Protein 6WGD (pdb70)

Solvent-accessible surface area: 51638 Å² total; per-residue (Å²): 172,92,40,37,10,58,172,62,4,20,0,0,0,0,1,0,0,23,1,0,5,4,4,49,101,53,17,50,29,12,68,3,1,3,5,2,2,10,82,0,20,127,112,60,17,47,77,55,86,154,62,102,7,4,7,27,86,0,0,25,2,20,114,67,17,118,89,0,0,37,13,0,26,60,2,32,6,83,0,0,0,3,0,0,4,1,1,4,0,2,29,87,2,41,47,124,74,50,36,105,110,4,5,69,0,0,22,77,0,0,61,10,0,64,133,90,130,1,64,1,0,0,0,0,12,3,24,4,7,0,10,21,0,14,138,123,60,19,0,4,61,50,95,34,0,8,96,16,0,33,69,0,0,93,18,0,0,76,78,0,44,156,50,2,35,44,0,0,0,8,6,27,5,13,28,0,36,121,12,4,15,8,14,0,0,0,42,2,90,76,37,28,49,12,59,28,9,5,15,26,0,1,0,6,3,4,1,0,2,6,33,0,0,58,9,0,65,120,52,9,112,128,7,42,0,0,0,0,4,24,21,30,9,7,63,56,93,50,131,39,100,126,15,66,56,39,5,102,62,46,39,79,45,6,16,3,0,0,3,1,10,6,139,1,61,54,23,61,45,16,71,153,73,30,81,123,53,61,12,101,28,68,93,21,84,40,3,64,102,49,7,56,84,26,36,4,45,2,0,0,0,4,3,68,114,17,84,103,16,106,142,31,30,129,0,0,82,78,4,0,40,55,6,48,107,65,18,126,48,45,0,0,0,0,15,0,6,31,23,27,108,15,100,72,74,118,123,32,30,1,86,0,63,79,0,13,66,9,3,63,48,0,0,71,22,0,35,56,0,31,62,66,50,10,66,13,34,0,0,0,3,18,0,0,0,0,2,0,4,30,27,38,5,64,0,38,76,15,29,0,3,0,25,0,46,15,60,60,88,24,103,44,96,38,51,27,46,92,0,87,0,0,119,40,0,79,75,0,7,135,45,32,0,110,49,27,157,35,42,10,55,109,63,5,21,0,0,0,0,1,0,0,24,2,0,5,4,5,49,97,57,20,48,28,12,70,2,0,3,5,0,2,14,84,0,19,120,110,112,74,48,80,59,86,147,54,106,5,4,5,28,87,1,0,27,2,23,109,71,18,123,96,0,0,39,13,0,27,64,1,31,5,88,0,1,0,4,0,0,3,0,0,5,0,1,29,51,2,44,51,123,69,52,36,104,111,4,6,70,0,0,22,81,1,0,70,30,0,60,79,97,130,1,54,0,1,0,0,0,11,3,23,2,6,0,11,26,0,13,132,143,63,19,0,3,70,54,89,35,0,5,89,17,0,61,72,0,0,32,21,0,0,87,77,0,28,166,49,3,80,26,0,0,0,8,6,28,7,15,33,0,40,133,13,31,25,9,13,0,0,4,69,63,129,112,89,50,74,109,74,36,7,22,16,22,0,1,0,8,3,2,1,0,2,7,28,0,0,76,17,0,68,116,54,13,118,69,4,81,0,0,0,0,4,20,18,36,10,8,50,54,95,47,130,82,102,104,4,66,120,29,6,90,46,27,40,84,136,5,14,3,2,0,2,2,11,6,124,1,51,23,21,50,47,17,118,163,76,26,85,112,51,58,14,84,29,123,102,41,114,35,1,125,76,45,6,81,135,27,36,3,38,1,0,0,0,6,1,64,44,0,40,10,15,15,48,44,38,115,37,42,20,67,61,70,67,74,134,78,7,31,26,90,16,107,204,37,149,70,42,122,43,52,38,5,55,8,31,121,0,0,86,80,2,0,41,56,6,51,108,68,17,128,47,44,0,0,0,0,15,0,5,22,15,22,90,13,96,76,76,118,119,31,34,2,86,0,59,82,0,13,66,10,4,62,52,0,0,79,28,0,47,78,0,33,81,62,51,10,65,12,31,0,0,0,2,19,0,0,0,0,7,0,17,30,48,36,5,72,0,84,90,16,50,0,3,0,27,0,44,14,63,56,91,20,75,44,101,37,51,28,46,90,0,84,0,0,124,41,0,77,98,0,8,132,37,35,0,112,37,28,149,92,49,45,10,59,105,59,4,19,0,0,0,0,0,0,0,22,3,0,5,3,4,49,97,58,21,49,26,12,68,2,0,2,5,0,2,12,83,0,20,96,124,113,69,52,108,62,106,94,60,96,11,5,5,27,87,0,0,34,2,18,110,75,17,118,96,0,0,41,15,0,29,67,2,29,8,74,0,1,0,2,0,0,2,1,0,5,0,3,25,92,3,48,48,110,131,48,36,102,108,4,5,71,0,0,21,81,0,0,62,10,0,64,134,89,130,0,59,1,1,0,0,0,12,3,30,5,5,0,26,25,0,18,92,140,55,35,0,4,40,57,98,31,0,3,95,18,0,37,71,0,0,89,18,0,0,78,76,0,29,166,52,3,71,24,0,0,0,8,6,25,6,6,44,0,24,86,11,32,28,10,19,0,0,9,81,53,73,112,87,73,84,121,39,30,13,25,15,28,0,0,0,5,3,2,0,0,2,8,28,0,0,70,5,0,65,115,45,13,109,117,7,76,0,0,0,0,1,9,20,23,10,7,49,56,83,57,129,92,98,92,3,62,120,30,4,91,55,26,39,90,112,6,16,3,0,0,2,2,10,6,139,1,61,52,24,63,48,11,67,166,79,27,83,121,67,61,14,109,27,73,96,44,110,35,1,63,85,42,6,55,132,20,36,3,40,0,0,0,0,3,1,31,38,0,75,11,16,14,36,32,119,142,45,124,130,88,114,16,96,200,44,137,62,20,120,69,33,85,5,52,9,24,133,0,0,82,80,4,0,38,54,5,47,104,67,19,118,48,43,0,0,0,0,7,0,5,14,4,6,59,14,97,67,81,120,116,28,30,1,86,0,60,82,0,15,70,9,4,61,49,0,0,79,29,0,44,79,0,31,67,66,49,9,66,14,28,0,0,0,2,17,0,0,0,0,3,0,5,30,29,37,5,51,0,67,8,13,15,0,2,0,28,0,47,13,62,60,73,21,63,38,99,37,48,27,48,90,0,88,0,0,121,41,0,83,44,0,6,83,59,31,0,56,54,32

Sequence (1358 aa):
QTKKFPEGFLWGGAVAANQVEGAYNVGGKGLSTADVSPNGVMYPFDESMESLNLYHEGIDFYHRYKEDIALFAEMGFKAFRTSIAWTRIFPNGDETEPNEEGLEFYDRLFDELLKYNIEPVVTISHYEMPLGLIKKYGGWKNRKVIDCYEHYAKTVFTRYKEKVKYWMTFNEINMVLHAPFTGGGLVFEEGENKLNAMYQAAHHLFVASALAVKAGHDIIPDAKIGCMIAATTTYPMTPKPEDVLAAMENERRTLFFSDVQARGAYPGYMKRFFKENGITIEMAEGDEDILKENTVDYIGFSYYMSMVASIDPKGIRITLNTLYDRYQKPLFIVENGLGAVDVVEEDGSIQDDYRINYLRDHLKEVREAIADGVDLIGYTSWGPIDLVSASTAEMKKRYGYIYVDRDNEGKGTLSRTRKKSFYWYKKVIETNGESLTKKFPEGFLWGGAVAANQVEGAYNVGGKGLSTADVSPNGVMYPFDESMESLNLYHEGIDFYHRYKEDIALFAEMGFKAFRTSIAWTRIFPNGDETEPNEEGLEFYDRLFDELLKYNIEPVVTISHYEMPLGLIKKYGGWKNRKVIDCYEHYAKTVFTRYKEKVKYWMTFNEINMVLHAPFTGGGLVFEEGENKLNAMYQAAHHLFVASALAVKAGHDIIPDAKIGCMIAATTTYPMTPKPEDVLAAMENERRTLFFSDVQARGAYPGYMKRFFKENGITIEMAEGDEDILKENTVDYIGFSYYMSMVASTSPEDLAKTEGNLLGGVKNPYLESSEWGWQIDPKGIRITLNTLYDRYQKPLFIVENGLGAVDVVEEDGSIQDDYRINYLRDHLKEVREAIADGVDLIGYTSWGPIDLVSASTAEMKKRYGYIYVDRDNEGKGTLSRTRKKSFYWYKKVIETNGESLQTKKFPEGFLWGGAVAANQVEGAYNVGGKGLSTADVSPNGVMYPFDESMESLNLYHEGIDFYHRYKEDIALFAEMGFKAFRTSIAWTRIFPNGDETEPNEEGLEFYDRLFDELLKYNIEPVVTISHYEMPLGLIKKYGGWKNRKVIDCYEHYAKTVFTRYKEKVKYWMTFNEINMVLHAPFTGGGLVFEEGENKLNAMYQAAHHLFVASALAVKAGHDIIPDAKIGCMIAATTTYPMTPKPEDVLAAMENERRTLFFSDVQARGAYPGYMKRFFKENGITIEMAEGDEDILKENTVDYIGFSYYMSMVASTSPEDLAVKNPYLESSEWGWQIDPKGIRITLNTLYDRYQKPLFIVENGLGAVDVVEEDGSIQDDYRINYLRDHLKEVREAIADGVDLIGYTSWGPIDLVSASTAEMKKRYGYIYVDRDNEGKGTLSRTRKKSFYWYKKVIETNGESL

B-factor: mean 51.1, std 10.08, range [23.25, 103.65]

Organism: Bacillus licheniformis (strain ATCC 14580 / DSM 13 / JCM 2505 / CCUG 7422 / NBRC 12200 / NCIMB 9375 / NCTC 10341 / NRRL NRS-1264 / Gibson 46) (NCBI:txid279010)

Radius of gyration: 40.71 Å; Cα contacts (8 Å, |Δi|>4): 2973; chains: 3; bounding box: 92×105×101 Å

CATH classification: 3.20.20.80

Secondary structure (DSSP, 8-state):
---SPPTT-EEEEE--HHHH---TTSTT---BSGGG-TT-TTS----S--S--GGGTTT-HHHHHHHHHHHHHHTT-SEEEEE--HHHH-SSS--SSPPHHHHHHHHHHHHHHHHTTPEEEEEEESS--BHHHHHHH-GGGSTHHHHHHHHHHHHHHHHTTTT--EEEEES-TTHHHH-HHHHH-----TT-BHHHHHHHHHHHHHHHHHHHHHHHHHHSTT-EEEEEEE---EEESSS-HHHHHHHHHHHHHHHHHHIIIII-S--THHHHHHHHTT------TTHHHHHHHT--S-EEEE----EEE---HHHHHHHHHHHHHHH-S-EEEEE----B-----TTS----HHHHHHHHHHHHHHHHHHHTT--EEEEEEE-SB----TTT--SSSB--SEEE---TTS-S---EEE-HHHHHHHHHHHTTTTT-/--PPPTT-EEEEE--GGGT---TTSTTPPPBTGGG-TT-TTS----S--S--HHHHTT-HHHHHHHHHHHHHHTT-SEEEEE--HHHHSSSS--SS--HHHHHHHHHHHHHHHHTTPEEEEEEESS--BHHHHHHH-GGGSTHHHHHHHHHHHHHHHHTTTT--EEEEES-TTHHHHSHHHHH---PPTT--HHHHHHHHHHHHHHHHHHHHHHHHHHSTT-EEEEEEE---EEESSS-HHHHHHHHHHHHHHHHHHIIIIISS--HHHHHHHHHTT------TTHHHHHHHT--SEEEEE-S--EEE---HHHHS--SS-SBSSB--TTSEE-SSS-EE-THHHHHHHHHHHHHH-S-EEEEE----B-----TTS----HHHHHHHHHHHHHHHHHHHTT--EEEEEEE-SB----TTT--SSSB--SEEE---TTS-S---EEE-HHHHHHHHHHHTTTTT-/---SPPTT-EEEEE--HHHH---TTGGGPPPBSGGG-TT-TTS----STTS--TTTTTT-HHHHHHHHHHHHHHHT-SEEEEE--HHHHSSSS--SSPPHHHHHHHHHHHHHHHHTT-EEEEEEESS--BHHHHHHH-GGGSTHHHHHHHHHHHHHHHHTTTT--EEEEETTGGGGGTSHHHHH---PPTT--HHHHHHHHHHHHHHHHHHHHHHHHHHSTT-EEEEEEE---EEESSS-HHHHHHHHHHHHHHHHHHIIIII-S--HHHHHHHHHTT------TTHHHHHHHT--SEEEEE-S--EEE--SHHHH----TTSEE-TTS-EE-HHHHHHHHHHHHHHH-S-EEEEE----B-----TTS----HHHHHHHHHHHHHHHHHHHTT--EEEEEEE-SB----TTT--SSSB--SEEE---TTS-S---EEE-HHHHHHHHHHHTTTTT-

Nearest PDB structures (foldseek):
  6wgd-assembly2_B  TM=1.002E+00  e=9.557E-101  Bacillus licheniformis
  6wgd-assembly3_C  TM=9.959E-01  e=8.436E-93  Bacillus licheniformis
  6wgd-assembly1_A  TM=9.997E-01  e=2.634E-88  Bacillus licheniformis
  7f3a-assembly1_A  TM=8.476E-01  e=8.310E-37  Arabidopsis thaliana
  7d6a-assembly1_A  TM=8.527E-01  e=2.075E-36  Oryza sativa Japonica Group

Structure (mmCIF, N/CA/C/O backbone):
data_6WGD
#
_entry.id   6WGD
#
_cell.length_a   98.272
_cell.length_b   98.272
_cell.length_c   285.734
_cell.angle_alpha   90.000
_cell.angle_beta   90.000
_cell.angle_gamma   120.000
#
_symmetry.space_group_name_H-M   'P 31 2 1'
#
loop_
_entity.id
_entity.type
_entity.pdbx_description
1 polymer 6-phospho-beta-glucosidase
2 non-polymer 1,2-ETHANEDIOL
3 water water
#
loop_
_atom_site.group_PDB
_atom_site.id
_atom_site.type_symbol
_atom_site.label_atom_id
_atom_site.label_alt_id
_atom_site.label_comp_id
_atom_site.label_asym_id
_atom_site.label_entity_id
_atom_site.label_seq_id
_atom_site.pdbx_PDB_ins_code
_atom_site.Cartn_x
_atom_site.Cartn_y
_atom_site.Cartn_z
_atom_site.occupancy
_atom_site.B_iso_or_equiv
_atom_site.auth_seq_id
_atom_site.auth_comp_id
_atom_site.auth_asym_id
_atom_site.auth_atom_id
_atom_site.pdbx_PDB_model_num
ATOM 1 N N . GLN A 1 4 ? -21.322 -12.525 35.495 1.00 82.88 4 GLN A N 1
ATOM 2 C CA . GLN A 1 4 ? -20.338 -11.478 35.249 1.00 81.14 4 GLN A CA 1
ATOM 3 C C . GLN A 1 4 ? -20.315 -11.096 33.772 1.00 78.93 4 GLN A C 1
ATOM 4 O O . GLN A 1 4 ? -20.296 -11.963 32.897 1.00 78.96 4 GLN A O 1
ATOM 10 N N . THR A 1 5 ? -20.315 -9.794 33.503 1.00 76.81 5 THR A N 1
ATOM 11 C CA . THR A 1 5 ? -20.390 -9.311 32.132 1.00 74.78 5 THR A CA 1
ATOM 12 C C . THR A 1 5 ? -19.118 -9.651 31.360 1.00 72.38 5 THR A C 1
ATOM 13 O O . THR A 1 5 ? -18.020 -9.723 31.919 1.00 72.00 5 THR A O 1
ATOM 17 N N . LYS A 1 6 ? -19.284 -9.875 30.058 1.00 70.76 6 LYS A N 1
ATOM 18 C CA . LYS A 1 6 ? -18.167 -10.103 29.154 1.00 68.51 6 LYS A CA 1
ATOM 19 C C . LYS A 1 6 ? -17.855 -8.893 28.285 1.00 66.01 6 LYS A C 1
ATOM 20 O O . LYS A 1 6 ? -16.855 -8.911 27.559 1.00 65.00 6 LYS A O 1
ATOM 22 N N . LYS A 1 7 ? -18.677 -7.851 28.344 1.00 64.70 7 LYS A N 1
ATOM 23 C CA . LYS A 1 7 ? -18.492 -6.654 27.540 1.00 61.83 7 LYS A CA 1
ATOM 24 C C . LYS A 1 7 ? -17.865 -5.543 28.372 1.00 59.99 7 LYS A C 1
ATOM 25 O O . LYS A 1 7 ? -18.037 -5.476 29.592 1.00 60.48 7 LYS A O 1
ATOM 27 N N . PHE A 1 8 ? -17.131 -4.671 27.692 1.00 57.66 8 PHE A N 1
ATOM 28 C CA . PHE A 1 8 ? -16.483 -3.531 28.319 1.00 55.91 8 PHE A CA 1
ATOM 29 C C . PHE A 1 8 ? -17.501 -2.414 28.524 1.00 57.30 8 PHE A C 1
ATOM 30 O O . PHE A 1 8 ? -18.639 -2.504 28.057 1.00 58.63 8 PHE A O 1
ATOM 38 N N . PRO A 1 9 ? -17.136 -1.351 29.246 1.00 57.58 9 PRO A N 1
ATOM 39 C CA . PRO A 1 9 ? -18.040 -0.199 29.347 1.00 58.62 9 PRO A CA 1
ATOM 40 C C . PRO A 1 9 ? -18.347 0.387 27.977 1.00 58.78 9 PRO A C 1
ATOM 41 O O . PRO A 1 9 ? -17.519 0.362 27.064 1.00 56.74 9 PRO A O 1
ATOM 45 N N . GLU A 1 10 ? -19.563 0.909 27.838 1.00 61.05 10 GLU A N 1
ATOM 46 C CA . GLU A 1 10 ? -19.949 1.569 26.600 1.00 61.73 10 GLU A CA 1
ATOM 47 C C . GLU A 1 10 ? -19.127 2.837 26.405 1.00 58.95 10 GLU A C 1
ATOM 48 O O . GLU A 1 10 ? -18.833 3.560 27.361 1.00 59.33 10 GLU A O 1
ATOM 54 N N . GLY A 1 11 ? -18.750 3.102 25.158 1.00 55.66 11 GLY A N 1
ATOM 55 C CA . GLY A 1 11 ? -17.872 4.214 24.865 1.00 53.58 11 GLY A CA 1
ATOM 56 C C . GLY A 1 11 ? -16.412 3.962 25.157 1.00 52.65 11 GLY A C 1
ATOM 57 O O . GLY A 1 11 ? -15.612 4.902 25.082 1.00 52.87 11 GLY A O 1
ATOM 58 N N . PHE A 1 12 ? -16.042 2.727 25.497 1.00 51.85 12 PHE A N 1
ATOM 59 C CA . PHE A 1 12 ? -14.646 2.391 25.745 1.00 49.50 12 PHE A CA 1
ATOM 60 C C . PHE A 1 12 ? -13.810 2.684 24.506 1.00 47.22 12 PHE A C 1
ATOM 61 O O . PHE A 1 12 ? -14.163 2.284 23.393 1.00 46.57 12 PHE A O 1
ATOM 69 N N . LEU A 1 13 ? -12.696 3.391 24.704 1.00 45.86 13 LEU A N 1
ATOM 70 C CA . LEU A 1 13 ? -11.896 3.901 23.590 1.00 45.18 13 LEU A CA 1
ATOM 71 C C . LEU A 1 13 ? -10.879 2.844 23.168 1.00 44.86 13 LEU A C 1
ATOM 72 O O . LEU A 1 13 ? -9.716 2.845 23.578 1.00 44.18 13 LEU A O 1
ATOM 77 N N . TRP A 1 14 ? -11.338 1.923 22.323 1.00 45.30 14 TRP A N 1
ATOM 78 C CA . TRP A 1 14 ? -10.448 0.938 21.724 1.00 45.37 14 TRP A CA 1
ATOM 79 C C . TRP A 1 14 ? -9.584 1.591 20.652 1.00 45.21 14 TRP A C 1
ATOM 80 O O . TRP A 1 14 ? -10.025 2.505 19.950 1.00 45.64 14 TRP A O 1
ATOM 91 N N . GLY A 1 15 ? -8.350 1.112 20.516 1.00 44.53 15 GLY A N 1
ATOM 92 C CA . GLY A 1 15 ? -7.502 1.620 19.447 1.00 43.78 15 GLY A CA 1
ATOM 93 C C . GLY A 1 15 ? -6.064 1.163 19.574 1.00 42.88 15 GLY A C 1
ATOM 94 O O . GLY A 1 15 ? -5.779 0.092 20.123 1.00 43.91 15 GLY A O 1
ATOM 95 N N . GLY A 1 16 ? -5.163 1.991 19.041 1.00 41.07 16 GLY A N 1
ATOM 96 C CA . GLY A 1 16 ? -3.743 1.702 19.050 1.00 39.97 16 GLY A CA 1
ATOM 97 C C . GLY A 1 16 ? -2.948 2.983 19.182 1.00 40.06 16 GLY A C 1
ATOM 98 O O . GLY A 1 16 ? -3.483 4.087 19.057 1.00 41.06 16 GLY A O 1
ATOM 99 N N . ALA A 1 17 ? -1.649 2.824 19.432 1.00 39.46 17 ALA A N 1
ATOM 100 C CA . ALA A 1 17 ? -0.787 3.959 19.727 1.00 39.15 17 ALA A CA 1
ATOM 101 C C . ALA A 1 17 ? 0.544 3.830 19.004 1.00 38.52 17 ALA A C 1
ATOM 102 O O . ALA A 1 17 ? 1.132 2.746 18.953 1.00 38.61 17 ALA A O 1
ATOM 104 N N . VAL A 1 18 ? 1.015 4.948 18.453 1.00 37.85 18 VAL A N 1
ATOM 105 C CA . VAL A 1 18 ? 2.337 5.062 17.857 1.00 37.53 18 VAL A CA 1
ATOM 106 C C . VAL A 1 18 ? 2.973 6.361 18.343 1.00 37.64 18 VAL A C 1
ATOM 107 O O . VAL A 1 18 ? 2.387 7.112 19.121 1.00 37.38 18 VAL A O 1
ATOM 111 N N . ALA A 1 19 ? 4.191 6.614 17.871 1.00 37.99 19 ALA A N 1
ATOM 112 C CA . ALA A 1 19 ? 4.863 7.890 18.058 1.00 38.31 19 ALA A CA 1
ATOM 113 C C . ALA A 1 19 ? 5.358 8.378 16.704 1.00 38.40 19 ALA A C 1
ATOM 114 O O . ALA A 1 19 ? 5.704 7.578 15.831 1.00 38.44 19 ALA A O 1
ATOM 116 N N . ALA A 1 20 ? 5.387 9.704 16.541 1.00 38.97 20 ALA A N 1
ATOM 117 C CA . ALA A 1 20 ? 5.663 10.295 15.233 1.00 39.40 20 ALA A CA 1
ATOM 118 C C . ALA A 1 20 ? 7.008 9.836 14.682 1.00 40.47 20 ALA A C 1
ATOM 119 O O . ALA A 1 20 ? 7.097 9.368 13.541 1.00 40.74 20 ALA A O 1
ATOM 121 N N . ASN A 1 21 ? 8.068 9.948 15.485 1.00 40.78 21 ASN A N 1
ATOM 122 C CA . ASN A 1 21 ? 9.403 9.597 15.014 1.00 41.29 21 ASN A CA 1
ATOM 123 C C . ASN A 1 21 ? 9.563 8.111 14.721 1.00 41.29 21 ASN A C 1
ATOM 124 O O . ASN A 1 21 ? 10.592 7.719 14.161 1.00 41.45 21 ASN A O 1
ATOM 129 N N . GLN A 1 22 ? 8.582 7.279 15.070 1.00 41.32 22 GLN A N 1
ATOM 130 C CA . GLN A 1 22 ? 8.697 5.840 14.887 1.00 41.12 22 GLN A CA 1
ATOM 131 C C . GLN A 1 22 ? 7.942 5.311 13.670 1.00 41.28 22 GLN A C 1
ATOM 132 O O . GLN A 1 22 ? 8.092 4.127 13.345 1.00 41.05 22 GLN A O 1
ATOM 138 N N . VAL A 1 23 ? 7.143 6.139 12.990 1.00 41.92 23 VAL A N 1
ATOM 139 C CA . VAL A 1 23 ? 6.388 5.686 11.822 1.00 42.39 23 VAL A CA 1
ATOM 140 C C . VAL A 1 23 ? 6.456 6.698 10.684 1.00 43.17 23 VAL A C 1
ATOM 141 O O . VAL A 1 23 ? 6.459 6.317 9.506 1.00 43.71 23 VAL A O 1
ATOM 145 N N . GLU A 1 24 ? 6.504 7.991 11.023 1.00 43.33 24 GLU A N 1
ATOM 146 C CA . GLU A 1 24 ? 6.253 9.032 10.029 1.00 43.83 24 GLU A CA 1
ATOM 147 C C . GLU A 1 24 ? 7.275 8.993 8.901 1.00 44.66 24 GLU A C 1
ATOM 148 O O . GLU A 1 24 ? 6.914 9.032 7.719 1.00 46.15 24 GLU A O 1
ATOM 154 N N . GLY A 1 25 ? 8.558 8.916 9.245 1.00 44.01 25 GLY A N 1
ATOM 155 C CA . GLY A 1 25 ? 9.554 9.168 8.230 1.00 43.95 25 GLY A CA 1
ATOM 156 C C . GLY A 1 25 ? 9.490 10.624 7.808 1.00 44.92 25 GLY A C 1
ATOM 157 O O . GLY A 1 25 ? 9.033 11.494 8.556 1.00 45.10 25 GLY A O 1
ATOM 158 N N . ALA A 1 26 ? 9.939 10.887 6.579 1.00 45.69 26 ALA A N 1
ATOM 159 C CA . ALA A 1 26 ? 9.936 12.240 6.025 1.00 46.21 26 ALA A CA 1
ATOM 160 C C . ALA A 1 26 ? 10.600 13.220 6.988 1.00 45.22 26 ALA A C 1
ATOM 161 O O . ALA A 1 26 ? 10.120 14.333 7.212 1.00 44.61 26 ALA A O 1
ATOM 163 N N . TYR A 1 27 ? 11.721 12.788 7.570 1.00 44.85 27 TYR A N 1
ATOM 164 C CA . TYR A 1 27 ? 12.354 13.525 8.658 1.00 44.39 27 TYR A CA 1
ATOM 165 C C . TYR A 1 27 ? 12.913 14.871 8.218 1.00 46.50 27 TYR A C 1
ATOM 166 O O . TYR A 1 27 ? 13.186 15.720 9.073 1.00 47.38 27 TYR A O 1
ATOM 175 N N . ASN A 1 28 ? 13.097 15.085 6.917 1.00 47.53 28 ASN A N 1
ATOM 176 C CA . ASN A 1 28 ? 13.652 16.328 6.395 1.00 49.32 28 ASN A CA 1
ATOM 177 C C . ASN A 1 28 ? 12.707 16.985 5.395 1.00 50.87 28 ASN A C 1
ATOM 178 O O . ASN A 1 28 ? 13.147 17.680 4.476 1.00 51.35 28 ASN A O 1
ATOM 183 N N . VAL A 1 29 ? 11.405 16.774 5.566 1.00 51.39 29 VAL A N 1
ATOM 184 C CA . VAL A 1 29 ? 10.391 17.267 4.642 1.00 52.24 29 VAL A CA 1
ATOM 185 C C . VAL A 1 29 ? 9.633 18.410 5.302 1.00 52.29 29 VAL A C 1
ATOM 186 O O . VAL A 1 29 ? 9.378 18.385 6.512 1.00 51.81 29 VAL A O 1
ATOM 190 N N . GLY A 1 30 ? 9.295 19.422 4.505 1.00 52.35 30 GLY A N 1
ATOM 191 C CA . GLY A 1 30 ? 8.498 20.529 4.991 1.00 52.45 30 GLY A CA 1
ATOM 192 C C . GLY A 1 30 ? 9.186 21.420 5.996 1.00 53.32 30 GLY A C 1
ATOM 193 O O . GLY A 1 30 ? 8.509 22.083 6.784 1.00 53.24 30 GLY A O 1
ATOM 194 N N . GLY A 1 31 ? 10.516 21.457 5.991 1.00 54.10 31 GLY A N 1
ATOM 195 C CA . GLY A 1 31 ? 11.249 22.288 6.920 1.00 53.46 31 GLY A CA 1
ATOM 196 C C . GLY A 1 31 ? 11.415 21.713 8.307 1.00 50.29 31 GLY A C 1
ATOM 197 O O . GLY A 1 31 ? 11.885 22.426 9.200 1.00 49.46 31 GLY A O 1
ATOM 198 N N . LYS A 1 32 ? 11.049 20.449 8.516 1.00 48.34 32 LYS A N 1
ATOM 199 C CA . LYS A 1 32 ? 11.172 19.834 9.831 1.00 46.35 32 LYS A CA 1
ATOM 200 C C . LYS A 1 32 ? 12.626 19.821 10.285 1.00 46.29 32 LYS A C 1
ATOM 201 O O . LYS A 1 32 ? 13.530 19.484 9.514 1.00 46.57 32 LYS A O 1
ATOM 207 N N . GLY A 1 33 ? 12.848 20.197 11.545 1.00 45.90 33 GLY A N 1
ATOM 208 C CA . GLY A 1 33 ? 14.186 20.208 12.093 1.00 45.50 33 GLY A CA 1
ATOM 209 C C . GLY A 1 33 ? 14.622 18.846 12.598 1.00 44.03 33 GLY A C 1
ATOM 210 O O . GLY A 1 33 ? 13.859 17.882 12.630 1.00 43.36 33 GLY A O 1
ATOM 211 N N . LEU A 1 34 ? 15.888 18.777 13.000 1.00 43.58 34 LEU A N 1
ATOM 212 C CA . LEU A 1 34 ? 16.450 17.543 13.531 1.00 42.72 34 LEU A CA 1
ATOM 213 C C . LEU A 1 34 ? 16.010 17.344 14.977 1.00 42.35 34 LEU A C 1
ATOM 214 O O . LEU A 1 34 ? 16.046 18.280 15.783 1.00 42.08 34 LEU A O 1
ATOM 219 N N . SER A 1 35 ? 15.596 16.126 15.300 1.00 42.22 35 SER A N 1
ATOM 220 C CA . SER A 1 35 ? 15.207 15.750 16.650 1.00 41.95 35 SER A CA 1
ATOM 221 C C . SER A 1 35 ? 16.254 14.809 17.235 1.00 41.94 35 SER A C 1
ATOM 222 O O . SER A 1 35 ? 17.209 14.406 16.563 1.00 42.84 35 SER A O 1
ATOM 225 N N . THR A 1 36 ? 16.064 14.460 18.509 1.00 40.27 36 THR A N 1
ATOM 226 C CA . THR A 1 36 ? 16.972 13.519 19.155 1.00 39.65 36 THR A CA 1
ATOM 227 C C . THR A 1 36 ? 16.937 12.158 18.475 1.00 38.61 36 THR A C 1
ATOM 228 O O . THR A 1 36 ? 17.959 11.463 18.422 1.00 37.11 36 THR A O 1
ATOM 232 N N . ALA A 1 37 ? 15.774 11.760 17.953 1.00 38.50 37 ALA A N 1
ATOM 233 C CA . ALA A 1 37 ? 15.682 10.493 17.236 1.00 39.47 37 ALA A CA 1
ATOM 234 C C . ALA A 1 37 ? 16.457 10.544 15.927 1.00 40.40 37 ALA A C 1
ATOM 235 O O . ALA A 1 37 ? 17.040 9.539 15.504 1.00 40.61 37 ALA A O 1
ATOM 237 N N . ASP A 1 38 ? 16.482 11.708 15.275 1.00 40.91 38 ASP A N 1
ATOM 238 C CA . ASP A 1 38 ? 17.209 11.866 14.021 1.00 41.90 38 ASP A CA 1
ATOM 239 C C . ASP A 1 38 ? 18.718 11.718 14.183 1.00 42.60 38 ASP A C 1
ATOM 240 O O . ASP A 1 38 ? 19.417 11.594 13.172 1.00 43.03 38 ASP A O 1
ATOM 245 N N . VAL A 1 39 ? 19.236 11.731 15.412 1.00 42.56 39 VAL A N 1
ATOM 246 C CA .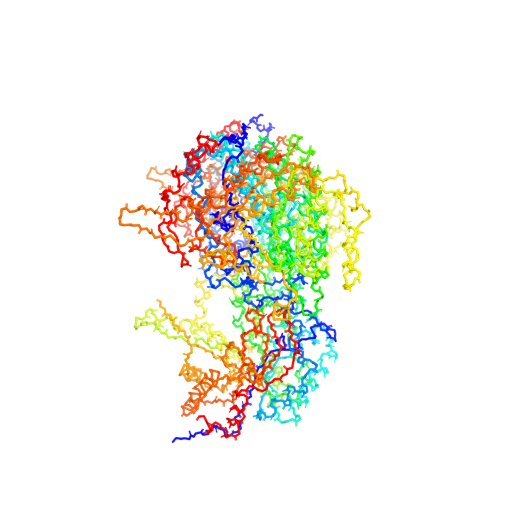 VAL A 1 39 ? 20.670 11.582 15.641 1.00 42.89 39 VAL A CA 1
ATOM 247 C C . VAL A 1 39 ? 20.911 10.439 16.617 1.00 42.36 39 VAL A C 1
ATOM 248 O O . VAL A 1 39 ? 21.940 10.396 17.301 1.00 43.34 39 VAL A O 1
ATOM 252 N N . SER A 1 40 ? 19.966 9.507 16.688 1.00 40.85 40 SER A N 1
ATOM 253 C CA . SER A 1 40 ? 20.106 8.287 17.483 1.00 41.29 40 SER A CA 1
ATOM 254 C C . SER A 1 40 ? 19.809 7.091 16.589 1.00 41.83 40 SER A C 1
ATOM 255 O O . SER A 1 40 ? 18.754 6.454 16.706 1.00 41.46 40 SER A O 1
ATOM 258 N N . PRO A 1 41 ? 20.734 6.749 15.684 1.00 42.80 41 PRO A N 1
ATOM 259 C CA . PRO A 1 41 ? 20.447 5.697 14.697 1.00 43.09 41 PRO A CA 1
ATOM 260 C C . PRO A 1 41 ? 20.372 4.299 15.285 1.00 43.32 41 PRO A C 1
ATOM 261 O O . PRO A 1 41 ? 20.027 3.363 14.552 1.00 43.16 41 PRO A O 1
ATOM 265 N N . ASN A 1 42 ? 20.680 4.121 16.571 1.00 43.58 42 ASN A N 1
ATOM 266 C CA . ASN A 1 42 ? 20.632 2.811 17.209 1.00 43.74 42 ASN A CA 1
ATOM 267 C C . ASN A 1 42 ? 19.667 2.780 18.390 1.00 44.13 42 ASN A C 1
ATOM 268 O O . ASN A 1 42 ? 19.783 1.909 19.257 1.00 44.06 42 ASN A O 1
ATOM 273 N N . GLY A 1 43 ? 18.720 3.710 18.441 1.00 44.60 43 GLY A N 1
ATOM 274 C CA . GLY A 1 43 ? 17.703 3.728 19.471 1.00 45.20 43 GLY A CA 1
ATOM 275 C C . GLY A 1 43 ? 18.056 4.652 20.625 1.00 46.60 43 GLY A C 1
ATOM 276 O O . GLY A 1 43 ? 19.185 5.128 20.772 1.00 47.27 43 GLY A O 1
ATOM 277 N N . VAL A 1 44 ? 17.047 4.900 21.464 1.00 47.16 44 VAL A N 1
ATOM 278 C CA . VAL A 1 44 ? 17.234 5.784 22.610 1.00 49.10 44 VAL A CA 1
ATOM 279 C C . VAL A 1 44 ? 18.126 5.132 23.659 1.00 50.95 44 VAL A C 1
ATOM 280 O O . VAL A 1 44 ? 18.793 5.827 24.434 1.00 51.20 44 VAL A O 1
ATOM 284 N N . MET A 1 45 ? 18.163 3.801 23.701 1.00 52.84 45 MET A N 1
ATOM 285 C CA . MET A 1 45 ? 18.960 3.068 24.676 1.00 55.63 45 MET A CA 1
ATOM 286 C C . MET A 1 45 ? 20.434 2.989 24.301 1.00 54.80 45 MET A C 1
ATOM 287 O O . MET A 1 45 ? 21.185 2.259 24.956 1.00 55.38 45 MET A O 1
ATOM 292 N N . TYR A 1 46 ? 20.861 3.711 23.276 1.00 53.40 46 TYR A N 1
ATOM 293 C CA . TYR A 1 46 ? 22.227 3.649 22.783 1.00 53.24 46 TYR A CA 1
ATOM 294 C C . TYR A 1 46 ? 22.696 5.059 22.470 1.00 51.91 46 TYR A C 1
ATOM 295 O O . TYR A 1 46 ? 21.876 5.950 22.219 1.00 51.28 46 TYR A O 1
ATOM 304 N N . PRO A 1 47 ? 24.010 5.302 22.495 1.00 51.43 47 PRO A N 1
ATOM 305 C CA . PRO A 1 47 ? 24.509 6.677 22.374 1.00 51.08 47 PRO A CA 1
ATOM 306 C C . PRO A 1 47 ? 24.086 7.332 21.069 1.00 49.95 47 PRO A C 1
ATOM 307 O O . PRO A 1 47 ? 23.925 6.675 20.038 1.00 50.05 47 PRO A O 1
ATOM 311 N N . PHE A 1 48 ? 23.902 8.649 21.127 1.00 48.88 48 PHE A N 1
ATOM 312 C CA . PHE A 1 48 ? 23.528 9.389 19.935 1.00 47.95 48 PHE A CA 1
ATOM 313 C C . PHE A 1 48 ? 24.722 9.509 18.991 1.00 49.30 48 PHE A C 1
ATOM 314 O O . PHE A 1 48 ? 25.864 9.193 19.336 1.00 50.34 48 PHE A O 1
ATOM 322 N N . ASP A 1 49 ? 24.439 9.961 17.772 1.00 49.38 49 ASP A N 1
ATOM 323 C CA . ASP A 1 49 ? 25.458 10.029 16.728 1.00 50.26 49 ASP A CA 1
ATOM 324 C C . ASP A 1 49 ? 25.015 11.090 15.730 1.00 50.72 49 ASP A C 1
ATOM 325 O O . ASP A 1 49 ? 23.986 10.923 15.068 1.00 49.90 49 ASP A O 1
ATOM 330 N N . GLU A 1 50 ? 25.787 12.170 15.624 1.00 52.41 50 GLU A N 1
ATOM 331 C CA . GLU A 1 50 ? 25.462 13.281 14.742 1.00 53.46 50 GLU A CA 1
ATOM 332 C C . GLU A 1 50 ? 26.221 13.231 13.422 1.00 55.06 50 GLU A C 1
ATOM 333 O O . GLU A 1 50 ? 26.149 14.185 12.642 1.00 56.32 50 GLU A O 1
ATOM 339 N N . SER A 1 51 ? 26.946 12.144 13.153 1.00 55.64 51 SER A N 1
ATOM 340 C CA . SER A 1 51 ? 27.714 12.037 11.919 1.00 57.71 51 SER A CA 1
ATOM 341 C C . SER A 1 51 ? 26.843 11.773 10.699 1.00 58.63 51 SER A C 1
ATOM 342 O O . SER A 1 51 ? 27.261 12.090 9.580 1.00 59.94 51 SER A O 1
ATOM 345 N N . MET A 1 52 ? 25.651 11.203 10.889 1.00 58.33 52 MET A N 1
ATOM 346 C CA . MET A 1 52 ? 24.771 10.810 9.787 1.00 59.09 52 MET A CA 1
ATOM 347 C C . MET A 1 52 ? 25.467 9.843 8.833 1.00 60.40 52 MET A C 1
ATOM 348 O O . MET A 1 52 ? 25.173 9.814 7.636 1.00 60.32 52 MET A O 1
ATOM 353 N N . GLU A 1 53 ? 26.399 9.048 9.359 1.00 61.59 53 GLU A N 1
ATOM 354 C CA . GLU A 1 53 ? 27.122 8.068 8.561 1.00 62.98 53 GLU A CA 1
ATOM 355 C C . GLU A 1 53 ? 26.487 6.686 8.599 1.00 61.98 53 GLU A C 1
ATOM 356 O O . GLU A 1 53 ? 26.716 5.888 7.682 1.00 62.95 53 GLU A O 1
ATOM 362 N N . SER A 1 54 ? 25.705 6.386 9.628 1.00 59.99 54 SER A N 1
ATOM 363 C CA . SER A 1 54 ? 25.034 5.103 9.757 1.00 58.54 54 SER A CA 1
ATOM 364 C C . SER A 1 54 ? 23.583 5.216 9.308 1.00 56.11 54 SER A C 1
ATOM 365 O O . SER A 1 54 ? 23.002 6.303 9.257 1.00 55.86 54 SER A O 1
ATOM 368 N N . LEU A 1 55 ? 23.002 4.067 8.978 1.00 54.41 55 LEU A N 1
ATOM 369 C CA . LEU A 1 55 ? 21.598 4.021 8.598 1.00 52.22 55 LEU A CA 1
ATOM 370 C C . LEU A 1 55 ? 20.718 4.273 9.816 1.00 49.62 55 LEU A C 1
ATOM 371 O O . LEU A 1 55 ? 20.844 3.593 10.839 1.00 49.69 55 LEU A O 1
ATOM 376 N N . ASN A 1 56 ? 19.831 5.258 9.706 1.00 47.23 56 ASN A N 1
ATOM 377 C CA . ASN A 1 56 ? 18.894 5.609 10.767 1.00 44.84 56 ASN A CA 1
ATOM 378 C C . ASN A 1 56 ? 17.488 5.311 10.263 1.00 43.93 56 ASN A C 1
ATOM 379 O O . ASN A 1 56 ? 16.960 6.042 9.418 1.00 44.45 56 ASN A O 1
ATOM 384 N N . LEU A 1 57 ? 16.883 4.241 10.786 1.00 42.64 57 LEU A N 1
ATOM 385 C CA . LEU A 1 57 ? 15.554 3.843 10.335 1.00 41.79 57 LEU A CA 1
ATOM 386 C C . LEU A 1 57 ? 14.488 4.877 10.678 1.00 41.42 57 LEU A C 1
ATOM 387 O O . LEU A 1 57 ? 13.431 4.890 10.039 1.00 41.34 57 LEU A O 1
ATOM 392 N N . TYR A 1 58 ? 14.737 5.739 11.669 1.00 41.39 58 TYR A N 1
ATOM 393 C CA . TYR A 1 58 ? 13.777 6.792 11.989 1.00 40.80 58 TYR A CA 1
ATOM 394 C C . TYR A 1 58 ? 13.637 7.792 10.850 1.00 41.77 58 TYR A C 1
ATOM 395 O O . TYR A 1 58 ? 12.591 8.441 10.723 1.00 41.53 58 TYR A O 1
ATOM 404 N N . HIS A 1 59 ? 14.676 7.939 10.023 1.00 43.15 59 HIS A N 1
ATOM 405 C CA . HIS A 1 59 ? 14.643 8.933 8.954 1.00 44.57 59 HIS A CA 1
ATOM 406 C C . HIS A 1 59 ? 13.520 8.648 7.966 1.00 45.60 59 HIS A C 1
ATOM 407 O O . HIS A 1 59 ? 12.870 9.576 7.469 1.00 46.17 59 HIS A O 1
ATOM 414 N N . GLU A 1 60 ? 13.272 7.371 7.669 1.00 46.41 60 GLU A N 1
ATOM 415 C CA . GLU A 1 60 ? 12.193 6.988 6.772 1.00 47.98 60 GLU A CA 1
ATOM 416 C C . GLU A 1 60 ? 11.041 6.281 7.469 1.00 46.19 60 GLU A C 1
ATOM 417 O O . GLU A 1 60 ? 9.926 6.295 6.938 1.00 45.68 60 GLU A O 1
ATOM 423 N N . GLY A 1 61 ? 11.279 5.681 8.635 1.00 45.08 61 GLY A N 1
ATOM 424 C CA . GLY A 1 61 ? 10.206 5.030 9.375 1.00 43.28 61 GLY A CA 1
ATOM 425 C C . GLY A 1 61 ? 9.494 3.999 8.524 1.00 42.40 61 GLY A C 1
ATOM 426 O O . GLY A 1 61 ? 10.117 3.133 7.901 1.00 42.66 61 GLY A O 1
ATOM 427 N N . ILE A 1 62 ? 8.168 4.089 8.495 1.00 41.32 62 ILE A N 1
ATOM 428 C CA . ILE A 1 62 ? 7.351 3.318 7.570 1.00 41.49 62 ILE A CA 1
ATOM 429 C C . ILE A 1 62 ? 6.658 4.234 6.563 1.00 42.50 62 ILE A C 1
ATOM 430 O O . ILE A 1 62 ? 5.703 3.824 5.904 1.00 43.81 62 ILE A O 1
ATOM 435 N N . ASP A 1 63 ? 7.138 5.475 6.443 1.00 42.20 63 ASP A N 1
ATOM 436 C CA . ASP A 1 63 ? 6.581 6.472 5.526 1.00 43.14 63 ASP A CA 1
ATOM 437 C C . ASP A 1 63 ? 5.106 6.735 5.819 1.00 43.22 63 ASP A C 1
ATOM 438 O O . ASP A 1 63 ? 4.294 6.919 4.908 1.00 44.32 63 ASP A O 1
ATOM 443 N N . PHE A 1 64 ? 4.758 6.752 7.108 1.00 41.84 64 PHE A N 1
ATOM 444 C CA . PHE A 1 64 ? 3.402 7.106 7.512 1.00 41.29 64 PHE A CA 1
ATOM 445 C C . PHE A 1 64 ? 3.041 8.518 7.069 1.00 41.00 64 PHE A C 1
ATOM 446 O O . PHE A 1 64 ? 1.863 8.817 6.847 1.00 41.25 64 PHE A O 1
ATOM 454 N N . TYR A 1 65 ? 4.043 9.393 6.929 1.00 40.74 65 TYR A N 1
ATOM 455 C CA . TYR A 1 65 ? 3.800 10.756 6.466 1.00 41.26 65 TYR A CA 1
ATOM 456 C C . TYR A 1 65 ? 3.150 10.777 5.088 1.00 42.43 65 TYR A C 1
ATOM 457 O O . TYR A 1 65 ? 2.328 11.655 4.802 1.00 43.20 65 TYR A O 1
ATOM 466 N N . HIS A 1 66 ? 3.502 9.824 4.224 1.00 42.70 66 HIS A N 1
ATOM 467 C CA . HIS A 1 66 ? 2.923 9.740 2.890 1.00 44.22 66 HIS A CA 1
ATOM 468 C C . HIS A 1 66 ? 1.853 8.664 2.764 1.00 44.72 66 HIS A C 1
ATOM 469 O O . HIS A 1 66 ? 1.041 8.729 1.835 1.00 45.51 66 HIS A O 1
ATOM 476 N N . ARG A 1 67 ? 1.827 7.688 3.673 1.00 44.14 67 ARG A N 1
ATOM 477 C CA . ARG A 1 67 ? 0.907 6.561 3.593 1.00 44.84 67 ARG A CA 1
ATOM 478 C C . ARG A 1 67 ? -0.181 6.614 4.660 1.00 44.85 67 ARG A C 1
ATOM 479 O O . ARG A 1 67 ? -0.816 5.592 4.940 1.00 45.46 67 ARG A O 1
ATOM 487 N N . TYR A 1 68 ? -0.414 7.784 5.261 1.00 44.29 68 TYR A N 1
ATOM 488 C CA . TYR A 1 68 ? -1.344 7.860 6.383 1.00 43.44 68 TYR A CA 1
ATOM 489 C C . TYR A 1 68 ? -2.777 7.559 5.962 1.00 44.22 68 TYR A C 1
ATOM 490 O O . TYR A 1 68 ? -3.555 7.031 6.763 1.00 43.66 68 TYR A O 1
ATOM 499 N N . LYS A 1 69 ? -3.144 7.876 4.718 1.00 45.33 69 LYS A N 1
ATOM 500 C CA . LYS A 1 69 ? -4.519 7.648 4.286 1.00 46.50 69 LYS A CA 1
ATOM 501 C C . LYS A 1 69 ? -4.830 6.159 4.183 1.00 47.36 69 LYS A C 1
ATOM 502 O O . LYS A 1 69 ? -5.941 5.729 4.512 1.00 48.21 69 LYS A O 1
ATOM 508 N N . GLU A 1 70 ? -3.862 5.355 3.739 1.00 47.37 70 GLU A N 1
ATOM 509 C CA . GLU A 1 70 ? -4.080 3.913 3.685 1.00 47.90 70 GLU A CA 1
ATOM 510 C C . GLU A 1 70 ? -4.005 3.289 5.073 1.00 46.96 70 GLU A C 1
ATOM 511 O O . GLU A 1 70 ? -4.775 2.374 5.392 1.00 47.50 70 GLU A O 1
ATOM 517 N N . ASP A 1 71 ? -3.090 3.773 5.915 1.00 45.80 71 ASP A N 1
ATOM 518 C CA . ASP A 1 71 ? -2.905 3.175 7.233 1.00 45.18 71 ASP A CA 1
ATOM 519 C C . ASP A 1 71 ? -4.077 3.485 8.158 1.00 45.03 71 ASP A C 1
ATOM 520 O O . ASP A 1 71 ? -4.521 2.615 8.916 1.00 45.09 71 ASP A O 1
ATOM 525 N N . ILE A 1 72 ? -4.588 4.718 8.115 1.00 44.87 72 ILE A N 1
ATOM 526 C CA . ILE A 1 72 ? -5.741 5.061 8.941 1.00 44.41 72 ILE A CA 1
ATOM 527 C C . ILE A 1 72 ? -6.980 4.316 8.463 1.00 44.93 72 ILE A C 1
ATOM 528 O O . ILE A 1 72 ? -7.838 3.938 9.271 1.00 45.22 72 ILE A O 1
ATOM 533 N N . ALA A 1 73 ? -7.090 4.076 7.153 1.00 45.10 73 ALA A N 1
ATOM 534 C CA . ALA A 1 73 ? -8.172 3.239 6.646 1.00 45.29 73 ALA A CA 1
ATOM 535 C C . ALA A 1 73 ? -8.084 1.822 7.196 1.00 44.56 73 ALA A C 1
ATOM 536 O O . ALA A 1 73 ? -9.113 1.160 7.374 1.00 44.98 73 ALA A O 1
ATOM 538 N N . LEU A 1 74 ? -6.870 1.339 7.470 1.00 43.69 74 LEU A N 1
ATOM 539 C CA . LEU A 1 74 ? -6.723 0.024 8.085 1.00 43.36 74 LEU A CA 1
ATOM 540 C C . LEU A 1 74 ? -7.108 0.061 9.559 1.00 42.86 74 LEU A C 1
ATOM 541 O O . LEU A 1 74 ? -7.672 -0.906 10.084 1.00 43.07 74 LEU A O 1
ATOM 546 N N . PHE A 1 75 ? -6.808 1.168 10.244 1.00 42.19 75 PHE A N 1
ATOM 547 C CA . PHE A 1 75 ? -7.239 1.319 11.630 1.00 42.48 75 PHE A CA 1
ATOM 548 C C . PHE A 1 75 ? -8.759 1.361 11.725 1.00 44.34 75 PHE A C 1
ATOM 549 O O . PHE A 1 75 ? -9.350 0.790 12.649 1.00 44.25 75 PHE A O 1
ATOM 557 N N . ALA A 1 76 ? -9.409 2.035 10.773 1.00 46.31 76 ALA A N 1
ATOM 558 C CA . ALA A 1 76 ? -10.866 2.077 10.758 1.00 48.12 76 ALA A CA 1
ATOM 559 C C . ALA A 1 76 ? -11.463 0.724 10.400 1.00 49.02 76 ALA A C 1
ATOM 560 O O . ALA A 1 76 ? -12.563 0.394 10.857 1.00 49.10 76 ALA A O 1
ATOM 562 N N . GLU A 1 77 ? -10.759 -0.065 9.583 1.00 49.85 77 GLU A N 1
ATOM 563 C CA . GLU A 1 77 ? -11.249 -1.395 9.236 1.00 51.36 77 GLU A CA 1
ATOM 564 C C . GLU A 1 77 ? -11.344 -2.280 10.471 1.00 51.33 77 GLU A C 1
ATOM 565 O O . GLU A 1 77 ? -12.262 -3.101 10.588 1.00 52.45 77 GLU A O 1
ATOM 571 N N . MET A 1 78 ? -10.405 -2.127 11.407 1.00 50.34 78 MET A N 1
ATOM 572 C CA . MET A 1 78 ? -10.503 -2.804 12.693 1.00 49.89 78 MET A CA 1
ATOM 573 C C . MET A 1 78 ? -11.528 -2.159 13.614 1.00 50.10 78 MET A C 1
ATOM 574 O O . MET A 1 78 ? -11.853 -2.740 14.655 1.00 50.53 78 MET A O 1
ATOM 579 N N . GLY A 1 79 ? -12.040 -0.982 13.261 1.00 49.93 79 GLY A N 1
ATOM 580 C CA . GLY A 1 79 ? -13.011 -0.307 14.097 1.00 50.22 79 GLY A CA 1
ATOM 581 C C . GLY A 1 79 ? -12.417 0.506 15.223 1.00 49.68 79 GLY A C 1
ATOM 582 O O . GLY A 1 79 ? -13.028 0.606 16.291 1.00 50.69 79 GLY A O 1
ATOM 583 N N . PHE A 1 80 ? -11.239 1.094 15.013 1.00 48.33 80 PHE A N 1
ATOM 584 C CA . PHE A 1 80 ? -10.569 1.857 16.058 1.00 46.80 80 PHE A CA 1
ATOM 585 C C . PHE A 1 80 ? -11.456 2.993 16.551 1.00 48.30 80 PHE A C 1
ATOM 586 O O . PHE A 1 80 ? -11.882 3.846 15.767 1.00 48.72 80 PHE A O 1
ATOM 594 N N . LYS A 1 81 ? -11.742 2.995 17.854 1.00 49.32 81 LYS A N 1
ATOM 595 C CA . LYS A 1 81 ? -12.455 4.117 18.451 1.00 50.30 81 LYS A CA 1
ATOM 596 C C . LYS A 1 81 ? -11.528 5.296 18.706 1.00 49.16 81 LYS A C 1
ATOM 597 O O . LYS A 1 81 ? -11.977 6.448 18.697 1.00 49.91 81 LYS A O 1
ATOM 603 N N . ALA A 1 82 ? -10.243 5.031 18.931 1.00 47.39 82 ALA A N 1
ATOM 604 C CA . ALA A 1 82 ? -9.272 6.079 19.200 1.00 46.43 82 ALA A CA 1
ATOM 605 C C . ALA A 1 82 ? -7.936 5.684 18.590 1.00 45.37 82 ALA A C 1
ATOM 606 O O . ALA A 1 82 ? -7.667 4.506 18.343 1.00 45.56 82 ALA A O 1
ATOM 608 N N . PHE A 1 83 ? -7.100 6.688 18.344 1.00 44.23 83 PHE A N 1
ATOM 609 C CA . PHE A 1 83 ? -5.761 6.466 17.818 1.00 42.92 83 PHE A CA 1
ATOM 610 C C . PHE A 1 83 ? -4.805 7.438 18.485 1.00 42.35 83 PHE A C 1
ATOM 611 O O . PHE A 1 83 ? -5.038 8.651 18.467 1.00 43.05 83 PHE A O 1
ATOM 619 N N . ARG A 1 84 ? -3.736 6.909 19.071 1.00 41.06 84 ARG A N 1
ATOM 620 C CA . ARG A 1 84 ? -2.752 7.725 19.764 1.00 40.35 84 ARG A CA 1
ATOM 621 C C . ARG A 1 84 ? -1.504 7.884 18.909 1.00 39.92 84 ARG A C 1
ATOM 622 O O . ARG A 1 84 ? -0.956 6.898 18.403 1.00 39.86 84 ARG A O 1
ATOM 630 N N . THR A 1 85 ? -1.066 9.128 18.748 1.00 39.53 85 THR A N 1
ATOM 631 C CA . THR A 1 85 ? 0.212 9.439 18.130 1.00 39.09 85 THR A CA 1
ATOM 632 C C . THR A 1 85 ? 0.740 10.709 18.779 1.00 39.63 85 THR A C 1
ATOM 633 O O . THR A 1 85 ? 0.113 11.277 19.678 1.00 39.79 85 THR A O 1
ATOM 637 N N . SER A 1 86 ? 1.903 11.156 18.321 1.00 40.12 86 SER A N 1
ATOM 638 C CA . SER A 1 86 ? 2.511 12.373 18.831 1.00 40.81 86 SER A CA 1
ATOM 639 C C . SER A 1 86 ? 2.672 13.384 17.706 1.00 42.03 86 SER A C 1
ATOM 640 O O . SER A 1 86 ? 2.877 13.020 16.545 1.00 42.26 86 SER A O 1
ATOM 643 N N . ILE A 1 87 ? 2.561 14.660 18.060 1.00 43.12 87 ILE A N 1
ATOM 644 C CA . ILE A 1 87 ? 2.883 15.737 17.133 1.00 44.44 87 ILE A CA 1
ATOM 645 C C . ILE A 1 87 ? 4.387 15.964 17.188 1.00 44.73 87 ILE A C 1
ATOM 646 O O . ILE A 1 87 ? 4.942 16.244 18.256 1.00 45.00 87 ILE A O 1
ATOM 651 N N . ALA A 1 88 ? 5.052 15.822 16.043 1.00 44.35 88 ALA A N 1
ATOM 652 C CA . ALA A 1 88 ? 6.492 16.035 15.988 1.00 44.53 88 ALA A CA 1
ATOM 653 C C . ALA A 1 88 ? 6.820 17.481 16.332 1.00 45.91 88 ALA A C 1
ATOM 654 O O . ALA A 1 88 ? 6.469 18.400 15.583 1.00 48.12 88 ALA A O 1
ATOM 656 N N . TRP A 1 89 ? 7.477 17.684 17.477 1.00 44.74 89 TRP A N 1
ATOM 657 C CA . TRP A 1 89 ? 7.858 19.027 17.905 1.00 44.63 89 TRP A CA 1
ATOM 658 C C . TRP A 1 89 ? 8.689 19.731 16.838 1.00 44.91 89 TRP A C 1
ATOM 659 O O . TRP A 1 89 ? 8.536 20.938 16.617 1.00 46.18 89 TRP A O 1
ATOM 670 N N . THR A 1 90 ? 9.560 18.989 16.153 1.00 44.12 90 THR A N 1
ATOM 671 C CA . THR A 1 90 ? 10.426 19.591 15.147 1.00 44.16 90 THR A CA 1
ATOM 672 C C . THR A 1 90 ? 9.670 20.012 13.893 1.00 44.53 90 THR A C 1
ATOM 673 O O . THR A 1 90 ? 10.165 20.863 13.146 1.00 45.80 90 THR A O 1
ATOM 677 N N . ARG A 1 91 ? 8.492 19.439 13.636 1.00 43.56 91 ARG A N 1
ATOM 678 C CA . ARG A 1 91 ? 7.712 19.873 12.482 1.00 43.78 91 ARG A CA 1
ATOM 679 C C . ARG A 1 91 ? 7.070 21.232 12.720 1.00 44.80 91 ARG A C 1
ATOM 680 O O . ARG A 1 91 ? 6.879 22.000 11.770 1.00 45.82 91 ARG A O 1
ATOM 688 N N . ILE A 1 92 ? 6.734 21.546 13.967 1.00 44.91 92 ILE A N 1
ATOM 689 C CA . ILE A 1 92 ? 6.120 22.830 14.290 1.00 45.89 92 ILE A CA 1
ATOM 690 C C . ILE A 1 92 ? 7.173 23.881 14.614 1.00 47.00 92 ILE A C 1
ATOM 691 O O . ILE A 1 92 ? 7.005 25.058 14.289 1.00 47.47 92 ILE A O 1
ATOM 696 N N . PHE A 1 93 ? 8.269 23.476 15.255 1.00 47.59 93 PHE A N 1
ATOM 697 C CA . PHE A 1 93 ? 9.373 24.378 15.574 1.00 48.71 93 PHE A CA 1
ATOM 698 C C . PHE A 1 93 ? 10.676 23.646 15.278 1.00 48.29 93 PHE A C 1
ATOM 699 O O . PHE A 1 93 ? 11.157 22.860 16.110 1.00 46.94 93 PHE A O 1
ATOM 707 N N . PRO A 1 94 ? 11.268 23.871 14.100 1.00 49.20 94 PRO A N 1
ATOM 708 C CA . PRO A 1 94 ? 12.468 23.097 13.723 1.00 49.36 94 PRO A CA 1
ATOM 709 C C . PRO A 1 94 ? 13.621 23.242 14.702 1.00 50.20 94 PRO A C 1
ATOM 710 O O . PRO A 1 94 ? 14.188 22.233 15.141 1.00 48.99 94 PRO A O 1
ATOM 714 N N . ASN A 1 95 ? 13.990 24.472 15.054 1.00 52.48 95 ASN A N 1
ATOM 715 C CA . ASN A 1 95 ? 15.033 24.690 16.046 1.00 53.52 95 ASN A CA 1
ATOM 716 C C . ASN A 1 95 ? 14.503 24.671 17.473 1.00 52.64 95 ASN A C 1
ATOM 717 O O . ASN A 1 95 ? 15.271 24.389 18.400 1.00 51.60 95 ASN A O 1
ATOM 722 N N . GLY A 1 96 ? 13.218 24.962 17.669 1.00 53.00 96 GLY A N 1
ATOM 723 C CA . GLY A 1 96 ? 12.573 24.861 18.961 1.00 53.13 96 GLY A CA 1
ATOM 724 C C . GLY A 1 96 ? 12.278 26.187 19.630 1.00 54.79 96 GLY A C 1
ATOM 725 O O . GLY A 1 96 ? 11.462 26.224 20.559 1.00 55.93 96 GLY A O 1
ATOM 726 N N . ASP A 1 97 ? 12.911 27.276 19.189 1.00 55.67 97 ASP A N 1
ATOM 727 C CA . ASP A 1 97 ? 12.751 28.575 19.833 1.00 57.43 97 ASP A CA 1
ATOM 728 C C . ASP A 1 97 ? 12.221 29.639 18.877 1.00 58.92 97 ASP A C 1
ATOM 729 O O . ASP A 1 97 ? 12.316 30.834 19.175 1.00 61.11 97 ASP A O 1
ATOM 734 N N . GLU A 1 98 ? 11.666 29.236 17.737 1.00 57.91 98 GLU A N 1
ATOM 735 C CA . GLU A 1 98 ? 11.091 30.199 16.811 1.00 58.55 98 GLU A CA 1
ATOM 736 C C . GLU A 1 98 ? 9.829 30.820 17.400 1.00 59.02 98 GLU A C 1
ATOM 737 O O . GLU A 1 98 ? 9.108 30.195 18.182 1.00 57.84 98 GLU A O 1
ATOM 743 N N . THR A 1 99 ? 9.569 32.072 17.018 1.00 60.65 99 THR A N 1
ATOM 744 C CA . THR A 1 99 ? 8.374 32.756 17.500 1.00 60.92 99 THR A CA 1
ATOM 745 C C . THR A 1 99 ? 7.139 32.347 16.707 1.00 60.31 99 THR A C 1
ATOM 746 O O . THR A 1 99 ? 6.069 32.132 17.287 1.00 60.02 99 THR A O 1
ATOM 750 N N . GLU A 1 100 ? 7.264 32.240 15.386 1.00 60.40 100 GLU A N 1
ATOM 751 C CA . GLU A 1 100 ? 6.143 31.762 14.593 1.00 59.77 100 GLU A CA 1
ATOM 752 C C . GLU A 1 100 ? 6.334 30.293 14.236 1.00 57.97 100 GLU A C 1
ATOM 753 O O . GLU A 1 100 ? 7.454 29.868 13.931 1.00 57.67 100 GLU A O 1
ATOM 755 N N . PRO A 1 101 ? 5.273 29.494 14.273 1.00 56.90 101 PRO A N 1
ATOM 756 C CA . PRO A 1 101 ? 5.404 28.066 13.973 1.00 55.25 101 PRO A CA 1
ATOM 757 C C . PRO A 1 101 ? 5.532 27.822 12.475 1.00 55.48 101 PRO A C 1
ATOM 758 O O . PRO A 1 101 ? 5.359 28.717 11.647 1.00 57.34 101 PRO A O 1
ATOM 762 N N . ASN A 1 102 ? 5.845 26.573 12.140 1.00 53.83 102 ASN A N 1
ATOM 763 C CA . ASN A 1 102 ? 5.985 26.152 10.752 1.00 53.92 102 ASN A CA 1
ATOM 764 C C . ASN A 1 102 ? 4.615 25.765 10.207 1.00 54.33 102 ASN A C 1
ATOM 765 O O . ASN A 1 102 ? 3.970 24.847 10.728 1.00 53.28 102 ASN A O 1
ATOM 770 N N . GLU A 1 103 ? 4.174 26.465 9.159 1.00 56.06 103 GLU A N 1
ATOM 771 C CA . GLU A 1 103 ? 2.842 26.226 8.612 1.00 56.69 103 GLU A CA 1
ATOM 772 C C . GLU A 1 103 ? 2.762 24.894 7.876 1.00 56.15 103 GLU A C 1
ATOM 773 O O . GLU A 1 103 ? 1.687 24.285 7.816 1.00 55.97 103 GLU A O 1
ATOM 779 N N . GLU A 1 104 ? 3.878 24.421 7.319 1.00 55.90 104 GLU A N 1
ATOM 780 C CA . GLU A 1 104 ? 3.869 23.123 6.653 1.00 55.15 104 GLU A CA 1
ATOM 781 C C . GLU A 1 104 ? 3.753 21.977 7.651 1.00 52.36 104 GLU A C 1
ATOM 782 O O . GLU A 1 104 ? 3.200 20.923 7.320 1.00 51.75 104 GLU A O 1
ATOM 788 N N . GLY A 1 105 ? 4.266 22.161 8.867 1.00 50.64 105 GLY A N 1
ATOM 789 C CA . GLY A 1 105 ? 4.133 21.123 9.877 1.00 48.40 105 GLY A CA 1
ATOM 790 C C . GLY A 1 105 ? 2.730 21.053 10.450 1.00 47.88 105 GLY A C 1
ATOM 791 O O . GLY A 1 105 ? 2.164 19.968 10.613 1.00 47.27 105 GLY A O 1
ATOM 792 N N . LEU A 1 106 ? 2.147 22.214 10.760 1.00 48.28 106 LEU A N 1
ATOM 793 C CA . LEU A 1 106 ? 0.792 22.243 11.301 1.00 47.74 106 LEU A CA 1
ATOM 794 C C . LEU A 1 106 ? -0.232 21.758 10.284 1.00 48.14 106 LEU A C 1
ATOM 795 O O . LEU A 1 106 ? -1.243 21.156 10.664 1.00 47.58 106 LEU A O 1
ATOM 800 N N . GLU A 1 107 ? 0.012 22.002 8.995 1.00 49.10 107 GLU A N 1
ATOM 801 C CA . GLU A 1 107 ? -0.933 21.569 7.972 1.00 49.73 107 GLU A CA 1
ATOM 802 C C . GLU A 1 107 ? -0.966 20.052 7.840 1.00 48.34 107 GLU A C 1
ATOM 803 O O . GLU A 1 107 ? -2.021 19.484 7.536 1.00 47.98 107 GLU A O 1
ATOM 809 N N . PHE A 1 108 ? 0.168 19.381 8.059 1.00 47.92 108 PHE A N 1
ATOM 810 C CA . PHE A 1 108 ? 0.186 17.924 7.968 1.00 47.31 108 PHE A CA 1
ATOM 811 C C . PHE A 1 108 ? -0.699 17.296 9.035 1.00 46.67 108 PHE A C 1
ATOM 812 O O . PHE A 1 108 ? -1.468 16.370 8.751 1.00 46.63 108 PHE A O 1
ATOM 820 N N . TYR A 1 109 ? -0.603 17.784 10.273 1.00 46.42 109 TYR A N 1
ATOM 821 C CA . TYR A 1 109 ? -1.425 17.237 11.343 1.00 45.83 109 TYR A CA 1
ATOM 822 C C . TYR A 1 109 ? -2.878 17.664 11.219 1.00 47.27 109 TYR A C 1
ATOM 823 O O . TYR A 1 109 ? -3.756 16.989 11.765 1.00 47.49 109 TYR A O 1
ATOM 832 N N . ASP A 1 110 ? -3.153 18.759 10.508 1.00 48.78 110 ASP A N 1
ATOM 833 C CA . ASP A 1 110 ? -4.520 19.025 10.077 1.00 50.63 110 ASP A CA 1
ATOM 834 C C . ASP A 1 110 ? -5.034 17.884 9.209 1.00 50.95 110 ASP A C 1
ATOM 835 O O . ASP A 1 110 ? -6.135 17.368 9.427 1.00 51.35 110 ASP A O 1
ATOM 840 N N . ARG A 1 111 ? -4.233 17.468 8.224 1.00 50.65 111 ARG A N 1
ATOM 841 C CA . ARG A 1 111 ? -4.632 16.372 7.347 1.00 50.67 111 ARG A CA 1
ATOM 842 C C . ARG A 1 111 ? -4.715 15.054 8.107 1.00 50.04 111 ARG A C 1
ATOM 843 O O . ARG A 1 111 ? -5.627 14.253 7.871 1.00 50.16 111 ARG A O 1
ATOM 851 N N . LEU A 1 112 ? -3.771 14.809 9.018 1.00 49.59 112 LEU A N 1
ATOM 852 C CA . LEU A 1 112 ? -3.786 13.565 9.781 1.00 49.21 112 LEU A CA 1
ATOM 853 C C . LEU A 1 112 ? -5.005 13.494 10.692 1.00 48.65 112 LEU A C 1
ATOM 854 O O . LEU A 1 112 ? -5.727 12.490 10.707 1.00 48.28 112 LEU A O 1
ATOM 859 N N . PHE A 1 113 ? -5.252 14.557 11.461 1.00 48.62 113 PHE A N 1
ATOM 860 C CA . PHE A 1 113 ? -6.391 14.557 12.372 1.00 48.84 113 PHE A CA 1
ATOM 861 C C . PHE A 1 113 ? -7.713 14.567 11.616 1.00 50.25 113 PHE A C 1
ATOM 862 O O . PHE A 1 113 ? -8.692 13.970 12.079 1.00 50.18 113 PHE A O 1
ATOM 870 N N . ASP A 1 114 ? -7.764 15.231 10.458 1.00 51.55 114 ASP A N 1
ATOM 871 C CA . ASP A 1 114 ? -8.969 15.183 9.635 1.00 52.48 114 ASP A CA 1
ATOM 872 C C . ASP A 1 114 ? -9.231 13.770 9.134 1.00 51.07 114 ASP A C 1
ATOM 873 O O . ASP A 1 114 ? -10.386 13.332 9.063 1.00 51.86 114 ASP A O 1
ATOM 878 N N . GLU A 1 115 ? -8.169 13.041 8.783 1.00 49.07 115 GLU A N 1
ATOM 879 C CA . GLU A 1 115 ? -8.334 11.675 8.298 1.00 48.24 115 GLU A CA 1
ATOM 880 C C . GLU A 1 115 ? -8.907 10.771 9.381 1.00 47.37 115 GLU A C 1
ATOM 881 O O . GLU A 1 115 ? -9.792 9.950 9.109 1.00 48.23 115 GLU A O 1
ATOM 887 N N . LEU A 1 116 ? -8.414 10.905 10.614 1.00 45.78 116 LEU A N 1
ATOM 888 C CA . LEU A 1 116 ? -8.961 10.127 11.721 1.00 44.62 116 LEU A CA 1
ATOM 889 C C . LEU A 1 116 ? -10.434 10.450 11.938 1.00 45.49 116 LEU A C 1
ATOM 890 O O . LEU A 1 116 ? -11.266 9.547 12.086 1.00 44.77 116 LEU A O 1
ATOM 895 N N . LEU A 1 117 ? -10.776 11.740 11.946 1.00 47.57 117 LEU A N 1
ATOM 896 C CA . LEU A 1 117 ? -12.155 12.148 12.187 1.00 49.49 117 LEU A CA 1
ATOM 897 C C . LEU A 1 117 ? -13.082 11.780 11.036 1.00 50.59 117 LEU A C 1
ATOM 898 O O . LEU A 1 117 ? -14.304 11.775 11.223 1.00 51.27 117 LEU A O 1
ATOM 903 N N . LYS A 1 118 ? -12.536 11.484 9.853 1.00 50.54 118 LYS A N 1
ATOM 904 C CA . LYS A 1 118 ? -13.362 10.942 8.779 1.00 51.89 118 LYS A CA 1
ATOM 905 C C . LYS A 1 118 ? -14.010 9.631 9.202 1.00 51.85 118 LYS A C 1
ATOM 906 O O . LYS A 1 118 ? -15.167 9.360 8.862 1.00 53.12 118 LYS A O 1
ATOM 912 N N . TYR A 1 119 ? -13.275 8.805 9.947 1.00 50.95 119 TYR A N 1
ATOM 913 C CA . TYR A 1 119 ? -13.756 7.517 10.423 1.00 51.18 119 TYR A CA 1
ATOM 914 C C . TYR A 1 119 ? -14.226 7.569 11.872 1.00 51.73 119 TYR A C 1
ATOM 915 O O . TYR A 1 119 ? -14.357 6.520 12.512 1.00 50.96 119 TYR A O 1
ATOM 924 N N . ASN A 1 120 ? -14.478 8.770 12.398 1.00 52.93 120 ASN A N 1
ATOM 925 C CA . ASN A 1 120 ? -14.921 8.958 13.781 1.00 53.27 120 ASN A CA 1
ATOM 926 C C . ASN A 1 120 ? -13.948 8.315 14.767 1.00 51.52 120 ASN A C 1
ATOM 927 O O . ASN A 1 120 ? -14.346 7.642 15.721 1.00 51.14 120 ASN A O 1
ATOM 932 N N . ILE A 1 121 ? -12.657 8.522 14.530 1.00 50.42 121 ILE A N 1
ATOM 933 C CA . ILE A 1 121 ? -11.601 8.026 15.405 1.00 49.30 121 ILE A CA 1
ATOM 934 C C . ILE A 1 121 ? -11.111 9.189 16.255 1.00 49.85 121 ILE A C 1
ATOM 935 O O . ILE A 1 121 ? -10.669 10.214 15.722 1.00 51.08 121 ILE A O 1
ATOM 940 N N . GLU A 1 122 ? -11.186 9.035 17.569 1.00 48.69 122 GLU A N 1
ATOM 941 C CA . GLU A 1 122 ? -10.747 10.089 18.475 1.00 48.60 122 GLU A CA 1
ATOM 942 C C . GLU A 1 122 ? -9.228 10.191 18.464 1.00 46.99 122 GLU A C 1
ATOM 943 O O . GLU A 1 122 ? -8.548 9.195 18.744 1.00 46.45 122 GLU A O 1
ATOM 949 N N . PRO A 1 123 ? -8.654 11.348 18.142 1.00 46.20 123 PRO A N 1
ATOM 950 C CA . PRO A 1 123 ? -7.201 11.500 18.270 1.00 44.61 123 PRO A CA 1
ATOM 951 C C . PRO A 1 123 ? -6.789 11.601 19.731 1.00 44.13 123 PRO A C 1
ATOM 952 O O . PRO A 1 123 ? -7.443 12.266 20.538 1.00 43.64 123 PRO A O 1
ATOM 956 N N . VAL A 1 124 ? -5.698 10.919 20.067 1.00 43.50 124 VAL A N 1
ATOM 957 C CA . VAL A 1 124 ? -5.090 10.980 21.393 1.00 42.99 124 VAL A CA 1
ATOM 958 C C . VAL A 1 124 ? -3.654 11.434 21.171 1.00 42.91 124 VAL A C 1
ATOM 959 O O . VAL A 1 124 ? -2.799 10.644 20.755 1.00 42.66 124 VAL A O 1
ATOM 963 N N . VAL A 1 125 ? -3.377 12.705 21.443 1.00 43.43 125 VAL A N 1
ATOM 964 C CA . VAL A 1 125 ? -2.156 13.357 20.983 1.00 43.44 125 VAL A CA 1
ATOM 965 C C . VAL A 1 125 ? -1.198 13.523 22.154 1.00 43.11 125 VAL A C 1
ATOM 966 O O . VAL A 1 125 ? -1.516 14.198 23.141 1.00 43.00 125 VAL A O 1
ATOM 970 N N . THR A 1 126 ? -0.021 12.911 22.037 1.00 42.67 126 THR A N 1
ATOM 971 C CA . THR A 1 126 ? 1.099 13.187 22.926 1.00 42.20 126 THR A CA 1
ATOM 972 C C . THR A 1 126 ? 1.863 14.390 22.388 1.00 42.17 126 THR A C 1
ATOM 973 O O . THR A 1 126 ? 2.277 14.399 21.224 1.00 42.21 126 THR A O 1
ATOM 977 N N . ILE A 1 127 ? 2.045 15.406 23.229 1.00 42.00 127 ILE A N 1
ATOM 978 C CA . ILE A 1 127 ? 2.626 16.652 22.741 1.00 42.27 127 ILE A CA 1
ATOM 979 C C . ILE A 1 127 ? 4.130 16.510 22.524 1.00 42.40 127 ILE A C 1
ATOM 980 O O . ILE A 1 127 ? 4.669 16.988 21.519 1.00 43.30 127 ILE A O 1
ATOM 985 N N . SER A 1 128 ? 4.831 15.844 23.441 1.00 41.61 128 SER A N 1
ATOM 986 C CA . SER A 1 128 ? 6.260 15.582 23.298 1.00 41.61 128 SER A CA 1
ATOM 987 C C . SER A 1 128 ? 6.514 14.115 23.604 1.00 41.58 128 SER A C 1
ATOM 988 O O . SER A 1 128 ? 6.248 13.661 24.722 1.00 42.35 128 SER A O 1
ATOM 991 N N . HIS A 1 129 ? 7.042 13.378 22.609 1.00 40.98 129 HIS A N 1
ATOM 992 C CA . HIS A 1 129 ? 7.260 11.931 22.717 1.00 40.77 129 HIS A CA 1
ATOM 993 C C . HIS A 1 129 ? 8.646 11.604 22.149 1.00 42.16 129 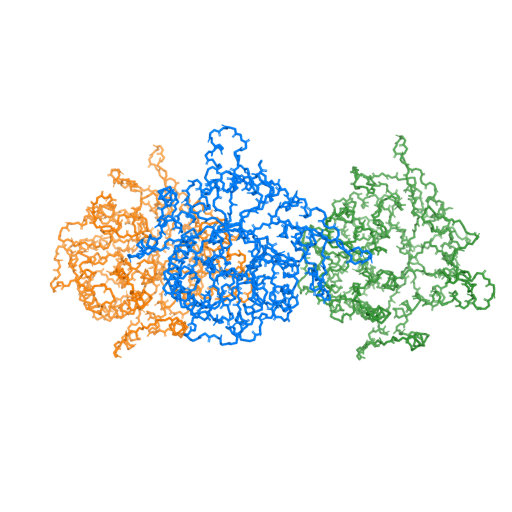HIS A C 1
ATOM 994 O O . HIS A 1 129 ? 8.778 11.109 21.027 1.00 42.40 129 HIS A O 1
ATOM 1001 N N . TYR A 1 130 ? 9.682 11.890 22.942 1.00 43.35 130 TYR A N 1
ATOM 1002 C CA . TYR A 1 130 ? 11.052 11.454 22.650 1.00 44.31 130 TYR A CA 1
ATOM 1003 C C . TYR A 1 130 ? 11.561 12.020 21.326 1.00 44.74 130 TYR A C 1
ATOM 1004 O O . TYR A 1 130 ? 12.222 11.326 20.551 1.00 45.37 130 TYR A O 1
ATOM 1013 N N . GLU A 1 131 ? 11.262 13.292 21.057 1.00 44.52 131 GLU A N 1
ATOM 1014 C CA . GLU A 1 131 ? 11.607 13.875 19.764 1.00 44.36 131 GLU A CA 1
ATOM 1015 C C . GLU A 1 131 ? 11.733 15.389 19.868 1.00 45.07 131 GLU A C 1
ATOM 1016 O O . GLU A 1 131 ? 11.253 16.126 19.001 1.00 45.74 131 GLU A O 1
ATOM 1022 N N . MET A 1 132 ? 12.391 15.870 20.919 1.00 45.08 132 MET A N 1
ATOM 1023 C CA . MET A 1 132 ? 12.543 17.304 21.094 1.00 45.37 132 MET A CA 1
ATOM 1024 C C . MET A 1 132 ? 13.558 17.856 20.092 1.00 45.08 132 MET A C 1
ATOM 1025 O O . MET A 1 132 ? 14.450 17.135 19.636 1.00 44.60 132 MET A O 1
ATOM 1030 N N . PRO A 1 133 ? 13.426 19.128 19.713 1.00 45.46 133 PRO A N 1
ATOM 1031 C CA . PRO A 1 133 ? 14.349 19.707 18.728 1.00 46.02 133 PRO A CA 1
ATOM 1032 C C . PRO A 1 133 ? 15.788 19.696 19.222 1.00 46.42 133 PRO A C 1
ATOM 1033 O O . PRO A 1 133 ? 16.081 20.088 20.355 1.00 47.02 133 PRO A O 1
ATOM 1037 N N . LEU A 1 134 ? 16.690 19.238 18.351 1.00 46.27 134 LEU A N 1
ATOM 1038 C CA . LEU A 1 134 ? 18.111 19.233 18.671 1.00 46.73 134 LEU A CA 1
ATOM 1039 C C . LEU A 1 134 ? 18.665 20.641 18.840 1.00 47.20 134 LEU A C 1
ATOM 1040 O O . LEU A 1 134 ? 19.681 20.818 19.521 1.00 48.43 134 LEU A O 1
ATOM 1045 N N . GLY A 1 135 ? 18.020 21.645 18.241 1.00 46.25 135 GLY A N 1
ATOM 1046 C CA . GLY A 1 135 ? 18.478 23.013 18.417 1.00 46.85 135 GLY A CA 1
ATOM 1047 C C . GLY A 1 135 ? 18.388 23.478 19.857 1.00 47.33 135 GLY A C 1
ATOM 1048 O O . GLY A 1 135 ? 19.243 24.230 20.331 1.00 47.84 135 GLY A O 1
ATOM 1049 N N . LEU A 1 136 ? 17.355 23.032 20.577 1.00 47.10 136 LEU A N 1
ATOM 1050 C CA . LEU A 1 136 ? 17.217 23.408 21.980 1.00 47.65 136 LEU A CA 1
ATOM 1051 C C . LEU A 1 136 ? 18.298 22.770 22.843 1.00 47.52 136 LEU A C 1
ATOM 1052 O O . LEU A 1 136 ? 18.641 23.309 23.902 1.00 47.21 136 LEU A O 1
ATOM 1057 N N . ILE A 1 137 ? 18.844 21.631 22.414 1.00 47.64 137 ILE A N 1
ATOM 1058 C CA . ILE A 1 137 ? 19.935 21.005 23.155 1.00 48.11 137 ILE A CA 1
ATOM 1059 C C . ILE A 1 137 ? 21.222 21.801 22.977 1.00 50.14 137 ILE A C 1
ATOM 1060 O O . ILE A 1 137 ? 21.907 22.133 23.952 1.00 51.25 137 ILE A O 1
ATOM 1065 N N . LYS A 1 138 ? 21.568 22.120 21.728 1.00 50.65 138 LYS A N 1
ATOM 1066 C CA . LYS A 1 138 ? 22.808 22.842 21.463 1.00 53.02 138 LYS A CA 1
ATOM 1067 C C . LYS A 1 138 ? 22.741 24.288 21.938 1.00 55.37 138 LYS A C 1
ATOM 1068 O O . LYS A 1 138 ? 23.753 24.837 22.386 1.00 56.86 138 LYS A O 1
ATOM 1074 N N . LYS A 1 139 ? 21.570 24.920 21.847 1.00 56.41 139 LYS A N 1
ATOM 1075 C CA . LYS A 1 139 ? 21.478 26.346 22.143 1.00 59.08 139 LYS A CA 1
ATOM 1076 C C . LYS A 1 139 ? 21.310 26.613 23.634 1.00 59.67 139 LYS A C 1
ATOM 1077 O O . LYS A 1 139 ? 21.953 27.517 24.179 1.00 61.10 139 LYS A O 1
ATOM 1083 N N . TYR A 1 140 ? 20.456 25.845 24.311 1.00 58.78 140 TYR A N 1
ATOM 1084 C CA . TYR A 1 140 ? 20.114 26.115 25.700 1.00 59.79 140 TYR A CA 1
ATOM 1085 C C . TYR A 1 140 ? 20.587 25.047 26.676 1.00 59.18 140 TYR A C 1
ATOM 1086 O O . TYR A 1 140 ? 20.530 25.277 27.889 1.00 59.44 140 TYR A O 1
ATOM 1095 N N . GLY A 1 141 ? 21.047 23.899 26.193 1.00 58.33 141 GLY A N 1
ATOM 1096 C CA . GLY A 1 141 ? 21.476 22.831 27.070 1.00 57.12 141 GLY A CA 1
ATOM 1097 C C . GLY A 1 141 ? 20.391 21.868 27.492 1.00 54.45 141 GLY A C 1
ATOM 1098 O O . GLY A 1 141 ? 20.603 21.099 28.437 1.00 54.56 141 GLY A O 1
ATOM 1099 N N . GLY A 1 142 ? 19.238 21.888 26.835 1.00 51.97 142 GLY A N 1
ATOM 1100 C CA . GLY A 1 142 ? 18.183 20.946 27.142 1.00 50.34 142 GLY A CA 1
ATOM 1101 C C . GLY A 1 142 ? 17.266 21.420 28.253 1.00 51.03 142 GLY A C 1
ATOM 1102 O O . GLY A 1 142 ? 17.216 22.598 28.620 1.00 52.93 142 GLY A O 1
ATOM 1103 N N . TRP A 1 143 ? 16.533 20.454 28.811 1.00 49.42 143 TRP A N 1
ATOM 1104 C CA . TRP A 1 143 ? 15.483 20.749 29.778 1.00 48.74 143 TRP A CA 1
ATOM 1105 C C . TRP A 1 143 ? 16.014 21.227 31.123 1.00 50.31 143 TRP A C 1
ATOM 1106 O O . TRP A 1 143 ? 15.211 21.618 31.977 1.00 50.56 143 TRP A O 1
ATOM 1117 N N . LYS A 1 144 ? 17.331 21.207 31.341 1.00 51.65 144 LYS A N 1
ATOM 1118 C CA . LYS A 1 144 ? 17.876 21.812 32.549 1.00 53.38 144 LYS A CA 1
ATOM 1119 C C . LYS A 1 144 ? 17.845 23.333 32.496 1.00 54.07 144 LYS A C 1
ATOM 1120 O O . LYS A 1 144 ? 18.148 23.979 33.505 1.00 55.29 144 LYS A O 1
ATOM 1126 N N . ASN A 1 145 ? 17.491 23.911 31.351 1.00 53.43 145 ASN A N 1
ATOM 1127 C CA . ASN A 1 145 ? 17.327 25.348 31.196 1.00 54.40 145 ASN A CA 1
ATOM 1128 C C . ASN A 1 145 ? 15.850 25.703 31.305 1.00 54.25 145 ASN A C 1
ATOM 1129 O O . ASN A 1 145 ? 14.995 25.028 30.726 1.00 53.50 145 ASN A O 1
ATOM 1134 N N . ARG A 1 146 ? 15.555 26.769 32.053 1.00 55.33 146 ARG A N 1
ATOM 1135 C CA . ARG A 1 146 ? 14.171 27.196 32.220 1.00 54.99 146 ARG A CA 1
ATOM 1136 C C . ARG A 1 146 ? 13.583 27.778 30.942 1.00 54.22 146 ARG A C 1
ATOM 1137 O O . ARG A 1 146 ? 12.356 27.863 30.824 1.00 53.76 146 ARG A O 1
ATOM 1145 N N . LYS A 1 147 ? 14.425 28.183 29.988 1.00 54.33 147 LYS A N 1
ATOM 1146 C CA . LYS A 1 147 ? 13.914 28.740 28.740 1.00 53.70 147 LYS A CA 1
ATOM 1147 C C . LYS A 1 147 ? 13.175 27.693 27.915 1.00 52.20 147 LYS A C 1
ATOM 1148 O O . LYS A 1 147 ? 12.258 28.037 27.160 1.00 52.84 147 LYS A O 1
ATOM 1150 N N . VAL A 1 148 ? 13.552 26.418 28.048 1.00 50.40 148 VAL A N 1
ATOM 1151 C CA . VAL A 1 148 ? 12.876 25.361 27.301 1.00 49.32 148 VAL A CA 1
ATOM 1152 C C . VAL A 1 148 ? 11.423 25.233 27.741 1.00 49.38 148 VAL A C 1
ATOM 1153 O O . VAL A 1 148 ? 10.563 24.816 26.954 1.00 49.00 148 VAL A O 1
ATOM 1157 N N . ILE A 1 149 ? 11.118 25.595 28.990 1.00 50.09 149 ILE A N 1
ATOM 1158 C CA . ILE A 1 149 ? 9.727 25.634 29.436 1.00 49.89 149 ILE A CA 1
ATOM 1159 C C . ILE A 1 149 ? 8.929 26.609 28.580 1.00 50.94 149 ILE A C 1
ATOM 1160 O O . ILE A 1 149 ? 7.824 26.299 28.118 1.00 50.50 149 ILE A O 1
ATOM 1165 N N . ASP A 1 150 ? 9.483 27.803 28.352 1.00 52.59 150 ASP A N 1
ATOM 1166 C CA . ASP A 1 150 ? 8.805 28.794 27.523 1.00 54.08 150 ASP A CA 1
ATOM 1167 C C . ASP A 1 150 ? 8.619 28.290 26.096 1.00 53.17 150 ASP A C 1
ATOM 1168 O O . ASP A 1 150 ? 7.585 28.548 25.470 1.00 53.31 150 ASP A O 1
ATOM 1173 N N . CYS A 1 151 ? 9.613 27.571 25.563 1.00 52.34 151 CYS A N 1
ATOM 1174 C CA . CYS A 1 151 ? 9.484 27.020 24.216 1.00 51.66 151 CYS A CA 1
ATOM 1175 C C . CYS A 1 151 ? 8.408 25.943 24.157 1.00 50.03 151 CYS A C 1
ATOM 1176 O O . CYS A 1 151 ? 7.628 25.892 23.199 1.00 49.92 151 CYS A O 1
ATOM 1179 N N . TYR A 1 152 ? 8.353 25.069 25.164 1.00 48.85 152 TYR A N 1
ATOM 1180 C CA . TYR A 1 152 ? 7.326 24.033 25.183 1.00 47.60 152 TYR A CA 1
ATOM 1181 C C . TYR A 1 152 ? 5.941 24.638 25.373 1.00 48.33 152 TYR A C 1
ATOM 1182 O O . TYR A 1 152 ? 4.986 24.251 24.691 1.00 48.03 152 TYR A O 1
ATOM 1191 N N . GLU A 1 153 ? 5.813 25.586 26.306 1.00 48.80 153 GLU A N 1
ATOM 1192 C CA . GLU A 1 153 ? 4.527 26.241 26.527 1.00 49.36 153 GLU A CA 1
ATOM 1193 C C . GLU A 1 153 ? 4.046 26.944 25.264 1.00 49.44 153 GLU A C 1
ATOM 1194 O O . GLU A 1 153 ? 2.862 26.871 24.915 1.00 50.17 153 GLU A O 1
ATOM 1200 N N . HIS A 1 154 ? 4.953 27.635 24.569 1.00 48.77 154 HIS A N 1
ATOM 1201 C CA . HIS A 1 154 ? 4.617 28.207 23.270 1.00 48.78 154 HIS A CA 1
ATOM 1202 C C . HIS A 1 154 ? 4.209 27.119 22.285 1.00 48.38 154 HIS A C 1
ATOM 1203 O O . HIS A 1 154 ? 3.221 27.267 21.555 1.00 49.12 154 HIS A O 1
ATOM 1210 N N . TYR A 1 155 ? 4.957 26.013 22.261 1.00 47.26 155 TYR A N 1
ATOM 1211 C CA . TYR A 1 155 ? 4.630 24.898 21.379 1.00 46.59 155 TYR A CA 1
ATOM 1212 C C . TYR A 1 155 ? 3.284 24.283 21.742 1.00 46.35 155 TYR A C 1
ATOM 1213 O O . TYR A 1 155 ? 2.468 23.993 20.859 1.00 46.41 155 TYR A O 1
ATOM 1222 N N . ALA A 1 156 ? 3.030 24.084 23.038 1.00 46.05 156 ALA A N 1
ATOM 1223 C CA . ALA A 1 156 ? 1.761 23.505 23.467 1.00 45.78 156 ALA A CA 1
ATOM 1224 C C . ALA A 1 156 ? 0.595 24.426 23.132 1.00 47.28 156 ALA A C 1
ATOM 1225 O O . ALA A 1 156 ? -0.429 23.981 22.600 1.00 47.61 156 ALA A O 1
ATOM 1227 N N . LYS A 1 157 ? 0.732 25.718 23.442 1.00 48.09 157 LYS A N 1
ATOM 1228 C CA . LYS A 1 157 ? -0.318 26.673 23.103 1.00 49.40 157 LYS A CA 1
ATOM 1229 C C . LYS A 1 157 ? -0.611 26.660 21.608 1.00 49.74 157 LYS A C 1
ATOM 1230 O O . LYS A 1 157 ? -1.774 26.722 21.196 1.00 50.67 157 LYS A O 1
ATOM 1236 N N . THR A 1 158 ? 0.434 26.554 20.782 1.00 48.78 158 THR A N 1
ATOM 1237 C CA . THR A 1 158 ? 0.248 26.593 19.334 1.00 48.36 158 THR A CA 1
ATOM 1238 C C . THR A 1 158 ? -0.625 25.439 18.854 1.00 47.08 158 THR A C 1
ATOM 1239 O O . THR A 1 158 ? -1.585 25.644 18.103 1.00 48.13 158 THR A O 1
ATOM 1243 N N . VAL A 1 159 ? -0.314 24.215 19.285 1.00 45.18 159 VAL A N 1
ATOM 1244 C CA . VAL A 1 159 ? -1.080 23.066 18.813 1.00 44.71 159 VAL A CA 1
ATOM 1245 C C . VAL A 1 159 ? -2.451 23.002 19.480 1.00 46.25 159 VAL A C 1
ATOM 1246 O O . VAL A 1 159 ? -3.402 22.474 18.892 1.00 46.31 159 VAL A O 1
ATOM 1250 N N . PHE A 1 160 ? -2.582 23.530 20.701 1.00 47.48 160 PHE A N 1
ATOM 1251 C CA . PHE A 1 160 ? -3.891 23.589 21.344 1.00 48.82 160 PHE A CA 1
ATOM 1252 C C . PHE A 1 160 ? -4.860 24.444 20.533 1.00 50.69 160 PHE A C 1
ATOM 1253 O O . PHE A 1 160 ? -5.980 24.016 20.232 1.00 50.72 160 PHE A O 1
ATOM 1261 N N . THR A 1 161 ? -4.444 25.662 20.167 1.00 52.18 161 THR A N 1
ATOM 1262 C CA . THR A 1 161 ? -5.317 26.528 19.377 1.00 54.15 161 THR A CA 1
ATOM 1263 C C . THR A 1 161 ? -5.555 25.959 17.984 1.00 53.87 161 THR A C 1
ATOM 1264 O O . THR A 1 161 ? -6.669 26.048 17.454 1.00 54.88 161 THR A O 1
ATOM 1268 N N . ARG A 1 162 ? -4.522 25.377 17.372 1.00 52.61 162 ARG A N 1
ATOM 1269 C CA . ARG A 1 162 ? -4.648 24.916 15.995 1.00 52.78 162 ARG A CA 1
ATOM 1270 C C . ARG A 1 162 ? -5.622 23.751 15.875 1.00 52.27 162 ARG A C 1
ATOM 1271 O O . ARG A 1 162 ? -6.343 23.651 14.876 1.00 53.55 162 ARG A O 1
ATOM 1279 N N . TYR A 1 163 ? -5.675 22.879 16.882 1.00 53.68 163 TYR A N 1
ATOM 1280 C CA . TYR A 1 163 ? -6.501 21.679 16.837 1.00 51.78 163 TYR A CA 1
ATOM 1281 C C . TYR A 1 163 ? -7.536 21.665 17.957 1.00 52.79 163 TYR A C 1
ATOM 1282 O O . TYR A 1 163 ? -7.861 20.606 18.499 1.00 50.75 163 TYR A O 1
ATOM 1291 N N . LYS A 1 164 ? -8.071 22.839 18.303 1.00 56.38 164 LYS A N 1
ATOM 1292 C CA . LYS A 1 164 ? -9.052 22.917 19.381 1.00 57.78 164 LYS A CA 1
ATOM 1293 C C . LYS A 1 164 ? -10.350 22.207 19.017 1.00 58.26 164 LYS A C 1
ATOM 1294 O O . LYS A 1 164 ? -11.073 21.745 19.907 1.00 58.04 164 LYS A O 1
ATOM 1297 N N . GLU A 1 165 ? -10.659 22.105 17.727 1.00 58.88 165 GLU A N 1
ATOM 1298 C CA . GLU A 1 165 ? -11.898 21.496 17.264 1.00 59.79 165 GLU A CA 1
ATOM 1299 C C . GLU A 1 165 ? -11.736 20.035 16.869 1.00 57.25 165 GLU A C 1
ATOM 1300 O O . GLU A 1 165 ? -12.709 19.418 16.426 1.00 58.53 165 GLU A O 1
ATOM 1306 N N . LYS A 1 166 ? -10.542 19.463 17.022 1.00 53.89 166 LYS A N 1
ATOM 1307 C CA . LYS A 1 166 ? -10.284 18.141 16.464 1.00 51.64 166 LYS A CA 1
ATOM 1308 C C . LYS A 1 166 ? -9.759 17.155 17.501 1.00 50.05 166 LYS A C 1
ATOM 1309 O O . LYS A 1 166 ? -10.067 15.960 17.431 1.00 49.54 166 LYS A O 1
ATOM 1315 N N . VAL A 1 167 ? -8.968 17.630 18.459 1.00 49.46 167 VAL A N 1
ATOM 1316 C CA . VAL A 1 167 ? -8.323 16.768 19.443 1.00 48.05 167 VAL A CA 1
ATOM 1317 C C . VAL A 1 167 ? -8.818 17.157 20.829 1.00 49.52 167 VAL A C 1
ATOM 1318 O O . VAL A 1 167 ? -8.652 18.307 21.255 1.00 50.78 167 VAL A O 1
ATOM 1322 N N . LYS A 1 168 ? -9.418 16.195 21.534 1.00 49.62 168 LYS A N 1
ATOM 1323 C CA . LYS A 1 168 ? -9.901 16.408 22.890 1.00 51.00 168 LYS A CA 1
ATOM 1324 C C . LYS A 1 168 ? -9.101 15.664 23.949 1.00 50.50 168 LYS A C 1
ATOM 1325 O O . LYS A 1 168 ? -9.217 15.999 25.132 1.00 52.15 168 LYS A O 1
ATOM 1327 N N . TYR A 1 169 ? -8.303 14.673 23.562 1.00 49.00 169 TYR A N 1
ATOM 1328 C CA . TYR A 1 169 ? -7.479 13.908 24.489 1.00 48.17 169 TYR A CA 1
ATOM 1329 C C . TYR A 1 169 ? -6.014 14.224 24.219 1.00 45.72 169 TYR A C 1
ATOM 1330 O O . TYR A 1 169 ? -5.508 13.954 23.125 1.00 44.84 169 TYR A O 1
ATOM 1339 N N . TRP A 1 170 ? -5.340 14.798 25.213 1.00 44.95 170 TRP A N 1
ATOM 1340 C CA . TRP A 1 170 ? -3.938 15.164 25.097 1.00 43.32 170 TRP A CA 1
ATOM 1341 C C . TRP A 1 170 ? -3.142 14.551 26.238 1.00 43.55 170 TRP A C 1
ATOM 1342 O O . TRP A 1 170 ? -3.665 14.318 27.332 1.00 45.51 170 TRP A O 1
ATOM 1353 N N . MET A 1 171 ? -1.866 14.294 25.967 1.00 41.80 171 MET A N 1
ATOM 1354 C CA . MET A 1 171 ? -0.886 13.962 26.989 1.00 41.35 171 MET A CA 1
ATOM 1355 C C . MET A 1 171 ? 0.321 14.868 26.798 1.00 40.63 171 MET A C 1
ATOM 1356 O O . MET A 1 171 ? 0.779 15.074 25.670 1.00 40.01 171 MET A O 1
ATOM 1361 N N . THR A 1 172 ? 0.825 15.418 27.903 1.00 40.91 172 THR A N 1
ATOM 1362 C CA . THR A 1 172 ? 1.883 16.420 27.816 1.00 40.85 172 THR A CA 1
ATOM 1363 C C . THR A 1 172 ? 3.209 15.790 27.407 1.00 39.76 172 THR A C 1
ATOM 1364 O O . THR A 1 172 ? 3.779 16.132 26.364 1.00 38.58 172 THR A O 1
ATOM 1368 N N . PHE A 1 173 ? 3.721 14.871 28.222 1.00 40.06 173 PHE A N 1
ATOM 1369 C CA . PHE A 1 173 ? 4.997 14.221 27.964 1.00 39.61 173 PHE A CA 1
ATOM 1370 C C . PHE A 1 173 ? 4.836 12.714 28.072 1.00 40.21 173 PHE A C 1
ATOM 1371 O O . PHE A 1 173 ? 4.098 12.221 28.929 1.00 40.38 173 PHE A O 1
ATOM 1379 N N . ASN A 1 174 ? 5.535 11.989 27.203 1.00 40.98 174 ASN A N 1
ATOM 1380 C CA . ASN A 1 174 ? 5.552 10.531 27.244 1.00 42.61 174 ASN A CA 1
ATOM 1381 C C . ASN A 1 174 ? 6.648 10.087 28.205 1.00 44.87 174 ASN A C 1
ATOM 1382 O O . ASN A 1 174 ? 7.837 10.168 27.879 1.00 44.25 174 ASN A O 1
ATOM 1387 N N . GLU A 1 175 ? 6.245 9.633 29.393 1.00 48.40 175 GLU A N 1
ATOM 1388 C CA . GLU A 1 175 ? 7.163 9.050 30.365 1.00 51.32 175 GLU A CA 1
ATOM 1389 C C . GLU A 1 175 ? 8.277 10.022 30.740 1.00 50.94 175 GLU A C 1
ATOM 1390 O O . GLU A 1 175 ? 9.405 9.902 30.250 1.00 50.57 175 GLU A O 1
ATOM 1396 N N . ILE A 1 176 ? 7.965 10.989 31.608 1.00 52.03 176 ILE A N 1
ATOM 1397 C CA . ILE A 1 176 ? 8.966 11.954 32.058 1.00 53.20 176 ILE A CA 1
ATOM 1398 C C . ILE A 1 176 ? 10.156 11.244 32.688 1.00 55.21 176 ILE A C 1
ATOM 1399 O O . ILE A 1 176 ? 11.299 11.699 32.565 1.00 54.39 176 ILE A O 1
ATOM 1404 N N . ASN A 1 177 ? 9.914 10.102 33.340 1.00 58.07 177 ASN A N 1
ATOM 1405 C CA . ASN A 1 177 ? 10.970 9.352 34.013 1.00 60.13 177 ASN A CA 1
ATOM 1406 C C . ASN A 1 177 ? 12.118 8.977 33.079 1.00 59.04 177 ASN A C 1
ATOM 1407 O O . ASN A 1 177 ? 13.229 8.718 33.555 1.00 61.13 177 ASN A O 1
ATOM 1412 N N . MET A 1 178 ? 11.884 8.972 31.762 1.00 55.85 178 MET A N 1
ATOM 1413 C CA . MET A 1 178 ? 12.938 8.664 30.800 1.00 53.05 178 MET A CA 1
ATOM 1414 C C . MET A 1 178 ? 14.155 9.572 30.953 1.00 51.67 178 MET A C 1
ATOM 1415 O O . MET A 1 178 ? 15.262 9.176 30.569 1.00 51.51 178 MET A O 1
ATOM 1420 N N . VAL A 1 179 ? 13.982 10.770 31.518 1.00 50.58 179 VAL A N 1
ATOM 1421 C CA . VAL A 1 179 ? 15.110 11.666 31.750 1.00 49.48 179 VAL A CA 1
ATOM 1422 C C . VAL A 1 179 ? 16.125 11.053 32.707 1.00 49.63 179 VAL A C 1
ATOM 1423 O O . VAL A 1 179 ? 17.307 11.413 32.671 1.00 49.69 179 VAL A O 1
ATOM 1427 N N . LEU A 1 180 ? 15.697 10.118 33.557 1.00 50.01 180 LEU A N 1
ATOM 1428 C CA . LEU A 1 180 ? 16.595 9.491 34.518 1.00 51.11 180 LEU A CA 1
ATOM 1429 C C . LEU A 1 180 ? 17.297 8.258 33.968 1.00 51.36 180 LEU A C 1
ATOM 1430 O O . LEU A 1 180 ? 18.280 7.806 34.566 1.00 52.41 180 LEU A O 1
ATOM 1435 N N . HIS A 1 181 ? 16.824 7.707 32.853 1.00 50.84 181 HIS A N 1
ATOM 1436 C CA . HIS A 1 181 ? 17.422 6.523 32.245 1.00 51.83 181 HIS A CA 1
ATOM 1437 C C . HIS A 1 181 ? 18.146 6.815 30.942 1.00 50.53 181 HIS A C 1
ATOM 1438 O O . HIS A 1 181 ? 19.227 6.269 30.708 1.00 51.28 181 HIS A O 1
ATOM 1445 N N . ALA A 1 182 ? 17.578 7.661 30.085 1.00 48.42 182 ALA A N 1
ATOM 1446 C CA . ALA A 1 182 ? 18.222 8.107 28.850 1.00 47.47 182 ALA A CA 1
ATOM 1447 C C . ALA A 1 182 ? 18.169 9.628 28.834 1.00 45.97 182 ALA A C 1
ATOM 1448 O O . ALA A 1 182 ? 17.273 10.225 28.220 1.00 44.70 182 ALA A O 1
ATOM 1450 N N . PRO A 1 183 ? 19.118 10.290 29.502 1.00 45.83 183 PRO A N 1
ATOM 1451 C CA . PRO A 1 183 ? 19.021 11.752 29.660 1.00 45.27 183 PRO A CA 1
ATOM 1452 C C . PRO A 1 183 ? 19.043 12.517 28.349 1.00 44.44 183 PRO A C 1
ATOM 1453 O O . PRO A 1 183 ? 18.471 13.612 28.279 1.00 44.90 183 PRO A O 1
ATOM 1457 N N . PHE A 1 184 ? 19.687 11.982 27.310 1.00 44.01 184 PHE A N 1
ATOM 1458 C CA . PHE A 1 184 ? 19.721 12.682 26.030 1.00 43.71 184 PHE A CA 1
ATOM 1459 C C . PHE A 1 184 ? 18.331 12.755 25.409 1.00 42.52 184 PHE A C 1
ATOM 1460 O O . PHE A 1 184 ? 17.905 13.815 24.937 1.00 42.34 184 PHE A O 1
ATOM 1468 N N . THR A 1 185 ? 17.609 11.636 25.399 1.00 41.87 185 THR A N 1
ATOM 1469 C CA . THR A 1 185 ? 16.263 11.635 24.839 1.00 40.51 185 THR A CA 1
ATOM 1470 C C . THR A 1 185 ? 15.244 12.179 25.834 1.00 39.34 185 THR A C 1
ATOM 1471 O O . THR A 1 185 ? 14.329 12.916 25.449 1.00 39.00 185 THR A O 1
ATOM 1475 N N . GLY A 1 186 ? 15.398 11.840 27.115 1.00 39.22 186 GLY A N 1
ATOM 1476 C CA . GLY A 1 186 ? 14.393 12.213 28.098 1.00 38.44 186 GLY A CA 1
ATOM 1477 C C . GLY A 1 186 ? 14.323 13.707 28.350 1.00 39.33 186 GLY A C 1
ATOM 1478 O O . GLY A 1 186 ? 13.234 14.267 28.501 1.00 39.31 186 GLY A O 1
ATOM 1479 N N . GLY A 1 187 ? 15.474 14.374 28.401 1.00 40.78 187 GLY A N 1
ATOM 1480 C CA . GLY A 1 187 ? 15.489 15.791 28.706 1.00 42.04 187 GLY A CA 1
ATOM 1481 C C . GLY A 1 187 ? 16.467 16.608 27.886 1.00 43.00 187 GLY A C 1
ATOM 1482 O O . GLY A 1 187 ? 16.661 17.798 28.152 1.00 44.41 187 GLY A O 1
ATOM 1483 N N . GLY A 1 188 ? 17.085 15.988 26.886 1.00 42.45 188 GLY A N 1
ATOM 1484 C CA . GLY A 1 188 ? 18.053 16.690 26.062 1.00 43.90 188 GLY A CA 1
ATOM 1485 C C . GLY A 1 188 ? 19.315 17.085 26.797 1.00 46.05 188 GLY A C 1
ATOM 1486 O O . GLY A 1 188 ? 19.788 18.219 26.644 1.00 48.16 188 GLY A O 1
ATOM 1487 N N . LEU A 1 189 ? 19.883 16.174 27.581 1.00 46.16 189 LEU A N 1
ATOM 1488 C CA . LEU A 1 189 ? 20.999 16.482 28.461 1.00 47.76 189 LEU A CA 1
ATOM 1489 C C . LEU A 1 189 ? 22.261 15.749 28.026 1.00 48.21 189 LEU A C 1
ATOM 1490 O O . LEU A 1 189 ? 22.209 14.582 27.622 1.00 47.09 189 LEU A O 1
ATOM 1495 N N . VAL A 1 190 ? 23.390 16.447 28.110 1.00 50.28 190 VAL A N 1
ATOM 1496 C CA . VAL A 1 190 ? 24.714 15.841 28.082 1.00 52.17 190 VAL A CA 1
ATOM 1497 C C . VAL A 1 190 ? 25.487 16.388 29.272 1.00 54.46 190 VAL A C 1
ATOM 1498 O O . VAL A 1 190 ? 25.378 17.575 29.599 1.00 56.38 190 VAL A O 1
ATOM 1502 N N . PHE A 1 191 ? 26.257 15.525 29.925 1.00 54.70 191 PHE A N 1
ATOM 1503 C CA . PHE A 1 191 ? 26.942 15.883 31.162 1.00 56.00 191 PHE A CA 1
ATOM 1504 C C . PHE A 1 191 ? 28.356 16.352 30.836 1.00 59.75 191 PHE A C 1
ATOM 1505 O O . PHE A 1 191 ? 29.197 15.559 30.401 1.00 60.44 191 PHE A O 1
ATOM 1513 N N . GLU A 1 192 ? 28.614 17.641 31.046 1.00 62.80 192 GLU A N 1
ATOM 1514 C CA . GLU A 1 192 ? 29.933 18.205 30.811 1.00 66.71 192 GLU A CA 1
ATOM 1515 C C . GLU A 1 192 ? 30.853 17.893 31.990 1.00 66.17 192 GLU A C 1
ATOM 1516 O O . GLU A 1 192 ? 30.463 17.245 32.965 1.00 65.36 192 GLU A O 1
ATOM 1522 N N . GLU A 1 193 ? 32.094 18.366 31.901 1.00 67.35 193 GLU A N 1
ATOM 1523 C CA . GLU A 1 193 ? 33.086 18.070 32.926 1.00 67.40 193 GLU A CA 1
ATOM 1524 C C . GLU A 1 193 ? 32.698 18.704 34.256 1.00 68.64 193 GLU A C 1
ATOM 1525 O O . GLU A 1 193 ? 32.405 19.901 34.329 1.00 70.80 193 GLU A O 1
ATOM 1531 N N . GLY A 1 194 ? 32.694 17.890 35.312 1.00 67.71 194 GLY A N 1
ATOM 1532 C CA . GLY A 1 194 ? 32.357 18.349 36.642 1.00 68.71 194 GLY A CA 1
ATOM 1533 C C . GLY A 1 194 ? 30.881 18.543 36.908 1.00 67.09 194 GLY A C 1
ATOM 1534 O O . GLY A 1 194 ? 30.510 18.834 38.053 1.00 67.95 194 GLY A O 1
ATOM 1535 N N . GLU A 1 195 ? 30.025 18.388 35.901 1.00 65.20 195 GLU A N 1
ATOM 1536 C CA . GLU A 1 195 ? 28.598 18.616 36.083 1.00 62.82 195 GLU A CA 1
ATOM 1537 C C . GLU A 1 195 ? 27.978 17.495 36.908 1.00 60.30 195 GLU A C 1
ATOM 1538 O O . GLU A 1 195 ? 28.166 16.311 36.610 1.00 58.90 195 GLU A O 1
ATOM 1544 N N . ASN A 1 196 ? 27.235 17.870 37.948 1.00 58.96 196 ASN A N 1
ATOM 1545 C CA . ASN A 1 196 ? 26.550 16.889 38.783 1.00 56.85 196 ASN A CA 1
ATOM 1546 C C . ASN A 1 196 ? 25.419 16.245 37.989 1.00 53.89 196 ASN A C 1
ATOM 1547 O O . ASN A 1 196 ? 24.490 16.931 37.549 1.00 52.68 196 ASN A O 1
ATOM 1552 N N . LYS A 1 197 ? 25.492 14.924 37.818 1.00 64.98 197 LYS A N 1
ATOM 1553 C CA . LYS A 1 197 ? 24.579 14.240 36.908 1.00 62.86 197 LYS A CA 1
ATOM 1554 C C . LYS A 1 197 ? 23.178 14.125 37.499 1.00 59.93 197 LYS A C 1
ATOM 1555 O O . LYS A 1 197 ? 22.186 14.428 36.826 1.00 58.23 197 LYS A O 1
ATOM 1561 N N . LEU A 1 198 ? 23.076 13.680 38.754 1.00 59.51 198 LEU A N 1
ATOM 1562 C CA . LEU A 1 198 ? 21.764 13.545 39.380 1.00 57.11 198 LEU A CA 1
ATOM 1563 C C . LEU A 1 198 ? 21.074 14.897 39.511 1.00 56.20 198 LEU A C 1
ATOM 1564 O O . LEU A 1 198 ? 19.854 14.998 39.332 1.00 54.65 198 LEU A O 1
ATOM 1569 N N . ASN A 1 199 ? 21.839 15.946 39.820 1.00 57.24 199 ASN A N 1
ATOM 1570 C CA . ASN A 1 199 ? 21.263 17.283 39.934 1.00 56.76 199 ASN A CA 1
ATOM 1571 C C . ASN A 1 199 ? 20.649 17.731 38.614 1.00 55.63 199 ASN A C 1
ATOM 1572 O O . ASN A 1 199 ? 19.494 18.167 38.570 1.00 54.63 199 ASN A O 1
ATOM 1577 N N . ALA A 1 200 ? 21.413 17.623 37.523 1.00 56.01 200 ALA A N 1
ATOM 1578 C CA . ALA A 1 200 ? 20.928 18.078 36.224 1.00 55.26 200 ALA A CA 1
ATOM 1579 C C . ALA A 1 200 ? 19.680 17.316 35.794 1.00 52.74 200 ALA A C 1
ATOM 1580 O O . ALA A 1 200 ? 18.734 17.910 35.263 1.00 51.33 200 ALA A O 1
ATOM 1582 N N . MET A 1 201 ? 19.656 16.002 36.022 1.00 51.85 201 MET A N 1
ATOM 1583 C CA . MET A 1 201 ? 18.518 15.197 35.589 1.00 49.57 201 MET A CA 1
ATOM 1584 C C . MET A 1 201 ? 17.256 15.564 36.361 1.00 48.12 201 MET A C 1
ATOM 1585 O O . MET A 1 201 ? 16.191 15.768 35.767 1.00 46.74 201 MET A O 1
ATOM 1590 N N . TYR A 1 202 ? 17.355 15.657 37.690 1.00 48.43 202 TYR A N 1
ATOM 1591 C CA . TYR A 1 202 ? 16.186 16.024 38.481 1.00 47.39 202 TYR A CA 1
ATOM 1592 C C . TYR A 1 202 ? 15.837 17.497 38.314 1.00 47.91 202 TYR A C 1
ATOM 1593 O O . TYR A 1 202 ? 14.671 17.876 38.475 1.00 46.91 202 TYR A O 1
ATOM 1602 N N . GLN A 1 203 ? 16.823 18.338 37.996 1.00 49.65 203 GLN A N 1
ATOM 1603 C CA . GLN A 1 203 ? 16.518 19.715 37.620 1.00 50.39 203 GLN A CA 1
ATOM 1604 C C . GLN A 1 203 ? 15.693 19.755 36.341 1.00 49.80 203 GLN A C 1
ATOM 1605 O O . GLN A 1 203 ? 14.728 20.522 36.237 1.00 49.96 203 GLN A O 1
ATOM 1611 N N . ALA A 1 204 ? 16.058 18.931 35.356 1.00 49.30 204 ALA A N 1
ATOM 1612 C CA . ALA A 1 204 ? 15.288 18.862 34.119 1.00 48.37 204 ALA A CA 1
ATOM 1613 C C . ALA A 1 204 ? 13.916 18.245 34.359 1.00 46.82 204 ALA A C 1
ATOM 1614 O O . ALA A 1 204 ? 12.931 18.642 33.727 1.00 46.71 204 ALA A O 1
ATOM 1616 N N . ALA A 1 205 ? 13.834 17.269 35.268 1.00 46.00 205 ALA A N 1
ATOM 1617 C CA . ALA A 1 205 ? 12.544 16.673 35.598 1.00 44.51 205 ALA A CA 1
ATOM 1618 C C . ALA A 1 205 ? 11.602 17.704 36.204 1.00 44.14 205 ALA A C 1
ATOM 1619 O O . ALA A 1 205 ? 10.394 17.683 35.942 1.00 42.65 205 ALA A O 1
ATOM 1621 N N . HIS A 1 206 ? 12.138 18.618 37.017 1.00 45.82 206 HIS A N 1
ATOM 1622 C CA . HIS A 1 206 ? 11.309 19.667 37.600 1.00 46.59 206 HIS A CA 1
ATOM 1623 C C . HIS A 1 206 ? 10.779 20.607 36.525 1.00 47.05 206 HIS A C 1
ATOM 1624 O O . HIS A 1 206 ? 9.594 20.959 36.523 1.00 46.81 206 HIS A O 1
ATOM 1631 N N . HIS A 1 207 ? 11.649 21.031 35.604 1.00 47.73 207 HIS A N 1
ATOM 1632 C CA . HIS A 1 207 ? 11.200 21.862 34.493 1.00 48.23 207 HIS A CA 1
ATOM 1633 C C . HIS A 1 207 ? 10.156 21.137 33.656 1.00 46.20 207 HIS A C 1
ATOM 1634 O O . HIS A 1 207 ? 9.186 21.748 33.192 1.00 45.21 207 HIS A O 1
ATOM 1641 N N . LEU A 1 208 ? 10.337 19.830 33.457 1.00 45.08 208 LEU A N 1
ATOM 1642 C CA . LEU A 1 208 ? 9.326 19.040 32.764 1.00 43.85 208 LEU A CA 1
ATOM 1643 C C . LEU A 1 208 ? 8.021 19.014 33.549 1.00 43.59 208 LEU A C 1
ATOM 1644 O O . LEU A 1 208 ? 6.934 19.083 32.963 1.00 43.86 208 LEU A O 1
ATOM 1649 N N . PHE A 1 209 ? 8.111 18.912 34.878 1.00 42.56 209 PHE A N 1
ATOM 1650 C CA . PHE A 1 209 ? 6.917 18.972 35.716 1.00 41.81 209 PHE A CA 1
ATOM 1651 C C . PHE A 1 209 ? 6.200 20.305 35.546 1.00 42.29 209 PHE A C 1
ATOM 1652 O O . PHE A 1 209 ? 4.980 20.347 35.346 1.00 41.90 209 PHE A O 1
ATOM 1660 N N . VAL A 1 210 ? 6.948 21.408 35.622 1.00 43.64 210 VAL A N 1
ATOM 1661 C CA . VAL A 1 210 ? 6.341 22.732 35.533 1.00 44.72 210 VAL A CA 1
ATOM 1662 C C . VAL A 1 210 ? 5.777 22.973 34.138 1.00 45.98 210 VAL A C 1
ATOM 1663 O O . VAL A 1 210 ? 4.668 23.500 33.986 1.00 46.03 210 VAL A O 1
ATOM 1667 N N . ALA A 1 211 ? 6.525 22.591 33.100 1.00 45.94 211 ALA A N 1
ATOM 1668 C CA . ALA A 1 211 ? 6.048 22.783 31.734 1.00 46.01 211 ALA A CA 1
ATOM 1669 C C . ALA A 1 211 ? 4.785 21.972 31.472 1.00 44.64 211 ALA A C 1
ATOM 1670 O O . ALA A 1 211 ? 3.871 22.438 30.782 1.00 45.20 211 ALA A O 1
ATOM 1672 N N . SER A 1 212 ? 4.712 20.758 32.023 1.00 43.19 212 SER A N 1
ATOM 1673 C CA . SER A 1 212 ? 3.524 19.932 31.832 1.00 42.96 212 SER A CA 1
ATOM 1674 C C . SER A 1 212 ? 2.319 20.520 32.555 1.00 44.36 212 SER A C 1
ATOM 1675 O O . SER A 1 212 ? 1.188 20.434 32.062 1.00 45.08 212 SER A O 1
ATOM 1678 N N . ALA A 1 213 ? 2.540 21.119 33.728 1.00 44.75 213 ALA A N 1
ATOM 1679 C CA . ALA A 1 213 ? 1.443 21.766 34.440 1.00 45.29 213 ALA A CA 1
ATOM 1680 C C . ALA A 1 213 ? 0.967 23.009 33.700 1.00 46.68 213 ALA A C 1
ATOM 1681 O O . ALA A 1 213 ? -0.235 23.299 33.672 1.00 47.15 213 ALA A O 1
ATOM 1683 N N . LEU A 1 214 ? 1.894 23.754 33.092 1.00 47.63 214 LEU A N 1
ATOM 1684 C CA . LEU A 1 214 ? 1.505 24.911 32.293 1.00 49.16 214 LEU A CA 1
ATOM 1685 C C . LEU A 1 214 ? 0.722 24.497 31.054 1.00 48.87 214 LEU A C 1
ATOM 1686 O O . LEU A 1 214 ? -0.145 25.247 30.592 1.00 49.96 214 LEU A O 1
ATOM 1691 N N . ALA A 1 215 ? 1.013 23.315 30.504 1.00 47.67 215 ALA A N 1
ATOM 1692 C CA . ALA A 1 215 ? 0.256 22.826 29.356 1.00 47.59 215 ALA A CA 1
ATOM 1693 C C . ALA A 1 215 ? -1.152 22.405 29.754 1.00 47.37 215 ALA A C 1
ATOM 1694 O O . ALA A 1 215 ? -2.090 22.558 28.962 1.00 47.65 215 ALA A O 1
ATOM 1696 N N . VAL A 1 216 ? -1.318 21.865 30.963 1.00 46.93 216 VAL A N 1
ATOM 1697 C CA . VAL A 1 216 ? -2.657 21.572 31.471 1.00 46.97 216 VAL A CA 1
ATOM 1698 C C . VAL A 1 216 ? -3.455 22.861 31.611 1.00 48.91 216 VAL A C 1
ATOM 1699 O O . VAL A 1 216 ? -4.629 22.935 31.227 1.00 49.87 216 VAL A O 1
ATOM 1703 N N . LYS A 1 217 ? -2.822 23.900 32.159 1.00 49.92 217 LYS A N 1
ATOM 1704 C CA . LYS A 1 217 ? -3.489 25.190 32.303 1.00 52.25 217 LYS A CA 1
ATOM 1705 C C . LYS A 1 217 ? -3.832 25.782 30.941 1.00 53.77 217 LYS A C 1
ATOM 1706 O O . LYS A 1 217 ? -4.947 26.271 30.726 1.00 55.21 217 LYS A O 1
ATOM 1709 N N . ALA A 1 218 ? -2.881 25.742 30.005 1.00 53.93 218 ALA A N 1
ATOM 1710 C CA . ALA A 1 218 ? -3.138 26.275 28.672 1.00 55.07 218 ALA A CA 1
ATOM 1711 C C . ALA A 1 218 ? -4.156 25.425 27.923 1.00 54.67 218 ALA A C 1
ATOM 1712 O O . ALA A 1 218 ? -5.004 25.958 27.198 1.00 56.43 218 ALA A O 1
ATOM 1714 N N . GLY A 1 219 ? -4.091 24.102 28.089 1.00 52.70 219 GLY A N 1
ATOM 1715 C CA . GLY A 1 219 ? -5.024 23.233 27.391 1.00 53.13 219 GLY A CA 1
ATOM 1716 C C . GLY A 1 219 ? -6.459 23.425 27.843 1.00 55.73 219 GLY A C 1
ATOM 1717 O O . GLY A 1 219 ? -7.380 23.453 27.023 1.00 57.78 219 GLY A O 1
ATOM 1718 N N . HIS A 1 220 ? -6.669 23.558 29.154 1.00 55.95 220 HIS A N 1
ATOM 1719 C CA . HIS A 1 220 ? -8.016 23.782 29.665 1.00 57.09 220 HIS A CA 1
ATOM 1720 C C . HIS A 1 220 ? -8.540 25.160 29.282 1.00 59.28 220 HIS A C 1
ATOM 1721 O O . HIS A 1 220 ? -9.744 25.323 29.057 1.00 60.25 220 HIS A O 1
ATOM 1728 N N . ASP A 1 221 ? -7.655 26.156 29.199 1.00 60.18 221 ASP A N 1
ATOM 1729 C CA . ASP A 1 221 ? -8.081 27.496 28.808 1.00 62.87 221 ASP A CA 1
ATOM 1730 C C . ASP A 1 221 ? -8.457 27.548 27.332 1.00 62.78 221 ASP A C 1
ATOM 1731 O O . ASP A 1 221 ? -9.452 28.180 26.960 1.00 64.75 221 ASP A O 1
ATOM 1736 N N . ILE A 1 222 ? -7.678 26.885 26.478 1.00 60.60 222 ILE A N 1
ATOM 1737 C CA . ILE A 1 222 ? -7.902 26.973 25.039 1.00 61.30 222 ILE A CA 1
ATOM 1738 C C . ILE A 1 222 ? -9.000 26.011 24.600 1.00 61.79 222 ILE A C 1
ATOM 1739 O O . ILE A 1 222 ? -9.899 26.379 23.835 1.00 63.85 222 ILE A O 1
ATOM 1744 N N . ILE A 1 223 ? -8.947 24.769 25.072 1.00 60.37 223 ILE A N 1
ATOM 1745 C CA . ILE A 1 223 ? -9.970 23.777 24.750 1.00 60.81 223 ILE A CA 1
ATOM 1746 C C . ILE A 1 223 ? -10.747 23.456 26.022 1.00 61.36 223 ILE A C 1
ATOM 1747 O O . ILE A 1 223 ? -10.247 22.717 26.883 1.00 59.47 223 ILE A O 1
ATOM 1752 N N . PRO A 1 224 ? -11.966 23.983 26.181 1.00 64.02 224 PRO A N 1
ATOM 1753 C CA . PRO A 1 224 ? -12.673 23.814 27.464 1.00 64.69 224 PRO A CA 1
ATOM 1754 C C . PRO A 1 224 ? -13.006 22.370 27.800 1.00 63.99 224 PRO A C 1
ATOM 1755 O O . PRO A 1 224 ? -12.922 21.980 28.972 1.00 62.34 224 PRO A O 1
ATOM 1759 N N . ASP A 1 225 ? -13.383 21.563 26.811 1.00 65.16 225 ASP A N 1
ATOM 1760 C CA . ASP A 1 225 ? -13.781 20.180 27.044 1.00 64.82 225 ASP A CA 1
ATOM 1761 C C . ASP A 1 225 ? -12.623 19.198 26.913 1.00 62.39 225 ASP A C 1
ATOM 1762 O O . ASP A 1 225 ? -12.859 17.987 26.856 1.00 62.05 225 ASP A O 1
ATOM 1767 N N . ALA A 1 226 ? -11.388 19.686 26.872 1.00 60.93 226 ALA A N 1
ATOM 1768 C CA . ALA A 1 226 ? -10.240 18.812 26.692 1.00 59.45 226 ALA A CA 1
ATOM 1769 C C . ALA A 1 226 ? -9.871 18.111 27.992 1.00 57.61 226 ALA A C 1
ATOM 1770 O O . ALA A 1 226 ? -10.009 18.661 29.088 1.00 57.66 226 ALA A O 1
ATOM 1772 N N . LYS A 1 227 ? -9.391 16.879 27.854 1.00 56.29 227 LYS A N 1
ATOM 1773 C CA . LYS A 1 227 ? -8.881 16.087 28.967 1.00 53.53 227 LYS A CA 1
ATOM 1774 C C . LYS A 1 227 ? -7.388 15.882 28.741 1.00 52.38 227 LYS A C 1
ATOM 1775 O O . LYS A 1 227 ? -6.988 15.111 27.861 1.00 52.61 227 LYS A O 1
ATOM 1778 N N . ILE A 1 228 ? -6.568 16.576 29.527 1.00 50.93 228 ILE A N 1
ATOM 1779 C CA . ILE A 1 228 ? -5.115 16.516 29.409 1.00 49.84 228 ILE A CA 1
ATOM 1780 C C . ILE A 1 228 ? -4.589 15.620 30.523 1.00 48.81 228 ILE A C 1
ATOM 1781 O O . ILE A 1 228 ? -4.818 15.889 31.709 1.00 49.17 228 ILE A O 1
ATOM 1786 N N . GLY A 1 229 ? -3.874 14.556 30.145 1.00 48.52 229 GLY A N 1
ATOM 1787 C CA . GLY A 1 229 ? -3.464 13.530 31.075 1.00 47.61 229 GLY A CA 1
ATOM 1788 C C . GLY A 1 229 ? -1.950 13.397 31.147 1.00 46.39 229 GLY A C 1
ATOM 1789 O O . GLY A 1 229 ? -1.210 13.996 30.360 1.00 46.59 229 GLY A O 1
ATOM 1790 N N . CYS A 1 230 ? -1.494 12.617 32.124 1.00 44.59 230 CYS A N 1
ATOM 1791 C CA . CYS A 1 230 ? -0.074 12.343 32.261 1.00 43.98 230 CYS A CA 1
ATOM 1792 C C . CYS A 1 230 ? 0.268 11.061 31.509 1.00 44.13 230 CYS A C 1
ATOM 1793 O O . CYS A 1 230 ? -0.591 10.416 30.902 1.00 45.33 230 CYS A O 1
ATOM 1796 N N . MET A 1 231 ? 1.544 10.690 31.539 1.00 43.60 231 MET A N 1
ATOM 1797 C CA . MET A 1 231 ? 1.981 9.425 30.964 1.00 43.56 231 MET A CA 1
ATOM 1798 C C . MET A 1 231 ? 3.172 8.924 31.760 1.00 43.71 231 MET A C 1
ATOM 1799 O O . MET A 1 231 ? 4.216 9.581 31.798 1.00 44.24 231 MET A O 1
ATOM 1804 N N . ILE A 1 232 ? 3.011 7.763 32.386 1.00 43.63 232 ILE A N 1
ATOM 1805 C CA . ILE A 1 232 ? 4.081 7.103 33.116 1.00 44.15 232 ILE A CA 1
ATOM 1806 C C . ILE A 1 232 ? 4.203 5.677 32.602 1.00 45.21 232 ILE A C 1
ATOM 1807 O O . ILE A 1 232 ? 3.241 5.098 32.089 1.00 44.64 232 ILE A O 1
ATOM 1812 N N . ALA A 1 233 ? 5.397 5.109 32.735 1.00 47.09 233 ALA A N 1
ATOM 1813 C CA . ALA A 1 233 ? 5.621 3.705 32.413 1.00 49.21 233 ALA A CA 1
ATOM 1814 C C . ALA A 1 233 ? 5.497 2.903 33.701 1.00 51.42 233 ALA A C 1
ATOM 1815 O O . ALA A 1 233 ? 6.362 2.990 34.578 1.00 52.46 233 ALA A O 1
ATOM 1817 N N . ALA A 1 234 ? 4.419 2.129 33.816 1.00 52.75 234 ALA A N 1
ATOM 1818 C CA . ALA A 1 234 ? 4.159 1.382 35.039 1.00 54.43 234 ALA A CA 1
ATOM 1819 C C . ALA A 1 234 ? 5.318 0.447 35.357 1.00 56.65 234 ALA A C 1
ATOM 1820 O O . ALA A 1 234 ? 5.782 -0.306 34.497 1.00 57.23 234 ALA A O 1
ATOM 1822 N N . THR A 1 235 ? 5.788 0.508 36.602 1.00 58.10 235 THR A N 1
ATOM 1823 C CA . THR A 1 235 ? 6.892 -0.330 37.050 1.00 59.54 235 THR A CA 1
ATOM 1824 C C . THR A 1 235 ? 6.419 -1.271 38.151 1.00 58.27 235 THR A C 1
ATOM 1825 O O . THR A 1 235 ? 6.964 -1.264 39.260 1.00 58.72 235 THR A O 1
ATOM 1829 N N . THR A 1 236 ? 5.399 -2.073 37.855 1.00 57.03 236 THR A N 1
ATOM 1830 C CA . THR A 1 236 ? 4.859 -3.003 38.838 1.00 57.24 236 THR A CA 1
ATOM 1831 C C . THR A 1 236 ? 5.922 -4.017 39.236 1.00 57.54 236 THR A C 1
ATOM 1832 O O . THR A 1 236 ? 6.408 -4.783 38.399 1.00 58.68 236 THR A O 1
ATOM 1836 N N . THR A 1 237 ? 6.284 -4.016 40.517 1.00 56.56 237 THR A N 1
ATOM 1837 C CA . THR A 1 237 ? 7.372 -4.837 41.027 1.00 56.81 237 THR A CA 1
ATOM 1838 C C . THR A 1 237 ? 6.876 -5.675 42.195 1.00 57.48 237 THR A C 1
ATOM 1839 O O . THR A 1 237 ? 6.234 -5.150 43.110 1.00 56.66 237 THR A O 1
ATOM 1843 N N . TYR A 1 238 ? 7.175 -6.983 42.157 1.00 59.11 238 TYR A N 1
ATOM 1844 C CA . TYR A 1 238 ? 6.871 -7.893 43.247 1.00 60.77 238 TYR A CA 1
ATOM 1845 C C . TYR A 1 238 ? 8.124 -8.170 44.069 1.00 63.45 238 TYR A C 1
ATOM 1846 O O . TYR A 1 238 ? 9.239 -8.145 43.540 1.00 63.24 238 TYR A O 1
ATOM 1855 N N . PRO A 1 239 ? 7.981 -8.431 45.369 1.00 66.44 239 PRO A N 1
ATOM 1856 C CA . PRO A 1 239 ? 9.142 -8.851 46.165 1.00 69.70 239 PRO A CA 1
ATOM 1857 C C . PRO A 1 239 ? 9.472 -10.311 45.886 1.00 73.60 239 PRO A C 1
ATOM 1858 O O . PRO A 1 239 ? 8.588 -11.171 45.883 1.00 73.78 239 PRO A O 1
ATOM 1862 N N . MET A 1 240 ? 10.755 -10.585 45.639 1.00 77.05 240 MET A N 1
ATOM 1863 C CA . MET A 1 240 ? 11.178 -11.956 45.373 1.00 79.82 240 MET A CA 1
ATOM 1864 C C . MET A 1 240 ? 10.885 -12.866 46.561 1.00 80.10 240 MET A C 1
ATOM 1865 O O . MET A 1 240 ? 10.444 -14.008 46.384 1.00 81.28 240 MET A O 1
ATOM 1869 N N . THR A 1 241 ? 11.118 -12.380 47.771 1.00 78.74 241 THR A N 1
ATOM 1870 C CA . THR A 1 241 ? 10.906 -13.127 49.001 1.00 79.04 241 THR A CA 1
ATOM 1871 C C . THR A 1 241 ? 10.009 -12.326 49.929 1.00 76.50 241 THR A C 1
ATOM 1872 O O . THR A 1 241 ? 9.876 -11.107 49.778 1.00 74.09 241 THR A O 1
ATOM 1876 N N . PRO A 1 242 ? 9.368 -12.983 50.903 1.00 76.28 242 PRO A N 1
ATOM 1877 C CA . PRO A 1 242 ? 8.585 -12.235 51.898 1.00 75.29 242 PRO A CA 1
ATOM 1878 C C . PRO A 1 242 ? 9.443 -11.521 52.933 1.00 75.51 242 PRO A C 1
ATOM 1879 O O . PRO A 1 242 ? 8.920 -11.036 53.942 1.00 75.65 242 PRO A O 1
ATOM 1883 N N . LYS A 1 243 ? 10.751 -11.457 52.706 1.00 76.61 243 LYS A N 1
ATOM 1884 C CA . LYS A 1 243 ? 11.622 -10.715 53.608 1.00 77.10 243 LYS A CA 1
ATOM 1885 C C . LYS A 1 243 ? 11.275 -9.232 53.543 1.00 74.29 243 LYS A C 1
ATOM 1886 O O . LYS A 1 243 ? 11.123 -8.684 52.444 1.00 72.33 243 LYS A O 1
ATOM 1888 N N . PRO A 1 244 ? 11.135 -8.554 54.685 1.00 73.59 244 PRO A N 1
ATOM 1889 C CA . PRO A 1 244 ? 10.718 -7.141 54.654 1.00 71.53 244 PRO A CA 1
ATOM 1890 C C . PRO A 1 244 ? 11.667 -6.247 53.878 1.00 71.00 244 PRO A C 1
ATOM 1891 O O . PRO A 1 244 ? 11.235 -5.218 53.342 1.00 69.24 244 PRO A O 1
ATOM 1895 N N . GLU A 1 245 ? 12.949 -6.610 53.796 1.00 71.77 245 GLU A N 1
ATOM 1896 C CA . GLU A 1 245 ? 13.890 -5.828 53.003 1.00 70.13 245 GLU A CA 1
ATOM 1897 C C . GLU A 1 245 ? 13.548 -5.877 51.519 1.00 67.94 245 GLU A C 1
ATOM 1898 O O . GLU A 1 245 ? 13.743 -4.885 50.807 1.00 66.48 245 GLU A O 1
ATOM 1904 N N . ASP A 1 246 ? 13.036 -7.012 51.038 1.00 67.44 246 ASP A N 1
ATOM 1905 C CA . ASP A 1 246 ? 12.621 -7.107 49.643 1.00 65.04 246 ASP A CA 1
ATOM 1906 C C . ASP A 1 246 ? 11.271 -6.444 49.407 1.00 62.01 246 ASP A C 1
ATOM 1907 O O . ASP A 1 246 ? 11.034 -5.904 48.321 1.00 60.13 246 ASP A O 1
ATOM 1912 N N . VAL A 1 247 ? 10.379 -6.480 50.401 1.00 61.46 247 VAL A N 1
ATOM 1913 C CA . VAL A 1 247 ? 9.115 -5.758 50.289 1.00 59.31 247 VAL A CA 1
ATOM 1914 C C . VAL A 1 247 ? 9.372 -4.262 50.175 1.00 57.89 247 VAL A C 1
ATOM 1915 O O . VAL A 1 247 ? 8.760 -3.570 49.352 1.00 55.82 247 VAL A O 1
ATOM 1919 N N . LEU A 1 248 ? 10.287 -3.741 50.996 1.00 59.00 248 LEU A N 1
ATOM 1920 C CA . LEU A 1 248 ? 10.665 -2.337 50.886 1.00 58.06 248 LEU A CA 1
ATOM 1921 C C . LEU A 1 248 ? 11.375 -2.054 49.569 1.00 56.95 248 LEU A C 1
ATOM 1922 O O . LEU A 1 248 ? 11.256 -0.951 49.024 1.00 54.81 248 LEU A O 1
ATOM 1924 N N . ALA A 1 249 ? 12.113 -3.035 49.042 1.00 58.80 249 ALA A N 1
ATOM 1925 C CA . ALA A 1 249 ? 12.789 -2.846 47.763 1.00 58.30 249 ALA A CA 1
ATOM 1926 C C . ALA A 1 249 ? 11.788 -2.752 46.619 1.00 57.84 249 ALA A C 1
ATOM 1927 O O . ALA A 1 249 ? 11.921 -1.894 45.739 1.00 57.53 249 ALA A O 1
ATOM 1929 N N . ALA A 1 250 ? 10.780 -3.629 46.612 1.00 57.92 250 ALA A N 1
ATOM 1930 C CA . ALA A 1 250 ? 9.741 -3.548 45.591 1.00 56.90 250 ALA A CA 1
ATOM 1931 C C . ALA A 1 250 ? 8.961 -2.246 45.708 1.00 56.34 250 ALA A C 1
ATOM 1932 O O . ALA A 1 250 ? 8.611 -1.629 44.695 1.00 55.38 250 ALA A O 1
ATOM 1934 N N . MET A 1 251 ? 8.683 -1.811 46.940 1.00 56.82 251 MET A N 1
ATOM 1935 C CA . MET A 1 251 ? 8.004 -0.537 47.145 1.00 56.32 251 MET A CA 1
ATOM 1936 C C . MET A 1 251 ? 8.832 0.622 46.605 1.00 56.26 251 MET A C 1
ATOM 1937 O O . MET A 1 251 ? 8.293 1.541 45.977 1.00 54.70 251 MET A O 1
ATOM 1942 N N . GLU A 1 252 ? 10.146 0.592 46.838 1.00 58.17 252 GLU A N 1
ATOM 1943 C CA . GLU A 1 252 ? 11.004 1.683 46.387 1.00 58.67 252 GLU A CA 1
ATOM 1944 C C . GLU A 1 252 ? 11.099 1.724 44.867 1.00 58.89 252 GLU A C 1
ATOM 1945 O O . GLU A 1 252 ? 11.120 2.807 44.271 1.00 58.01 252 GLU A O 1
ATOM 1947 N N . ASN A 1 253 ? 11.155 0.556 44.222 1.00 60.01 253 ASN A N 1
ATOM 1948 C CA . ASN A 1 253 ? 11.229 0.527 42.764 1.00 60.40 253 ASN A CA 1
ATOM 1949 C C . ASN A 1 253 ? 9.927 1.006 42.137 1.00 59.02 253 ASN A C 1
ATOM 1950 O O . ASN A 1 253 ? 9.941 1.658 41.086 1.00 58.22 253 ASN A O 1
ATOM 1955 N N . GLU A 1 254 ? 8.792 0.688 42.762 1.00 58.54 254 GLU A N 1
ATOM 1956 C CA . GLU A 1 254 ? 7.519 1.210 42.276 1.00 57.21 254 GLU A CA 1
ATOM 1957 C C . GLU A 1 254 ? 7.442 2.719 42.460 1.00 57.20 254 GLU A C 1
ATOM 1958 O O . GLU A 1 254 ? 6.854 3.422 41.631 1.00 56.78 254 GLU A O 1
ATOM 1964 N N . ARG A 1 255 ? 8.037 3.234 43.539 1.00 57.50 255 ARG A N 1
ATOM 1965 C CA . ARG A 1 255 ? 8.055 4.673 43.777 1.00 57.34 255 ARG A CA 1
ATOM 1966 C C . ARG A 1 255 ? 8.904 5.420 42.758 1.00 58.18 255 ARG A C 1
ATOM 1967 O O . ARG A 1 255 ? 8.749 6.638 42.620 1.00 57.43 255 ARG A O 1
ATOM 1975 N N . ARG A 1 256 ? 9.796 4.723 42.048 1.00 59.89 256 ARG A N 1
ATOM 1976 C CA . ARG A 1 256 ? 10.604 5.380 41.026 1.00 60.78 256 ARG A CA 1
ATOM 1977 C C . ARG A 1 256 ? 9.737 5.984 39.929 1.00 61.37 256 ARG A C 1
ATOM 1978 O O . ARG A 1 256 ? 10.127 6.979 39.308 1.00 63.21 256 ARG A O 1
ATOM 1980 N N . THR A 1 257 ? 8.565 5.403 39.680 1.00 58.98 257 THR A N 1
ATOM 1981 C CA . THR A 1 257 ? 7.613 5.947 38.719 1.00 55.83 257 THR A CA 1
ATOM 1982 C C . THR A 1 257 ? 6.457 6.680 39.382 1.00 52.74 257 THR A C 1
ATOM 1983 O O . THR A 1 257 ? 5.973 7.679 38.841 1.00 52.06 257 THR A O 1
ATOM 1987 N N . LEU A 1 258 ? 6.002 6.204 40.544 1.00 50.89 258 LEU A N 1
ATOM 1988 C CA . LEU A 1 258 ? 4.883 6.852 41.220 1.00 48.43 258 LEU A CA 1
ATOM 1989 C C . LEU A 1 258 ? 5.224 8.276 41.634 1.00 46.81 258 LEU A C 1
ATOM 1990 O O . LEU A 1 258 ? 4.323 9.110 41.768 1.00 46.31 258 LEU A O 1
ATOM 1995 N N . PHE A 1 259 ? 6.511 8.571 41.838 1.00 46.27 259 PHE A N 1
ATOM 1996 C CA . PHE A 1 259 ? 6.932 9.941 42.121 1.00 45.94 259 PHE A CA 1
ATOM 1997 C C . PHE A 1 259 ? 6.464 10.896 41.031 1.00 44.46 259 PHE A C 1
ATOM 1998 O O . PHE A 1 259 ? 5.973 11.992 41.322 1.00 44.03 259 PHE A O 1
ATOM 2006 N N . PHE A 1 260 ? 6.600 10.490 39.769 1.00 43.52 260 PHE A N 1
ATOM 2007 C CA . PHE A 1 260 ? 6.208 11.362 38.668 1.00 42.55 260 PHE A CA 1
ATOM 2008 C C . PHE A 1 260 ? 4.694 11.516 38.603 1.00 41.58 260 PHE A C 1
ATOM 2009 O O . PHE A 1 260 ? 4.180 12.632 38.465 1.00 41.71 260 PHE A O 1
ATOM 2017 N N . SER A 1 261 ? 3.959 10.407 38.715 1.00 40.95 261 SER A N 1
ATOM 2018 C CA . SER A 1 261 ? 2.504 10.503 38.733 1.00 40.96 261 SER A CA 1
ATOM 2019 C C . SER A 1 261 ? 2.003 11.165 40.011 1.00 41.95 261 SER A C 1
ATOM 2020 O O . SER A 1 261 ? 0.911 11.741 40.018 1.00 42.41 261 SER A O 1
ATOM 2023 N N . ASP A 1 262 ? 2.780 11.098 41.096 1.00 42.33 262 ASP A N 1
ATOM 2024 C CA . ASP A 1 262 ? 2.423 11.840 42.302 1.00 43.15 262 ASP A CA 1
ATOM 2025 C C . ASP A 1 262 ? 2.439 13.339 42.038 1.00 43.91 262 ASP A C 1
ATOM 2026 O O . ASP A 1 262 ? 1.501 14.057 42.400 1.00 44.92 262 ASP A O 1
ATOM 2031 N N . VAL A 1 263 ? 3.502 13.831 41.401 1.00 43.98 263 VAL A N 1
ATOM 2032 C CA . VAL A 1 263 ? 3.598 15.257 41.113 1.00 44.74 263 VAL A CA 1
ATOM 2033 C C . VAL A 1 263 ? 2.556 15.667 40.080 1.00 44.96 263 VAL A C 1
ATOM 2034 O O . VAL A 1 263 ? 1.920 16.721 40.203 1.00 45.54 263 VAL A O 1
ATOM 2038 N N . GLN A 1 264 ? 2.352 14.839 39.054 1.00 44.50 264 GLN A N 1
ATOM 2039 C CA . GLN A 1 264 ? 1.466 15.220 37.960 1.00 44.33 264 GLN A CA 1
ATOM 2040 C C . GLN A 1 264 ? -0.006 15.111 38.348 1.00 44.12 264 GLN A C 1
ATOM 2041 O O . GLN A 1 264 ? -0.815 15.954 37.945 1.00 44.70 264 GLN A O 1
ATOM 2047 N N . ALA A 1 265 ? -0.374 14.090 39.122 1.00 43.66 265 ALA A N 1
ATOM 2048 C CA . ALA A 1 265 ? -1.775 13.857 39.454 1.00 44.26 265 ALA A CA 1
ATOM 2049 C C . ALA A 1 265 ? -2.184 14.412 40.812 1.00 44.78 265 ALA A C 1
ATOM 2050 O O . ALA A 1 265 ? -3.330 14.848 40.964 1.00 45.03 265 ALA A O 1
ATOM 2052 N N . ARG A 1 266 ? -1.291 14.407 41.801 1.00 45.11 266 ARG A N 1
ATOM 2053 C CA . ARG A 1 266 ? -1.614 14.952 43.115 1.00 46.14 266 ARG A CA 1
ATOM 2054 C C . ARG A 1 266 ? -1.188 16.403 43.284 1.00 46.18 266 ARG A C 1
ATOM 2055 O O . ARG A 1 266 ? -1.816 17.133 44.058 1.00 46.69 266 ARG A O 1
ATOM 2063 N N . GLY A 1 267 ? -0.142 16.838 42.589 1.00 45.90 267 GLY A N 1
ATOM 2064 C CA . GLY A 1 267 ? 0.205 18.241 42.526 1.00 46.49 267 GLY A CA 1
ATOM 2065 C C . GLY A 1 267 ? 1.348 18.705 43.402 1.00 46.99 267 GLY A C 1
ATOM 2066 O O . GLY A 1 267 ? 1.497 19.918 43.592 1.00 48.32 267 GLY A O 1
ATOM 2067 N N . ALA A 1 268 ? 2.163 17.796 43.931 1.00 46.26 268 ALA A N 1
ATOM 2068 C CA . ALA A 1 268 ? 3.252 18.206 44.806 1.00 47.56 268 ALA A CA 1
ATOM 2069 C C . ALA A 1 268 ? 4.296 17.102 44.867 1.00 47.98 268 ALA A C 1
ATOM 2070 O O . ALA A 1 268 ? 4.008 15.932 44.603 1.00 47.58 268 ALA A O 1
ATOM 2072 N N . TYR A 1 269 ? 5.513 17.497 45.216 1.00 48.95 269 TYR A N 1
ATOM 2073 C CA . TYR A 1 269 ? 6.570 16.534 45.486 1.00 48.38 269 TYR A CA 1
ATOM 2074 C C . TYR A 1 269 ? 6.203 15.725 46.722 1.00 47.91 269 TYR A C 1
ATOM 2075 O O . TYR A 1 269 ? 5.957 16.313 47.784 1.00 47.67 269 TYR A O 1
ATOM 2084 N N . PRO A 1 270 ? 6.140 14.399 46.639 1.00 47.45 270 PRO A N 1
ATOM 2085 C CA . PRO A 1 270 ? 5.777 13.606 47.816 1.00 47.96 270 PRO A CA 1
ATOM 2086 C C . PRO A 1 270 ? 6.868 13.651 48.875 1.00 49.71 270 PRO A C 1
ATOM 2087 O O . PRO A 1 270 ? 8.024 13.988 48.609 1.00 50.56 270 PRO A O 1
ATOM 2091 N N . GLY A 1 271 ? 6.472 13.301 50.101 1.00 50.48 271 GLY A N 1
ATOM 2092 C CA . GLY A 1 271 ? 7.388 13.414 51.225 1.00 52.20 271 GLY A CA 1
ATOM 2093 C C . GLY A 1 271 ? 8.598 12.508 51.104 1.00 53.95 271 GLY A C 1
ATOM 2094 O O . GLY A 1 271 ? 9.714 12.901 51.455 1.00 55.76 271 GLY A O 1
ATOM 2095 N N . TYR A 1 272 ? 8.400 11.287 50.601 1.00 54.04 272 TYR A N 1
ATOM 2096 C CA . TYR A 1 272 ? 9.504 10.338 50.502 1.00 55.71 272 TYR A CA 1
ATOM 2097 C C . TYR A 1 272 ? 10.586 10.787 49.530 1.00 57.31 272 TYR A C 1
ATOM 2098 O O . TYR A 1 272 ? 11.653 10.163 49.487 1.00 58.03 272 TYR A O 1
ATOM 2107 N N . MET A 1 273 ? 10.343 11.842 48.753 1.00 57.77 273 MET A N 1
ATOM 2108 C CA . MET A 1 273 ? 11.371 12.404 47.890 1.00 59.24 273 MET A CA 1
ATOM 2109 C C . MET A 1 273 ? 12.240 13.430 48.599 1.00 60.77 273 MET A C 1
ATOM 2110 O O . MET A 1 273 ? 13.348 13.711 48.129 1.00 61.76 273 MET A O 1
ATOM 2115 N N . LYS A 1 274 ? 11.770 13.989 49.716 1.00 61.10 274 LYS A N 1
ATOM 2116 C CA . LYS A 1 274 ? 12.591 14.931 50.469 1.00 62.60 274 LYS A CA 1
ATOM 2117 C C . LYS A 1 274 ? 13.835 14.252 51.028 1.00 63.48 274 LYS A C 1
ATOM 2118 O O . LYS A 1 274 ? 14.921 14.843 51.042 1.00 64.71 274 LYS A O 1
ATOM 2120 N N . ARG A 1 275 ? 13.698 13.007 51.491 1.00 62.71 275 ARG A N 1
ATOM 2121 C CA . ARG A 1 275 ? 14.848 12.296 52.038 1.00 63.01 275 ARG A CA 1
ATOM 2122 C C . ARG A 1 275 ? 15.706 11.669 50.945 1.00 61.68 275 ARG A C 1
ATOM 2123 O O . ARG A 1 275 ? 16.926 11.562 51.110 1.00 63.06 275 ARG A O 1
ATOM 2131 N N . PHE A 1 276 ? 15.099 11.257 49.828 1.00 59.12 276 PHE A N 1
ATOM 2132 C CA . PHE A 1 276 ? 15.890 10.778 48.700 1.00 58.57 276 PHE A CA 1
ATOM 2133 C C . PHE A 1 276 ? 16.776 11.887 48.154 1.00 59.29 276 PHE A C 1
ATOM 2134 O O . PHE A 1 276 ? 17.923 11.643 47.760 1.00 60.38 276 PHE A O 1
ATOM 2142 N N . PHE A 1 277 ? 16.261 13.119 48.129 1.00 58.99 277 PHE A N 1
ATOM 2143 C CA . PHE A 1 277 ? 17.073 14.255 47.712 1.00 60.40 277 PHE A CA 1
ATOM 2144 C C . PHE A 1 277 ? 18.122 14.607 48.757 1.00 62.80 277 PHE A C 1
ATOM 2145 O O . PHE A 1 277 ? 19.199 15.104 48.409 1.00 63.96 277 PHE A O 1
ATOM 2153 N N . LYS A 1 278 ? 17.831 14.359 50.036 1.00 63.82 278 LYS A N 1
ATOM 2154 C CA . LYS A 1 278 ? 18.782 14.683 51.093 1.00 66.91 278 LYS A CA 1
ATOM 2155 C C . LYS A 1 278 ? 19.877 13.629 51.198 1.00 68.83 278 LYS A C 1
ATOM 2156 O O . LYS A 1 278 ? 21.063 13.963 51.296 1.00 70.31 278 LYS A O 1
ATOM 2158 N N . GLU A 1 279 ? 19.499 12.349 51.176 1.00 69.31 279 GLU A N 1
ATOM 2159 C CA . GLU A 1 279 ? 20.481 11.280 51.312 1.00 72.28 279 GLU A CA 1
ATOM 2160 C C . GLU A 1 279 ? 21.400 11.180 50.101 1.00 73.88 279 GLU A C 1
ATOM 2161 O O . GLU A 1 279 ? 22.467 10.565 50.197 1.00 74.91 279 GLU A O 1
ATOM 2167 N N . ASN A 1 280 ? 21.011 11.762 48.971 1.00 74.45 280 ASN A N 1
ATOM 2168 C CA . ASN A 1 280 ? 21.907 11.971 47.848 1.00 76.93 280 ASN A CA 1
ATOM 2169 C C . ASN A 1 280 ? 22.313 13.444 47.810 1.00 79.96 280 ASN A C 1
ATOM 2170 O O . ASN A 1 280 ? 21.833 14.266 48.593 1.00 79.58 280 ASN A O 1
ATOM 2175 N N . GLY A 1 281 ? 23.215 13.784 46.895 1.00 83.53 281 GLY A N 1
ATOM 2176 C CA . GLY A 1 281 ? 23.674 15.157 46.793 1.00 85.39 281 GLY A CA 1
ATOM 2177 C C . GLY A 1 281 ? 22.799 16.018 45.906 1.00 83.69 281 GLY A C 1
ATOM 2178 O O . GLY A 1 281 ? 23.283 16.960 45.271 1.00 85.92 281 GLY A O 1
ATOM 2179 N N . ILE A 1 282 ? 21.503 15.720 45.873 1.00 77.12 282 ILE A N 1
ATOM 2180 C CA . ILE A 1 282 ? 20.590 16.313 44.902 1.00 72.82 282 ILE A CA 1
ATOM 2181 C C . ILE A 1 282 ? 19.974 17.575 45.496 1.00 71.85 282 ILE A C 1
ATOM 2182 O O . ILE A 1 282 ? 19.207 17.512 46.460 1.00 70.18 282 ILE A O 1
ATOM 2187 N N . THR A 1 283 ? 20.308 18.724 44.911 1.00 73.52 283 THR A N 1
ATOM 2188 C CA . THR A 1 283 ? 19.633 19.984 45.181 1.00 71.60 283 THR A CA 1
ATOM 2189 C C . THR A 1 283 ? 18.985 20.475 43.893 1.00 69.84 283 THR A C 1
ATOM 2190 O O . THR A 1 283 ? 19.580 20.386 42.814 1.00 68.97 283 THR A O 1
ATOM 2194 N N . ILE A 1 284 ? 17.760 20.979 44.002 1.00 68.49 284 ILE A N 1
ATOM 2195 C CA . ILE A 1 284 ? 16.958 21.348 42.841 1.00 67.76 284 ILE A CA 1
ATOM 2196 C C . ILE A 1 284 ? 16.590 22.819 42.965 1.00 69.03 284 ILE A C 1
ATOM 2197 O O . ILE A 1 284 ? 15.860 23.209 43.887 1.00 68.83 284 ILE A O 1
ATOM 2202 N N . GLU A 1 285 ? 17.090 23.635 42.040 1.00 70.46 285 GLU A N 1
ATOM 2203 C CA . GLU A 1 285 ? 16.708 25.039 41.993 1.00 71.48 285 GLU A CA 1
ATOM 2204 C C . GLU A 1 285 ? 15.242 25.161 41.598 1.00 69.32 285 GLU A C 1
ATOM 2205 O O . GLU A 1 285 ? 14.819 24.634 40.564 1.00 67.74 285 GLU A O 1
ATOM 2207 N N . MET A 1 286 ? 14.466 25.855 42.425 1.00 69.74 286 MET A N 1
ATOM 2208 C CA . MET A 1 286 ? 13.026 25.963 42.248 1.00 68.86 286 MET A CA 1
ATOM 2209 C C . MET A 1 286 ? 12.607 27.422 42.324 1.00 71.75 286 MET A C 1
ATOM 2210 O O . MET A 1 286 ? 13.064 28.164 43.198 1.00 74.23 286 MET A O 1
ATOM 2215 N N . ALA A 1 287 ? 11.737 27.828 41.406 1.00 71.95 287 ALA A N 1
ATOM 2216 C CA . ALA A 1 287 ? 11.224 29.189 41.385 1.00 74.44 287 ALA A CA 1
ATOM 2217 C C . ALA A 1 287 ? 9.986 29.304 42.264 1.00 73.25 287 ALA A C 1
ATOM 2218 O O . ALA A 1 287 ? 9.213 28.354 42.410 1.00 71.06 287 ALA A O 1
ATOM 2220 N N . GLU A 1 288 ? 9.810 30.481 42.862 1.00 75.24 288 GLU A N 1
ATOM 2221 C CA . GLU A 1 288 ? 8.600 30.742 43.628 1.00 74.66 288 GLU A CA 1
ATOM 2222 C C . GLU A 1 288 ? 7.394 30.754 42.698 1.00 74.78 288 GLU A C 1
ATOM 2223 O O . GLU A 1 288 ? 7.452 31.282 41.585 1.00 74.71 288 GLU A O 1
ATOM 2225 N N . GLY A 1 289 ? 6.298 30.157 43.158 1.00 74.19 289 GLY A N 1
ATOM 2226 C CA . GLY A 1 289 ? 5.127 29.977 42.332 1.00 71.50 289 GLY A CA 1
ATOM 2227 C C . GLY A 1 289 ? 5.115 28.699 41.522 1.00 66.72 289 GLY A C 1
ATOM 2228 O O . GLY A 1 289 ? 4.079 28.370 40.931 1.00 65.79 289 GLY A O 1
ATOM 2229 N N . ASP A 1 290 ? 6.235 27.973 41.468 1.00 70.75 290 ASP A N 1
ATOM 2230 C CA . ASP A 1 290 ? 6.243 26.676 40.801 1.00 66.69 290 ASP A CA 1
ATOM 2231 C C . ASP A 1 290 ? 5.393 25.666 41.558 1.00 64.06 290 ASP A C 1
ATOM 2232 O O . ASP A 1 290 ? 4.742 24.810 40.946 1.00 62.66 290 ASP A O 1
ATOM 2237 N N . GLU A 1 291 ? 5.387 25.749 42.891 1.00 63.58 291 GLU A N 1
ATOM 2238 C CA . GLU A 1 291 ? 4.604 24.814 43.691 1.00 60.62 291 GLU A CA 1
ATOM 2239 C C . GLU A 1 291 ? 3.111 24.982 43.435 1.00 58.48 291 GLU A C 1
ATOM 2240 O O . GLU A 1 291 ? 2.369 23.995 43.378 1.00 56.73 291 GLU A O 1
ATOM 2242 N N . ASP A 1 292 ? 2.651 26.226 43.280 1.00 58.98 292 ASP A N 1
ATOM 2243 C CA . ASP A 1 292 ? 1.234 26.455 43.020 1.00 58.35 292 ASP A CA 1
ATOM 2244 C C . ASP A 1 292 ? 0.854 26.076 41.595 1.00 57.55 292 ASP A C 1
ATOM 2245 O O . ASP A 1 292 ? -0.269 25.618 41.356 1.00 56.61 292 ASP A O 1
ATOM 2250 N N . ILE A 1 293 ? 1.767 26.262 40.639 1.00 58.02 293 ILE A N 1
ATOM 2251 C CA . ILE A 1 293 ? 1.517 25.805 39.275 1.00 56.48 293 ILE A CA 1
ATOM 2252 C C . ILE A 1 293 ? 1.357 24.290 39.248 1.00 53.71 293 ILE A C 1
ATOM 2253 O O . ILE A 1 293 ? 0.473 23.754 38.567 1.00 51.50 293 ILE A O 1
ATOM 2258 N N . LEU A 1 294 ? 2.196 23.578 40.004 1.00 54.16 294 LEU A N 1
ATOM 2259 C CA . LEU A 1 294 ? 2.119 22.122 40.031 1.00 52.81 294 LEU A CA 1
ATOM 2260 C C . LEU A 1 294 ? 0.846 21.632 40.711 1.00 52.06 294 LEU A C 1
ATOM 2261 O O . LEU A 1 294 ? 0.306 20.587 40.329 1.00 50.29 294 LEU A O 1
ATOM 2266 N N . LYS A 1 295 ? 0.353 22.364 41.709 1.00 52.65 295 LYS A N 1
ATOM 2267 C CA . LYS A 1 295 ? -0.800 21.919 42.483 1.00 51.22 295 LYS A CA 1
ATOM 2268 C C . LYS A 1 295 ? -2.130 22.353 41.885 1.00 50.83 295 LYS A C 1
ATOM 2269 O O . LYS A 1 295 ? -3.127 21.637 42.030 1.00 49.56 295 LYS A O 1
ATOM 2271 N N . GLU A 1 296 ? -2.176 23.505 41.216 1.00 52.08 296 GLU A N 1
ATOM 2272 C CA . GLU A 1 296 ? -3.435 24.015 40.688 1.00 52.34 296 GLU A CA 1
ATOM 2273 C C . GLU A 1 296 ? -3.776 23.463 39.310 1.00 51.16 296 GLU A C 1
ATOM 2274 O O . GLU A 1 296 ? -4.891 23.694 38.830 1.00 51.82 296 GLU A O 1
ATOM 2276 N N . ASN A 1 297 ? -2.860 22.744 38.668 1.00 49.32 297 ASN A N 1
ATOM 2277 C CA . ASN A 1 297 ? -3.056 22.252 37.308 1.00 48.67 297 ASN A CA 1
ATOM 2278 C C . ASN A 1 297 ? -2.693 20.776 37.213 1.00 47.30 297 ASN A C 1
ATOM 2279 O O . ASN A 1 297 ? -1.925 20.348 36.348 1.00 47.25 297 ASN A O 1
ATOM 2284 N N . THR A 1 298 ? -3.257 19.974 38.113 1.00 46.00 298 THR A N 1
ATOM 2285 C CA . THR A 1 298 ? -3.095 18.532 38.038 1.00 44.55 298 THR A CA 1
ATOM 2286 C C . THR A 1 298 ? -3.774 17.984 36.784 1.00 43.85 298 THR A C 1
ATOM 2287 O O . THR A 1 298 ? -4.723 18.565 36.250 1.00 43.93 298 THR A O 1
ATOM 2291 N N . VAL A 1 299 ? -3.273 16.838 36.316 1.00 43.50 299 VAL A N 1
ATOM 2292 C CA . VAL A 1 299 ? -3.766 16.273 35.060 1.00 43.48 299 VAL A CA 1
ATOM 2293 C C . VAL A 1 299 ? -5.133 15.622 35.267 1.00 43.44 299 VAL A C 1
ATOM 2294 O O . VAL A 1 299 ? -5.521 15.243 36.379 1.00 42.43 299 VAL A O 1
ATOM 2298 N N . ASP A 1 300 ? -5.871 15.485 34.163 1.00 44.35 300 ASP A N 1
ATOM 2299 C CA . ASP A 1 300 ? -7.236 14.970 34.228 1.00 44.66 300 ASP A CA 1
ATOM 2300 C C . ASP A 1 300 ? -7.281 13.450 34.315 1.00 43.09 300 ASP A C 1
ATOM 2301 O O . ASP A 1 300 ? -8.193 12.897 34.942 1.00 42.99 300 ASP A O 1
ATOM 2306 N N . TYR A 1 301 ? -6.324 12.760 33.700 1.00 42.23 301 TYR A N 1
ATOM 2307 C CA . TYR A 1 301 ? -6.288 11.307 33.741 1.00 41.23 301 TYR A CA 1
ATOM 2308 C C . TYR A 1 301 ? -4.837 10.849 33.765 1.00 40.94 301 TYR A C 1
ATOM 2309 O O . TYR A 1 301 ? -3.909 11.634 33.553 1.00 41.59 301 TYR A O 1
ATOM 2318 N N . ILE A 1 302 ? -4.650 9.560 34.028 1.00 40.19 302 ILE A N 1
ATOM 2319 C CA . ILE A 1 302 ? -3.326 8.963 34.144 1.00 39.90 302 ILE A CA 1
ATOM 2320 C C . ILE A 1 302 ? -3.188 7.942 33.023 1.00 39.83 302 ILE A C 1
ATOM 2321 O O . ILE A 1 302 ? -3.651 6.799 33.140 1.00 40.07 302 ILE A O 1
ATOM 2326 N N . GLY A 1 303 ? -2.571 8.359 31.920 1.00 39.58 303 GLY A N 1
ATOM 2327 C CA . GLY A 1 303 ? -2.169 7.414 30.898 1.00 39.12 303 GLY A CA 1
ATOM 2328 C C . GLY A 1 303 ? -0.916 6.675 31.337 1.00 39.72 303 GLY A C 1
ATOM 2329 O O . GLY A 1 303 ? -0.023 7.242 31.967 1.00 40.26 303 GLY A O 1
ATOM 2330 N N . PHE A 1 304 ? -0.864 5.385 31.018 1.00 40.00 304 PHE A N 1
ATOM 2331 C CA . PHE A 1 304 ? 0.289 4.592 31.410 1.00 40.78 304 PHE A CA 1
ATOM 2332 C C . PHE A 1 304 ? 0.467 3.424 30.454 1.00 42.04 304 PHE A C 1
ATOM 2333 O O . PHE A 1 304 ? -0.460 3.017 29.749 1.00 41.74 304 PHE A O 1
ATOM 2341 N N . SER A 1 305 ? 1.683 2.892 30.447 1.00 43.71 305 SER A N 1
ATOM 2342 C CA . SER A 1 305 ? 2.051 1.729 29.659 1.00 44.87 305 SER A CA 1
ATOM 2343 C C . SER A 1 305 ? 2.293 0.539 30.577 1.00 46.54 305 SER A C 1
ATOM 2344 O O . SER A 1 305 ? 2.611 0.691 31.759 1.00 47.05 305 SER A O 1
ATOM 2347 N N . TYR A 1 306 ? 2.139 -0.657 30.017 1.00 47.94 306 TYR A N 1
ATOM 2348 C CA . TYR A 1 306 ? 2.433 -1.878 30.753 1.00 49.85 306 TYR A CA 1
ATOM 2349 C C . TYR A 1 306 ? 2.838 -2.961 29.767 1.00 51.64 306 TYR A C 1
ATOM 2350 O O . TYR A 1 306 ? 2.139 -3.194 28.778 1.00 50.77 306 TYR A O 1
ATOM 2359 N N . TYR A 1 307 ? 3.952 -3.618 30.046 1.00 54.46 307 TYR A N 1
ATOM 2360 C CA . TYR A 1 307 ? 4.429 -4.726 29.227 1.00 56.47 307 TYR A CA 1
ATOM 2361 C C . TYR A 1 307 ? 4.722 -5.975 30.040 1.00 58.76 307 TYR A C 1
ATOM 2362 O O . TYR A 1 307 ? 4.474 -7.084 29.561 1.00 59.18 307 TYR A O 1
ATOM 2371 N N . MET A 1 308 ? 5.230 -5.825 31.262 1.00 60.35 308 MET A N 1
ATOM 2372 C CA . MET A 1 308 ? 5.657 -6.974 32.047 1.00 63.01 308 MET A CA 1
ATOM 2373 C C . MET A 1 308 ? 5.799 -6.573 33.508 1.00 64.47 308 MET A C 1
ATOM 2374 O O . MET A 1 308 ? 5.892 -5.390 33.843 1.00 63.94 308 MET A O 1
ATOM 2379 N N . SER A 1 309 ? 5.821 -7.584 34.374 1.00 66.57 309 SER A N 1
ATOM 2380 C CA . SER A 1 309 ? 6.097 -7.378 35.786 1.00 68.13 309 SER A CA 1
ATOM 2381 C C . SER A 1 309 ? 7.606 -7.348 36.020 1.00 69.79 309 SER A C 1
ATOM 2382 O O . SER A 1 309 ? 8.410 -7.529 35.101 1.00 69.81 309 SER A O 1
ATOM 2385 N N . MET A 1 310 ? 7.998 -7.111 37.270 1.00 71.27 310 MET A N 1
ATOM 2386 C CA . MET A 1 310 ? 9.400 -7.143 37.661 1.00 73.12 310 MET A CA 1
ATOM 2387 C C . MET A 1 310 ? 9.495 -7.706 39.072 1.00 73.63 310 MET A C 1
ATOM 2388 O O . MET A 1 310 ? 8.498 -7.808 39.790 1.00 73.65 310 MET A O 1
ATOM 2393 N N . VAL A 1 311 ? 10.711 -8.081 39.461 1.00 74.22 311 VAL A N 1
ATOM 2394 C CA . VAL A 1 311 ? 10.967 -8.641 40.782 1.00 75.61 311 VAL A CA 1
ATOM 2395 C C . VAL A 1 311 ? 12.157 -7.924 41.402 1.00 76.07 311 VAL A C 1
ATOM 2396 O O . VAL A 1 311 ? 13.070 -7.473 40.703 1.00 76.34 311 VAL A O 1
ATOM 2400 N N . ALA A 1 312 ? 12.138 -7.817 42.727 1.00 76.38 312 ALA A N 1
ATOM 2401 C CA . ALA A 1 312 ? 13.209 -7.191 43.488 1.00 77.05 312 ALA A CA 1
ATOM 2402 C C . ALA A 1 312 ? 13.716 -8.160 44.545 1.00 78.99 312 ALA A C 1
ATOM 2403 O O . ALA A 1 312 ? 12.924 -8.797 45.248 1.00 79.28 312 ALA A O 1
ATOM 2405 N N . SER A 1 313 ? 15.036 -8.268 44.656 1.00 80.41 313 SER A N 1
ATOM 2406 C CA . SER A 1 313 ? 15.647 -9.182 45.612 1.00 82.49 313 SER A CA 1
ATOM 2407 C C . SER A 1 313 ? 16.930 -8.597 46.193 1.00 83.99 313 SER A C 1
ATOM 2408 O O . SER A 1 313 ? 17.367 -8.985 47.277 1.00 85.92 313 SER A O 1
ATOM 2411 N N . ILE A 1 344 ? 6.149 -11.832 30.517 1.00 58.38 344 ILE A N 1
ATOM 2412 C CA . ILE A 1 344 ? 4.727 -11.966 30.227 1.00 57.92 344 ILE A CA 1
ATOM 2413 C C . ILE A 1 344 ? 3.946 -12.213 31.513 1.00 58.72 344 ILE A C 1
ATOM 2414 O O . ILE A 1 344 ? 4.170 -13.205 32.207 1.00 60.14 344 ILE A O 1
ATOM 2419 N N . ASP A 1 345 ? 3.029 -11.299 31.825 1.00 57.81 345 ASP A N 1
ATOM 2420 C CA . ASP A 1 345 ? 2.211 -11.386 33.028 1.00 58.45 345 ASP A CA 1
ATOM 2421 C C . ASP A 1 345 ? 0.913 -10.617 32.814 1.00 56.84 345 ASP A C 1
ATOM 2422 O O . ASP A 1 345 ? 0.849 -9.414 33.099 1.00 54.88 345 ASP A O 1
ATOM 2427 N N . PRO A 1 346 ? -0.140 -11.271 32.313 1.00 57.18 346 PRO A N 1
ATOM 2428 C CA . PRO A 1 346 ? -1.408 -10.548 32.121 1.00 55.67 346 PRO A CA 1
ATOM 2429 C C . PRO A 1 346 ? -2.060 -10.125 33.425 1.00 55.17 346 PRO A C 1
ATOM 2430 O O . PRO A 1 346 ? -2.628 -9.028 33.495 1.00 53.29 346 PRO A O 1
ATOM 2434 N N . LYS A 1 347 ? -1.998 -10.961 34.465 1.00 56.53 347 LYS A N 1
ATOM 2435 C CA . LYS A 1 347 ? -2.587 -10.591 35.748 1.00 56.17 347 LYS A CA 1
ATOM 2436 C C . LYS A 1 347 ? -1.929 -9.356 36.348 1.00 53.83 347 LYS A C 1
ATOM 2437 O O . LYS A 1 347 ? -2.558 -8.662 37.154 1.00 53.26 347 LYS A O 1
ATOM 2443 N N . GLY A 1 348 ? -0.685 -9.061 35.965 1.00 52.61 348 GLY A N 1
ATOM 2444 C CA . GLY A 1 348 ? -0.013 -7.890 36.497 1.00 50.94 348 GLY A CA 1
ATOM 2445 C C . GLY A 1 348 ? -0.632 -6.583 36.047 1.00 48.93 348 GLY A C 1
ATOM 2446 O O . GLY A 1 348 ? -0.531 -5.573 36.751 1.00 48.67 348 GLY A O 1
ATOM 2447 N N . ILE A 1 349 ? -1.275 -6.573 34.876 1.00 47.63 349 ILE A N 1
ATOM 2448 C CA . ILE A 1 349 ? -1.940 -5.351 34.433 1.00 45.88 349 ILE A CA 1
ATOM 2449 C C . ILE A 1 349 ? -3.187 -5.093 35.267 1.00 46.02 349 ILE A C 1
ATOM 2450 O O . ILE A 1 349 ? -3.616 -3.943 35.414 1.00 44.67 349 ILE A O 1
ATOM 2455 N N . ARG A 1 350 ? -3.785 -6.145 35.832 1.00 48.01 350 ARG A N 1
ATOM 2456 C CA . ARG A 1 350 ? -4.887 -5.947 36.766 1.00 48.49 350 ARG A CA 1
ATOM 2457 C C . ARG A 1 350 ? -4.380 -5.392 38.090 1.00 48.85 350 ARG A C 1
ATOM 2458 O O . ARG A 1 350 ? -5.037 -4.547 38.711 1.00 48.18 350 ARG A O 1
ATOM 2466 N N . ILE A 1 351 ? -3.209 -5.853 38.533 1.00 49.96 351 ILE A N 1
ATOM 2467 C CA . ILE A 1 351 ? -2.596 -5.308 39.740 1.00 50.38 351 ILE A CA 1
ATOM 2468 C C . ILE A 1 351 ? -2.233 -3.844 39.535 1.00 49.08 351 ILE A C 1
ATOM 2469 O O . ILE A 1 351 ? -2.433 -3.007 40.424 1.00 48.96 351 ILE A O 1
ATOM 2474 N N . THR A 1 352 ? -1.704 -3.509 38.355 1.00 47.88 352 THR A N 1
ATOM 2475 C CA . THR A 1 352 ? -1.303 -2.133 38.081 1.00 46.72 352 THR A CA 1
ATOM 2476 C C . THR A 1 352 ? -2.508 -1.201 38.033 1.00 45.82 352 THR A C 1
ATOM 2477 O O . THR A 1 352 ? -2.459 -0.087 38.567 1.00 46.49 352 THR A O 1
ATOM 2481 N N . LEU A 1 353 ? -3.599 -1.639 37.399 1.00 44.22 353 LEU A N 1
ATOM 2482 C CA . LEU A 1 353 ? -4.789 -0.799 37.309 1.00 42.79 353 LEU A CA 1
ATOM 2483 C C . LEU A 1 353 ? -5.382 -0.532 38.688 1.00 43.42 353 LEU A C 1
ATOM 2484 O O . LEU A 1 353 ? -5.781 0.599 38.992 1.00 43.58 353 LEU A O 1
ATOM 2489 N N . ASN A 1 354 ? -5.443 -1.560 39.538 1.00 43.80 354 ASN A N 1
ATOM 2490 C CA . ASN A 1 354 ? -5.958 -1.373 40.890 1.00 44.65 354 ASN A CA 1
ATOM 2491 C C . ASN A 1 354 ? -5.019 -0.512 41.726 1.00 44.08 354 ASN A C 1
ATOM 2492 O O . ASN A 1 354 ? -5.472 0.366 42.468 1.00 44.14 354 ASN A O 1
ATOM 2497 N N . THR A 1 355 ? -3.709 -0.748 41.616 1.00 43.89 355 THR A N 1
ATOM 2498 C CA . THR A 1 355 ? -2.747 0.022 42.400 1.00 43.71 355 THR A CA 1
ATOM 2499 C C . THR A 1 355 ? -2.803 1.502 42.044 1.00 42.60 355 THR A C 1
ATOM 2500 O O . THR A 1 355 ? -2.795 2.362 42.932 1.00 43.20 355 THR A O 1
ATOM 2504 N N . LEU A 1 356 ? -2.868 1.818 40.750 1.00 40.85 356 LEU A N 1
ATOM 2505 C CA . LEU A 1 356 ? -2.906 3.216 40.336 1.00 39.92 356 LEU A CA 1
ATOM 2506 C C . LEU A 1 356 ? -4.221 3.877 40.731 1.00 40.57 356 LEU A C 1
ATOM 2507 O O . LEU A 1 356 ? -4.229 5.019 41.204 1.00 39.76 356 LEU A O 1
ATOM 2512 N N . TYR A 1 357 ? -5.343 3.176 40.548 1.00 42.38 357 TYR A N 1
ATOM 2513 C CA . TYR A 1 357 ? -6.635 3.784 40.847 1.00 43.90 357 TYR A CA 1
ATOM 2514 C C . TYR A 1 357 ? -6.856 3.918 42.347 1.00 44.50 357 TYR A C 1
ATOM 2515 O O . TYR A 1 357 ? -7.471 4.890 42.802 1.00 44.51 357 TYR A O 1
ATOM 2524 N N . ASP A 1 358 ? -6.375 2.951 43.132 1.00 45.33 358 ASP A N 1
ATOM 2525 C CA . ASP A 1 358 ? -6.488 3.061 44.584 1.00 46.64 358 ASP A CA 1
ATOM 2526 C C . ASP A 1 358 ? -5.731 4.277 45.100 1.00 46.64 358 ASP A C 1
ATOM 2527 O O . ASP A 1 358 ? -6.194 4.965 46.017 1.00 47.16 358 ASP A O 1
ATOM 2532 N N . ARG A 1 359 ? -4.570 4.566 44.512 1.00 46.24 359 ARG A N 1
ATOM 2533 C CA . ARG A 1 359 ? -3.736 5.655 45.002 1.00 46.87 359 ARG A CA 1
ATOM 2534 C C . ARG A 1 359 ? -4.267 7.018 44.573 1.00 46.79 359 ARG A C 1
ATOM 2535 O O . ARG A 1 359 ? -4.303 7.953 45.381 1.00 48.37 359 ARG A O 1
ATOM 2543 N N . TYR A 1 360 ? -4.691 7.152 43.317 1.00 44.78 360 TYR A N 1
ATOM 2544 C CA . TYR A 1 360 ? -5.011 8.460 42.761 1.00 44.06 360 TYR A CA 1
ATOM 2545 C C . TYR A 1 360 ? -6.502 8.730 42.630 1.00 44.09 360 TYR A C 1
ATOM 2546 O O . TYR A 1 360 ? -6.905 9.898 42.650 1.00 44.90 360 TYR A O 1
ATOM 2555 N N . GLN A 1 361 ? -7.325 7.688 42.495 1.00 43.86 361 GLN A N 1
ATOM 2556 C CA . GLN A 1 361 ? -8.773 7.842 42.346 1.00 44.69 361 GLN A CA 1
ATOM 2557 C C . GLN A 1 361 ? -9.114 8.742 41.161 1.00 44.85 361 GLN A C 1
ATOM 2558 O O . GLN A 1 361 ? -9.989 9.607 41.237 1.00 46.02 361 GLN A O 1
ATOM 2564 N N . LYS A 1 362 ? -8.409 8.538 40.053 1.00 43.88 362 LYS A N 1
ATOM 2565 C CA . LYS A 1 362 ? -8.601 9.321 38.845 1.00 43.67 362 LYS A CA 1
ATOM 2566 C C . LYS A 1 362 ? -8.725 8.395 37.646 1.00 42.38 362 LYS A C 1
ATOM 2567 O O . LYS A 1 362 ? -8.228 7.265 37.677 1.00 42.02 362 LYS A O 1
ATOM 2573 N N . PRO A 1 363 ? -9.401 8.838 36.585 1.00 41.92 363 PRO A N 1
ATOM 2574 C CA . PRO A 1 363 ? -9.529 7.994 35.391 1.00 41.41 363 PRO A CA 1
ATOM 2575 C C . PRO A 1 363 ? -8.167 7.592 34.846 1.00 40.21 363 PRO A C 1
ATOM 2576 O O . PRO A 1 363 ? -7.229 8.391 34.811 1.00 40.20 363 PRO A O 1
ATOM 2580 N N . LEU A 1 364 ? -8.063 6.335 34.435 1.00 39.65 364 LEU A N 1
ATOM 2581 C CA . LEU A 1 364 ? -6.842 5.788 33.869 1.00 39.52 364 LEU A CA 1
ATOM 2582 C C . LEU A 1 364 ? -7.013 5.572 32.371 1.00 40.05 364 LEU A C 1
ATOM 2583 O O . LEU A 1 364 ? -8.124 5.591 31.833 1.00 40.36 364 LEU A O 1
ATOM 2588 N N . PHE A 1 365 ? -5.884 5.364 31.698 1.00 40.22 365 PHE A N 1
ATOM 2589 C CA . PHE A 1 365 ? -5.874 5.139 30.255 1.00 40.30 365 PHE A CA 1
ATOM 2590 C C . PHE A 1 365 ? -4.651 4.293 29.932 1.00 39.71 365 PHE A C 1
ATOM 2591 O O . PHE A 1 365 ? -3.519 4.748 30.109 1.00 38.99 365 PHE A O 1
ATOM 2599 N N . ILE A 1 366 ? -4.876 3.068 29.468 1.00 40.46 366 ILE A N 1
ATOM 2600 C CA . ILE A 1 366 ? -3.787 2.227 28.983 1.00 40.82 366 ILE A CA 1
ATOM 2601 C C . ILE A 1 366 ? -3.423 2.717 27.586 1.00 42.10 366 ILE A C 1
ATOM 2602 O O . ILE A 1 366 ? -4.183 2.525 26.634 1.00 42.20 366 ILE A O 1
ATOM 2607 N N . VAL A 1 367 ? -2.265 3.361 27.464 1.00 43.16 367 VAL A N 1
ATOM 2608 C CA . VAL A 1 367 ? -1.856 3.975 26.205 1.00 43.97 367 VAL A CA 1
ATOM 2609 C C . VAL A 1 367 ? -0.774 3.190 25.481 1.00 44.69 367 VAL A C 1
ATOM 2610 O O . VAL A 1 367 ? -0.511 3.480 24.303 1.00 45.13 367 VAL A O 1
ATOM 2614 N N . GLU A 1 368 ? -0.135 2.218 26.132 1.00 45.03 368 GLU A N 1
ATOM 2615 C CA . GLU A 1 368 ? 0.808 1.329 25.462 1.00 45.66 368 GLU A CA 1
ATOM 2616 C C . GLU A 1 368 ? 0.715 -0.051 26.094 1.00 46.62 368 GLU A C 1
ATOM 2617 O O . GLU A 1 368 ? 0.770 -0.175 27.321 1.00 47.42 368 GLU A O 1
ATOM 2623 N N . ASN A 1 369 ? 0.586 -1.077 25.255 1.00 46.76 369 ASN A N 1
ATOM 2624 C CA . ASN A 1 369 ? 0.600 -2.468 25.690 1.00 47.12 369 ASN A CA 1
ATOM 2625 C C . ASN A 1 369 ? 0.637 -3.354 24.456 1.00 47.24 369 ASN A C 1
ATOM 2626 O O . ASN A 1 369 ? -0.087 -3.105 23.492 1.00 46.08 369 ASN A O 1
ATOM 2631 N N . GLY A 1 370 ? 1.477 -4.379 24.489 1.00 48.46 370 GLY A N 1
ATOM 2632 C CA . GLY A 1 370 ? 1.570 -5.277 23.357 1.00 48.75 370 GLY A CA 1
ATOM 2633 C C . GLY A 1 370 ? 2.754 -6.205 23.496 1.00 49.26 370 GLY A C 1
ATOM 2634 O O . GLY A 1 370 ? 3.512 -6.153 24.470 1.00 49.61 370 GLY A O 1
ATOM 2635 N N . LEU A 1 371 ? 2.896 -7.065 22.491 1.00 48.35 371 LEU A N 1
ATOM 2636 C CA . LEU A 1 371 ? 3.958 -8.060 22.442 1.00 48.33 371 LEU A CA 1
ATOM 2637 C C . LEU A 1 371 ? 4.802 -7.824 21.197 1.00 48.32 371 LEU A C 1
ATOM 2638 O O . LEU A 1 371 ? 4.292 -7.920 20.073 1.00 47.62 371 LEU A O 1
ATOM 2643 N N . GLY A 1 372 ? 6.076 -7.511 21.397 1.00 49.04 372 GLY A N 1
ATOM 2644 C CA . GLY A 1 372 ? 7.022 -7.434 20.300 1.00 49.09 372 GLY A CA 1
ATOM 2645 C C . GLY A 1 372 ? 7.630 -8.801 20.056 1.00 50.19 372 GLY A C 1
ATOM 2646 O O . GLY A 1 372 ? 8.116 -9.448 20.986 1.00 51.16 372 GLY A O 1
ATOM 2647 N N . ALA A 1 373 ? 7.588 -9.243 18.802 1.00 49.65 373 ALA A N 1
ATOM 2648 C CA . ALA A 1 373 ? 8.076 -10.572 18.465 1.00 50.32 373 ALA A CA 1
ATOM 2649 C C . ALA A 1 373 ? 8.402 -10.627 16.981 1.00 50.40 373 ALA A C 1
ATOM 2650 O O . ALA A 1 373 ? 7.996 -9.761 16.202 1.00 49.44 373 ALA A O 1
ATOM 2652 N N . VAL A 1 374 ? 9.140 -11.667 16.605 1.00 51.78 374 VAL A N 1
ATOM 2653 C CA . VAL A 1 374 ? 9.532 -11.872 15.215 1.00 52.26 374 VAL A CA 1
ATOM 2654 C C . VAL A 1 374 ? 8.347 -12.430 14.440 1.00 52.87 374 VAL A C 1
ATOM 2655 O O . VAL A 1 374 ? 7.690 -13.379 14.883 1.00 52.91 374 VAL A O 1
ATOM 2659 N N . ASP A 1 375 ? 8.071 -11.840 13.282 1.00 53.71 375 ASP A N 1
ATOM 2660 C CA . ASP A 1 375 ? 7.028 -12.315 12.386 1.00 54.86 375 ASP A CA 1
ATOM 2661 C C . ASP A 1 375 ? 7.644 -13.077 11.220 1.00 56.98 375 ASP A C 1
ATOM 2662 O O . ASP A 1 375 ? 8.750 -12.773 10.768 1.00 57.56 375 ASP A O 1
ATOM 2667 N N . VAL A 1 376 ? 6.911 -14.076 10.736 1.00 58.39 376 VAL A N 1
ATOM 2668 C CA . VAL A 1 376 ? 7.310 -14.860 9.574 1.00 59.97 376 VAL A CA 1
ATOM 2669 C C . VAL A 1 376 ? 6.194 -14.764 8.545 1.00 60.00 376 VAL A C 1
ATOM 2670 O O . VAL A 1 376 ? 5.044 -15.117 8.835 1.00 60.90 376 VAL A O 1
ATOM 2674 N N . VAL A 1 377 ? 6.530 -14.281 7.353 1.00 59.15 377 VAL A N 1
ATOM 2675 C CA . VAL A 1 377 ? 5.565 -14.192 6.263 1.00 59.40 377 VAL A CA 1
ATOM 2676 C C . VAL A 1 377 ? 5.478 -15.553 5.585 1.00 61.06 377 VAL A C 1
ATOM 2677 O O . VAL A 1 377 ? 6.481 -16.076 5.088 1.00 62.33 377 VAL A O 1
ATOM 2681 N N . GLU A 1 378 ? 4.279 -16.130 5.567 1.00 61.36 378 GLU A N 1
ATOM 2682 C CA . GLU A 1 378 ? 4.088 -17.459 5.009 1.00 62.91 378 GLU A CA 1
ATOM 2683 C C . GLU A 1 378 ? 4.184 -17.413 3.484 1.00 63.30 378 GLU A C 1
ATOM 2684 O O . GLU A 1 378 ? 4.338 -16.353 2.869 1.00 62.09 378 GLU A O 1
ATOM 2690 N N . GLU A 1 379 ? 4.089 -18.593 2.867 1.00 65.22 379 GLU A N 1
ATOM 2691 C CA . GLU A 1 379 ? 4.163 -18.677 1.412 1.00 65.73 379 GLU A CA 1
ATOM 2692 C C . GLU A 1 379 ? 2.974 -17.995 0.746 1.00 65.46 379 GLU A C 1
ATOM 2693 O O . GLU A 1 379 ? 3.110 -17.464 -0.362 1.00 65.28 379 GLU A O 1
ATOM 2695 N N . ASP A 1 380 ? 1.812 -17.998 1.395 1.00 65.46 380 ASP A N 1
ATOM 2696 C CA . ASP A 1 380 ? 0.625 -17.346 0.861 1.00 65.28 380 ASP A CA 1
ATOM 2697 C C . ASP A 1 380 ? 0.543 -15.870 1.235 1.00 63.94 380 ASP A C 1
ATOM 2698 O O . ASP A 1 380 ? -0.471 -15.225 0.948 1.00 63.46 380 ASP A O 1
ATOM 2703 N N . GLY A 1 381 ? 1.581 -15.325 1.869 1.00 63.58 381 GLY A N 1
ATOM 2704 C CA . GLY A 1 381 ? 1.626 -13.921 2.212 1.00 61.57 381 GLY A CA 1
ATOM 2705 C C . GLY A 1 381 ? 1.014 -13.554 3.546 1.00 59.82 381 GLY A C 1
ATOM 2706 O O . GLY A 1 381 ? 1.002 -12.367 3.896 1.00 59.06 381 GLY A O 1
ATOM 2707 N N . SER A 1 382 ? 0.512 -14.524 4.303 1.00 59.72 382 SER A N 1
ATOM 2708 C CA . SER A 1 382 ? -0.136 -14.246 5.574 1.00 57.35 382 SER A CA 1
ATOM 2709 C C . SER A 1 382 ? 0.878 -14.254 6.715 1.00 55.71 382 SER A C 1
ATOM 2710 O O . SER A 1 382 ? 2.020 -14.697 6.572 1.00 56.35 382 SER A O 1
ATOM 2713 N N . ILE A 1 383 ? 0.441 -13.750 7.867 1.00 53.72 383 ILE A N 1
ATOM 2714 C CA . ILE A 1 383 ? 1.235 -13.742 9.090 1.00 52.42 383 ILE A CA 1
ATOM 2715 C C . ILE A 1 383 ? 0.370 -14.348 10.186 1.00 52.73 383 ILE A C 1
ATOM 2716 O O . ILE A 1 383 ? -0.633 -13.749 10.593 1.00 51.83 383 ILE A O 1
ATOM 2721 N N . GLN A 1 384 ? 0.750 -15.536 10.659 1.00 54.13 384 GLN A N 1
ATOM 2722 C CA . GLN A 1 384 ? -0.009 -16.251 11.684 1.00 55.28 384 GLN A CA 1
ATOM 2723 C C . GLN A 1 384 ? 0.617 -15.947 13.043 1.00 54.75 384 GLN A C 1
ATOM 2724 O O . GLN A 1 384 ? 1.442 -16.697 13.565 1.00 56.82 384 GLN A O 1
ATOM 2730 N N . ASP A 1 385 ? 0.204 -14.825 13.623 1.00 52.46 385 ASP A N 1
ATOM 2731 C CA . ASP A 1 385 ? 0.765 -14.357 14.890 1.00 52.15 385 ASP A CA 1
ATOM 2732 C C . ASP A 1 385 ? -0.163 -14.701 16.056 1.00 54.74 385 ASP A C 1
ATOM 2733 O O . ASP A 1 385 ? -0.702 -13.835 16.746 1.00 54.14 385 ASP A O 1
ATOM 2738 N N . ASP A 1 386 ? -0.341 -16.008 16.271 1.00 57.95 386 ASP A N 1
ATOM 2739 C CA . ASP A 1 386 ? -1.096 -16.464 17.434 1.00 59.62 386 ASP A CA 1
ATOM 2740 C C . ASP A 1 386 ? -0.399 -16.080 18.732 1.00 58.33 386 ASP A C 1
ATOM 2741 O O . ASP A 1 386 ? -1.062 -15.867 19.754 1.00 57.80 386 ASP A O 1
ATOM 2746 N N . TYR A 1 387 ? 0.933 -15.989 18.709 1.00 57.85 387 TYR A N 1
ATOM 2747 C CA . TYR A 1 387 ? 1.678 -15.592 19.899 1.00 57.62 387 TYR A CA 1
ATOM 2748 C C . TYR A 1 387 ? 1.283 -14.193 20.355 1.00 56.87 387 TYR A C 1
ATOM 2749 O O . TYR A 1 387 ? 1.179 -13.930 21.559 1.00 57.03 387 TYR A O 1
ATOM 2758 N N . ARG A 1 388 ? 1.053 -13.283 19.407 1.00 56.21 388 ARG A N 1
ATOM 2759 C CA . ARG A 1 388 ? 0.630 -11.933 19.757 1.00 55.05 388 ARG A CA 1
ATOM 2760 C C . ARG A 1 388 ? -0.837 -11.887 20.165 1.00 54.53 388 ARG A C 1
ATOM 2761 O O . ARG A 1 388 ? -1.215 -11.067 21.009 1.00 53.80 388 ARG A O 1
ATOM 2769 N N . ILE A 1 389 ? -1.669 -12.754 19.584 1.00 54.62 389 ILE A N 1
ATOM 2770 C CA . ILE A 1 389 ? -3.075 -12.811 19.973 1.00 54.49 389 ILE A CA 1
ATOM 2771 C C . ILE A 1 389 ? -3.208 -13.272 21.419 1.00 54.98 389 ILE A C 1
ATOM 2772 O O . ILE A 1 389 ? -4.027 -12.745 22.182 1.00 54.55 389 ILE A O 1
ATOM 2777 N N . ASN A 1 390 ? -2.398 -14.255 21.820 1.00 55.94 390 ASN A N 1
ATOM 2778 C CA . ASN A 1 390 ? -2.474 -14.777 23.182 1.00 56.74 390 ASN A CA 1
ATOM 2779 C C . ASN A 1 390 ? -2.107 -13.712 24.207 1.00 54.81 390 ASN A C 1
ATOM 2780 O O . ASN A 1 390 ? -2.776 -13.576 25.239 1.00 54.77 390 ASN A O 1
ATOM 2785 N N . TYR A 1 391 ? -1.043 -12.951 23.943 1.00 53.13 391 TYR A N 1
ATOM 2786 C CA . TYR A 1 391 ? -0.645 -11.882 24.853 1.00 51.58 391 TYR A CA 1
ATOM 2787 C C . TYR A 1 391 ? -1.760 -10.855 25.007 1.00 50.69 391 TYR A C 1
ATOM 2788 O O . TYR A 1 391 ? -2.121 -10.473 26.126 1.00 50.47 391 TYR A O 1
ATOM 2797 N N . LEU A 1 392 ? -2.318 -10.396 23.885 1.00 50.00 392 LEU A N 1
ATOM 2798 C CA . LEU A 1 392 ? -3.326 -9.344 23.936 1.00 49.17 392 LEU A CA 1
ATOM 2799 C C . LEU A 1 392 ? -4.628 -9.846 24.547 1.00 50.47 392 LEU A C 1
ATOM 2800 O O . LEU A 1 392 ? -5.293 -9.114 25.289 1.00 50.39 392 LEU A O 1
ATOM 2805 N N . ARG A 1 393 ? -5.008 -11.091 24.252 1.00 51.89 393 ARG A N 1
ATOM 2806 C CA . ARG A 1 393 ? -6.256 -11.629 24.784 1.00 53.43 393 ARG A CA 1
ATOM 2807 C C . ARG A 1 393 ? -6.182 -11.799 26.296 1.00 54.73 393 ARG A C 1
ATOM 2808 O O . ARG A 1 393 ? -7.103 -11.403 27.021 1.00 54.97 393 ARG A O 1
ATOM 2816 N N . ASP A 1 394 ? -5.091 -12.388 26.791 1.00 55.70 394 ASP A N 1
ATOM 2817 C CA . ASP A 1 394 ? -4.955 -12.607 28.228 1.00 56.61 394 ASP A CA 1
ATOM 2818 C C . ASP A 1 394 ? -4.873 -11.288 28.985 1.00 54.70 394 ASP A C 1
ATOM 2819 O O . ASP A 1 394 ? -5.482 -11.141 30.051 1.00 55.24 394 ASP A O 1
ATOM 2824 N N . HIS A 1 395 ? -4.127 -10.318 28.451 1.00 52.57 395 HIS A N 1
ATOM 2825 C CA . HIS A 1 395 ? -4.016 -9.027 29.120 1.00 51.24 395 HIS A CA 1
ATOM 2826 C C . HIS A 1 395 ? -5.343 -8.281 29.126 1.00 51.44 395 HIS A C 1
ATOM 2827 O O . HIS A 1 395 ? -5.646 -7.570 30.090 1.00 51.58 395 HIS A O 1
ATOM 2834 N N . LEU A 1 396 ? -6.149 -8.436 28.074 1.00 51.59 396 LEU A N 1
ATOM 2835 C CA . LEU A 1 396 ? -7.444 -7.769 28.030 1.00 51.59 396 LEU A CA 1
ATOM 2836 C C . LEU A 1 396 ? -8.481 -8.475 28.895 1.00 53.05 396 LEU A C 1
ATOM 2837 O O . LEU A 1 396 ? -9.391 -7.820 29.418 1.00 52.39 396 LEU A O 1
ATOM 2842 N N . LYS A 1 397 ? -8.369 -9.796 29.054 1.00 54.98 397 LYS A N 1
ATOM 2843 C CA . LYS A 1 397 ? -9.216 -10.492 30.018 1.00 56.91 397 LYS A CA 1
ATOM 2844 C C . LYS A 1 397 ? -8.955 -9.986 31.430 1.00 56.40 397 LYS A C 1
ATOM 2845 O O . LYS A 1 397 ? -9.882 -9.872 32.241 1.00 56.72 397 LYS A O 1
ATOM 2851 N N . GLU A 1 398 ? -7.695 -9.673 31.740 1.00 55.40 398 GLU A N 1
ATOM 2852 C CA . GLU A 1 398 ? -7.353 -9.134 33.050 1.00 55.08 398 GLU A CA 1
ATOM 2853 C C . GLU A 1 398 ? -7.708 -7.658 33.167 1.00 53.55 398 GLU A C 1
ATOM 2854 O O . GLU A 1 398 ? -7.954 -7.171 34.276 1.00 53.85 398 GLU A O 1
ATOM 2860 N N . VAL A 1 399 ? -7.730 -6.934 32.047 1.00 52.12 399 VAL A N 1
ATOM 2861 C CA . VAL A 1 399 ? -8.203 -5.554 32.067 1.00 51.03 399 VAL A CA 1
ATOM 2862 C C . VAL A 1 399 ? -9.688 -5.512 32.399 1.00 52.01 399 VAL A C 1
ATOM 2863 O O . VAL A 1 399 ? -10.145 -4.655 33.166 1.00 52.64 399 VAL A O 1
ATOM 2867 N N . ARG A 1 400 ? -10.462 -6.447 31.842 1.00 52.56 400 ARG A N 1
ATOM 2868 C CA . ARG A 1 400 ? -11.888 -6.512 32.145 1.00 53.54 400 ARG A CA 1
ATOM 2869 C C . ARG A 1 400 ? -12.133 -6.840 33.612 1.00 54.11 400 ARG A C 1
ATOM 2870 O O . ARG A 1 400 ? -13.142 -6.411 34.184 1.00 53.78 400 ARG A O 1
ATOM 2878 N N . GLU A 1 401 ? -11.225 -7.593 34.239 1.00 55.06 401 GLU A N 1
ATOM 2879 C CA . GLU A 1 401 ? -11.361 -7.879 35.663 1.00 56.12 401 GLU A CA 1
ATOM 2880 C C . GLU A 1 401 ? -11.155 -6.622 36.499 1.00 53.56 401 GLU A C 1
ATOM 2881 O O . GLU A 1 401 ? -11.897 -6.379 37.458 1.00 54.41 401 GLU A O 1
ATOM 2887 N N . ALA A 1 402 ? -10.153 -5.810 36.150 1.00 50.73 402 ALA A N 1
ATOM 2888 C CA . ALA A 1 402 ? -9.917 -4.572 36.884 1.00 48.77 402 ALA A CA 1
ATOM 2889 C C . ALA A 1 402 ? -11.091 -3.613 36.738 1.00 48.66 402 ALA A C 1
ATOM 2890 O O . ALA A 1 402 ? -11.444 -2.903 37.687 1.00 49.33 402 ALA A O 1
ATOM 2892 N N . ILE A 1 403 ? -11.707 -3.576 35.555 1.00 47.74 403 ILE A N 1
ATOM 2893 C CA . ILE A 1 403 ? -12.927 -2.791 35.382 1.00 47.03 403 ILE A CA 1
ATOM 2894 C C . ILE A 1 403 ? -14.030 -3.333 36.281 1.00 48.38 403 ILE A C 1
ATOM 2895 O O . ILE A 1 403 ? -14.792 -2.568 36.887 1.00 48.40 403 ILE A O 1
ATOM 2900 N N . ALA A 1 404 ? -14.124 -4.661 36.394 1.00 49.63 404 ALA A N 1
ATOM 2901 C CA . ALA A 1 404 ? -15.067 -5.259 37.331 1.00 51.56 404 ALA A CA 1
ATOM 2902 C C . ALA A 1 404 ? -14.711 -4.923 38.773 1.00 52.22 404 ALA A C 1
ATOM 2903 O O . ALA A 1 404 ? -15.598 -4.866 39.632 1.00 53.22 404 ALA A O 1
ATOM 2905 N N . ASP A 1 405 ? -13.425 -4.696 39.058 1.00 51.85 405 ASP A N 1
ATOM 2906 C CA . ASP A 1 405 ? -13.018 -4.213 40.372 1.00 52.02 405 ASP A CA 1
ATOM 2907 C C . ASP A 1 405 ? -13.443 -2.772 40.622 1.00 50.97 405 ASP A C 1
ATOM 2908 O O . ASP A 1 405 ? -13.255 -2.275 41.736 1.00 49.89 405 ASP A O 1
ATOM 2913 N N . GLY A 1 406 ? -13.994 -2.091 39.621 1.00 51.01 406 GLY A N 1
ATOM 2914 C CA . GLY A 1 406 ? -14.405 -0.712 39.762 1.00 50.33 406 GLY A CA 1
ATOM 2915 C C . GLY A 1 406 ? -13.421 0.316 39.250 1.00 48.24 406 GLY A C 1
ATOM 2916 O O . GLY A 1 406 ? -13.660 1.515 39.432 1.00 47.82 406 GLY A O 1
ATOM 2917 N N . VAL A 1 407 ? -12.324 -0.112 38.622 1.00 47.18 407 VAL A N 1
ATOM 2918 C CA . VAL A 1 407 ? -11.348 0.836 38.099 1.00 46.83 407 VAL A CA 1
ATOM 2919 C C . VAL A 1 407 ? -11.972 1.646 36.970 1.00 47.42 407 VAL A C 1
ATOM 2920 O O . VAL A 1 407 ? -12.665 1.107 36.098 1.00 48.80 407 VAL A O 1
ATOM 2924 N N . ASP A 1 408 ? -11.735 2.956 36.993 1.00 46.72 408 ASP A N 1
ATOM 2925 C CA . ASP A 1 408 ? -12.250 3.869 35.974 1.00 46.67 408 ASP A CA 1
ATOM 2926 C C . ASP A 1 408 ? -11.229 3.941 34.844 1.00 45.52 408 ASP A C 1
ATOM 2927 O O . ASP A 1 408 ? -10.198 4.607 34.964 1.00 45.17 408 ASP A O 1
ATOM 2932 N N . LEU A 1 409 ? -11.518 3.255 33.740 1.00 45.00 409 LEU A N 1
ATOM 2933 C CA . LEU A 1 409 ? -10.602 3.151 32.609 1.00 44.09 409 LEU A CA 1
ATOM 2934 C C . LEU A 1 409 ? -11.242 3.791 31.386 1.00 44.06 409 LEU A C 1
ATOM 2935 O O . LEU A 1 409 ? -12.336 3.392 30.972 1.00 44.94 409 LEU A O 1
ATOM 2940 N N . ILE A 1 410 ? -10.554 4.776 30.806 1.00 43.39 410 ILE A N 1
ATOM 2941 C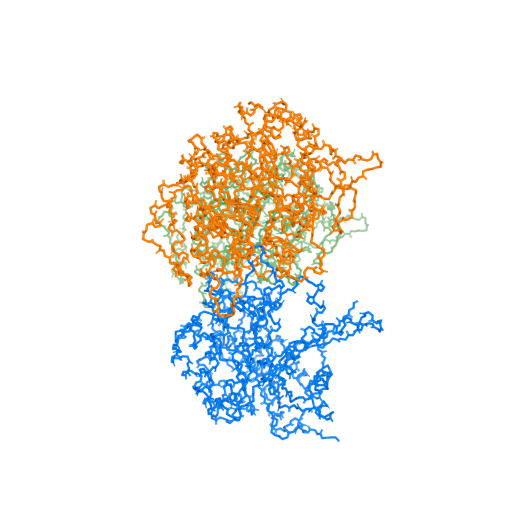 CA . ILE A 1 410 ? -11.088 5.475 29.641 1.00 43.40 410 ILE A CA 1
ATOM 2942 C C . ILE A 1 410 ? -11.056 4.573 28.413 1.00 43.27 410 ILE A C 1
ATOM 2943 O O . ILE A 1 410 ? -12.066 4.405 27.719 1.00 44.45 410 ILE A O 1
ATOM 2948 N N . GLY A 1 411 ? -9.904 3.988 28.123 1.00 41.77 411 GLY A N 1
ATOM 2949 C CA . GLY A 1 411 ? -9.783 3.161 26.944 1.00 41.54 411 GLY A CA 1
ATOM 2950 C C . GLY A 1 411 ? -8.544 2.299 26.979 1.00 41.39 411 GLY A C 1
ATOM 2951 O O . GLY A 1 411 ? -7.938 2.091 28.032 1.00 42.13 411 GLY A O 1
ATOM 2952 N N . TYR A 1 412 ? -8.175 1.798 25.801 1.00 40.77 412 TYR A N 1
ATOM 2953 C CA . TYR A 1 412 ? -7.028 0.903 25.671 1.00 39.88 412 TYR A CA 1
ATOM 2954 C C . TYR A 1 412 ? -6.508 1.019 24.245 1.00 40.10 412 TYR A C 1
ATOM 2955 O O . TYR A 1 412 ? -7.205 0.636 23.301 1.00 40.18 412 TYR A O 1
ATOM 2964 N N . THR A 1 413 ? -5.296 1.549 24.091 1.00 39.85 413 THR A N 1
ATOM 2965 C CA . THR A 1 413 ? -4.625 1.622 22.798 1.00 39.88 413 THR A CA 1
ATOM 2966 C C . THR A 1 413 ? -3.355 0.786 22.882 1.00 39.53 413 THR A C 1
ATOM 2967 O O . THR A 1 413 ? -2.406 1.159 23.581 1.00 39.43 413 THR A O 1
ATOM 2971 N N . SER A 1 414 ? -3.345 -0.345 22.184 1.00 39.47 414 SER A N 1
ATOM 2972 C CA . SER A 1 414 ? -2.154 -1.178 22.136 1.00 39.00 414 SER A CA 1
ATOM 2973 C C . SER A 1 414 ? -1.031 -0.453 21.403 1.00 38.52 414 SER A C 1
ATOM 2974 O O . SER A 1 414 ? -1.268 0.382 20.528 1.00 38.96 414 SER A O 1
ATOM 2977 N N . TRP A 1 415 ? 0.206 -0.774 21.774 1.00 38.15 415 TRP A N 1
ATOM 2978 C CA . TRP A 1 415 ? 1.357 -0.084 21.209 1.00 38.36 415 TRP A CA 1
ATOM 2979 C C . TRP A 1 415 ? 1.630 -0.570 19.792 1.00 39.50 415 TRP A C 1
ATOM 2980 O O . TRP A 1 415 ? 1.661 -1.778 19.534 1.00 40.20 415 TRP A O 1
ATOM 2991 N N . GLY A 1 416 ? 1.840 0.379 18.883 1.00 39.74 416 GLY A N 1
ATOM 2992 C CA . GLY A 1 416 ? 2.153 0.087 17.505 1.00 40.21 416 GLY A CA 1
ATOM 2993 C C . GLY A 1 416 ? 1.186 -0.881 16.859 1.00 40.54 416 GLY A C 1
ATOM 2994 O O . GLY A 1 416 ? 1.515 -2.045 16.622 1.00 40.70 416 GLY A O 1
ATOM 2995 N N . PRO A 1 417 ? -0.037 -0.426 16.572 1.00 40.75 417 PRO A N 1
ATOM 2996 C CA . PRO A 1 417 ? -0.965 -1.274 15.809 1.00 41.08 417 PRO A CA 1
ATOM 2997 C C . PRO A 1 417 ? -0.464 -1.574 14.411 1.00 41.01 417 PRO A C 1
ATOM 2998 O O . PRO A 1 417 ? -0.865 -2.585 13.820 1.00 41.37 417 PRO A O 1
ATOM 3002 N N . ILE A 1 418 ? 0.397 -0.720 13.867 1.00 40.56 418 ILE A N 1
ATOM 3003 C CA . ILE A 1 418 ? 1.118 -0.976 12.629 1.00 40.56 418 ILE A CA 1
ATOM 3004 C C . ILE A 1 418 ? 2.598 -1.071 12.975 1.00 41.06 418 ILE A C 1
ATOM 3005 O O . ILE A 1 418 ? 3.080 -0.359 13.865 1.00 41.60 418 ILE A O 1
ATOM 3010 N N . ASP A 1 419 ? 3.308 -1.975 12.301 1.00 41.15 419 ASP A N 1
ATOM 3011 C CA . ASP A 1 419 ? 4.723 -2.190 12.584 1.00 41.41 419 ASP A CA 1
ATOM 3012 C C . ASP A 1 419 ? 5.498 -0.884 12.474 1.00 41.19 419 ASP A C 1
ATOM 3013 O O . ASP A 1 419 ? 5.349 -0.138 11.503 1.00 41.51 419 ASP A O 1
ATOM 3018 N N . LEU A 1 420 ? 6.320 -0.605 13.483 1.00 40.79 420 LEU A N 1
ATOM 3019 C CA . LEU A 1 420 ? 7.047 0.653 13.570 1.00 40.52 420 LEU A CA 1
ATOM 3020 C C . LEU A 1 420 ? 8.516 0.388 13.873 1.00 40.95 420 LEU A C 1
ATOM 3021 O O . LEU A 1 420 ? 8.940 -0.751 14.091 1.00 41.00 420 LEU A O 1
ATOM 3026 N N . VAL A 1 421 ? 9.294 1.466 13.877 1.00 41.23 421 VAL A N 1
ATOM 3027 C CA . VAL A 1 421 ? 10.694 1.414 14.282 1.00 41.89 421 VAL A CA 1
ATOM 3028 C C . VAL A 1 421 ? 10.748 1.480 15.803 1.00 41.91 421 VAL A C 1
ATOM 3029 O O . VAL A 1 421 ? 10.214 2.414 16.412 1.00 41.88 421 VAL A O 1
ATOM 3033 N N . SER A 1 422 ? 11.389 0.488 16.417 1.00 41.86 422 SER A N 1
ATOM 3034 C CA . SER A 1 422 ? 11.397 0.383 17.870 1.00 41.75 422 SER A CA 1
ATOM 3035 C C . SER A 1 422 ? 12.104 1.578 18.499 1.00 42.92 422 SER A C 1
ATOM 3036 O O . SER A 1 422 ? 13.025 2.161 17.924 1.00 44.03 422 SER A O 1
ATOM 3039 N N . ALA A 1 423 ? 11.655 1.944 19.701 1.00 42.83 423 ALA A N 1
ATOM 3040 C CA . ALA A 1 423 ? 12.249 3.084 20.389 1.00 43.76 423 ALA A CA 1
ATOM 3041 C C . ALA A 1 423 ? 13.598 2.725 20.998 1.00 45.26 423 ALA A C 1
ATOM 3042 O O . ALA A 1 423 ? 14.522 3.546 21.000 1.00 46.12 423 ALA A O 1
ATOM 3044 N N . SER A 1 424 ? 13.735 1.498 21.505 1.00 45.70 424 SER A N 1
ATOM 3045 C CA . SER A 1 424 ? 14.929 1.137 22.263 1.00 47.24 424 SER A CA 1
ATOM 3046 C C . SER A 1 424 ? 16.147 0.974 21.361 1.00 47.44 424 SER A C 1
ATOM 3047 O O . SER A 1 424 ? 17.241 1.439 21.701 1.00 48.78 424 SER A O 1
ATOM 3050 N N . THR A 1 425 ? 15.988 0.312 20.212 1.00 46.45 425 THR A N 1
ATOM 3051 C CA . THR A 1 425 ? 17.124 0.002 19.355 1.00 48.18 425 THR A CA 1
ATOM 3052 C C . THR A 1 425 ? 16.972 0.473 17.914 1.00 48.54 425 THR A C 1
ATOM 3053 O O . THR A 1 425 ? 17.862 0.197 17.101 1.00 48.38 425 THR A O 1
ATOM 3057 N N . ALA A 1 426 ? 15.887 1.172 17.576 1.00 48.51 426 ALA A N 1
ATOM 3058 C CA . ALA A 1 426 ? 15.639 1.659 16.217 1.00 48.81 426 ALA A CA 1
ATOM 3059 C C . ALA A 1 426 ? 15.679 0.509 15.208 1.00 48.61 426 ALA A C 1
ATOM 3060 O O . ALA A 1 426 ? 16.443 0.513 14.242 1.00 48.52 426 ALA A O 1
ATOM 3062 N N . GLU A 1 427 ? 14.829 -0.485 15.454 1.00 48.84 427 GLU A N 1
ATOM 3063 C CA . GLU A 1 427 ? 14.777 -1.691 14.643 1.00 50.17 427 GLU A CA 1
ATOM 3064 C C . GLU A 1 427 ? 13.351 -1.951 14.180 1.00 48.84 427 GLU A C 1
ATOM 3065 O O . GLU A 1 427 ? 12.388 -1.388 14.707 1.00 48.47 427 GLU A O 1
ATOM 3071 N N . MET A 1 428 ? 13.232 -2.829 13.182 1.00 48.15 428 MET A N 1
ATOM 3072 C CA . MET A 1 428 ? 11.940 -3.295 12.704 1.00 47.01 428 MET A CA 1
ATOM 3073 C C . MET A 1 428 ? 11.638 -4.736 13.086 1.00 47.38 428 MET A C 1
ATOM 3074 O O . MET A 1 428 ? 10.466 -5.125 13.070 1.00 46.64 428 MET A O 1
ATOM 3079 N N . LYS A 1 429 ? 12.658 -5.526 13.438 1.00 48.89 429 LYS A N 1
ATOM 3080 C CA . LYS A 1 429 ? 12.462 -6.957 13.654 1.00 49.97 429 LYS A CA 1
ATOM 3081 C C . LYS A 1 429 ? 11.517 -7.227 14.818 1.00 49.98 429 LYS A C 1
ATOM 3082 O O . LYS A 1 429 ? 10.729 -8.180 14.778 1.00 49.49 429 LYS A O 1
ATOM 3084 N N . LYS A 1 430 ? 11.580 -6.408 15.864 1.00 50.59 430 LYS A N 1
ATOM 3085 C CA . LYS A 1 430 ? 10.675 -6.540 17.004 1.00 50.62 430 LYS A CA 1
ATOM 3086 C C . LYS A 1 430 ? 9.350 -5.889 16.629 1.00 49.03 430 LYS A C 1
ATOM 3087 O O . LYS A 1 430 ? 9.179 -4.675 16.764 1.00 49.21 430 LYS A O 1
ATOM 3093 N N . ARG A 1 431 ? 8.404 -6.696 16.159 1.00 47.41 431 ARG A N 1
ATOM 3094 C CA . ARG A 1 431 ? 7.159 -6.194 15.595 1.00 45.18 431 ARG A CA 1
ATOM 3095 C C . ARG A 1 431 ? 6.025 -6.270 16.610 1.00 44.79 431 ARG A C 1
ATOM 3096 O O . ARG A 1 431 ? 5.856 -7.280 17.300 1.00 45.15 431 ARG A O 1
ATOM 3104 N N . TYR A 1 432 ? 5.245 -5.189 16.685 1.00 44.29 432 TYR A N 1
ATOM 3105 C CA . TYR A 1 432 ? 4.096 -5.094 17.574 1.00 43.59 432 TYR A CA 1
ATOM 3106 C C . TYR A 1 432 ? 2.763 -5.078 16.842 1.00 42.60 432 TYR A C 1
ATOM 3107 O O . TYR A 1 432 ? 1.719 -5.217 17.489 1.00 41.85 432 TYR A O 1
ATOM 3116 N N . GLY A 1 433 ? 2.767 -4.917 15.521 1.00 42.23 433 GLY A N 1
ATOM 3117 C CA . GLY A 1 433 ? 1.575 -4.472 14.830 1.00 41.61 433 GLY A CA 1
ATOM 3118 C C . GLY A 1 433 ? 0.547 -5.562 14.596 1.00 42.04 433 GLY A C 1
ATOM 3119 O O . GLY A 1 433 ? 0.847 -6.755 14.577 1.00 42.08 433 GLY A O 1
ATOM 3120 N N . TYR A 1 434 ? -0.705 -5.121 14.446 1.00 42.66 434 TYR A N 1
ATOM 3121 C CA . TYR A 1 434 ? -1.703 -5.933 13.765 1.00 44.07 434 TYR A CA 1
ATOM 3122 C C . TYR A 1 434 ? -1.485 -5.917 12.260 1.00 43.57 434 TYR A C 1
ATOM 3123 O O . TYR A 1 434 ? -1.997 -6.794 11.557 1.00 44.23 434 TYR A O 1
ATOM 3132 N N . ILE A 1 435 ? -0.738 -4.935 11.761 1.00 42.42 435 ILE A N 1
ATOM 3133 C CA . ILE A 1 435 ? -0.468 -4.762 10.341 1.00 42.74 435 ILE A CA 1
ATOM 3134 C C . ILE A 1 435 ? 1.029 -4.915 10.121 1.00 42.86 435 ILE A C 1
ATOM 3135 O O . ILE A 1 435 ? 1.831 -4.252 10.788 1.00 42.63 435 ILE A O 1
ATOM 3140 N N . TYR A 1 436 ? 1.401 -5.787 9.189 1.00 43.19 436 TYR A N 1
ATOM 3141 C CA . TYR A 1 436 ? 2.800 -6.037 8.874 1.00 43.72 436 TYR A CA 1
ATOM 3142 C C . TYR A 1 436 ? 3.296 -5.032 7.844 1.00 43.92 436 TYR A C 1
ATOM 3143 O O . TYR A 1 436 ? 2.603 -4.729 6.869 1.00 44.74 436 TYR A O 1
ATOM 3152 N N . VAL A 1 437 ? 4.501 -4.515 8.067 1.00 43.53 437 VAL A N 1
ATOM 3153 C CA . VAL A 1 437 ? 5.152 -3.589 7.148 1.00 43.84 437 VAL A CA 1
ATOM 3154 C C . VAL A 1 437 ? 6.405 -4.261 6.610 1.00 44.00 437 VAL A C 1
ATOM 3155 O O . VAL A 1 437 ? 7.245 -4.732 7.386 1.00 43.62 437 VAL A O 1
ATOM 3159 N N . ASP A 1 438 ? 6.528 -4.309 5.283 1.00 44.48 438 ASP A N 1
ATOM 3160 C CA . ASP A 1 438 ? 7.665 -4.961 4.633 1.00 44.70 438 ASP A CA 1
ATOM 3161 C C . ASP A 1 438 ? 8.867 -4.022 4.688 1.00 44.15 438 ASP A C 1
ATOM 3162 O O . ASP A 1 438 ? 9.212 -3.334 3.724 1.00 44.96 438 ASP A O 1
ATOM 3167 N N . ARG A 1 439 ? 9.508 -3.991 5.854 1.00 42.86 439 ARG A N 1
ATOM 3168 C CA . ARG A 1 439 ? 10.778 -3.298 6.023 1.00 42.73 439 ARG A CA 1
ATOM 3169 C C . ARG A 1 439 ? 11.553 -3.992 7.131 1.00 44.88 439 ARG A C 1
ATOM 3170 O O . ARG A 1 439 ? 10.989 -4.292 8.187 1.00 44.92 439 ARG A O 1
ATOM 3178 N N . ASP A 1 440 ? 12.834 -4.252 6.886 1.00 47.13 440 ASP A N 1
ATOM 3179 C CA . ASP A 1 440 ? 13.678 -4.983 7.816 1.00 48.72 440 ASP A CA 1
ATOM 3180 C C . ASP A 1 440 ? 14.652 -4.028 8.508 1.00 49.25 440 ASP A C 1
ATOM 3181 O O . ASP A 1 440 ? 14.549 -2.801 8.387 1.00 49.61 440 ASP A O 1
ATOM 3186 N N . ASN A 1 441 ? 15.614 -4.604 9.236 1.00 49.58 441 ASN A N 1
ATOM 3187 C CA . ASN A 1 441 ? 16.518 -3.807 10.054 1.00 50.80 441 ASN A CA 1
ATOM 3188 C C . ASN A 1 441 ? 17.524 -3.019 9.226 1.00 52.55 441 ASN A C 1
ATOM 3189 O O . ASN A 1 441 ? 18.084 -2.039 9.730 1.00 53.57 441 ASN A O 1
ATOM 3194 N N . GLU A 1 442 ? 17.771 -3.424 7.982 1.00 53.14 442 GLU A N 1
ATOM 3195 C CA . GLU A 1 442 ? 18.657 -2.699 7.082 1.00 53.81 442 GLU A CA 1
ATOM 3196 C C . GLU A 1 442 ? 17.899 -1.786 6.127 1.00 52.62 442 GLU A C 1
ATOM 3197 O O . GLU A 1 442 ? 18.471 -1.343 5.126 1.00 54.13 442 GLU A O 1
ATOM 3200 N N . GLY A 1 443 ? 16.627 -1.509 6.405 1.00 50.09 443 GLY A N 1
ATOM 3201 C CA . GLY A 1 443 ? 15.839 -0.598 5.606 1.00 49.38 443 GLY A CA 1
ATOM 3202 C C . GLY A 1 443 ? 15.289 -1.163 4.313 1.00 49.47 443 GLY A C 1
ATOM 3203 O O . GLY A 1 443 ? 14.613 -0.430 3.577 1.00 49.87 443 GLY A O 1
ATOM 3204 N N . LYS A 1 444 ? 15.548 -2.432 4.008 1.00 49.36 444 LYS A N 1
ATOM 3205 C CA . LYS A 1 444 ? 15.091 -3.021 2.758 1.00 48.85 444 LYS A CA 1
ATOM 3206 C C . LYS A 1 444 ? 13.639 -3.474 2.872 1.00 47.70 444 LYS A C 1
ATOM 3207 O O . LYS A 1 444 ? 13.162 -3.837 3.951 1.00 47.48 444 LYS A O 1
ATOM 3211 N N . GLY A 1 445 ? 12.934 -3.443 1.742 1.00 47.16 445 GLY A N 1
ATOM 3212 C CA . GLY A 1 445 ? 11.548 -3.868 1.708 1.00 46.51 445 GLY A CA 1
ATOM 3213 C C . GLY A 1 445 ? 10.652 -2.971 0.878 1.00 46.66 445 GLY A C 1
ATOM 3214 O O . GLY A 1 445 ? 11.019 -1.837 0.551 1.00 46.50 445 GLY A O 1
ATOM 3215 N N . THR A 1 446 ? 9.464 -3.469 0.538 1.00 47.20 446 THR A N 1
ATOM 3216 C CA . THR A 1 446 ? 8.535 -2.750 -0.323 1.00 47.89 446 THR A CA 1
ATOM 3217 C C . THR A 1 446 ? 7.650 -1.770 0.433 1.00 47.87 446 THR A C 1
ATOM 3218 O O . THR A 1 446 ? 6.941 -0.987 -0.209 1.00 47.72 446 THR A O 1
ATOM 3222 N N . LEU A 1 447 ? 7.666 -1.801 1.767 1.00 47.98 447 LEU A N 1
ATOM 3223 C CA . LEU A 1 447 ? 6.857 -0.956 2.645 1.00 48.15 447 LEU A CA 1
ATOM 3224 C C . LEU A 1 447 ? 5.364 -1.229 2.523 1.00 47.78 447 LEU A C 1
ATOM 3225 O O . LEU A 1 447 ? 4.555 -0.451 3.047 1.00 48.16 447 LEU A O 1
ATOM 3230 N N . SER A 1 448 ? 4.970 -2.308 1.852 1.00 47.13 448 SER A N 1
ATOM 3231 C CA . SER A 1 448 ? 3.561 -2.650 1.751 1.00 47.01 448 SER A CA 1
ATOM 3232 C C . SER A 1 448 ? 3.029 -3.118 3.103 1.00 46.25 448 SER A C 1
ATOM 3233 O O . SER A 1 448 ? 3.771 -3.600 3.963 1.00 46.48 448 SER A O 1
ATOM 3236 N N . ARG A 1 449 ? 1.721 -2.967 3.282 1.00 45.74 449 ARG A N 1
ATOM 3237 C CA . ARG A 1 449 ? 1.045 -3.351 4.512 1.00 45.76 449 ARG A CA 1
ATOM 3238 C C . ARG A 1 449 ? 0.249 -4.629 4.286 1.00 46.29 449 ARG A C 1
ATOM 3239 O O . ARG A 1 449 ? -0.410 -4.787 3.253 1.00 47.16 449 ARG A O 1
ATOM 3247 N N . THR A 1 450 ? 0.314 -5.541 5.254 1.00 46.26 450 THR A N 1
ATOM 3248 C CA . THR A 1 450 ? -0.410 -6.804 5.192 1.00 47.15 450 THR A CA 1
ATOM 3249 C C . THR A 1 450 ? -1.118 -7.039 6.516 1.00 47.03 450 THR A C 1
ATOM 3250 O O . THR A 1 450 ? -0.511 -6.898 7.582 1.00 46.69 450 THR A O 1
ATOM 3254 N N . ARG A 1 451 ? -2.398 -7.398 6.445 1.00 47.88 451 ARG A N 1
ATOM 3255 C CA . ARG A 1 451 ? -3.163 -7.707 7.646 1.00 48.27 451 ARG A CA 1
ATOM 3256 C C . ARG A 1 451 ? -2.675 -9.019 8.246 1.00 49.03 451 ARG A C 1
ATOM 3257 O O . ARG A 1 451 ? -2.704 -10.061 7.583 1.00 49.57 451 ARG A O 1
ATOM 3265 N N . LYS A 1 452 ? -2.222 -8.971 9.496 1.00 49.08 452 LYS A N 1
ATOM 3266 C CA . LYS A 1 452 ? -1.876 -10.191 10.205 1.00 50.06 452 LYS A CA 1
ATOM 3267 C C . LYS A 1 452 ? -3.144 -10.881 10.703 1.00 50.97 452 LYS A C 1
ATOM 3268 O O . LYS A 1 452 ? -4.257 -10.366 10.571 1.00 51.17 452 LYS A O 1
ATOM 3274 N N . LYS A 1 453 ? -2.968 -12.073 11.277 1.00 52.09 453 LYS A N 1
ATOM 3275 C CA . LYS A 1 453 ? -4.105 -12.759 11.879 1.00 53.59 453 LYS A CA 1
ATOM 3276 C C . LYS A 1 453 ? -4.657 -11.978 13.065 1.00 53.11 453 LYS A C 1
ATOM 3277 O O . LYS A 1 453 ? -5.870 -11.982 13.303 1.00 53.68 453 LYS A O 1
ATOM 3283 N N . SER A 1 454 ? -3.784 -11.292 13.808 1.00 52.17 454 SER A N 1
ATOM 3284 C CA . SER A 1 454 ? -4.237 -10.481 14.934 1.00 51.53 454 SER A CA 1
ATOM 3285 C C . SER A 1 454 ? -5.081 -9.299 14.476 1.00 50.75 454 SER A C 1
ATOM 3286 O O . SER A 1 454 ? -5.890 -8.780 15.254 1.00 50.91 454 SER A O 1
ATOM 3289 N N . PHE A 1 455 ? -4.900 -8.857 13.229 1.00 49.98 455 PHE A N 1
ATOM 3290 C CA . PHE A 1 455 ? -5.717 -7.773 12.689 1.00 49.46 455 PHE A CA 1
ATOM 3291 C C . PHE A 1 455 ? -7.198 -8.126 12.749 1.00 50.86 455 PHE A C 1
ATOM 3292 O O . PHE A 1 455 ? -8.023 -7.325 13.204 1.00 50.92 455 PHE A O 1
ATOM 3300 N N . TYR A 1 456 ? -7.553 -9.330 12.295 1.00 52.03 456 TYR A N 1
ATOM 3301 C CA . TYR A 1 456 ? -8.953 -9.739 12.301 1.00 53.31 456 TYR A CA 1
ATOM 3302 C C . TYR A 1 456 ? -9.434 -10.088 13.704 1.00 53.62 456 TYR A C 1
ATOM 3303 O O . TYR A 1 456 ? -10.614 -9.892 14.018 1.00 54.34 456 TYR A O 1
ATOM 3312 N N . TRP A 1 457 ? -8.545 -10.605 14.557 1.00 53.16 457 TRP A N 1
ATOM 3313 C CA . TRP A 1 457 ? -8.936 -10.910 15.930 1.00 53.29 457 TRP A CA 1
ATOM 3314 C C . TRP A 1 457 ? -9.275 -9.640 16.700 1.00 51.55 457 TRP A C 1
ATOM 3315 O O . TRP A 1 457 ? -10.262 -9.603 17.444 1.00 51.88 457 TRP A O 1
ATOM 3326 N N . TYR A 1 458 ? -8.466 -8.590 16.536 1.00 49.74 458 TYR A N 1
ATOM 3327 C CA . TYR A 1 458 ? -8.752 -7.322 17.197 1.00 48.65 458 TYR A CA 1
ATOM 3328 C C . TYR A 1 458 ? -9.996 -6.663 16.620 1.00 49.64 458 TYR A C 1
ATOM 3329 O O . TYR A 1 458 ? -10.741 -5.999 17.350 1.00 49.93 458 TYR A O 1
ATOM 3338 N N . LYS A 1 459 ? -10.231 -6.833 15.316 1.00 50.17 459 LYS A N 1
ATOM 3339 C CA . LYS A 1 459 ? -11.445 -6.308 14.700 1.00 51.39 459 LYS A CA 1
ATOM 3340 C C . LYS A 1 459 ? -12.689 -6.883 15.363 1.00 53.18 459 LYS A C 1
ATOM 3341 O O . LYS A 1 459 ? -13.679 -6.171 15.567 1.00 53.36 459 LYS A O 1
ATOM 3347 N N . LYS A 1 460 ? -12.653 -8.170 15.717 1.00 54.60 460 LYS A N 1
ATOM 3348 C CA . LYS A 1 460 ? -13.788 -8.779 16.400 1.00 56.53 460 LYS A CA 1
ATOM 3349 C C . LYS A 1 460 ? -13.872 -8.337 17.856 1.00 55.72 460 LYS A C 1
ATOM 3350 O O . LYS A 1 460 ? -14.975 -8.214 18.400 1.00 56.66 460 LYS A O 1
ATOM 3354 N N . VAL A 1 461 ? -12.728 -8.092 18.500 1.00 54.35 461 VAL A N 1
ATOM 3355 C CA . VAL A 1 461 ? -12.738 -7.647 19.893 1.00 54.66 461 VAL A CA 1
ATOM 3356 C C . VAL A 1 461 ? -13.430 -6.295 20.012 1.00 55.59 461 VAL A C 1
ATOM 3357 O O . VAL A 1 461 ? -14.302 -6.095 20.865 1.00 55.74 461 VAL A O 1
ATOM 3361 N N . ILE A 1 462 ? -13.055 -5.347 19.150 1.00 56.34 462 ILE A N 1
ATOM 3362 C CA . ILE A 1 462 ? -13.687 -4.033 19.172 1.00 56.77 462 ILE A CA 1
ATOM 3363 C C . ILE A 1 462 ? -15.137 -4.123 18.716 1.00 58.33 462 ILE A C 1
ATOM 3364 O O . ILE A 1 462 ? -16.000 -3.387 19.213 1.00 58.30 462 ILE A O 1
ATOM 3369 N N . GLU A 1 463 ? -15.432 -5.020 17.773 1.00 59.80 463 GLU A N 1
ATOM 3370 C CA . GLU A 1 463 ? -16.797 -5.162 17.277 1.00 62.03 463 GLU A CA 1
ATOM 3371 C C . GLU A 1 463 ? -17.742 -5.627 18.379 1.00 62.63 463 GLU A C 1
ATOM 3372 O O . GLU A 1 463 ? -18.852 -5.100 18.518 1.00 64.24 463 GLU A O 1
ATOM 3378 N N . THR A 1 464 ? -17.322 -6.610 19.171 1.00 61.44 464 THR A N 1
ATOM 3379 C CA . THR A 1 464 ? -18.134 -7.127 20.265 1.00 62.35 464 THR A CA 1
ATOM 3380 C C . THR A 1 464 ? -17.894 -6.400 21.581 1.00 61.19 464 THR A C 1
ATOM 3381 O O . THR A 1 464 ? -18.455 -6.807 22.604 1.00 62.18 464 THR A O 1
ATOM 3385 N N . ASN A 1 465 ? -17.082 -5.340 21.577 1.00 59.23 465 ASN A N 1
ATOM 3386 C CA . ASN A 1 465 ? -16.735 -4.599 22.792 1.00 57.75 465 ASN A CA 1
ATOM 3387 C C . ASN A 1 465 ? -16.137 -5.523 23.852 1.00 57.34 465 ASN A C 1
ATOM 3388 O O . ASN A 1 465 ? -16.452 -5.424 25.040 1.00 57.38 465 ASN A O 1
ATOM 3393 N N . GLY A 1 466 ? -15.269 -6.434 23.415 1.00 57.30 466 GLY A N 1
ATOM 3394 C CA . GLY A 1 466 ? -14.575 -7.332 24.312 1.00 57.62 466 GLY A CA 1
ATOM 3395 C C . GLY A 1 466 ? -15.271 -8.645 24.595 1.00 59.96 466 GLY A C 1
ATOM 3396 O O . GLY A 1 466 ? -14.702 -9.486 25.303 1.00 60.15 466 GLY A O 1
ATOM 3397 N N . GLU A 1 467 ? -16.478 -8.857 24.064 1.00 61.94 467 GLU A N 1
ATOM 3398 C CA . GLU A 1 467 ? -17.221 -10.075 24.365 1.00 64.22 467 GLU A CA 1
ATOM 3399 C C . GLU A 1 467 ? -16.613 -11.311 23.713 1.00 63.98 467 GLU A C 1
ATOM 3400 O O . GLU A 1 467 ? -16.844 -12.426 24.194 1.00 65.98 467 GLU A O 1
ATOM 3406 N N . SER A 1 468 ? -15.842 -11.145 22.642 1.00 61.54 468 SER A N 1
ATOM 3407 C CA . SER A 1 468 ? -15.258 -12.271 21.925 1.00 61.65 468 SER A CA 1
ATOM 3408 C C . SER A 1 468 ? -13.924 -12.724 22.504 1.00 60.07 468 SER A C 1
ATOM 3409 O O . SER A 1 468 ? -13.311 -13.646 21.955 1.00 60.77 468 SER A O 1
ATOM 3412 N N . LEU A 1 469 ? -13.464 -12.106 23.588 1.00 58.15 469 LEU A N 1
ATOM 3413 C CA . LEU A 1 469 ? -12.175 -12.442 24.187 1.00 56.43 469 LEU A CA 1
ATOM 3414 C C . LEU A 1 469 ? -12.119 -13.897 24.645 1.00 57.52 469 LEU A C 1
ATOM 3415 O O . LEU A 1 469 ? -13.134 -14.475 25.032 1.00 58.95 469 LEU A O 1
ATOM 3420 N N . THR B 1 5 ? 71.366 20.528 35.835 1.00 74.29 5 THR B N 1
ATOM 3421 C CA . THR B 1 5 ? 71.519 21.118 37.160 1.00 74.96 5 THR B CA 1
ATOM 3422 C C . THR B 1 5 ? 70.391 20.675 38.087 1.00 73.41 5 THR B C 1
ATOM 3423 O O . THR B 1 5 ? 69.334 20.238 37.632 1.00 72.51 5 THR B O 1
ATOM 3427 N N . LYS B 1 6 ? 70.626 20.790 39.393 1.00 72.36 6 LYS B N 1
ATOM 3428 C CA . LYS B 1 6 ? 69.648 20.389 40.392 1.00 69.37 6 LYS B CA 1
ATOM 3429 C C . LYS B 1 6 ? 69.138 21.543 41.241 1.00 65.47 6 LYS B C 1
ATOM 3430 O O . LYS B 1 6 ? 68.220 21.339 42.043 1.00 64.34 6 LYS B O 1
ATOM 3432 N N . LYS B 1 7 ? 69.695 22.740 41.086 1.00 63.37 7 LYS B N 1
ATOM 3433 C CA . LYS B 1 7 ? 69.329 23.885 41.903 1.00 59.94 7 LYS B CA 1
ATOM 3434 C C . LYS B 1 7 ? 68.423 24.836 41.129 1.00 56.93 7 LYS B C 1
ATOM 3435 O O . LYS B 1 7 ? 68.519 24.965 39.906 1.00 57.10 7 LYS B O 1
ATOM 3437 N N . PHE B 1 8 ? 67.540 25.500 41.866 1.00 53.70 8 PHE B N 1
ATOM 3438 C CA . PHE B 1 8 ? 66.621 26.479 41.307 1.00 50.41 8 PHE B CA 1
ATOM 3439 C C . PHE B 1 8 ? 67.353 27.796 41.069 1.00 51.10 8 PHE B C 1
ATOM 3440 O O . PHE B 1 8 ? 68.516 27.949 41.451 1.00 52.16 8 PHE B O 1
ATOM 3448 N N . PRO B 1 9 ? 66.713 28.766 40.409 1.00 50.67 9 PRO B N 1
ATOM 3449 C CA . PRO B 1 9 ? 67.350 30.079 40.249 1.00 51.70 9 PRO B CA 1
ATOM 3450 C C . PRO B 1 9 ? 67.678 30.719 41.590 1.00 51.97 9 PRO B C 1
ATOM 3451 O O . PRO B 1 9 ? 66.997 30.501 42.595 1.00 51.64 9 PRO B O 1
ATOM 3455 N N . GLU B 1 10 ? 68.744 31.517 41.595 1.00 52.98 10 GLU B N 1
ATOM 3456 C CA . GLU B 1 10 ? 69.134 32.244 42.795 1.00 53.26 10 GLU B CA 1
ATOM 3457 C C . GLU B 1 10 ? 68.098 33.314 43.113 1.00 53.08 10 GLU B C 1
ATOM 3458 O O . GLU B 1 10 ? 67.776 34.155 42.268 1.00 54.06 10 GLU B O 1
ATOM 3460 N N . GLY B 1 11 ? 67.575 33.282 44.337 1.00 52.10 11 GLY B N 1
ATOM 3461 C CA . GLY B 1 11 ? 66.508 34.173 44.734 1.00 51.54 11 GLY B CA 1
ATOM 3462 C C . GLY B 1 11 ? 65.114 33.619 44.543 1.00 50.57 11 GLY B C 1
ATOM 3463 O O . GLY B 1 11 ? 64.141 34.349 44.771 1.00 50.65 11 GLY B O 1
ATOM 3464 N N . PHE B 1 12 ? 64.990 32.359 44.126 1.00 49.86 12 PHE B N 1
ATOM 3465 C CA . PHE B 1 12 ? 63.686 31.733 43.955 1.00 48.51 12 PHE B CA 1
ATOM 3466 C C . PHE B 1 12 ? 62.901 31.785 45.260 1.00 48.10 12 PHE B C 1
ATOM 3467 O O . PHE B 1 12 ? 63.423 31.452 46.328 1.00 48.34 12 PHE B O 1
ATOM 3475 N N . LEU B 1 13 ? 61.639 32.208 45.170 1.00 47.19 13 LEU B N 1
ATOM 3476 C CA . LEU B 1 13 ? 60.840 32.519 46.356 1.00 46.53 13 LEU B CA 1
ATOM 3477 C C . LEU B 1 13 ? 60.037 31.290 46.777 1.00 46.27 13 LEU B C 1
ATOM 3478 O O . LEU B 1 13 ? 58.866 31.116 46.433 1.00 45.65 13 LEU B O 1
ATOM 3483 N N . TRP B 1 14 ? 60.693 30.423 47.545 1.00 46.68 14 TRP B N 1
ATOM 3484 C CA . TRP B 1 14 ? 60.001 29.312 48.182 1.00 46.06 14 TRP B CA 1
ATOM 3485 C C . TRP B 1 14 ? 59.085 29.825 49.288 1.00 46.78 14 TRP B C 1
ATOM 3486 O O . TRP B 1 14 ? 59.343 30.862 49.906 1.00 48.31 14 TRP B O 1
ATOM 3497 N N . GLY B 1 15 ? 58.009 29.085 49.545 1.00 45.71 15 GLY B N 1
ATOM 3498 C CA . GLY B 1 15 ? 57.131 29.454 50.646 1.00 45.48 15 GLY B CA 1
ATOM 3499 C C . GLY B 1 15 ? 55.813 28.708 50.614 1.00 44.46 15 GLY B C 1
ATOM 3500 O O . GLY B 1 15 ? 55.725 27.589 50.095 1.00 43.95 15 GLY B O 1
ATOM 3501 N N . GLY B 1 16 ? 54.791 29.344 51.191 1.00 44.54 16 GLY B N 1
ATOM 3502 C CA . GLY B 1 16 ? 53.462 28.770 51.267 1.00 43.94 16 GLY B CA 1
ATOM 3503 C C . GLY B 1 16 ? 52.409 29.854 51.185 1.00 43.91 16 GLY B C 1
ATOM 3504 O O . GLY B 1 16 ? 52.699 31.044 51.329 1.00 44.84 16 GLY B O 1
ATOM 3505 N N . ALA B 1 17 ? 51.166 29.426 50.959 1.00 42.83 17 ALA B N 1
ATOM 3506 C CA . ALA B 1 17 ? 50.075 30.351 50.687 1.00 41.92 17 ALA B CA 1
ATOM 3507 C C . ALA B 1 17 ? 48.827 29.964 51.465 1.00 41.36 17 ALA B C 1
ATOM 3508 O O . ALA B 1 17 ? 48.484 28.783 51.562 1.00 41.31 17 ALA B O 1
ATOM 3510 N N . VAL B 1 18 ? 48.147 30.972 52.011 1.00 41.07 18 VAL B N 1
ATOM 3511 C CA . VAL B 1 18 ? 46.854 30.819 52.663 1.00 41.29 18 VAL B CA 1
ATOM 3512 C C . VAL B 1 18 ? 45.955 31.967 52.218 1.00 42.14 18 VAL B C 1
ATOM 3513 O O . VAL B 1 18 ? 46.372 32.862 51.479 1.00 42.43 18 VAL B O 1
ATOM 3517 N N . ALA B 1 19 ? 44.705 31.931 52.672 1.00 42.73 19 ALA B N 1
ATOM 3518 C CA . ALA B 1 19 ? 43.786 33.052 52.561 1.00 43.20 19 ALA B CA 1
ATOM 3519 C C . ALA B 1 19 ? 43.330 33.446 53.958 1.00 43.46 19 ALA B C 1
ATOM 3520 O O . ALA B 1 19 ? 43.263 32.607 54.861 1.00 43.44 19 ALA B O 1
ATOM 3522 N N . ALA B 1 20 ? 43.019 34.734 54.132 1.00 44.22 20 ALA B N 1
ATOM 3523 C CA . ALA B 1 20 ? 42.737 35.260 55.466 1.00 44.85 20 ALA B CA 1
ATOM 3524 C C . ALA B 1 20 ? 41.542 34.561 56.103 1.00 45.41 20 ALA B C 1
ATOM 3525 O O . ALA B 1 20 ? 41.621 34.089 57.243 1.00 46.41 20 ALA B O 1
ATOM 3527 N N . ASN B 1 21 ? 40.424 34.477 55.378 1.00 44.91 21 ASN B N 1
ATOM 3528 C CA . ASN B 1 21 ? 39.207 33.897 55.937 1.00 45.43 21 ASN B CA 1
ATOM 3529 C C . ASN B 1 21 ? 39.354 32.422 56.285 1.00 44.98 21 ASN B C 1
ATOM 3530 O O . ASN B 1 21 ? 38.495 31.883 56.991 1.00 45.15 21 ASN B O 1
ATOM 3535 N N . GLN B 1 22 ? 40.410 31.759 55.817 1.00 44.53 22 GLN B N 1
ATOM 3536 C CA . GLN B 1 22 ? 40.585 30.333 56.046 1.00 43.75 22 GLN B CA 1
ATOM 3537 C C . GLN B 1 22 ? 41.499 30.013 57.223 1.00 43.31 22 GLN B C 1
ATOM 3538 O O . GLN B 1 22 ? 41.626 28.837 57.578 1.00 42.25 22 GLN B O 1
ATOM 3544 N N . VAL B 1 23 ? 42.131 31.014 57.837 1.00 44.35 23 VAL B N 1
ATOM 3545 C CA . VAL B 1 23 ? 43.072 30.761 58.926 1.00 44.94 23 VAL B CA 1
ATOM 3546 C C . VAL B 1 23 ? 42.875 31.753 60.067 1.00 45.95 23 VAL B C 1
ATOM 3547 O O . VAL B 1 23 ? 43.029 31.398 61.242 1.00 46.51 23 VAL B O 1
ATOM 3551 N N . GLU B 1 24 ? 42.533 33.000 59.729 1.00 46.03 24 GLU B N 1
ATOM 3552 C CA . GLU B 1 24 ? 42.595 34.086 60.705 1.00 47.40 24 GLU B CA 1
ATOM 3553 C C . GLU B 1 24 ? 41.672 33.832 61.889 1.00 48.75 24 GLU B C 1
ATOM 3554 O O . GLU B 1 24 ? 42.068 34.008 63.048 1.00 49.61 24 GLU B O 1
ATOM 3560 N N . GLY B 1 25 ? 40.439 33.418 61.620 1.00 48.54 25 GLY B N 1
ATOM 3561 C CA . GLY B 1 25 ? 39.475 33.437 62.694 1.00 48.73 25 GLY B CA 1
ATOM 3562 C C . GLY B 1 25 ? 39.206 34.878 63.095 1.00 49.64 25 GLY B C 1
ATOM 3563 O O . GLY B 1 25 ? 39.406 35.817 62.319 1.00 49.40 25 GLY B O 1
ATOM 3564 N N . ALA B 1 26 ? 38.759 35.046 64.341 1.00 51.03 26 ALA B N 1
ATOM 3565 C CA . ALA B 1 26 ? 38.496 36.371 64.905 1.00 52.69 26 ALA B CA 1
ATOM 3566 C C . ALA B 1 26 ? 37.557 37.171 64.004 1.00 53.07 26 ALA B C 1
ATOM 3567 O O . ALA B 1 26 ? 37.768 38.359 63.749 1.00 53.13 26 ALA B O 1
ATOM 3569 N N . TYR B 1 27 ? 36.501 36.506 63.527 1.00 53.39 27 TYR B N 1
ATOM 3570 C CA . TYR B 1 27 ? 35.677 37.047 62.451 1.00 53.62 27 TYR B CA 1
ATOM 3571 C C . TYR B 1 27 ? 34.900 38.294 62.853 1.00 53.98 27 TYR B C 1
ATOM 3572 O O . TYR B 1 27 ? 34.447 39.030 61.971 1.00 53.60 27 TYR B O 1
ATOM 3581 N N . ASN B 1 28 ? 34.724 38.548 64.150 1.00 53.97 28 ASN B N 1
ATOM 3582 C CA . ASN B 1 28 ? 34.003 39.725 64.622 1.00 55.53 28 ASN B CA 1
ATOM 3583 C C . ASN B 1 28 ? 34.851 40.549 65.584 1.00 57.40 28 ASN B C 1
ATOM 3584 O O . ASN B 1 28 ? 34.319 41.260 66.439 1.00 58.60 28 ASN B O 1
ATOM 3589 N N . VAL B 1 29 ? 36.169 40.463 65.453 1.00 57.62 29 VAL B N 1
ATOM 3590 C CA . VAL B 1 29 ? 37.100 41.110 66.369 1.00 58.60 29 VAL B CA 1
ATOM 3591 C C . VAL B 1 29 ? 37.621 42.393 65.738 1.00 59.31 29 VAL B C 1
ATOM 3592 O O . VAL B 1 29 ? 37.818 42.471 64.516 1.00 56.23 29 VAL B O 1
ATOM 3596 N N . GLY B 1 30 ? 37.817 43.413 66.572 1.00 60.45 30 GLY B N 1
ATOM 3597 C CA . GLY B 1 30 ? 38.390 44.664 66.121 1.00 61.35 30 GLY B CA 1
ATOM 3598 C C . GLY B 1 30 ? 37.542 45.439 65.144 1.00 62.01 30 GLY B C 1
ATOM 3599 O O . GLY B 1 30 ? 38.079 46.240 64.376 1.00 59.86 30 GLY B O 1
ATOM 3600 N N . GLY B 1 31 ? 36.229 45.227 65.150 1.00 62.77 31 GLY B N 1
ATOM 3601 C CA . GLY B 1 31 ? 35.354 45.922 64.232 1.00 63.48 31 GLY B CA 1
ATOM 3602 C C . GLY B 1 31 ? 35.289 45.337 62.841 1.00 61.89 31 GLY B C 1
ATOM 3603 O O . GLY B 1 31 ? 34.779 46.002 61.934 1.00 61.63 31 GLY B O 1
ATOM 3604 N N . LYS B 1 32 ? 35.787 44.119 62.643 1.00 60.85 32 LYS B N 1
ATOM 3605 C CA . LYS B 1 32 ? 35.753 43.497 61.326 1.00 59.16 32 LYS B CA 1
ATOM 3606 C C . LYS B 1 32 ? 34.315 43.226 60.903 1.00 58.42 32 LYS B C 1
ATOM 3607 O O . LYS B 1 32 ? 33.511 42.711 61.687 1.00 59.09 32 LYS B O 1
ATOM 3613 N N . GLY B 1 33 ? 33.989 43.577 59.660 1.00 57.22 33 GLY B N 1
ATOM 3614 C CA . GLY B 1 33 ? 32.661 43.334 59.145 1.00 56.68 33 GLY B CA 1
ATOM 3615 C C . GLY B 1 33 ? 32.441 41.884 58.760 1.00 55.53 33 GLY B C 1
ATOM 3616 O O . GLY B 1 33 ? 33.349 41.054 58.784 1.00 55.33 33 GLY B O 1
ATOM 3617 N N . LEU B 1 34 ? 31.196 41.581 58.405 1.00 55.02 34 LEU B N 1
ATOM 3618 C CA . LEU B 1 34 ? 30.842 40.245 57.949 1.00 53.23 34 LEU B CA 1
ATOM 3619 C C . LEU B 1 34 ? 31.211 40.085 56.481 1.00 52.52 34 LEU B C 1
ATOM 3620 O O . LEU B 1 34 ? 30.870 40.933 55.650 1.00 52.71 34 LEU B O 1
ATOM 3625 N N . SER B 1 35 ? 31.913 39.004 56.165 1.00 51.50 35 SER B N 1
ATOM 3626 C CA . SER B 1 35 ? 32.270 38.680 54.794 1.00 50.60 35 SER B CA 1
ATOM 3627 C C . SER B 1 35 ? 31.361 37.575 54.267 1.00 49.48 35 SER B C 1
ATOM 3628 O O . SER B 1 35 ? 30.532 37.017 54.990 1.00 49.59 35 SER B O 1
ATOM 3631 N N . THR B 1 36 ? 31.525 37.267 52.978 1.00 47.48 36 THR B N 1
ATOM 3632 C CA . THR B 1 36 ? 30.735 36.202 52.369 1.00 46.24 36 THR B CA 1
ATOM 3633 C C . THR B 1 36 ? 31.008 34.864 53.041 1.00 45.17 36 THR B C 1
ATOM 3634 O O . THR B 1 36 ? 30.094 34.051 53.220 1.00 45.49 36 THR B O 1
ATOM 3638 N N . ALA B 1 37 ? 32.264 34.617 53.420 1.00 44.46 37 ALA B N 1
ATOM 3639 C CA . ALA B 1 37 ? 32.598 33.381 54.118 1.00 44.03 37 ALA B CA 1
ATOM 3640 C C . ALA B 1 37 ? 31.939 33.315 55.489 1.00 45.05 37 ALA B C 1
ATOM 3641 O O . ALA B 1 37 ? 31.597 32.224 55.958 1.00 44.83 37 ALA B O 1
ATOM 3643 N N . ASP B 1 38 ? 31.745 34.466 56.139 1.00 46.52 38 ASP B N 1
ATOM 3644 C CA . ASP B 1 38 ? 31.114 34.485 57.454 1.00 48.02 38 ASP B CA 1
ATOM 3645 C C . ASP B 1 38 ? 29.659 34.036 57.406 1.00 48.55 38 ASP B C 1
ATOM 3646 O O . ASP B 1 38 ? 29.086 33.719 58.454 1.00 49.20 38 ASP B O 1
ATOM 3651 N N . VAL B 1 39 ? 29.049 34.006 56.222 1.00 48.53 39 VAL B N 1
ATOM 3652 C CA . VAL B 1 39 ? 27.699 33.490 56.049 1.00 49.07 39 VAL B CA 1
ATOM 3653 C C . VAL B 1 39 ? 27.681 32.288 55.107 1.00 48.36 39 VAL B C 1
ATOM 3654 O O . VAL B 1 39 ? 26.650 31.964 54.530 1.00 48.85 39 VAL B O 1
ATOM 3658 N N . SER B 1 40 ? 28.824 31.621 54.946 1.00 47.40 40 SER B N 1
ATOM 3659 C CA . SER B 1 40 ? 28.934 30.393 54.163 1.00 46.80 40 SER B CA 1
ATOM 3660 C C . SER B 1 40 ? 29.493 29.290 55.056 1.00 46.66 40 SER B C 1
ATOM 3661 O O . SER B 1 40 ? 30.644 28.862 54.887 1.00 45.43 40 SER B O 1
ATOM 3664 N N . PRO B 1 41 ? 28.700 28.802 56.017 1.00 47.71 41 PRO B N 1
ATOM 3665 C CA . PRO B 1 41 ? 29.220 27.785 56.945 1.00 47.71 41 PRO B CA 1
ATOM 3666 C C . PRO B 1 41 ? 29.484 26.443 56.290 1.00 46.87 41 PRO B C 1
ATOM 3667 O O . PRO B 1 41 ? 30.190 25.615 56.881 1.00 46.41 41 PRO B O 1
ATOM 3671 N N . ASN B 1 42 ? 28.946 26.198 55.097 1.00 46.78 42 ASN B N 1
ATOM 3672 C CA . ASN B 1 42 ? 29.156 24.947 54.384 1.00 46.45 42 ASN B CA 1
ATOM 3673 C C . ASN B 1 42 ? 30.156 25.085 53.244 1.00 46.12 42 ASN B C 1
ATOM 3674 O O . ASN B 1 42 ? 30.305 24.152 52.448 1.00 45.55 42 ASN B O 1
ATOM 3679 N N . GLY B 1 43 ? 30.839 26.219 53.146 1.00 46.71 43 GLY B N 1
ATOM 3680 C CA . GLY B 1 43 ? 31.872 26.419 52.152 1.00 46.67 43 GLY B CA 1
ATOM 3681 C C . GLY B 1 43 ? 31.380 27.206 50.948 1.00 47.42 43 GLY B C 1
ATOM 3682 O O . GLY B 1 43 ? 30.190 27.485 50.777 1.00 47.45 43 GLY B O 1
ATOM 3683 N N . VAL B 1 44 ? 32.343 27.564 50.096 1.00 48.32 44 VAL B N 1
ATOM 3684 C CA . VAL B 1 44 ? 32.041 28.327 48.890 1.00 49.78 44 VAL B CA 1
ATOM 3685 C C . VAL B 1 44 ? 31.198 27.503 47.921 1.00 51.05 44 VAL B C 1
ATOM 3686 O O . VAL B 1 44 ? 30.356 28.049 47.198 1.00 51.33 44 VAL B O 1
ATOM 3690 N N . MET B 1 45 ? 31.384 26.182 47.910 1.00 52.55 45 MET B N 1
ATOM 3691 C CA . MET B 1 45 ? 30.668 25.299 46.995 1.00 55.18 45 MET B CA 1
ATOM 3692 C C . MET B 1 45 ? 29.169 25.230 47.272 1.00 55.15 45 MET B C 1
ATOM 3693 O O . MET B 1 45 ? 28.426 24.709 46.433 1.00 55.52 45 MET B O 1
ATOM 3698 N N . TYR B 1 46 ? 28.706 25.744 48.402 1.00 54.93 46 TYR B N 1
ATOM 3699 C CA . TYR B 1 46 ? 27.336 25.563 48.852 1.00 55.00 46 TYR B CA 1
ATOM 3700 C C . TYR B 1 46 ? 26.692 26.908 49.151 1.00 54.77 46 TYR B C 1
ATOM 3701 O O . TYR B 1 46 ? 27.390 27.901 49.382 1.00 54.17 46 TYR B O 1
ATOM 3710 N N . PRO B 1 47 ? 25.357 26.978 49.138 1.00 55.14 47 PRO B N 1
ATOM 3711 C CA . PRO B 1 47 ? 24.683 28.273 49.290 1.00 55.72 47 PRO B CA 1
ATOM 3712 C C . PRO B 1 47 ? 24.949 28.910 50.646 1.00 55.61 47 PRO B C 1
ATOM 3713 O O . PRO B 1 47 ? 25.322 28.250 51.619 1.00 55.36 47 PRO B O 1
ATOM 3717 N N . PHE B 1 48 ? 24.744 30.224 50.698 1.00 56.04 48 PHE B N 1
ATOM 3718 C CA . PHE B 1 48 ? 24.993 30.980 51.913 1.00 56.78 48 PHE B CA 1
ATOM 3719 C C . PHE B 1 48 ? 23.858 30.784 52.915 1.00 58.35 48 PHE B C 1
ATOM 3720 O O . PHE B 1 48 ? 22.723 30.455 52.559 1.00 58.97 48 PHE B O 1
ATOM 3728 N N . ASP B 1 49 ? 24.185 30.994 54.188 1.00 59.20 49 ASP B N 1
ATOM 3729 C CA . ASP B 1 49 ? 23.217 30.903 55.275 1.00 60.89 49 ASP B CA 1
ATOM 3730 C C . ASP B 1 49 ? 23.486 32.041 56.245 1.00 62.05 49 ASP B C 1
ATOM 3731 O O . ASP B 1 49 ? 24.609 32.185 56.737 1.00 61.42 49 ASP B O 1
ATOM 3736 N N . GLU B 1 50 ? 22.460 32.845 56.516 1.00 64.02 50 GLU B N 1
ATOM 3737 C CA . GLU B 1 50 ? 22.576 33.990 57.408 1.00 65.66 50 GLU B CA 1
ATOM 3738 C C . GLU B 1 50 ? 21.984 33.733 58.786 1.00 67.17 50 GLU B C 1
ATOM 3739 O O . GLU B 1 50 ? 22.006 34.633 59.632 1.00 68.03 50 GLU B O 1
ATOM 3745 N N . SER B 1 51 ? 21.457 32.532 59.033 1.00 67.68 51 SER B N 1
ATOM 3746 C CA . SER B 1 51 ? 20.849 32.233 60.323 1.00 69.31 51 SER B CA 1
ATOM 3747 C C . SER B 1 51 ? 21.871 32.163 61.448 1.00 69.85 51 SER B C 1
ATOM 3748 O O . SER B 1 51 ? 21.502 32.361 62.611 1.00 71.38 51 SER B O 1
ATOM 3751 N N . MET B 1 52 ? 23.139 31.889 61.129 1.00 68.97 52 MET B N 1
ATOM 3752 C CA . MET B 1 52 ? 24.195 31.731 62.131 1.00 69.44 52 MET B CA 1
ATOM 3753 C C . MET B 1 52 ? 23.826 30.667 63.162 1.00 70.96 52 MET B C 1
ATOM 3754 O O . MET B 1 52 ? 24.198 30.762 64.335 1.00 72.06 52 MET B O 1
ATOM 3759 N N . GLU B 1 53 ? 23.085 29.646 62.732 1.00 71.20 53 GLU B N 1
ATOM 3760 C CA . GLU B 1 53 ? 22.622 28.593 63.623 1.00 72.51 53 GLU B CA 1
ATOM 3761 C C . GLU B 1 53 ? 23.368 27.280 63.436 1.00 70.41 53 GLU B C 1
ATOM 3762 O O . GLU B 1 53 ? 23.134 26.337 64.200 1.00 71.65 53 GLU B O 1
ATOM 3768 N N . SER B 1 54 ? 24.250 27.189 62.444 1.00 67.29 54 SER B N 1
ATOM 3769 C CA . SER B 1 54 ? 25.138 26.049 62.284 1.00 64.99 54 SER B CA 1
ATOM 3770 C C . SER B 1 54 ? 26.579 26.515 62.440 1.00 62.63 54 SER B C 1
ATOM 3771 O O . SER B 1 54 ? 26.906 27.674 62.165 1.00 62.38 54 SER B O 1
ATOM 3774 N N . LEU B 1 55 ? 27.436 25.602 62.892 1.00 60.78 55 LEU B N 1
ATOM 3775 C CA . LEU B 1 55 ? 28.824 25.949 63.165 1.00 58.51 55 LEU B CA 1
ATOM 3776 C C . LEU B 1 55 ? 29.549 26.328 61.880 1.00 55.43 55 LEU B C 1
ATOM 3777 O O . LEU B 1 55 ? 29.570 25.562 60.913 1.00 55.07 55 LEU B O 1
ATOM 3782 N N . ASN B 1 56 ? 30.140 27.520 61.876 1.00 53.43 56 ASN B N 1
ATOM 3783 C CA . ASN B 1 56 ? 30.933 28.019 60.758 1.00 51.08 56 ASN B CA 1
ATOM 3784 C C . ASN B 1 56 ? 32.397 27.992 61.180 1.00 50.48 56 ASN B C 1
ATOM 3785 O O . ASN B 1 56 ? 32.809 28.758 62.058 1.00 51.24 56 ASN B O 1
ATOM 3790 N N . LEU B 1 57 ? 33.180 27.112 60.553 1.00 49.13 57 LEU B N 1
ATOM 3791 C CA . LEU B 1 57 ? 34.591 26.993 60.900 1.00 48.19 57 LEU B CA 1
ATOM 3792 C C . LEU B 1 57 ? 35.394 28.226 60.504 1.00 47.35 57 LEU B C 1
ATOM 3793 O O . LEU B 1 57 ? 36.479 28.442 61.053 1.00 47.40 57 LEU B O 1
ATOM 3798 N N . TYR B 1 58 ? 34.890 29.035 59.567 1.00 46.61 58 TYR B N 1
ATOM 3799 C CA . TYR B 1 58 ? 35.587 30.265 59.203 1.00 46.32 58 TYR B CA 1
ATOM 3800 C C . TYR B 1 58 ? 35.592 31.273 60.345 1.00 48.51 58 TYR B C 1
ATOM 3801 O O . TYR B 1 58 ? 36.475 32.136 60.401 1.00 48.81 58 TYR B O 1
ATOM 3810 N N . HIS B 1 59 ? 34.614 31.186 61.252 1.00 49.98 59 HIS B N 1
ATOM 3811 C CA . HIS B 1 59 ? 34.522 32.151 62.344 1.00 52.33 59 HIS B CA 1
ATOM 3812 C C . HIS B 1 59 ? 35.755 32.096 63.238 1.00 52.91 59 HIS B C 1
ATOM 3813 O O . HIS B 1 59 ? 36.307 33.138 63.612 1.00 53.07 59 HIS B O 1
ATOM 3820 N N . GLU B 1 60 ? 36.203 30.892 63.589 1.00 54.03 60 GLU B N 1
ATOM 3821 C CA . GLU B 1 60 ? 37.384 30.733 64.425 1.00 55.42 60 GLU B CA 1
ATOM 3822 C C . GLU B 1 60 ? 38.630 30.350 63.639 1.00 53.03 60 GLU B C 1
ATOM 3823 O O . GLU B 1 60 ? 39.741 30.594 64.123 1.00 53.70 60 GLU B O 1
ATOM 3829 N N . GLY B 1 61 ? 38.471 29.780 62.445 1.00 49.75 61 GLY B N 1
ATOM 3830 C CA . GLY B 1 61 ? 39.612 29.385 61.634 1.00 47.65 61 GLY B CA 1
ATOM 3831 C C . GLY B 1 61 ? 40.565 28.499 62.408 1.00 47.63 61 GLY B C 1
ATOM 3832 O O . GLY B 1 61 ? 40.162 27.548 63.086 1.00 48.85 61 GLY B O 1
ATOM 3833 N N . ILE B 1 62 ? 41.852 28.816 62.310 1.00 46.64 62 ILE B N 1
ATOM 3834 C CA . ILE B 1 62 ? 42.870 28.220 63.162 1.00 46.77 62 ILE B CA 1
ATOM 3835 C C . ILE B 1 62 ? 43.430 29.252 64.139 1.00 47.74 62 ILE B C 1
ATOM 3836 O O . ILE B 1 62 ? 44.520 29.069 64.681 1.00 48.01 62 ILE B O 1
ATOM 3841 N N . ASP B 1 63 ? 42.683 30.335 64.367 1.00 47.34 63 ASP B N 1
ATOM 3842 C CA . ASP B 1 63 ? 43.091 31.430 65.249 1.00 50.22 63 ASP B CA 1
ATOM 3843 C C . ASP B 1 63 ? 44.460 31.976 64.857 1.00 50.27 63 ASP B C 1
ATOM 3844 O O . ASP B 1 63 ? 45.300 32.286 65.705 1.00 51.55 63 ASP B O 1
ATOM 3849 N N . PHE B 1 64 ? 44.685 32.094 63.546 1.00 48.94 64 PHE B N 1
ATOM 3850 C CA . PHE B 1 64 ? 45.927 32.680 63.056 1.00 48.90 64 PHE B CA 1
ATOM 3851 C C . PHE B 1 64 ? 46.046 34.143 63.459 1.00 49.69 64 PHE B C 1
ATOM 3852 O O . PHE B 1 64 ? 47.160 34.660 63.599 1.00 49.28 64 PHE B O 1
ATOM 3860 N N . TYR B 1 65 ? 44.910 34.821 63.655 1.00 49.20 65 TYR B N 1
ATOM 3861 C CA . TYR B 1 65 ? 44.928 36.223 64.063 1.00 50.51 65 TYR B CA 1
ATOM 3862 C C . TYR B 1 65 ? 45.669 36.409 65.381 1.00 52.13 65 TYR B C 1
ATOM 3863 O O . TYR B 1 65 ? 46.345 37.424 65.583 1.00 53.43 65 TYR B O 1
ATOM 3872 N N . HIS B 1 66 ? 45.549 35.443 66.293 1.00 52.50 66 HIS B N 1
ATOM 3873 C CA . HIS B 1 66 ? 46.214 35.521 67.587 1.00 54.18 66 HIS B CA 1
ATOM 3874 C C . HIS B 1 66 ? 47.484 34.686 67.665 1.00 53.92 66 HIS B C 1
ATOM 3875 O O . HIS B 1 66 ? 48.340 34.969 68.509 1.00 54.45 66 HIS B O 1
ATOM 3882 N N . ARG B 1 67 ? 47.631 33.676 66.809 1.00 51.72 67 ARG B N 1
ATOM 3883 C CA . ARG B 1 67 ? 48.765 32.764 66.858 1.00 51.41 67 ARG B CA 1
ATOM 3884 C C . ARG B 1 67 ? 49.799 33.046 65.777 1.00 51.32 67 ARG B C 1
ATOM 3885 O O . ARG B 1 67 ? 50.655 32.193 65.520 1.00 50.99 67 ARG B O 1
ATOM 3893 N N . TYR B 1 68 ? 49.749 34.224 65.147 1.00 51.30 68 TYR B N 1
ATOM 3894 C CA . TYR B 1 68 ? 50.591 34.469 63.980 1.00 50.78 68 TYR B CA 1
ATOM 3895 C C . TYR B 1 68 ? 52.073 34.471 64.331 1.00 52.00 68 TYR B C 1
ATOM 3896 O O . TYR B 1 68 ? 52.907 34.151 63.479 1.00 51.44 68 TYR B O 1
ATOM 3905 N N . LYS B 1 69 ? 52.426 34.812 65.572 1.00 53.27 69 LYS B N 1
ATOM 3906 C CA . LYS B 1 69 ? 53.839 34.844 65.936 1.00 54.79 69 LYS B CA 1
ATOM 3907 C C . LYS B 1 69 ? 54.427 33.439 66.007 1.00 54.68 69 LYS B C 1
ATOM 3908 O O . LYS B 1 69 ? 55.535 33.201 65.512 1.00 55.01 69 LYS B O 1
ATOM 3914 N N . GLU B 1 70 ? 53.702 32.495 66.611 1.00 54.57 70 GLU B N 1
ATOM 3915 C CA . GLU B 1 70 ? 54.188 31.119 66.658 1.00 54.55 70 GLU B CA 1
ATOM 3916 C C . GLU B 1 70 ? 54.149 30.472 65.278 1.00 53.67 70 GLU B C 1
ATOM 3917 O O . GLU B 1 70 ? 55.062 29.722 64.912 1.00 53.64 70 GLU B O 1
ATOM 3923 N N . ASP B 1 71 ? 53.104 30.754 64.497 1.00 52.63 71 ASP B N 1
ATOM 3924 C CA . ASP B 1 71 ? 52.970 30.136 63.182 1.00 51.08 71 ASP B CA 1
ATOM 3925 C C . ASP B 1 71 ? 54.046 30.635 62.224 1.00 50.82 71 ASP B C 1
ATOM 3926 O O . ASP B 1 71 ? 54.664 29.842 61.504 1.00 49.89 71 ASP B O 1
ATOM 3931 N N . ILE B 1 72 ? 54.281 31.950 62.197 1.00 51.89 72 ILE B N 1
ATOM 3932 C CA . ILE B 1 72 ? 55.316 32.497 61.325 1.00 52.54 72 ILE B CA 1
ATOM 3933 C C . ILE B 1 72 ? 56.691 31.993 61.743 1.00 52.99 72 ILE B C 1
ATOM 3934 O O . ILE B 1 72 ? 57.562 31.766 60.893 1.00 53.01 72 ILE B O 1
ATOM 3939 N N . ALA B 1 73 ? 56.910 31.793 63.045 1.00 53.36 73 ALA B N 1
ATOM 3940 C CA . ALA B 1 73 ? 58.165 31.201 63.497 1.00 53.36 73 ALA B CA 1
ATOM 3941 C C . ALA B 1 73 ? 58.364 29.815 62.897 1.00 52.06 73 ALA B C 1
ATOM 3942 O O . ALA B 1 73 ? 59.494 29.420 62.586 1.00 52.65 73 ALA B O 1
ATOM 3944 N N . LEU B 1 74 ? 57.274 29.063 62.721 1.00 50.21 74 LEU B N 1
ATOM 3945 C CA . LEU B 1 74 ? 57.371 27.759 62.076 1.00 48.63 74 LEU B CA 1
ATOM 3946 C C . LEU B 1 74 ? 57.636 27.892 60.582 1.00 47.43 74 LEU B C 1
ATOM 3947 O O . LEU B 1 74 ? 58.340 27.056 60.003 1.00 47.02 74 LEU B O 1
ATOM 3952 N N . PHE B 1 75 ? 57.083 28.927 59.942 1.00 47.17 75 PHE B N 1
ATOM 3953 C CA . PHE B 1 75 ? 57.400 29.180 58.540 1.00 46.70 75 PHE B CA 1
ATOM 3954 C C . PHE B 1 75 ? 58.868 29.551 58.374 1.00 48.19 75 PHE B C 1
ATOM 3955 O O . PHE B 1 75 ? 59.511 29.147 57.398 1.00 47.81 75 PHE B O 1
ATOM 3963 N N . ALA B 1 76 ? 59.412 30.320 59.320 1.00 49.68 76 ALA B N 1
ATOM 3964 C CA . ALA B 1 76 ? 60.818 30.699 59.248 1.00 50.40 76 ALA B CA 1
ATOM 3965 C C . ALA B 1 76 ? 61.732 29.525 59.567 1.00 50.82 76 ALA B C 1
ATOM 3966 O O . ALA B 1 76 ? 62.859 29.465 59.060 1.00 50.75 76 ALA B O 1
ATOM 3968 N N . GLU B 1 77 ? 61.274 28.597 60.410 1.00 51.11 77 GLU B N 1
ATOM 3969 C CA . GLU B 1 77 ? 62.054 27.394 60.679 1.00 51.14 77 GLU B CA 1
ATOM 3970 C C . GLU B 1 77 ? 62.229 26.566 59.413 1.00 50.46 77 GLU B C 1
ATOM 3971 O O . GLU B 1 77 ? 63.293 25.978 59.187 1.00 50.88 77 GLU B O 1
ATOM 3977 N N . MET B 1 78 ? 61.195 26.514 58.570 1.00 49.58 78 MET B N 1
ATOM 3978 C CA . MET B 1 78 ? 61.325 25.870 57.269 1.00 48.67 78 MET B CA 1
ATOM 3979 C C . MET B 1 78 ? 62.166 26.694 56.303 1.00 49.10 78 MET B C 1
ATOM 3980 O O . MET B 1 78 ? 62.599 26.168 55.273 1.00 48.47 78 MET B O 1
ATOM 3985 N N . GLY B 1 79 ? 62.408 27.966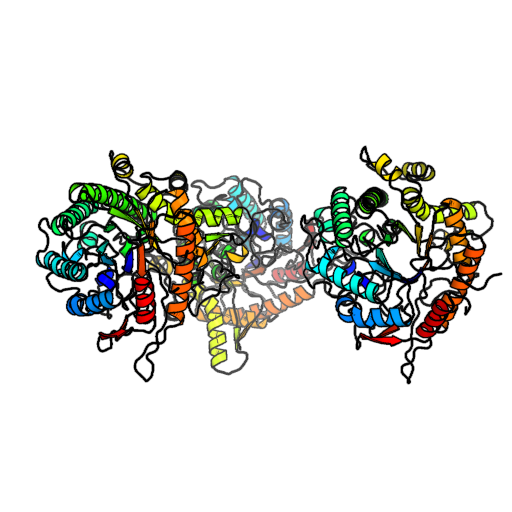 56.613 1.00 50.22 79 GLY B N 1
ATOM 3986 C CA . GLY B 1 79 ? 63.213 28.814 55.760 1.00 50.10 79 GLY B CA 1
ATOM 3987 C C . GLY B 1 79 ? 62.453 29.518 54.663 1.00 48.99 79 GLY B C 1
ATOM 3988 O O . GLY B 1 79 ? 63.043 29.835 53.623 1.00 48.36 79 GLY B O 1
ATOM 3989 N N . PHE B 1 80 ? 61.161 29.777 54.863 1.00 48.36 80 PHE B N 1
ATOM 3990 C CA . PHE B 1 80 ? 60.319 30.394 53.845 1.00 47.69 80 PHE B CA 1
ATOM 3991 C C . PHE B 1 80 ? 60.927 31.693 53.337 1.00 49.58 80 PHE B C 1
ATOM 3992 O O . PHE B 1 80 ? 61.173 32.621 54.113 1.00 50.67 80 PHE B O 1
ATOM 4000 N N . LYS B 1 81 ? 61.173 31.753 52.027 1.00 50.14 81 LYS B N 1
ATOM 4001 C CA . LYS B 1 81 ? 61.596 32.997 51.399 1.00 51.50 81 LYS B CA 1
ATOM 4002 C C . LYS B 1 81 ? 60.428 33.937 51.144 1.00 50.28 81 LYS B C 1
ATOM 4003 O O . LYS B 1 81 ? 60.647 35.133 50.917 1.00 51.63 81 LYS B O 1
ATOM 4009 N N . ALA B 1 82 ? 59.201 33.425 51.178 1.00 47.81 82 ALA B N 1
ATOM 4010 C CA . ALA B 1 82 ? 58.015 34.226 50.921 1.00 44.29 82 ALA B CA 1
ATOM 4011 C C . ALA B 1 82 ? 56.822 33.546 51.573 1.00 43.58 82 ALA B C 1
ATOM 4012 O O . ALA B 1 82 ? 56.814 32.328 51.763 1.00 42.94 82 ALA B O 1
ATOM 4014 N N . PHE B 1 83 ? 55.819 34.348 51.920 1.00 43.81 83 PHE B N 1
ATOM 4015 C CA . PHE B 1 83 ? 54.579 33.830 52.478 1.00 43.25 83 PHE B CA 1
ATOM 4016 C C . PHE B 1 83 ? 53.415 34.582 51.860 1.00 43.05 83 PHE B C 1
ATOM 4017 O O . PHE B 1 83 ? 53.414 35.816 51.836 1.00 43.85 83 PHE B O 1
ATOM 4025 N N . ARG B 1 84 ? 52.429 33.842 51.365 1.00 42.30 84 ARG B N 1
ATOM 4026 C CA . ARG B 1 84 ? 51.283 34.425 50.685 1.00 42.50 84 ARG B CA 1
ATOM 4027 C C . ARG B 1 84 ? 50.046 34.335 51.567 1.00 42.26 84 ARG B C 1
ATOM 4028 O O . ARG B 1 84 ? 49.727 33.265 52.096 1.00 42.08 84 ARG B O 1
ATOM 4036 N N . THR B 1 85 ? 49.356 35.462 51.719 1.00 42.50 85 THR B N 1
ATOM 4037 C CA . THR B 1 85 ? 48.056 35.501 52.367 1.00 42.58 85 THR B CA 1
ATOM 4038 C C . THR B 1 85 ? 47.261 36.645 51.756 1.00 45.27 85 THR B C 1
ATOM 4039 O O . THR B 1 85 ? 47.733 37.346 50.857 1.00 43.16 85 THR B O 1
ATOM 4043 N N . SER B 1 86 ? 46.045 36.834 52.253 1.00 45.47 86 SER B N 1
ATOM 4044 C CA . SER B 1 86 ? 45.178 37.904 51.793 1.00 45.48 86 SER B CA 1
ATOM 4045 C C . SER B 1 86 ? 44.915 38.893 52.920 1.00 47.25 86 SER B C 1
ATOM 4046 O O . SER B 1 86 ? 44.910 38.531 54.100 1.00 47.89 86 SER B O 1
ATOM 4049 N N . ILE B 1 87 ? 44.711 40.150 52.544 1.00 48.11 87 ILE B N 1
ATOM 4050 C CA . ILE B 1 87 ? 44.222 41.153 53.481 1.00 49.49 87 ILE B CA 1
ATOM 4051 C C . ILE B 1 87 ? 42.705 41.043 53.525 1.00 49.62 87 ILE B C 1
ATOM 4052 O O . ILE B 1 87 ? 42.035 41.193 52.498 1.00 49.55 87 ILE B O 1
ATOM 4057 N N . ALA B 1 88 ? 42.163 40.755 54.705 1.00 49.62 88 ALA B N 1
ATOM 4058 C CA . ALA B 1 88 ? 40.718 40.657 54.849 1.00 49.72 88 ALA B CA 1
ATOM 4059 C C . ALA B 1 88 ? 40.076 42.000 54.532 1.00 50.89 88 ALA B C 1
ATOM 4060 O O . ALA B 1 88 ? 40.321 42.994 55.223 1.00 52.54 88 ALA B O 1
ATOM 4062 N N . TRP B 1 89 ? 39.272 42.024 53.467 1.00 50.45 89 TRP B N 1
ATOM 4063 C CA . TRP B 1 89 ? 38.603 43.255 53.056 1.00 50.79 89 TRP B CA 1
ATOM 4064 C C . TRP B 1 89 ? 37.734 43.811 54.178 1.00 51.79 89 TRP B C 1
ATOM 4065 O O . TRP B 1 89 ? 37.656 45.030 54.369 1.00 53.22 89 TRP B O 1
ATOM 4076 N N . THR B 1 90 ? 37.087 42.930 54.943 1.00 51.44 90 THR B N 1
ATOM 4077 C CA . THR B 1 90 ? 36.173 43.378 55.986 1.00 52.94 90 THR B CA 1
ATOM 4078 C C . THR B 1 90 ? 36.892 43.992 57.180 1.00 54.75 90 THR B C 1
ATOM 4079 O O . THR B 1 90 ? 36.273 44.749 57.934 1.00 56.43 90 THR B O 1
ATOM 4083 N N . ARG B 1 91 ? 38.176 43.687 57.378 1.00 54.83 91 ARG B N 1
ATOM 4084 C CA . ARG B 1 91 ? 38.901 44.289 58.491 1.00 56.49 91 ARG B CA 1
ATOM 4085 C C . ARG B 1 91 ? 39.295 45.731 58.202 1.00 57.64 91 ARG B C 1
ATOM 4086 O O . ARG B 1 91 ? 39.450 46.524 59.136 1.00 58.76 91 ARG B O 1
ATOM 4094 N N . ILE B 1 92 ? 39.454 46.087 56.930 1.00 57.04 92 ILE B N 1
ATOM 4095 C CA . ILE B 1 92 ? 39.820 47.452 56.565 1.00 57.63 92 ILE B CA 1
ATOM 4096 C C . ILE B 1 92 ? 38.585 48.313 56.334 1.00 58.21 92 ILE B C 1
ATOM 4097 O O . ILE B 1 92 ? 38.534 49.465 56.770 1.00 60.11 92 ILE B O 1
ATOM 4102 N N . PHE B 1 93 ? 37.579 47.771 55.650 1.00 56.65 93 PHE B N 1
ATOM 4103 C CA . PHE B 1 93 ? 36.319 48.468 55.400 1.00 56.95 93 PHE B CA 1
ATOM 4104 C C . PHE B 1 93 ? 35.192 47.516 55.773 1.00 56.56 93 PHE B C 1
ATOM 4105 O O . PHE B 1 93 ? 34.738 46.715 54.944 1.00 55.04 93 PHE B O 1
ATOM 4113 N N . PRO B 1 94 ? 34.724 47.570 57.026 1.00 57.83 94 PRO B N 1
ATOM 4114 C CA . PRO B 1 94 ? 33.716 46.594 57.487 1.00 57.86 94 PRO B CA 1
ATOM 4115 C C . PRO B 1 94 ? 32.465 46.531 56.626 1.00 58.12 94 PRO B C 1
ATOM 4116 O O . PRO B 1 94 ? 32.089 45.446 56.164 1.00 56.36 94 PRO B O 1
ATOM 4120 N N . ASN B 1 95 ? 31.800 47.665 56.403 1.00 60.80 95 ASN B N 1
ATOM 4121 C CA . ASN B 1 95 ? 30.630 47.672 55.533 1.00 62.24 95 ASN B CA 1
ATOM 4122 C C . ASN B 1 95 ? 31.020 47.668 54.062 1.00 62.54 95 ASN B C 1
ATOM 4123 O O . ASN B 1 95 ? 30.261 47.165 53.225 1.00 61.57 95 ASN B O 1
ATOM 4125 N N . GLY B 1 96 ? 32.187 48.219 53.728 1.00 64.11 96 GLY B N 1
ATOM 4126 C CA . GLY B 1 96 ? 32.714 48.205 52.381 1.00 63.84 96 GLY B CA 1
ATOM 4127 C C . GLY B 1 96 ? 32.768 49.559 51.707 1.00 65.25 96 GLY B C 1
ATOM 4128 O O . GLY B 1 96 ? 33.492 49.709 50.714 1.00 64.73 96 GLY B O 1
ATOM 4129 N N . ASP B 1 97 ? 32.033 50.553 52.214 1.00 67.24 97 ASP B N 1
ATOM 4130 C CA . ASP B 1 97 ? 31.933 51.843 51.542 1.00 69.36 97 ASP B CA 1
ATOM 4131 C C . ASP B 1 97 ? 32.242 53.027 52.452 1.00 72.43 97 ASP B C 1
ATOM 4132 O O . ASP B 1 97 ? 32.011 54.173 52.048 1.00 74.34 97 ASP B O 1
ATOM 4137 N N . GLU B 1 98 ? 32.748 52.793 53.659 1.00 73.20 98 GLU B N 1
ATOM 4138 C CA . GLU B 1 98 ? 33.107 53.901 54.534 1.00 75.42 98 GLU B CA 1
ATOM 4139 C C . GLU B 1 98 ? 34.317 54.640 53.975 1.00 75.06 98 GLU B C 1
ATOM 4140 O O . GLU B 1 98 ? 35.237 54.031 53.423 1.00 72.96 98 GLU B O 1
ATOM 4146 N N . THR B 1 99 ? 34.309 55.967 54.116 1.00 77.01 99 THR B N 1
ATOM 4147 C CA . THR B 1 99 ? 35.373 56.775 53.526 1.00 77.39 99 THR B CA 1
ATOM 4148 C C . THR B 1 99 ? 36.681 56.620 54.294 1.00 77.45 99 THR B C 1
ATOM 4149 O O . THR B 1 99 ? 37.761 56.598 53.692 1.00 77.11 99 THR B O 1
ATOM 4153 N N . GLU B 1 100 ? 36.607 56.516 55.618 1.00 77.64 100 GLU B N 1
ATOM 4154 C CA . GLU B 1 100 ? 37.840 56.307 56.363 1.00 77.00 100 GLU B CA 1
ATOM 4155 C C . GLU B 1 100 ? 38.055 54.823 56.632 1.00 64.39 100 GLU B C 1
ATOM 4156 O O . GLU B 1 100 ? 37.090 54.088 56.869 1.00 63.61 100 GLU B O 1
ATOM 4158 N N . PRO B 1 101 ? 39.296 54.349 56.594 1.00 63.64 101 PRO B N 1
ATOM 4159 C CA . PRO B 1 101 ? 39.555 52.932 56.855 1.00 65.08 101 PRO B CA 1
ATOM 4160 C C . PRO B 1 101 ? 39.518 52.617 58.344 1.00 66.14 101 PRO B C 1
ATOM 4161 O O . PRO B 1 101 ? 39.606 53.497 59.202 1.00 67.40 101 PRO B O 1
ATOM 4165 N N . ASN B 1 102 ? 39.375 51.326 58.636 1.00 65.43 102 ASN B N 1
ATOM 4166 C CA . ASN B 1 102 ? 39.353 50.842 60.013 1.00 65.82 102 ASN B CA 1
ATOM 4167 C C . ASN B 1 102 ? 40.789 50.719 60.509 1.00 65.17 102 ASN B C 1
ATOM 4168 O O . ASN B 1 102 ? 41.563 49.902 59.999 1.00 63.19 102 ASN B O 1
ATOM 4173 N N . GLU B 1 103 ? 41.145 51.531 61.508 1.00 66.74 103 GLU B N 1
ATOM 4174 C CA . GLU B 1 103 ? 42.524 51.560 61.985 1.00 67.49 103 GLU B CA 1
ATOM 4175 C C . GLU B 1 103 ? 42.915 50.260 62.676 1.00 67.10 103 GLU B C 1
ATOM 4176 O O . GLU B 1 103 ? 44.076 49.843 62.593 1.00 67.36 103 GLU B O 1
ATOM 4182 N N . GLU B 1 104 ? 41.970 49.604 63.355 1.00 66.54 104 GLU B N 1
ATOM 4183 C CA . GLU B 1 104 ? 42.279 48.327 63.990 1.00 65.25 104 GLU B CA 1
ATOM 4184 C C . GLU B 1 104 ? 42.599 47.258 62.952 1.00 62.42 104 GLU B C 1
ATOM 4185 O O . GLU B 1 104 ? 43.479 46.417 63.169 1.00 61.29 104 GLU B O 1
ATOM 4191 N N . GLY B 1 105 ? 41.900 47.277 61.816 1.00 61.17 105 GLY B N 1
ATOM 4192 C CA . GLY B 1 105 ? 42.203 46.321 60.763 1.00 58.51 105 GLY B CA 1
ATOM 4193 C C . GLY B 1 105 ? 43.561 46.568 60.135 1.00 57.40 105 GLY B C 1
ATOM 4194 O O . GLY B 1 105 ? 44.345 45.637 59.933 1.00 55.71 105 GLY B O 1
ATOM 4195 N N . LEU B 1 106 ? 43.858 47.832 59.824 1.00 58.55 106 LEU B N 1
ATOM 4196 C CA . LEU B 1 106 ? 45.145 48.169 59.223 1.00 58.64 106 LEU B CA 1
ATOM 4197 C C . LEU B 1 106 ? 46.299 47.832 60.158 1.00 59.15 106 LEU B C 1
ATOM 4198 O O . LEU B 1 106 ? 47.348 47.351 59.714 1.00 58.17 106 LEU B O 1
ATOM 4203 N N . GLU B 1 107 ? 46.122 48.074 61.460 1.00 60.38 107 GLU B N 1
ATOM 4204 C CA . GLU B 1 107 ? 47.209 47.858 62.408 1.00 61.39 107 GLU B CA 1
ATOM 4205 C C . GLU B 1 107 ? 47.561 46.382 62.546 1.00 59.46 107 GLU B C 1
ATOM 4206 O O . GLU B 1 107 ? 48.723 46.050 62.807 1.00 59.74 107 GLU B O 1
ATOM 4212 N N . PHE B 1 108 ? 46.585 45.486 62.380 1.00 57.59 108 PHE B N 1
ATOM 4213 C CA . PHE B 1 108 ? 46.875 44.060 62.501 1.00 56.22 108 PHE B CA 1
ATOM 4214 C C . PHE B 1 108 ? 47.838 43.597 61.416 1.00 55.02 108 PHE B C 1
ATOM 4215 O O . PHE B 1 108 ? 48.788 42.855 61.692 1.00 54.71 108 PHE B O 1
ATOM 4223 N N . TYR B 1 109 ? 47.608 44.020 60.173 1.00 54.40 109 TYR B N 1
ATOM 4224 C CA . TYR B 1 109 ? 48.483 43.611 59.084 1.00 53.94 109 TYR B CA 1
ATOM 4225 C C . TYR B 1 109 ? 49.834 44.308 59.145 1.00 55.33 109 TYR B C 1
ATOM 4226 O O . TYR B 1 109 ? 50.814 43.781 58.608 1.00 53.80 109 TYR B O 1
ATOM 4235 N N . ASP B 1 110 ? 49.910 45.471 59.797 1.00 57.55 110 ASP B N 1
ATOM 4236 C CA . ASP B 1 110 ? 51.211 46.024 60.153 1.00 59.42 110 ASP B CA 1
ATOM 4237 C C . ASP B 1 110 ? 51.971 45.065 61.059 1.00 59.23 110 ASP B C 1
ATOM 4238 O O . ASP B 1 110 ? 53.179 44.863 60.892 1.00 59.35 110 ASP B O 1
ATOM 4243 N N . ARG B 1 111 ? 51.272 44.457 62.021 1.00 59.11 111 ARG B N 1
ATOM 4244 C CA . ARG B 1 111 ? 51.902 43.465 62.885 1.00 58.87 111 ARG B CA 1
ATOM 4245 C C . ARG B 1 111 ? 52.241 42.197 62.112 1.00 56.75 111 ARG B C 1
ATOM 4246 O O . ARG B 1 111 ? 53.327 41.631 62.283 1.00 56.96 111 ARG B O 1
ATOM 4254 N N . LEU B 1 112 ? 51.323 41.739 61.258 1.00 54.80 112 LEU B N 1
ATOM 4255 C CA . LEU B 1 112 ? 51.537 40.494 60.528 1.00 53.18 112 LEU B CA 1
ATOM 4256 C C . LEU B 1 112 ? 52.725 40.605 59.581 1.00 52.86 112 LEU B C 1
ATOM 4257 O O . LEU B 1 112 ? 53.589 39.721 59.543 1.00 52.36 112 LEU B O 1
ATOM 4262 N N . PHE B 1 113 ? 52.787 41.690 58.807 1.00 53.22 113 PHE B N 1
ATOM 4263 C CA . PHE B 1 113 ? 53.848 41.825 57.815 1.00 52.82 113 PHE B CA 1
ATOM 4264 C C . PHE B 1 113 ? 55.195 42.089 58.476 1.00 53.84 113 PHE B C 1
ATOM 4265 O O . PHE B 1 113 ? 56.228 41.598 58.005 1.00 53.31 113 PHE B O 1
ATOM 4273 N N . ASP B 1 114 ? 55.205 42.862 59.566 1.00 55.37 114 ASP B N 1
ATOM 4274 C CA . ASP B 1 114 ? 56.449 43.097 60.292 1.00 56.67 114 ASP B CA 1
ATOM 4275 C C . ASP B 1 114 ? 57.031 41.793 60.822 1.00 56.08 114 ASP B C 1
ATOM 4276 O O . ASP B 1 114 ? 58.253 41.603 60.823 1.00 56.56 114 ASP B O 1
ATOM 4281 N N . GLU B 1 115 ? 56.168 40.881 61.278 1.00 55.10 115 GLU B N 1
ATOM 4282 C CA . GLU B 1 115 ? 56.642 39.583 61.745 1.00 54.52 115 GLU B CA 1
ATOM 4283 C C . GLU B 1 115 ? 57.247 38.777 60.603 1.00 53.46 115 GLU B C 1
ATOM 4284 O O . GLU B 1 115 ? 58.271 38.106 60.780 1.00 53.26 115 GLU B O 1
ATOM 4290 N N . LEU B 1 116 ? 56.624 38.827 59.424 1.00 52.94 116 LEU B N 1
ATOM 4291 C CA . LEU B 1 116 ? 57.193 38.169 58.252 1.00 52.12 116 LEU B CA 1
ATOM 4292 C C . LEU B 1 116 ? 58.556 38.756 57.908 1.00 51.82 116 LEU B C 1
ATOM 4293 O O . LEU B 1 116 ? 59.528 38.022 57.694 1.00 51.59 116 LEU B O 1
ATOM 4298 N N . LEU B 1 117 ? 58.646 40.087 57.861 1.00 53.03 117 LEU B N 1
ATOM 4299 C CA . LEU B 1 117 ? 59.890 40.746 57.487 1.00 54.43 117 LEU B CA 1
ATOM 4300 C C . LEU B 1 117 ? 60.989 40.554 58.524 1.00 56.00 117 LEU B C 1
ATOM 4301 O O . LEU B 1 117 ? 62.171 40.662 58.178 1.00 56.46 117 LEU B O 1
ATOM 4306 N N . LYS B 1 118 ? 60.632 40.276 59.781 1.00 56.85 118 LYS B N 1
ATOM 4307 C CA . LYS B 1 118 ? 61.650 40.020 60.795 1.00 58.29 118 LYS B CA 1
ATOM 4308 C C . LYS B 1 118 ? 62.448 38.762 60.476 1.00 57.68 118 LYS B C 1
ATOM 4309 O O . LYS B 1 118 ? 63.626 38.665 60.838 1.00 58.08 118 LYS B O 1
ATOM 4311 N N . TYR B 1 119 ? 61.828 37.794 59.801 1.00 57.03 119 TYR B N 1
ATOM 4312 C CA . TYR B 1 119 ? 62.508 36.595 59.334 1.00 57.34 119 TYR B CA 1
ATOM 4313 C C . TYR B 1 119 ? 62.868 36.676 57.854 1.00 58.67 119 TYR B C 1
ATOM 4314 O O . TYR B 1 119 ? 63.134 35.643 57.229 1.00 57.12 119 TYR B O 1
ATOM 4323 N N . ASN B 1 120 ? 62.875 37.885 57.287 1.00 61.75 120 ASN B N 1
ATOM 4324 C CA . ASN B 1 120 ? 63.206 38.108 55.878 1.00 62.39 120 ASN B CA 1
ATOM 4325 C C . ASN B 1 120 ? 62.313 37.279 54.956 1.00 60.59 120 ASN B C 1
ATOM 4326 O O . ASN B 1 120 ? 62.769 36.712 53.961 1.00 59.73 120 ASN B O 1
ATOM 4331 N N . ILE B 1 121 ? 61.029 37.209 55.294 1.00 59.98 121 ILE B N 1
ATOM 4332 C CA . ILE B 1 121 ? 60.029 36.527 54.483 1.00 58.55 121 ILE B CA 1
ATOM 4333 C C . ILE B 1 121 ? 59.291 37.573 53.660 1.00 58.21 121 ILE B C 1
ATOM 4334 O O . ILE B 1 121 ? 58.781 38.557 54.208 1.00 58.31 121 ILE B O 1
ATOM 4339 N N . GLU B 1 122 ? 59.240 37.367 52.349 1.00 57.74 122 GLU B N 1
ATOM 4340 C CA . GLU B 1 122 ? 58.584 38.320 51.463 1.00 57.48 122 GLU B CA 1
ATOM 4341 C C . GLU B 1 122 ? 57.072 38.166 51.560 1.00 55.02 122 GLU B C 1
ATOM 4342 O O . GLU B 1 122 ? 56.552 37.079 51.284 1.00 54.21 122 GLU B O 1
ATOM 4348 N N . PRO B 1 123 ? 56.336 39.206 51.950 1.00 54.17 123 PRO B N 1
ATOM 4349 C CA . PRO B 1 123 ? 54.870 39.115 51.923 1.00 52.19 123 PRO B CA 1
ATOM 4350 C C . PRO B 1 123 ? 54.356 39.094 50.491 1.00 50.47 123 PRO B C 1
ATOM 4351 O O . PRO B 1 123 ? 54.794 39.877 49.645 1.00 50.58 123 PRO B O 1
ATOM 4355 N N . VAL B 1 124 ? 53.431 38.178 50.222 1.00 48.43 124 VAL B N 1
ATOM 4356 C CA . VAL B 1 124 ? 52.723 38.101 48.948 1.00 46.43 124 VAL B CA 1
ATOM 4357 C C . VAL B 1 124 ? 51.243 38.239 49.272 1.00 45.26 124 VAL B C 1
ATOM 4358 O O . VAL B 1 124 ? 50.638 37.322 49.842 1.00 44.90 124 VAL B O 1
ATOM 4362 N N . VAL B 1 125 ? 50.659 39.379 48.921 1.00 44.97 125 VAL B N 1
ATOM 4363 C CA . VAL B 1 125 ? 49.355 39.778 49.437 1.00 44.92 125 VAL B CA 1
ATOM 4364 C C . VAL B 1 125 ? 48.328 39.722 48.316 1.00 43.80 125 VAL B C 1
ATOM 4365 O O . VAL B 1 125 ? 48.475 40.396 47.289 1.00 43.34 125 VAL B O 1
ATOM 4369 N N . THR B 1 126 ? 47.285 38.920 48.522 1.00 43.42 126 THR B N 1
ATOM 4370 C CA . THR B 1 126 ? 46.101 38.939 47.675 1.00 43.03 126 THR B CA 1
ATOM 4371 C C . THR B 1 126 ? 45.131 39.973 48.235 1.00 44.04 126 THR B C 1
ATOM 4372 O O . THR B 1 126 ? 44.734 39.889 49.402 1.00 44.26 126 THR B O 1
ATOM 4376 N N . ILE B 1 127 ? 44.755 40.948 47.408 1.00 44.59 127 ILE B N 1
ATOM 4377 C CA . ILE B 1 127 ? 43.957 42.064 47.907 1.00 45.84 127 ILE B CA 1
ATOM 4378 C C . ILE B 1 127 ? 42.520 41.626 48.175 1.00 45.74 127 ILE B C 1
ATOM 4379 O O . ILE B 1 127 ? 41.907 42.037 49.167 1.00 46.82 127 ILE B O 1
ATOM 4384 N N . SER B 1 128 ? 41.965 40.778 47.311 1.00 44.57 128 SER B N 1
ATOM 4385 C CA . SER B 1 128 ? 40.616 40.250 47.486 1.00 43.54 128 SER B CA 1
ATOM 4386 C C . SER B 1 128 ? 40.645 38.750 47.242 1.00 42.19 128 SER B C 1
ATOM 4387 O O . SER B 1 128 ? 40.936 38.309 46.125 1.00 40.77 128 SER B O 1
ATOM 4390 N N . HIS B 1 129 ? 40.335 37.965 48.289 1.00 42.09 129 HIS B N 1
ATOM 4391 C CA . HIS B 1 129 ? 40.387 36.501 48.218 1.00 41.95 129 HIS B CA 1
ATOM 4392 C C . HIS B 1 129 ? 39.128 35.934 48.881 1.00 42.57 129 HIS B C 1
ATOM 4393 O O . HIS B 1 129 ? 39.152 35.496 50.035 1.00 43.32 129 HIS B O 1
ATOM 4400 N N . TYR B 1 130 ? 38.021 35.957 48.136 1.00 42.68 130 TYR B N 1
ATOM 4401 C CA . TYR B 1 130 ? 36.793 35.250 48.506 1.00 43.41 130 TYR B CA 1
ATOM 4402 C C . TYR B 1 130 ? 36.225 35.723 49.843 1.00 44.20 130 TYR B C 1
ATOM 4403 O O . TYR B 1 130 ? 35.666 34.928 50.602 1.00 44.69 130 TYR B O 1
ATOM 4412 N N . GLU B 1 131 ? 36.345 37.016 50.148 1.00 44.29 131 GLU B N 1
ATOM 4413 C CA . GLU B 1 131 ? 35.919 37.515 51.452 1.00 44.87 131 GLU B CA 1
ATOM 4414 C C . GLU B 1 131 ? 35.463 38.968 51.353 1.00 46.05 131 GLU B C 1
ATOM 4415 O O . GLU B 1 131 ? 35.798 39.799 52.204 1.00 47.52 131 GLU B O 1
ATOM 4421 N N . MET B 1 132 ? 34.678 39.287 50.327 1.00 45.65 132 MET B N 1
ATOM 4422 C CA . MET B 1 132 ? 34.222 40.656 50.150 1.00 46.61 132 MET B CA 1
ATOM 4423 C C . MET B 1 132 ? 33.167 41.009 51.201 1.00 48.33 132 MET B C 1
ATOM 4424 O O . MET B 1 132 ? 32.467 40.129 51.711 1.00 48.85 132 MET B O 1
ATOM 4429 N N . PRO B 1 133 ? 33.048 42.289 51.554 1.00 49.52 133 PRO B N 1
ATOM 4430 C CA . PRO B 1 133 ? 32.104 42.680 52.610 1.00 51.87 133 PRO B CA 1
ATOM 4431 C C . PRO B 1 133 ? 30.662 42.403 52.211 1.00 53.24 133 PRO B C 1
ATOM 4432 O O . PRO B 1 133 ? 30.228 42.734 51.105 1.00 53.71 133 PRO B O 1
ATOM 4436 N N . LEU B 1 134 ? 29.918 41.788 53.134 1.00 54.04 134 LEU B N 1
ATOM 4437 C CA . LEU B 1 134 ? 28.509 41.500 52.890 1.00 55.02 134 LEU B CA 1
ATOM 4438 C C . LEU B 1 134 ? 27.698 42.775 52.702 1.00 56.69 134 LEU B C 1
ATOM 4439 O O . LEU B 1 134 ? 26.686 42.766 51.992 1.00 56.52 134 LEU B O 1
ATOM 4444 N N . GLY B 1 135 ? 28.122 43.876 53.329 1.00 58.46 135 GLY B N 1
ATOM 4445 C CA . GLY B 1 135 ? 27.399 45.129 53.175 1.00 60.63 135 GLY B CA 1
ATOM 4446 C C . GLY B 1 135 ? 27.353 45.608 51.737 1.00 60.32 135 GLY B C 1
ATOM 4447 O O . GLY B 1 135 ? 26.362 46.199 51.302 1.00 62.68 135 GLY B O 1
ATOM 4448 N N . LEU B 1 136 ? 28.424 45.358 50.979 1.00 57.02 136 LEU B N 1
ATOM 4449 C CA . LEU B 1 136 ? 28.424 45.714 49.564 1.00 56.20 136 LEU B CA 1
ATOM 4450 C C . LEU B 1 136 ? 27.425 44.876 48.777 1.00 56.00 136 LEU B C 1
ATOM 4451 O O . LEU B 1 136 ? 26.856 45.357 47.790 1.00 57.61 136 LEU B O 1
ATOM 4456 N N . ILE B 1 137 ? 27.199 43.629 49.194 1.00 54.55 137 ILE B N 1
ATOM 4457 C CA . ILE B 1 137 ? 26.216 42.783 48.524 1.00 53.83 137 ILE B CA 1
ATOM 4458 C C . ILE B 1 137 ? 24.805 43.285 48.796 1.00 56.91 137 ILE B C 1
ATOM 4459 O O . ILE B 1 137 ? 23.974 43.378 47.885 1.00 57.72 137 ILE B O 1
ATOM 4464 N N . LYS B 1 138 ? 24.511 43.620 50.051 1.00 58.72 138 LYS B N 1
ATOM 4465 C CA . LYS B 1 138 ? 23.154 43.981 50.433 1.00 61.54 138 LYS B CA 1
ATOM 4466 C C . LYS B 1 138 ? 22.793 45.398 50.006 1.00 63.22 138 LYS B C 1
ATOM 4467 O O . LYS B 1 138 ? 21.630 45.666 49.683 1.00 64.93 138 LYS B O 1
ATOM 4473 N N . LYS B 1 139 ? 23.768 46.308 49.981 1.00 63.16 139 LYS B N 1
ATOM 4474 C CA . LYS B 1 139 ? 23.478 47.697 49.645 1.00 65.72 139 LYS B CA 1
ATOM 4475 C C . LYS B 1 139 ? 23.478 47.922 48.137 1.00 65.79 139 LYS B C 1
ATOM 4476 O O . LYS B 1 139 ? 22.547 48.524 47.592 1.00 66.94 139 LYS B O 1
ATOM 4482 N N . TYR B 1 140 ? 24.515 47.444 47.445 1.00 64.74 140 TYR B N 1
ATOM 4483 C CA . TYR B 1 140 ? 24.691 47.732 46.029 1.00 64.67 140 TYR B CA 1
ATOM 4484 C C . TYR B 1 140 ? 24.417 46.551 45.111 1.00 62.41 140 TYR B C 1
ATOM 4485 O O . TYR B 1 140 ? 24.221 46.762 43.910 1.00 62.72 140 TYR B O 1
ATOM 4494 N N . GLY B 1 141 ? 24.395 45.329 45.631 1.00 60.20 141 GLY B N 1
ATOM 4495 C CA . GLY B 1 141 ? 24.178 44.164 44.799 1.00 58.55 141 GLY B CA 1
ATOM 4496 C C . GLY B 1 141 ? 25.435 43.489 44.303 1.00 56.73 141 GLY B C 1
ATOM 4497 O O . GLY B 1 141 ? 25.372 42.741 43.322 1.00 55.96 141 GLY B O 1
ATOM 4498 N N . GLY B 1 142 ? 26.575 43.731 44.942 1.00 56.12 142 GLY B N 1
ATOM 4499 C CA . GLY B 1 142 ? 27.802 43.076 44.546 1.00 53.81 142 GLY B CA 1
ATOM 4500 C C . GLY B 1 142 ? 28.437 43.710 43.321 1.00 52.71 142 GLY B C 1
ATOM 4501 O O . GLY B 1 142 ? 28.103 44.824 42.902 1.00 53.66 142 GLY B O 1
ATOM 4502 N N . TRP B 1 143 ? 29.366 42.959 42.726 1.00 50.56 143 TRP B N 1
ATOM 4503 C CA . TRP B 1 143 ? 30.154 43.450 41.602 1.00 50.14 143 TRP B CA 1
ATOM 4504 C C . TRP B 1 143 ? 29.328 43.698 40.346 1.00 51.63 143 TRP B C 1
ATOM 4505 O O . TRP B 1 143 ? 29.863 44.244 39.375 1.00 51.97 143 TRP B O 1
ATOM 4516 N N . LYS B 1 144 ? 28.052 43.309 40.337 1.00 52.80 144 LYS B N 1
ATOM 4517 C CA . LYS B 1 144 ? 27.171 43.687 39.238 1.00 53.99 144 LYS B CA 1
ATOM 4518 C C . LYS B 1 144 ? 26.952 45.196 39.202 1.00 55.28 144 LYS B C 1
ATOM 4519 O O . LYS B 1 144 ? 26.716 45.767 38.131 1.00 55.54 144 LYS B O 1
ATOM 4525 N N . ASN B 1 145 ? 27.046 45.856 40.354 1.00 56.47 145 ASN B N 1
ATOM 4526 C CA . ASN B 1 145 ? 26.971 47.307 40.434 1.00 57.90 145 ASN B CA 1
ATOM 4527 C C . ASN B 1 145 ? 28.352 47.911 40.219 1.00 56.83 145 ASN B C 1
ATOM 4528 O O . ASN B 1 145 ? 29.350 47.415 40.751 1.00 55.38 145 ASN B O 1
ATOM 4533 N N . ARG B 1 146 ? 28.404 48.994 39.439 1.00 57.82 146 ARG B N 1
ATOM 4534 C CA . ARG B 1 146 ? 29.682 49.630 39.140 1.00 57.76 146 ARG B CA 1
ATOM 4535 C C . ARG B 1 146 ? 30.269 50.357 40.344 1.00 58.61 146 ARG B C 1
ATOM 4536 O O . ARG B 1 146 ? 31.489 50.543 40.404 1.00 58.34 146 ARG B O 1
ATOM 4544 N N . LYS B 1 147 ? 29.436 50.761 41.307 1.00 59.58 147 LYS B N 1
ATOM 4545 C CA . LYS B 1 147 ? 29.938 51.468 42.480 1.00 59.88 147 LYS B CA 1
ATOM 4546 C C . LYS B 1 147 ? 30.913 50.626 43.294 1.00 57.68 147 LYS B C 1
ATOM 4547 O O . LYS B 1 147 ? 31.729 51.186 44.034 1.00 58.33 147 LYS B O 1
ATOM 4549 N N . VAL B 1 148 ? 30.849 49.298 43.172 1.00 55.27 148 VAL B N 1
ATOM 4550 C CA . VAL B 1 148 ? 31.764 48.433 43.910 1.00 53.88 148 VAL B CA 1
ATOM 4551 C C . VAL B 1 148 ? 33.195 48.604 43.411 1.00 53.72 148 VAL B C 1
ATOM 4552 O O . VAL B 1 148 ? 34.154 48.379 44.162 1.00 53.50 148 VAL B O 1
ATOM 4556 N N . ILE B 1 149 ? 33.370 49.021 42.155 1.00 54.10 149 ILE B N 1
ATOM 4557 C CA . ILE B 1 149 ? 34.709 49.305 41.643 1.00 53.48 149 ILE B CA 1
ATOM 4558 C C . ILE B 1 149 ? 35.374 50.397 42.473 1.00 55.33 149 ILE B C 1
ATOM 4559 O O . ILE B 1 149 ? 36.545 50.288 42.854 1.00 53.66 149 ILE B O 1
ATOM 4564 N N . ASP B 1 150 ? 34.629 51.466 42.769 1.00 59.02 150 ASP B N 1
ATOM 4565 C CA . ASP B 1 150 ? 35.203 52.596 43.493 1.00 61.90 150 ASP B CA 1
ATOM 4566 C C . ASP B 1 150 ? 35.585 52.211 44.916 1.00 61.72 150 ASP B C 1
ATOM 4567 O O . ASP B 1 150 ? 36.629 52.641 45.421 1.00 62.54 150 ASP B O 1
ATOM 4572 N N . CYS B 1 151 ? 34.755 51.403 45.580 1.00 60.68 151 CYS B N 1
ATOM 4573 C CA . CYS B 1 151 ? 35.084 50.956 46.930 1.00 60.24 151 CYS B CA 1
ATOM 4574 C C . CYS B 1 151 ? 36.327 50.076 46.937 1.00 58.24 151 CYS B C 1
ATOM 4575 O O . CYS B 1 151 ? 37.192 50.224 47.808 1.00 58.70 151 CYS B O 1
ATOM 4578 N N . TYR B 1 152 ? 36.437 49.153 45.976 1.00 56.27 152 TYR B N 1
ATOM 4579 C CA . TYR B 1 152 ? 37.642 48.338 45.876 1.00 54.15 152 TYR B CA 1
ATOM 4580 C C . TYR B 1 152 ? 38.859 49.197 45.558 1.00 54.42 152 TYR B C 1
ATOM 4581 O O . TYR B 1 152 ? 39.932 49.007 46.143 1.00 53.31 152 TYR B O 1
ATOM 4590 N N . GLU B 1 153 ? 38.715 50.138 44.622 1.00 55.66 153 GLU B N 1
ATOM 4591 C CA . GLU B 1 153 ? 39.803 51.062 44.320 1.00 56.60 153 GLU B CA 1
ATOM 4592 C C . GLU B 1 153 ? 40.185 51.868 45.555 1.00 57.25 153 GLU B C 1
ATOM 4593 O O . GLU B 1 153 ? 41.371 52.027 45.867 1.00 57.47 153 GLU B O 1
ATOM 4599 N N . HIS B 1 154 ? 39.183 52.384 46.271 1.00 57.65 154 HIS B N 1
ATOM 4600 C CA . HIS B 1 154 ? 39.435 53.031 47.554 1.00 58.52 154 HIS B CA 1
ATOM 4601 C C . HIS B 1 154 ? 40.135 52.081 48.517 1.00 57.44 154 HIS B C 1
ATOM 4602 O O . HIS B 1 154 ? 41.066 52.476 49.228 1.00 58.81 154 HIS B O 1
ATOM 4609 N N . TYR B 1 155 ? 39.707 50.817 48.541 1.00 55.29 155 TYR B N 1
ATOM 4610 C CA . TYR B 1 155 ? 40.316 49.834 49.430 1.00 54.39 155 TYR B CA 1
ATOM 4611 C C . TYR B 1 155 ? 41.712 49.449 48.956 1.00 53.54 155 TYR B C 1
ATOM 4612 O O . TYR B 1 155 ? 42.637 49.331 49.768 1.00 53.78 155 TYR B O 1
ATOM 4621 N N . ALA B 1 156 ? 41.886 49.255 47.646 1.00 52.85 156 ALA B N 1
ATOM 4622 C CA . ALA B 1 156 ? 43.197 48.892 47.117 1.00 51.67 156 ALA B CA 1
ATOM 4623 C C . ALA B 1 156 ? 44.214 50.000 47.361 1.00 53.64 156 ALA B C 1
ATOM 4624 O O . ALA B 1 156 ? 45.346 49.738 47.783 1.00 54.19 156 ALA B O 1
ATOM 4626 N N . LYS B 1 157 ? 43.824 51.251 47.102 1.00 54.39 157 LYS B N 1
ATOM 4627 C CA . LYS B 1 157 ? 44.732 52.368 47.336 1.00 56.13 157 LYS B CA 1
ATOM 4628 C C . LYS B 1 157 ? 45.054 52.531 48.816 1.00 57.30 157 LYS B C 1
ATOM 4629 O O . LYS B 1 157 ? 46.136 53.017 49.166 1.00 58.97 157 LYS B O 1
ATOM 4631 N N . THR B 1 158 ? 44.135 52.128 49.696 1.00 56.46 158 THR B N 1
ATOM 4632 C CA . THR B 1 158 ? 44.373 52.260 51.131 1.00 57.04 158 THR B CA 1
ATOM 4633 C C . THR B 1 158 ? 45.481 51.321 51.594 1.00 55.52 158 THR B C 1
ATOM 4634 O O . THR B 1 158 ? 46.384 51.728 52.334 1.00 56.72 158 THR B O 1
ATOM 4638 N N . VAL B 1 159 ? 45.432 50.058 51.166 1.00 53.05 159 VAL B N 1
ATOM 4639 C CA . VAL B 1 159 ? 46.436 49.094 51.604 1.00 52.37 159 VAL B CA 1
ATOM 4640 C C . VAL B 1 159 ? 47.759 49.321 50.884 1.00 53.23 159 VAL B C 1
ATOM 4641 O O . VAL B 1 159 ? 48.831 49.106 51.459 1.00 53.97 159 VAL B O 1
ATOM 4645 N N . PHE B 1 160 ? 47.709 49.749 49.618 1.00 53.20 160 PHE B N 1
ATOM 4646 C CA . PHE B 1 160 ? 48.932 50.082 48.893 1.00 53.49 160 PHE B CA 1
ATOM 4647 C C . PHE B 1 160 ? 49.742 51.129 49.648 1.00 55.48 160 PHE B C 1
ATOM 4648 O O . PHE B 1 160 ? 50.955 50.985 49.833 1.00 55.43 160 PHE B O 1
ATOM 4656 N N . THR B 1 161 ? 49.074 52.193 50.100 1.00 57.35 161 THR B N 1
ATOM 4657 C CA . THR B 1 161 ? 49.760 53.261 50.819 1.00 59.76 161 THR B CA 1
ATOM 4658 C C . THR B 1 161 ? 50.255 52.784 52.180 1.00 59.97 161 THR B C 1
ATOM 4659 O O . THR B 1 161 ? 51.404 53.042 52.559 1.00 61.19 161 THR B O 1
ATOM 4663 N N . ARG B 1 162 ? 49.400 52.080 52.925 1.00 59.04 162 ARG B N 1
ATOM 4664 C CA . ARG B 1 162 ? 49.737 51.694 54.292 1.00 59.82 162 ARG B CA 1
ATOM 4665 C C . ARG B 1 162 ? 50.933 50.751 54.341 1.00 59.41 162 ARG B C 1
ATOM 4666 O O . ARG B 1 162 ? 51.729 50.808 55.286 1.00 60.92 162 ARG B O 1
ATOM 4674 N N . TYR B 1 163 ? 51.083 49.885 53.339 1.00 57.49 163 TYR B N 1
ATOM 4675 C CA . TYR B 1 163 ? 52.147 48.888 53.319 1.00 56.96 163 TYR B CA 1
ATOM 4676 C C . TYR B 1 163 ? 53.088 49.100 52.138 1.00 57.93 163 TYR B C 1
ATOM 4677 O O . TYR B 1 163 ? 53.632 48.142 51.586 1.00 56.89 163 TYR B O 1
ATOM 4686 N N . LYS B 1 164 ? 53.298 50.363 51.755 1.00 60.21 164 LYS B N 1
ATOM 4687 C CA . LYS B 1 164 ? 54.132 50.665 50.597 1.00 60.51 164 LYS B CA 1
ATOM 4688 C C . LYS B 1 164 ? 55.589 50.290 50.833 1.00 61.53 164 LYS B C 1
ATOM 4689 O O . LYS B 1 164 ? 56.326 50.033 49.874 1.00 61.21 164 LYS B O 1
ATOM 4691 N N . GLU B 1 165 ? 56.021 50.249 52.090 1.00 62.98 165 GLU B N 1
ATOM 4692 C CA . GLU B 1 165 ? 57.401 49.933 52.431 1.00 63.93 165 GLU B CA 1
ATOM 4693 C C . GLU B 1 165 ? 57.604 48.474 52.813 1.00 61.80 165 GLU B C 1
ATOM 4694 O O . GLU B 1 165 ? 58.730 48.087 53.141 1.00 62.88 165 GLU B O 1
ATOM 4700 N N . LYS B 1 166 ? 56.553 47.653 52.775 1.00 58.98 166 LYS B N 1
ATOM 4701 C CA . LYS B 1 166 ? 56.624 46.300 53.313 1.00 57.63 166 LYS B CA 1
ATOM 4702 C C . LYS B 1 166 ? 56.215 45.201 52.344 1.00 56.01 166 LYS B C 1
ATOM 4703 O O . LYS B 1 166 ? 56.643 44.056 52.538 1.00 55.53 166 LYS B O 1
ATOM 4709 N N . VAL B 1 167 ? 55.411 45.489 51.323 1.00 55.14 167 VAL B N 1
ATOM 4710 C CA . VAL B 1 167 ? 54.919 44.472 50.399 1.00 53.40 167 VAL B CA 1
ATOM 4711 C C . VAL B 1 167 ? 55.290 44.885 48.981 1.00 53.29 167 VAL B C 1
ATOM 4712 O O . VAL B 1 167 ? 54.878 45.953 48.509 1.00 53.48 167 VAL B O 1
ATOM 4716 N N . LYS B 1 168 ? 56.061 44.037 48.303 1.00 53.19 168 LYS B N 1
ATOM 4717 C CA . LYS B 1 168 ? 56.437 44.251 46.911 1.00 53.53 168 LYS B CA 1
ATOM 4718 C C . LYS B 1 168 ? 55.591 43.439 45.940 1.00 52.19 168 LYS B C 1
ATOM 4719 O O . LYS B 1 168 ? 55.254 43.931 44.859 1.00 52.25 168 LYS B O 1
ATOM 4725 N N . TYR B 1 169 ? 55.232 42.211 46.304 1.00 51.28 169 TYR B N 1
ATOM 4726 C CA . TYR B 1 169 ? 54.464 41.324 45.440 1.00 50.50 169 TYR B CA 1
ATOM 4727 C C . TYR B 1 169 ? 52.996 41.370 45.847 1.00 49.85 169 TYR B C 1
ATOM 4728 O O . TYR B 1 169 ? 52.659 41.087 47.002 1.00 50.30 169 TYR B O 1
ATOM 4737 N N . TRP B 1 170 ? 52.132 41.726 44.899 1.00 49.00 170 TRP B N 1
ATOM 4738 C CA . TRP B 1 170 ? 50.701 41.836 45.137 1.00 48.32 170 TRP B CA 1
ATOM 4739 C C . TRP B 1 170 ? 49.936 41.028 44.098 1.00 47.46 170 TRP B C 1
ATOM 4740 O O . TRP B 1 170 ? 50.449 40.708 43.022 1.00 46.91 170 TRP B O 1
ATOM 4751 N N . MET B 1 171 ? 48.688 40.712 44.437 1.00 46.93 171 MET B N 1
ATOM 4752 C CA . MET B 1 171 ? 47.730 40.152 43.494 1.00 46.07 171 MET B CA 1
ATOM 4753 C C . MET B 1 171 ? 46.382 40.807 43.750 1.00 46.69 171 MET B C 1
ATOM 4754 O O . MET B 1 171 ? 45.937 40.888 44.899 1.00 47.24 171 MET B O 1
ATOM 4759 N N . THR B 1 172 ? 45.742 41.281 42.680 1.00 46.86 172 THR B N 1
ATOM 4760 C CA . THR B 1 172 ? 44.507 42.047 42.827 1.00 47.38 172 THR B CA 1
ATOM 4761 C C . THR B 1 172 ? 43.360 41.161 43.299 1.00 46.89 172 THR B C 1
ATOM 4762 O O . THR B 1 172 ? 42.755 41.411 44.348 1.00 47.28 172 THR B O 1
ATOM 4766 N N . PHE B 1 173 ? 43.042 40.125 42.528 1.00 46.47 173 PHE B N 1
ATOM 4767 C CA . PHE B 1 173 ? 41.951 39.213 42.837 1.00 45.82 173 PHE B CA 1
ATOM 4768 C C . PHE B 1 173 ? 42.438 37.780 42.705 1.00 45.03 173 PHE B C 1
ATOM 4769 O O . PHE B 1 173 ? 43.259 37.473 41.836 1.00 44.06 173 PHE B O 1
ATOM 4777 N N . ASN B 1 174 ? 41.927 36.905 43.567 1.00 44.95 174 ASN B N 1
ATOM 4778 C CA . ASN B 1 174 ? 42.226 35.480 43.489 1.00 44.91 174 ASN B CA 1
ATOM 4779 C C . ASN B 1 174 ? 41.144 34.803 42.657 1.00 46.26 174 ASN B C 1
ATOM 4780 O O . ASN B 1 174 ? 40.013 34.627 43.124 1.00 47.52 174 ASN B O 1
ATOM 4785 N N . GLU B 1 175 ? 41.491 34.436 41.423 1.00 46.11 175 GLU B N 1
ATOM 4786 C CA . GLU B 1 175 ? 40.632 33.632 40.555 1.00 46.78 175 GLU B CA 1
ATOM 4787 C C . GLU B 1 175 ? 39.290 34.334 40.312 1.00 46.25 175 GLU B C 1
ATOM 4788 O O . GLU B 1 175 ? 38.248 33.972 40.862 1.00 47.00 175 GLU B O 1
ATOM 4794 N N . ILE B 1 176 ? 39.356 35.360 39.457 1.00 45.42 176 ILE B N 1
ATOM 4795 C CA . ILE B 1 176 ? 38.162 36.108 39.064 1.00 45.24 176 ILE B CA 1
ATOM 4796 C C . ILE B 1 176 ? 37.104 35.177 38.491 1.00 45.99 176 ILE B C 1
ATOM 4797 O O . ILE B 1 176 ? 35.899 35.437 38.610 1.00 46.15 176 ILE B O 1
ATOM 4802 N N . ASN B 1 177 ? 37.532 34.063 37.890 1.00 46.41 177 ASN B N 1
ATOM 4803 C CA . ASN B 1 177 ? 36.614 33.092 37.305 1.00 47.82 177 ASN B CA 1
ATOM 4804 C C . ASN B 1 177 ? 35.618 32.532 38.316 1.00 47.03 177 ASN B C 1
ATOM 4805 O O . ASN B 1 177 ? 34.605 31.950 37.911 1.00 47.55 177 ASN B O 1
ATOM 4810 N N . MET B 1 178 ? 35.870 32.705 39.617 1.00 46.03 178 MET B N 1
ATOM 4811 C CA . MET B 1 178 ? 34.990 32.140 40.636 1.00 46.06 178 MET B CA 1
ATOM 4812 C C . MET B 1 178 ? 33.570 32.692 40.556 1.00 46.69 178 MET B C 1
ATOM 4813 O O . MET B 1 178 ? 32.630 32.013 40.985 1.00 47.71 178 MET B O 1
ATOM 4818 N N . VAL B 1 179 ? 33.388 33.896 40.005 1.00 46.34 179 VAL B N 1
ATOM 4819 C CA . VAL B 1 179 ? 32.050 34.460 39.865 1.00 47.24 179 VAL B CA 1
ATOM 4820 C C . VAL B 1 179 ? 31.185 33.619 38.933 1.00 48.09 179 VAL B C 1
ATOM 4821 O O . VAL B 1 179 ? 29.954 33.644 39.038 1.00 49.20 179 VAL B O 1
ATOM 4825 N N . LEU B 1 180 ? 31.801 32.853 38.030 1.00 47.70 180 LEU B N 1
ATOM 4826 C CA . LEU B 1 180 ? 31.040 31.998 37.128 1.00 48.92 180 LEU B CA 1
ATOM 4827 C C . LEU B 1 180 ? 30.670 30.661 37.754 1.00 50.10 180 LEU B C 1
ATOM 4828 O O . LEU B 1 180 ? 29.690 30.043 37.325 1.00 51.46 180 LEU B O 1
ATOM 4833 N N . HIS B 1 181 ? 31.424 30.203 38.753 1.00 49.59 181 HIS B N 1
ATOM 4834 C CA . HIS B 1 181 ? 31.181 28.912 39.383 1.00 50.35 181 HIS B CA 1
ATOM 4835 C C . HIS B 1 181 ? 30.584 29.012 40.778 1.00 49.31 181 HIS B C 1
ATOM 4836 O O . HIS B 1 181 ? 29.867 28.100 41.194 1.00 49.94 181 HIS B O 1
ATOM 4843 N N . ALA B 1 182 ? 30.864 30.090 41.507 1.00 47.72 182 ALA B N 1
ATOM 4844 C CA . ALA B 1 182 ? 30.255 30.348 42.813 1.00 47.03 182 ALA B CA 1
ATOM 4845 C C . ALA B 1 182 ? 29.946 31.834 42.891 1.00 46.32 182 ALA B C 1
ATOM 4846 O O . ALA B 1 182 ? 30.703 32.616 43.480 1.00 45.96 182 ALA B O 1
ATOM 4848 N N . PRO B 1 183 ? 28.825 32.261 42.304 1.00 46.33 183 PRO B N 1
ATOM 4849 C CA . PRO B 1 183 ? 28.590 33.705 42.121 1.00 45.97 183 PRO B CA 1
ATOM 4850 C C . PRO B 1 183 ? 28.512 34.499 43.414 1.00 45.51 183 PRO B C 1
ATOM 4851 O O . PRO B 1 183 ? 28.947 35.657 43.437 1.00 45.15 183 PRO B O 1
ATOM 4855 N N . PHE B 1 184 ? 27.966 33.923 44.488 1.00 45.97 184 PHE B N 1
ATOM 4856 C CA . PHE B 1 184 ? 27.878 34.658 45.747 1.00 46.61 184 PHE B CA 1
ATOM 4857 C C . PHE B 1 184 ? 29.263 35.022 46.265 1.00 44.92 184 PHE B C 1
ATOM 4858 O O . PHE B 1 184 ? 29.504 36.158 46.688 1.00 44.92 184 PHE B O 1
ATOM 4866 N N . THR B 1 185 ? 30.190 34.067 46.234 1.00 43.84 185 THR B N 1
ATOM 4867 C CA . THR B 1 185 ? 31.551 34.342 46.676 1.00 43.04 185 THR B CA 1
ATOM 4868 C C . THR B 1 185 ? 32.343 35.097 45.615 1.00 42.15 185 THR B C 1
ATOM 4869 O O . THR B 1 185 ? 33.104 36.015 45.940 1.00 42.10 185 THR B O 1
ATOM 4873 N N . GLY B 1 186 ? 32.164 34.735 44.343 1.00 41.50 186 GLY B N 1
ATOM 4874 C CA . GLY B 1 186 ? 32.993 35.311 43.297 1.00 40.27 186 GLY B CA 1
ATOM 4875 C C . GLY B 1 186 ? 32.672 36.765 43.004 1.00 41.44 186 GLY B C 1
ATOM 4876 O O . GLY B 1 186 ? 33.574 37.568 42.751 1.00 41.12 186 GLY B O 1
ATOM 4877 N N . GLY B 1 187 ? 31.392 37.127 43.031 1.00 43.13 187 GLY B N 1
ATOM 4878 C CA . GLY B 1 187 ? 31.007 38.475 42.663 1.00 44.46 187 GLY B CA 1
ATOM 4879 C C . GLY B 1 187 ? 30.000 39.130 43.585 1.00 45.87 187 GLY B C 1
ATOM 4880 O O . GLY B 1 187 ? 29.509 40.225 43.293 1.00 46.51 187 GLY B O 1
ATOM 4881 N N . GLY B 1 188 ? 29.691 38.480 44.702 1.00 46.82 188 GLY B N 1
ATOM 4882 C CA . GLY B 1 188 ? 28.697 39.020 45.617 1.00 48.16 188 GLY B CA 1
ATOM 4883 C C . GLY B 1 188 ? 27.315 39.108 45.011 1.00 49.29 188 GLY B C 1
ATOM 4884 O O . GLY B 1 188 ? 26.598 40.091 45.238 1.00 50.74 188 GLY B O 1
ATOM 4885 N N . LEU B 1 189 ? 26.921 38.096 44.244 1.00 49.09 189 LEU B N 1
ATOM 4886 C CA . LEU B 1 189 ? 25.674 38.108 43.491 1.00 51.06 189 LEU B CA 1
ATOM 4887 C C . LEU B 1 189 ? 24.672 37.161 44.137 1.00 53.39 189 LEU B C 1
ATOM 4888 O O . LEU B 1 189 ? 24.946 35.964 44.282 1.00 53.06 189 LEU B O 1
ATOM 4893 N N . VAL B 1 190 ? 23.520 37.702 44.525 1.00 56.12 190 VAL B N 1
ATOM 4894 C CA . VAL B 1 190 ? 22.344 36.916 44.878 1.00 58.12 190 VAL B CA 1
ATOM 4895 C C . VAL B 1 190 ? 21.340 37.080 43.748 1.00 60.06 190 VAL B C 1
ATOM 4896 O O . VAL B 1 190 ? 21.051 38.205 43.325 1.00 60.81 190 VAL B O 1
ATOM 4900 N N . PHE B 1 191 ? 20.821 35.964 43.249 1.00 61.22 191 PHE B N 1
ATOM 4901 C CA . PHE B 1 191 ? 20.020 35.957 42.032 1.00 62.97 191 PHE B CA 1
ATOM 4902 C C . PHE B 1 191 ? 18.538 36.033 42.375 1.00 65.25 191 PHE B C 1
ATOM 4903 O O . PHE B 1 191 ? 18.029 35.211 43.144 1.00 65.80 191 PHE B O 1
ATOM 4911 N N . GLU B 1 192 ? 17.858 37.021 41.806 1.00 66.70 192 GLU B N 1
ATOM 4912 C CA . GLU B 1 192 ? 16.409 37.105 41.865 1.00 69.24 192 GLU B CA 1
ATOM 4913 C C . GLU B 1 192 ? 15.802 36.345 40.690 1.00 70.89 192 GLU B C 1
ATOM 4914 O O . GLU B 1 192 ? 16.456 36.100 39.673 1.00 69.70 192 GLU B O 1
ATOM 4920 N N . GLU B 1 193 ? 14.537 35.966 40.842 1.00 73.81 193 GLU B N 1
ATOM 4921 C CA . GLU B 1 193 ? 13.859 35.223 39.790 1.00 75.38 193 GLU B CA 1
ATOM 4922 C C . GLU B 1 193 ? 13.599 36.122 38.587 1.00 76.32 193 GLU B C 1
ATOM 4923 O O . GLU B 1 193 ? 13.195 37.279 38.730 1.00 77.09 193 GLU B O 1
ATOM 4929 N N . GLY B 1 194 ? 13.839 35.581 37.395 1.00 76.43 194 GLY B N 1
ATOM 4930 C CA . GLY B 1 194 ? 13.734 36.352 36.176 1.00 77.48 194 GLY B CA 1
ATOM 4931 C C . GLY B 1 194 ? 14.967 37.148 35.816 1.00 75.95 194 GLY B C 1
ATOM 4932 O O . GLY B 1 194 ? 14.997 37.757 34.739 1.00 76.64 194 GLY B O 1
ATOM 4933 N N . GLU B 1 195 ? 15.982 37.166 36.676 1.00 74.07 195 GLU B N 1
ATOM 4934 C CA . GLU B 1 195 ? 17.213 37.887 36.389 1.00 72.67 195 GLU B CA 1
ATOM 4935 C C . GLU B 1 195 ? 18.100 37.073 35.456 1.00 71.34 195 GLU B C 1
ATOM 4936 O O . GLU B 1 195 ? 18.227 35.854 35.601 1.00 70.97 195 GLU B O 1
ATOM 4942 N N . ASN B 1 196 ? 18.708 37.756 34.489 1.00 70.71 196 ASN B N 1
ATOM 4943 C CA . ASN B 1 196 ? 19.647 37.120 33.568 1.00 68.78 196 ASN B CA 1
ATOM 4944 C C . ASN B 1 196 ? 20.926 36.798 34.330 1.00 65.46 196 ASN B C 1
ATOM 4945 O O . ASN B 1 196 ? 21.743 37.681 34.601 1.00 64.87 196 ASN B O 1
ATOM 4950 N N . LYS B 1 197 ? 21.103 35.522 34.682 1.00 63.32 197 LYS B N 1
ATOM 4951 C CA . LYS B 1 197 ? 22.262 35.127 35.476 1.00 60.28 197 LYS B CA 1
ATOM 4952 C C . LYS B 1 197 ? 23.556 35.269 34.684 1.00 57.75 197 LYS B C 1
ATOM 4953 O O . LYS B 1 197 ? 24.573 35.720 35.225 1.00 55.99 197 LYS B O 1
ATOM 4959 N N . LEU B 1 198 ? 23.539 34.891 33.403 1.00 57.46 198 LEU B N 1
ATOM 4960 C CA . LEU B 1 198 ? 24.740 35.010 32.582 1.00 55.09 198 LEU B CA 1
ATOM 4961 C C . LEU B 1 198 ? 25.151 36.466 32.413 1.00 53.52 198 LEU B C 1
ATOM 4962 O O . LEU B 1 198 ? 26.343 36.792 32.455 1.00 52.11 198 LEU B O 1
ATOM 4967 N N . ASN B 1 199 ? 24.176 37.358 32.222 1.00 54.04 199 ASN B N 1
ATOM 4968 C CA . ASN B 1 199 ? 24.487 38.776 32.079 1.00 54.22 199 ASN B CA 1
ATOM 4969 C C . ASN B 1 199 ? 25.108 39.331 33.354 1.00 53.27 199 ASN B C 1
ATOM 4970 O O . ASN B 1 199 ? 26.118 40.041 33.308 1.00 52.49 199 ASN B O 1
ATOM 4975 N N . ALA B 1 200 ? 24.519 39.006 34.507 1.00 53.52 200 ALA B N 1
ATOM 4976 C CA . ALA B 1 200 ? 25.028 39.524 35.772 1.00 52.86 200 ALA B CA 1
ATOM 4977 C C . ALA B 1 200 ? 26.412 38.971 36.085 1.00 50.87 200 ALA B C 1
ATOM 4978 O O . ALA B 1 200 ? 27.284 39.704 36.567 1.00 50.16 200 ALA B O 1
ATOM 4980 N N . MET B 1 201 ? 26.635 37.682 35.817 1.00 50.43 201 MET B N 1
ATOM 4981 C CA . MET B 1 201 ? 27.928 37.075 36.117 1.00 49.21 201 MET B CA 1
ATOM 4982 C C . MET B 1 201 ? 29.037 37.705 35.282 1.00 48.22 201 MET B C 1
ATOM 4983 O O . MET B 1 201 ? 30.101 38.057 35.806 1.00 47.62 201 MET B O 1
ATOM 4988 N N . TYR B 1 202 ? 28.806 37.859 33.978 1.00 47.75 202 TYR B N 1
ATOM 4989 C CA . TYR B 1 202 ? 29.818 38.447 33.111 1.00 46.66 202 TYR B CA 1
ATOM 4990 C C . TYR B 1 202 ? 29.893 39.962 33.242 1.00 47.58 202 TYR B C 1
ATOM 4991 O O . TYR B 1 202 ? 30.945 40.543 32.952 1.00 47.66 202 TYR B O 1
ATOM 5000 N N . GLN B 1 203 ? 28.810 40.615 33.671 1.00 48.50 203 GLN B N 1
ATOM 5001 C CA . GLN B 1 203 ? 28.909 42.027 34.027 1.00 49.23 203 GLN B CA 1
ATOM 5002 C C . GLN B 1 203 ? 29.793 42.212 35.253 1.00 48.85 203 GLN B C 1
ATOM 5003 O O . GLN B 1 203 ? 30.595 43.151 35.312 1.00 49.31 203 GLN B O 1
ATOM 5009 N N . ALA B 1 204 ? 29.660 41.321 36.240 1.00 48.03 204 ALA B N 1
ATOM 5010 C CA . ALA B 1 204 ? 30.536 41.369 37.405 1.00 46.70 204 ALA B CA 1
ATOM 5011 C C . ALA B 1 204 ? 31.981 41.096 37.012 1.00 45.50 204 ALA B C 1
ATOM 5012 O O . ALA B 1 204 ? 32.901 41.768 37.494 1.00 45.38 204 ALA B O 1
ATOM 5014 N N . ALA B 1 205 ? 32.199 40.113 36.133 1.00 45.23 205 ALA B N 1
ATOM 5015 C CA . ALA B 1 205 ? 33.548 39.822 35.659 1.00 44.04 205 ALA B CA 1
ATOM 5016 C C . ALA B 1 205 ? 34.182 41.045 35.011 1.00 44.70 205 ALA B C 1
ATOM 5017 O O . ALA B 1 205 ? 35.363 41.336 35.238 1.00 44.86 205 ALA B O 1
ATOM 5019 N N . HIS B 1 206 ? 33.410 41.778 34.205 1.00 44.88 206 HIS B N 1
ATOM 5020 C CA . HIS B 1 206 ? 33.924 42.996 33.589 1.00 45.39 206 HIS B CA 1
ATOM 5021 C C . HIS B 1 206 ? 34.311 44.023 34.645 1.00 45.93 206 HIS B C 1
ATOM 5022 O O . HIS B 1 206 ? 35.403 44.603 34.594 1.00 46.28 206 HIS B O 1
ATOM 5029 N N . HIS B 1 207 ? 33.421 44.266 35.610 1.00 46.23 207 HIS B N 1
ATOM 5030 C CA . HIS B 1 207 ? 33.734 45.201 36.686 1.00 46.02 207 HIS B CA 1
ATOM 5031 C C . HIS B 1 207 ? 34.944 44.733 37.483 1.00 43.09 207 HIS B C 1
ATOM 5032 O O . HIS B 1 207 ? 35.775 45.547 37.900 1.00 43.22 207 HIS B O 1
ATOM 5039 N N . LEU B 1 208 ? 35.060 43.420 37.701 1.00 41.64 208 LEU B N 1
ATOM 5040 C CA . LEU B 1 208 ? 36.252 42.880 38.346 1.00 40.96 208 LEU B CA 1
ATOM 5041 C C . LEU B 1 208 ? 37.495 43.137 37.503 1.00 41.65 208 LEU B C 1
ATOM 5042 O O . LEU B 1 208 ? 38.573 43.416 38.041 1.00 42.01 208 LEU B O 1
ATOM 5047 N N . PHE B 1 209 ? 37.362 43.044 36.177 1.00 41.99 209 PHE B N 1
ATOM 5048 C CA . PHE B 1 209 ? 38.491 43.317 35.292 1.00 41.92 209 PHE B CA 1
ATOM 5049 C C . PHE B 1 209 ? 38.937 44.769 35.407 1.00 42.72 209 PHE B C 1
ATOM 5050 O O . PHE B 1 209 ? 40.134 45.057 35.524 1.00 42.27 209 PHE B O 1
ATOM 5058 N N . VAL B 1 210 ? 37.982 45.700 35.366 1.00 44.34 210 VAL B N 1
ATOM 5059 C CA . VAL B 1 210 ? 38.317 47.119 35.450 1.00 46.15 210 VAL B CA 1
ATOM 5060 C C . VAL B 1 210 ? 38.930 47.442 36.806 1.00 46.22 210 VAL B C 1
ATOM 5061 O O . VAL B 1 210 ? 39.915 48.185 36.898 1.00 46.52 210 VAL B O 1
ATOM 5065 N N . ALA B 1 211 ? 38.364 46.882 37.878 1.00 46.20 211 ALA B N 1
ATOM 5066 C CA . ALA B 1 211 ? 38.881 47.148 39.217 1.00 46.44 211 ALA B CA 1
ATOM 5067 C C . ALA B 1 211 ? 40.314 46.653 39.364 1.00 46.23 211 ALA B C 1
ATOM 5068 O O . ALA B 1 211 ? 41.158 47.339 39.953 1.00 47.19 211 ALA B O 1
ATOM 5070 N N . SER B 1 212 ? 40.608 45.466 38.827 1.00 45.16 212 SER B N 1
ATOM 5071 C CA . SER B 1 212 ? 41.958 44.920 38.922 1.00 44.77 212 SER B CA 1
ATOM 5072 C C . SER B 1 212 ? 42.944 45.756 38.117 1.00 46.53 212 SER B C 1
ATOM 5073 O O . SER B 1 212 ? 44.089 45.962 38.540 1.00 47.21 212 SER B O 1
ATOM 5076 N N . ALA B 1 213 ? 42.516 46.247 36.951 1.00 47.48 213 ALA B N 1
ATOM 5077 C CA . ALA B 1 213 ? 43.369 47.123 36.158 1.00 48.67 213 ALA B CA 1
ATOM 5078 C C . ALA B 1 213 ? 43.633 48.436 36.884 1.00 50.20 213 ALA B C 1
ATOM 5079 O O . ALA B 1 213 ? 44.769 48.924 36.904 1.00 50.62 213 ALA B O 1
ATOM 5081 N N . LEU B 1 214 ? 42.594 49.022 37.485 1.00 51.22 214 LEU B N 1
ATOM 5082 C CA . LEU B 1 214 ? 42.785 50.227 38.285 1.00 52.40 214 LEU B CA 1
ATOM 5083 C C . LEU B 1 214 ? 43.685 49.961 39.484 1.00 50.71 214 LEU B C 1
ATOM 5084 O O . LEU B 1 214 ? 44.446 50.843 39.898 1.00 51.19 214 LEU B O 1
ATOM 5089 N N . ALA B 1 215 ? 43.615 48.753 40.050 1.00 48.85 215 ALA B N 1
ATOM 5090 C CA . ALA B 1 215 ? 44.489 48.409 41.167 1.00 47.71 215 ALA B CA 1
ATOM 5091 C C . ALA B 1 215 ? 45.939 48.300 40.717 1.00 47.38 215 ALA B C 1
ATOM 5092 O O . ALA B 1 215 ? 46.855 48.667 41.462 1.00 48.87 215 ALA B O 1
ATOM 5094 N N . VAL B 1 216 ? 46.168 47.791 39.503 1.00 45.66 216 VAL B N 1
ATOM 5095 C CA . VAL B 1 216 ? 47.520 47.764 38.953 1.00 45.93 216 VAL B CA 1
ATOM 5096 C C . VAL B 1 216 ? 48.046 49.182 38.781 1.00 48.12 216 VAL B C 1
ATOM 5097 O O . VAL B 1 216 ? 49.198 49.482 39.119 1.00 48.99 216 VAL B O 1
ATOM 5101 N N . LYS B 1 217 ? 47.206 50.078 38.257 1.00 48.97 217 LYS B N 1
ATOM 5102 C CA . LYS B 1 217 ? 47.603 51.473 38.100 1.00 50.67 217 LYS B CA 1
ATOM 5103 C C . LYS B 1 217 ? 47.913 52.110 39.450 1.00 51.21 217 LYS B C 1
ATOM 5104 O O . LYS B 1 217 ? 48.963 52.739 39.626 1.00 52.14 217 LYS B O 1
ATOM 5108 N N . ALA B 1 218 ? 47.009 51.952 40.418 1.00 50.92 218 ALA B N 1
ATOM 5109 C CA . ALA B 1 218 ? 47.218 52.552 41.733 1.00 52.28 218 ALA B CA 1
ATOM 5110 C C . ALA B 1 218 ? 48.451 51.976 42.419 1.00 52.20 218 ALA B C 1
ATOM 5111 O O . ALA B 1 218 ? 49.198 52.705 43.081 1.00 53.23 218 ALA B O 1
ATOM 5113 N N . GLY B 1 219 ? 48.685 50.672 42.268 1.00 51.36 219 GLY B N 1
ATOM 5114 C CA . GLY B 1 219 ? 49.834 50.062 42.919 1.00 52.28 219 GLY B CA 1
ATOM 5115 C C . GLY B 1 219 ? 51.153 50.536 42.339 1.00 54.68 219 GLY B C 1
ATOM 5116 O O . GLY B 1 219 ? 52.075 50.896 43.077 1.00 55.75 219 GLY B O 1
ATOM 5117 N N . HIS B 1 220 ? 51.265 50.532 41.008 1.00 55.73 220 HIS B N 1
ATOM 5118 C CA . HIS B 1 220 ? 52.449 51.093 40.364 1.00 58.55 220 HIS B CA 1
ATOM 5119 C C . HIS B 1 220 ? 52.635 52.559 40.729 1.00 62.51 220 HIS B C 1
ATOM 5120 O O . HIS B 1 220 ? 53.771 53.043 40.801 1.00 62.96 220 HIS B O 1
ATOM 5127 N N . ASP B 1 221 ? 51.535 53.276 40.962 1.00 66.45 221 ASP B N 1
ATOM 5128 C CA . ASP B 1 221 ? 51.621 54.685 41.329 1.00 70.98 221 ASP B CA 1
ATOM 5129 C C . ASP B 1 221 ? 52.135 54.855 42.753 1.00 70.15 221 ASP B C 1
ATOM 5130 O O . ASP B 1 221 ? 53.039 55.660 43.007 1.00 72.89 221 ASP B O 1
ATOM 5135 N N . ILE B 1 222 ? 51.571 54.103 43.697 1.00 67.00 222 ILE B N 1
ATOM 5136 C CA . ILE B 1 222 ? 51.923 54.279 45.102 1.00 66.27 222 ILE B CA 1
ATOM 5137 C C . ILE B 1 222 ? 53.254 53.609 45.423 1.00 65.11 222 ILE B C 1
ATOM 5138 O O . ILE B 1 222 ? 54.088 54.172 46.140 1.00 67.28 222 ILE B O 1
ATOM 5143 N N . ILE B 1 223 ? 53.477 52.405 44.905 1.00 70.64 223 ILE B N 1
ATOM 5144 C CA . ILE B 1 223 ? 54.722 51.675 45.136 1.00 69.98 223 ILE B CA 1
ATOM 5145 C C . ILE B 1 223 ? 55.438 51.508 43.801 1.00 70.11 223 ILE B C 1
ATOM 5146 O O . ILE B 1 223 ? 54.975 50.742 42.944 1.00 68.75 223 ILE B O 1
ATOM 5151 N N . PRO B 1 224 ? 56.563 52.197 43.583 1.00 72.30 224 PRO B N 1
ATOM 5152 C CA . PRO B 1 224 ? 57.185 52.175 42.243 1.00 73.17 224 PRO B CA 1
ATOM 5153 C C . PRO B 1 224 ? 57.668 50.800 41.811 1.00 71.25 224 PRO B C 1
ATOM 5154 O O . PRO B 1 224 ? 57.303 50.333 40.724 1.00 69.94 224 PRO B O 1
ATOM 5158 N N . ASP B 1 225 ? 58.484 50.136 42.628 1.00 71.08 225 ASP B N 1
ATOM 5159 C CA . ASP B 1 225 ? 59.056 48.845 42.274 1.00 69.59 225 ASP B CA 1
ATOM 5160 C C . ASP B 1 225 ? 58.136 47.677 42.610 1.00 65.81 225 ASP B C 1
ATOM 5161 O O . ASP B 1 225 ? 58.605 46.536 42.700 1.00 65.20 225 ASP B O 1
ATOM 5163 N N . ALA B 1 226 ? 56.845 47.930 42.795 1.00 63.73 226 ALA B N 1
ATOM 5164 C CA . ALA B 1 226 ? 55.918 46.859 43.125 1.00 61.15 226 ALA B CA 1
ATOM 5165 C C . ALA B 1 226 ? 55.621 46.004 41.901 1.00 60.14 226 ALA B C 1
ATOM 5166 O O . ALA B 1 226 ? 55.568 46.491 40.769 1.00 61.60 226 ALA B O 1
ATOM 5168 N N . LYS B 1 227 ? 55.429 44.712 42.143 1.00 57.70 227 LYS B N 1
ATOM 5169 C CA . LYS B 1 227 ? 55.015 43.759 41.121 1.00 55.52 227 LYS B CA 1
ATOM 5170 C C . LYS B 1 227 ? 53.595 43.313 41.442 1.00 53.69 227 LYS B C 1
ATOM 5171 O O . LYS B 1 227 ? 53.356 42.707 42.492 1.00 53.06 227 LYS B O 1
ATOM 5177 N N . ILE B 1 228 ? 52.658 43.619 40.551 1.00 52.91 228 ILE B N 1
ATOM 5178 C CA . ILE B 1 228 ? 51.246 43.312 40.754 1.00 51.02 228 ILE B CA 1
ATOM 5179 C C . ILE B 1 228 ? 50.836 42.277 39.720 1.00 49.58 228 ILE B C 1
ATOM 5180 O O . ILE B 1 228 ? 50.975 42.511 38.514 1.00 50.03 228 ILE B O 1
ATOM 5185 N N . GLY B 1 229 ? 50.321 41.142 40.184 1.00 47.96 229 GLY B N 1
ATOM 5186 C CA . GLY B 1 229 ? 50.033 40.053 39.271 1.00 46.76 229 GLY B CA 1
ATOM 5187 C C . GLY B 1 229 ? 48.581 39.622 39.238 1.00 45.03 229 GLY B C 1
ATOM 5188 O O . GLY B 1 229 ? 47.781 40.021 40.089 1.00 44.86 229 GLY B O 1
ATOM 5189 N N . CYS B 1 230 ? 48.225 38.817 38.243 1.00 43.77 230 CYS B N 1
ATOM 5190 C CA . CYS B 1 230 ? 46.904 38.221 38.195 1.00 42.66 230 CYS B CA 1
ATOM 5191 C C . CYS B 1 230 ? 46.907 36.931 39.011 1.00 41.90 230 CYS B C 1
ATOM 5192 O O . CYS B 1 230 ? 47.916 36.534 39.602 1.00 42.80 230 CYS B O 1
ATOM 5195 N N . MET B 1 231 ? 45.754 36.272 39.056 1.00 41.06 231 MET B N 1
ATOM 5196 C CA . MET B 1 231 ? 45.647 34.939 39.633 1.00 40.95 231 MET B CA 1
ATOM 5197 C C . MET B 1 231 ? 44.570 34.182 38.878 1.00 39.90 231 MET B C 1
ATOM 5198 O O . MET B 1 231 ? 43.426 34.639 38.804 1.00 40.37 231 MET B O 1
ATOM 5203 N N . ILE B 1 232 ? 44.938 33.030 38.331 1.00 38.72 232 ILE B N 1
ATOM 5204 C CA . ILE B 1 232 ? 44.018 32.169 37.605 1.00 37.86 232 ILE B CA 1
ATOM 5205 C C . ILE B 1 232 ? 44.205 30.742 38.094 1.00 37.80 232 ILE B C 1
ATOM 5206 O O . ILE B 1 232 ? 45.267 30.376 38.606 1.00 37.85 232 ILE B O 1
ATOM 5211 N N . ALA B 1 233 ? 43.162 29.932 37.942 1.00 38.25 233 ALA B N 1
ATOM 5212 C CA . ALA B 1 233 ? 43.246 28.508 38.239 1.00 38.94 233 ALA B CA 1
ATOM 5213 C C . ALA B 1 233 ? 43.492 27.757 36.939 1.00 39.51 233 ALA B C 1
ATOM 5214 O O . ALA B 1 233 ? 42.631 27.747 36.053 1.00 39.65 233 ALA B O 1
ATOM 5216 N N . ALA B 1 234 ? 44.667 27.144 36.817 1.00 40.15 234 ALA B N 1
ATOM 5217 C CA . ALA B 1 234 ? 44.981 26.397 35.609 1.00 40.71 234 ALA B CA 1
ATOM 5218 C C . ALA B 1 234 ? 43.975 25.272 35.411 1.00 41.54 234 ALA B C 1
ATOM 5219 O O . ALA B 1 234 ? 43.580 24.590 36.361 1.00 41.43 234 ALA B O 1
ATOM 5221 N N . THR B 1 235 ? 43.538 25.103 34.165 1.00 41.95 235 THR B N 1
ATOM 5222 C CA . THR B 1 235 ? 42.639 24.022 33.777 1.00 42.21 235 THR B CA 1
ATOM 5223 C C . THR B 1 235 ? 43.257 23.272 32.597 1.00 41.68 235 THR B C 1
ATOM 5224 O O . THR B 1 235 ? 42.658 23.126 31.533 1.00 41.45 235 THR B O 1
ATOM 5228 N N . THR B 1 236 ? 44.491 22.811 32.797 1.00 41.49 236 THR B N 1
ATOM 5229 C CA . THR B 1 236 ? 45.207 22.089 31.755 1.00 41.37 236 THR B CA 1
ATOM 5230 C C . THR B 1 236 ? 44.439 20.835 31.365 1.00 41.18 236 THR B C 1
ATOM 5231 O O . THR B 1 236 ? 44.120 19.998 32.214 1.00 40.88 236 THR B O 1
ATOM 5235 N N . THR B 1 237 ? 44.140 20.711 30.073 1.00 40.82 237 THR B N 1
ATOM 5236 C CA . THR B 1 237 ? 43.260 19.660 29.581 1.00 40.92 237 THR B CA 1
ATOM 5237 C C . THR B 1 237 ? 43.870 19.007 28.350 1.00 40.40 237 THR B C 1
ATOM 5238 O O . THR B 1 237 ? 44.305 19.701 27.426 1.00 39.41 237 THR B O 1
ATOM 5242 N N . TYR B 1 238 ? 43.896 17.664 28.343 1.00 40.66 238 TYR B N 1
ATOM 5243 C CA . TYR B 1 238 ? 44.353 16.881 27.209 1.00 40.57 238 TYR B CA 1
ATOM 5244 C C . TYR B 1 238 ? 43.166 16.257 26.485 1.00 40.79 238 TYR B C 1
ATOM 5245 O O . TYR B 1 238 ? 42.150 15.937 27.109 1.00 40.78 238 TYR B O 1
ATOM 5254 N N . PRO B 1 239 ? 43.253 16.074 25.169 1.00 41.07 239 PRO B N 1
ATOM 5255 C CA . PRO B 1 239 ? 42.179 15.374 24.455 1.00 41.37 239 PRO B CA 1
ATOM 5256 C C . PRO B 1 239 ? 42.258 13.874 24.690 1.00 42.26 239 PRO B C 1
ATOM 5257 O O . PRO B 1 239 ? 43.343 13.292 24.766 1.00 42.42 239 PRO B O 1
ATOM 5261 N N . MET B 1 240 ? 41.085 13.246 24.818 1.00 43.11 240 MET B N 1
ATOM 5262 C CA . MET B 1 240 ? 41.050 11.805 25.044 1.00 44.71 240 MET B CA 1
ATOM 5263 C C . MET B 1 240 ? 41.588 11.045 23.839 1.00 44.30 240 MET B C 1
ATOM 5264 O O . MET B 1 240 ? 42.308 10.050 23.991 1.00 45.19 240 MET B O 1
ATOM 5269 N N . THR B 1 241 ? 41.251 11.495 22.640 1.00 43.11 241 THR B N 1
ATOM 5270 C CA . THR B 1 241 ? 41.686 10.894 21.391 1.00 42.89 241 THR B CA 1
ATOM 5271 C C . THR B 1 241 ? 42.264 11.978 20.496 1.00 42.44 241 THR B C 1
ATOM 5272 O O . THR B 1 241 ? 42.014 13.169 20.710 1.00 41.72 241 THR B O 1
ATOM 5276 N N . PRO B 1 242 ? 43.055 11.599 19.485 1.00 42.70 242 PRO B N 1
ATOM 5277 C CA . PRO B 1 242 ? 43.528 12.596 18.514 1.00 42.70 242 PRO B CA 1
ATOM 5278 C C . PRO B 1 242 ? 42.447 13.034 17.536 1.00 42.34 242 PRO B C 1
ATOM 5279 O O . PRO B 1 242 ? 42.751 13.632 16.499 1.00 43.55 242 PRO B O 1
ATOM 5283 N N . LYS B 1 243 ? 41.189 12.735 17.846 1.00 41.95 243 LYS B N 1
ATOM 5284 C CA . LYS B 1 243 ? 40.084 13.286 17.075 1.00 42.34 243 LYS B CA 1
ATOM 5285 C C . LYS B 1 243 ? 40.139 14.809 17.138 1.00 42.78 243 LYS B C 1
ATOM 5286 O O . LYS B 1 243 ? 40.325 15.371 18.226 1.00 42.95 243 LYS B O 1
ATOM 5290 N N . PRO B 1 244 ? 39.997 15.508 16.009 1.00 42.82 244 PRO B N 1
ATOM 5291 C CA . PRO B 1 244 ? 39.997 16.979 16.058 1.00 42.61 244 PRO B CA 1
ATOM 5292 C C . PRO B 1 244 ? 38.894 17.553 16.928 1.00 41.94 244 PRO B C 1
ATOM 5293 O O . PRO B 1 244 ? 39.042 18.672 17.432 1.00 42.00 244 PRO B O 1
ATOM 5297 N N . GLU B 1 245 ? 37.795 16.820 17.128 1.00 41.83 245 GLU B N 1
ATOM 5298 C CA . GLU B 1 245 ? 36.746 17.296 18.022 1.00 41.77 245 GLU B CA 1
ATOM 5299 C C . GLU B 1 245 ? 37.216 17.295 19.472 1.00 41.44 245 GLU B C 1
ATOM 5300 O O . GLU B 1 245 ? 36.870 18.198 20.243 1.00 41.75 245 GLU B O 1
ATOM 5306 N N . ASP B 1 246 ? 38.005 16.290 19.862 1.00 40.54 246 ASP B N 1
ATOM 5307 C CA . ASP B 1 246 ? 38.569 16.273 21.207 1.00 39.64 246 ASP B CA 1
ATOM 5308 C C . ASP B 1 246 ? 39.648 17.333 21.372 1.00 38.53 246 ASP B C 1
ATOM 5309 O O . ASP B 1 246 ? 39.785 17.913 22.456 1.00 38.37 246 ASP B O 1
ATOM 5314 N N . VAL B 1 247 ? 40.420 17.596 20.315 1.00 37.72 247 VAL B N 1
ATOM 5315 C CA . VAL B 1 247 ? 41.468 18.610 20.388 1.00 36.81 247 VAL B CA 1
ATOM 5316 C C . VAL B 1 247 ? 40.858 19.991 20.587 1.00 38.14 247 VAL B C 1
ATOM 5317 O O . VAL B 1 247 ? 41.363 20.802 21.373 1.00 39.37 247 VAL B O 1
ATOM 5321 N N . LEU B 1 248 ? 39.759 20.277 19.886 1.00 38.23 248 LEU B N 1
ATOM 5322 C CA . LEU B 1 248 ? 39.099 21.568 20.045 1.00 39.34 248 LEU B CA 1
ATOM 5323 C C . LEU B 1 248 ? 38.460 21.696 21.422 1.00 39.61 248 LEU B C 1
ATOM 5324 O O . LEU B 1 248 ? 38.479 22.778 22.021 1.00 40.16 248 LEU B O 1
ATOM 5329 N N . ALA B 1 249 ? 37.887 20.605 21.938 1.00 39.56 249 ALA B N 1
ATOM 5330 C CA . ALA B 1 249 ? 37.246 20.653 23.249 1.00 40.10 249 ALA B CA 1
ATOM 5331 C C . ALA B 1 249 ? 38.261 20.925 24.351 1.00 39.60 249 ALA B C 1
ATOM 5332 O O . ALA B 1 249 ? 37.998 21.716 25.264 1.00 40.08 249 ALA B O 1
ATOM 5334 N N . ALA B 1 250 ? 39.423 20.271 24.287 1.00 39.09 250 ALA B N 1
ATOM 5335 C CA . ALA B 1 250 ? 40.484 20.557 25.247 1.00 38.41 250 ALA B CA 1
ATOM 5336 C C . ALA B 1 250 ? 40.961 21.997 25.118 1.00 39.09 250 ALA B C 1
ATOM 5337 O O . ALA B 1 250 ? 41.225 22.665 26.125 1.00 39.34 250 ALA B O 1
ATOM 5339 N N . MET B 1 251 ? 41.076 22.492 23.883 1.00 39.11 251 MET B N 1
ATOM 5340 C CA . MET B 1 251 ? 41.418 23.894 23.668 1.00 40.04 251 MET B CA 1
ATOM 5341 C C . MET B 1 251 ? 40.385 24.812 24.308 1.00 40.76 251 MET B C 1
ATOM 5342 O O . MET B 1 251 ? 40.734 25.751 25.032 1.00 40.57 251 MET B O 1
ATOM 5347 N N . GLU B 1 252 ? 39.101 24.549 24.049 1.00 41.60 252 GLU B N 1
ATOM 5348 C CA . GLU B 1 252 ? 38.044 25.408 24.573 1.00 42.90 252 GLU B CA 1
ATOM 5349 C C . GLU B 1 252 ? 37.957 25.339 26.092 1.00 43.56 252 GLU B C 1
ATOM 5350 O O . GLU B 1 252 ? 37.611 26.337 26.735 1.00 43.90 252 GLU B O 1
ATOM 5352 N N . ASN B 1 253 ? 38.262 24.182 26.684 1.00 43.84 253 ASN B N 1
ATOM 5353 C CA . ASN B 1 253 ? 38.237 24.080 28.139 1.00 44.67 253 ASN B CA 1
ATOM 5354 C C . ASN B 1 253 ? 39.372 24.878 28.766 1.00 45.08 253 ASN B C 1
ATOM 5355 O O . ASN B 1 253 ? 39.181 25.541 29.792 1.00 45.88 253 ASN B O 1
ATOM 5360 N N . GLU B 1 254 ? 40.562 24.829 28.163 1.00 44.90 254 GLU B N 1
ATOM 5361 C CA . GLU B 1 254 ? 41.670 25.646 28.643 1.00 45.71 254 GLU B CA 1
ATOM 5362 C C . GLU B 1 254 ? 41.422 27.131 28.420 1.00 46.96 254 GLU B C 1
ATOM 5363 O O . GLU B 1 254 ? 41.973 27.957 29.155 1.00 47.19 254 GLU B O 1
ATOM 5369 N N . ARG B 1 255 ? 40.597 27.486 27.432 1.00 47.81 255 ARG B N 1
ATOM 5370 C CA . ARG B 1 255 ? 40.282 28.887 27.186 1.00 48.54 255 ARG B CA 1
ATOM 5371 C C . ARG B 1 255 ? 39.328 29.459 28.224 1.00 49.77 255 ARG B C 1
ATOM 5372 O O . ARG B 1 255 ? 39.241 30.685 28.354 1.00 49.90 255 ARG B O 1
ATOM 5380 N N . ARG B 1 256 ? 38.601 28.603 28.950 1.00 51.33 256 ARG B N 1
ATOM 5381 C CA . ARG B 1 256 ? 37.719 29.091 30.005 1.00 53.66 256 ARG B CA 1
ATOM 5382 C C . ARG B 1 256 ? 38.495 29.873 31.054 1.00 52.61 256 ARG B C 1
ATOM 5383 O O . ARG B 1 256 ? 37.964 30.824 31.640 1.00 53.69 256 ARG B O 1
ATOM 5391 N N . THR B 1 257 ? 39.749 29.496 31.294 1.00 49.83 257 THR B N 1
ATOM 5392 C CA . THR B 1 257 ? 40.627 30.205 32.214 1.00 47.93 257 THR B CA 1
ATOM 5393 C C . THR B 1 257 ? 41.500 31.236 31.516 1.00 45.16 257 THR B C 1
ATOM 5394 O O . THR B 1 257 ? 41.692 32.334 32.046 1.00 44.79 257 THR B O 1
ATOM 5398 N N . LEU B 1 258 ? 42.029 30.909 30.333 1.00 43.17 258 LEU B N 1
ATOM 5399 C CA . LEU B 1 258 ? 42.917 31.836 29.640 1.00 41.56 258 LEU B CA 1
ATOM 5400 C C . LEU B 1 258 ? 42.218 33.146 29.306 1.00 40.72 258 LEU B C 1
ATOM 5401 O O . LEU B 1 258 ? 42.881 34.179 29.170 1.00 40.91 258 LEU B O 1
ATOM 5406 N N . PHE B 1 259 ? 40.889 33.125 29.174 1.00 40.54 259 PHE B N 1
ATOM 5407 C CA . PHE B 1 259 ? 40.131 34.350 28.927 1.00 41.56 259 PHE B CA 1
ATOM 5408 C C . PHE B 1 259 ? 40.449 35.414 29.971 1.00 41.26 259 PHE B C 1
ATOM 5409 O O . PHE B 1 259 ? 40.693 36.578 29.635 1.00 42.46 259 PHE B O 1
ATOM 5417 N N . PHE B 1 260 ? 40.463 35.025 31.246 1.00 39.24 260 PHE B N 1
ATOM 5418 C CA . PHE B 1 260 ? 40.700 35.996 32.308 1.00 38.80 260 PHE B CA 1
ATOM 5419 C C . PHE B 1 260 ? 42.142 36.491 32.297 1.00 38.04 260 PHE B C 1
ATOM 5420 O O . PHE B 1 260 ? 42.390 37.695 32.424 1.00 38.73 260 PHE B O 1
ATOM 5428 N N . SER B 1 261 ? 43.108 35.583 32.135 1.00 37.19 261 SER B N 1
ATOM 5429 C CA . SER B 1 261 ? 44.498 36.009 32.020 1.00 38.96 261 SER B CA 1
ATOM 5430 C C . SER B 1 261 ? 44.768 36.735 30.708 1.00 40.04 261 SER B C 1
ATOM 5431 O O . SER B 1 261 ? 45.708 37.533 30.639 1.00 40.98 261 SER B O 1
ATOM 5434 N N . ASP B 1 262 ? 43.967 36.485 29.669 1.00 39.99 262 ASP B N 1
ATOM 5435 C CA . ASP B 1 262 ? 44.093 37.265 28.441 1.00 41.87 262 ASP B CA 1
ATOM 5436 C C . ASP B 1 262 ? 43.736 38.724 28.692 1.00 42.95 262 ASP B C 1
ATOM 5437 O O . ASP B 1 262 ? 44.434 39.636 28.236 1.00 44.11 262 ASP B O 1
ATOM 5442 N N . VAL B 1 263 ? 42.646 38.963 29.422 1.00 42.82 263 VAL B N 1
ATOM 5443 C CA . VAL B 1 263 ? 42.244 40.333 29.722 1.00 44.42 263 VAL B CA 1
ATOM 5444 C C . VAL B 1 263 ? 43.234 40.983 30.681 1.00 45.50 263 VAL B C 1
ATOM 5445 O O . VAL B 1 263 ? 43.592 42.156 30.524 1.00 47.25 263 VAL B O 1
ATOM 5449 N N . GLN B 1 264 ? 43.703 40.231 31.678 1.00 44.53 264 GLN B N 1
ATOM 5450 C CA . GLN B 1 264 ? 44.538 40.819 32.719 1.00 44.95 264 GLN B CA 1
ATOM 5451 C C . GLN B 1 264 ? 45.983 41.003 32.263 1.00 46.03 264 GLN B C 1
ATOM 5452 O O . GLN B 1 264 ? 46.622 41.998 32.621 1.00 47.08 264 GLN B O 1
ATOM 5458 N N . ALA B 1 265 ? 46.515 40.068 31.477 1.00 46.07 265 ALA B N 1
ATOM 5459 C CA . ALA B 1 265 ? 47.910 40.138 31.056 1.00 47.72 265 ALA B CA 1
ATOM 5460 C C . ALA B 1 265 ? 48.105 40.769 29.684 1.00 48.87 265 ALA B C 1
ATOM 5461 O O . ALA B 1 265 ? 49.125 41.431 29.463 1.00 49.96 265 ALA B O 1
ATOM 5463 N N . ARG B 1 266 ? 47.166 40.582 28.756 1.00 48.79 266 ARG B N 1
ATOM 5464 C CA . ARG B 1 266 ? 47.278 41.186 27.434 1.00 50.71 266 ARG B CA 1
ATOM 5465 C C . ARG B 1 266 ? 46.487 42.479 27.297 1.00 52.20 266 ARG B C 1
ATOM 5466 O O . ARG B 1 266 ? 46.795 43.282 26.409 1.00 53.85 266 ARG B O 1
ATOM 5474 N N . GLY B 1 267 ? 45.482 42.695 28.141 1.00 44.72 267 GLY B N 1
ATOM 5475 C CA . GLY B 1 267 ? 44.785 43.964 28.184 1.00 45.64 267 GLY B CA 1
ATOM 5476 C C . GLY B 1 267 ? 43.573 44.091 27.293 1.00 45.42 267 GLY B C 1
ATOM 5477 O O . GLY B 1 267 ? 43.164 45.219 26.994 1.00 47.18 267 GLY B O 1
ATOM 5478 N N . ALA B 1 268 ? 42.971 42.984 26.864 1.00 43.59 268 ALA B N 1
ATOM 5479 C CA . ALA B 1 268 ? 41.834 43.081 25.961 1.00 44.06 268 ALA B CA 1
ATOM 5480 C C . ALA B 1 268 ? 41.013 41.803 26.021 1.00 44.01 268 ALA B C 1
ATOM 5481 O O . ALA B 1 268 ? 41.541 40.717 26.275 1.00 43.29 268 ALA B O 1
ATOM 5483 N N . TYR B 1 269 ? 39.713 41.954 25.793 1.00 45.09 269 TYR B N 1
ATOM 5484 C CA . TYR B 1 269 ? 38.855 40.800 25.582 1.00 44.80 269 TYR B CA 1
ATOM 5485 C C . TYR B 1 269 ? 39.298 40.075 24.314 1.00 44.44 269 TYR B C 1
ATOM 5486 O O . TYR B 1 269 ? 39.384 40.700 23.248 1.00 44.70 269 TYR B O 1
ATOM 5495 N N . PRO B 1 270 ? 39.594 38.783 24.381 1.00 43.59 270 PRO B N 1
ATOM 5496 C CA . PRO B 1 270 ? 40.006 38.058 23.178 1.00 43.33 270 PRO B CA 1
ATOM 5497 C C . PRO B 1 270 ? 38.826 37.779 22.257 1.00 44.21 270 PRO B C 1
ATOM 5498 O O . PRO B 1 270 ? 37.660 37.844 22.649 1.00 44.04 270 PRO B O 1
ATOM 5502 N N . GLY B 1 271 ? 39.162 37.461 21.005 1.00 45.14 271 GLY B N 1
ATOM 5503 C CA . GLY B 1 271 ? 38.132 37.286 19.994 1.00 46.06 271 GLY B CA 1
ATOM 5504 C C . GLY B 1 271 ? 37.192 36.132 20.291 1.00 46.46 271 GLY B C 1
ATOM 5505 O O . GLY B 1 271 ? 35.978 36.248 20.107 1.00 47.59 271 GLY B O 1
ATOM 5506 N N . TYR B 1 272 ? 37.738 35.006 20.759 1.00 46.18 272 TYR B N 1
ATOM 5507 C CA . TYR B 1 272 ? 36.911 33.819 20.965 1.00 47.11 272 TYR B CA 1
ATOM 5508 C C . TYR B 1 272 ? 35.832 34.054 22.014 1.00 49.81 272 TYR B C 1
ATOM 5509 O O . TYR B 1 272 ? 34.791 33.387 21.990 1.00 50.28 272 TYR B O 1
ATOM 5518 N N . MET B 1 273 ? 36.052 34.994 22.933 1.00 51.88 273 MET B N 1
ATOM 5519 C CA . MET B 1 273 ? 35.019 35.325 23.907 1.00 53.87 273 MET B CA 1
ATOM 5520 C C . MET B 1 273 ? 33.982 36.279 23.332 1.00 56.30 273 MET B C 1
ATOM 5521 O O . MET B 1 273 ? 32.806 36.205 23.706 1.00 56.06 273 MET B O 1
ATOM 5526 N N . LYS B 1 274 ? 34.392 37.174 22.429 1.00 59.23 274 LYS B N 1
ATOM 5527 C CA . LYS B 1 274 ? 33.423 38.016 21.736 1.00 61.25 274 LYS B CA 1
ATOM 5528 C C . LYS B 1 274 ? 32.434 37.169 20.945 1.00 61.01 274 LYS B C 1
ATOM 5529 O O . LYS B 1 274 ? 31.245 37.499 20.866 1.00 62.42 274 LYS B O 1
ATOM 5535 N N . ARG B 1 275 ? 32.910 36.072 20.350 1.00 58.15 275 ARG B N 1
ATOM 5536 C CA . ARG B 1 275 ? 31.998 35.132 19.706 1.00 56.32 275 ARG B CA 1
ATOM 5537 C C . ARG B 1 275 ? 31.123 34.427 20.734 1.00 54.73 275 ARG B C 1
ATOM 5538 O O . ARG B 1 275 ? 29.924 34.229 20.506 1.00 56.00 275 ARG B O 1
ATOM 5546 N N . PHE B 1 276 ? 31.706 34.045 21.874 1.00 51.95 276 PHE B N 1
ATOM 5547 C CA . PHE B 1 276 ? 30.936 33.373 22.917 1.00 50.46 276 PHE B CA 1
ATOM 5548 C C . PHE B 1 276 ? 29.801 34.256 23.422 1.00 50.35 276 PHE B C 1
ATOM 5549 O O . PHE B 1 276 ? 28.707 33.763 23.719 1.00 50.87 276 PHE B O 1
ATOM 5557 N N . PHE B 1 277 ? 30.042 35.565 23.522 1.00 49.85 277 PHE B N 1
ATOM 5558 C CA . PHE B 1 277 ? 29.000 36.475 23.985 1.00 50.30 277 PHE B CA 1
ATOM 5559 C C . PHE B 1 277 ? 27.877 36.599 22.963 1.00 52.10 277 PHE B C 1
ATOM 5560 O O . PHE B 1 277 ? 26.699 36.670 23.333 1.00 52.99 277 PHE B O 1
ATOM 5568 N N . LYS B 1 278 ? 28.221 36.631 21.674 1.00 53.08 278 LYS B N 1
ATOM 5569 C CA . LYS B 1 278 ? 27.205 36.810 20.643 1.00 55.32 278 LYS B CA 1
ATOM 5570 C C . LYS B 1 278 ? 26.339 35.566 20.491 1.00 56.79 278 LYS B C 1
ATOM 5571 O O . LYS B 1 278 ? 25.119 35.668 20.323 1.00 57.47 278 LYS B O 1
ATOM 5573 N N . GLU B 1 279 ? 26.951 34.382 20.550 1.00 57.86 279 GLU B N 1
ATOM 5574 C CA . GLU B 1 279 ? 26.215 33.142 20.336 1.00 60.05 279 GLU B CA 1
ATOM 5575 C C . GLU B 1 279 ? 25.326 32.773 21.516 1.00 62.36 279 GLU B C 1
ATOM 5576 O O . GLU B 1 279 ? 24.347 32.042 21.332 1.00 62.38 279 GLU B O 1
ATOM 5582 N N . ASN B 1 280 ? 25.641 33.255 22.714 1.00 64.74 280 ASN B N 1
ATOM 5583 C CA . ASN B 1 280 ? 24.736 33.180 23.846 1.00 68.25 280 ASN B CA 1
ATOM 5584 C C . ASN B 1 280 ? 24.010 34.518 23.987 1.00 72.04 280 ASN B C 1
ATOM 5585 O O . ASN B 1 280 ? 24.233 35.458 23.220 1.00 71.86 280 ASN B O 1
ATOM 5590 N N . GLY B 1 281 ? 23.123 34.607 24.973 1.00 75.93 281 GLY B N 1
ATOM 5591 C CA . GLY B 1 281 ? 22.353 35.824 25.155 1.00 78.20 281 GLY B CA 1
ATOM 5592 C C . GLY B 1 281 ? 23.028 36.842 26.050 1.00 78.16 281 GLY B C 1
ATOM 5593 O O . GLY B 1 281 ? 22.358 37.566 26.793 1.00 80.45 281 GLY B O 1
ATOM 5594 N N . ILE B 1 282 ? 24.353 36.923 25.973 1.00 72.03 282 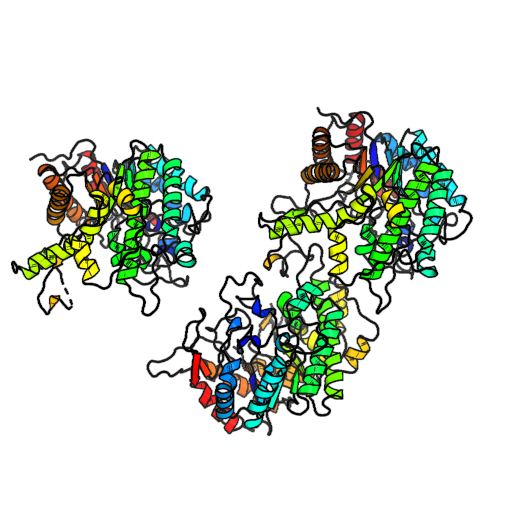ILE B N 1
ATOM 5595 C CA . ILE B 1 282 ? 25.144 37.693 26.926 1.00 66.87 282 ILE B CA 1
ATOM 5596 C C . ILE B 1 282 ? 25.324 39.116 26.413 1.00 65.11 282 ILE B C 1
ATOM 5597 O O . ILE B 1 282 ? 25.809 39.330 25.296 1.00 65.02 282 ILE B O 1
ATOM 5602 N N . THR B 1 283 ? 24.938 40.088 27.237 1.00 63.71 283 THR B N 1
ATOM 5603 C CA . THR B 1 283 ? 25.141 41.505 26.964 1.00 62.32 283 THR B CA 1
ATOM 5604 C C . THR B 1 283 ? 25.938 42.109 28.111 1.00 61.13 283 THR B C 1
ATOM 5605 O O . THR B 1 283 ? 25.611 41.886 29.282 1.00 60.39 283 THR B O 1
ATOM 5609 N N . ILE B 1 284 ? 26.980 42.865 27.778 1.00 61.09 284 ILE B N 1
ATOM 5610 C CA . ILE B 1 284 ? 27.868 43.468 28.767 1.00 60.69 284 ILE B CA 1
ATOM 5611 C C . ILE B 1 284 ? 27.877 44.974 28.547 1.00 62.86 284 ILE B C 1
ATOM 5612 O O . ILE B 1 284 ? 28.201 45.445 27.450 1.00 63.36 284 ILE B O 1
ATOM 5617 N N . GLU B 1 285 ? 27.524 45.725 29.587 1.00 64.66 285 GLU B N 1
ATOM 5618 C CA . GLU B 1 285 ? 27.606 47.176 29.535 1.00 67.31 285 GLU B CA 1
ATOM 5619 C C . GLU B 1 285 ? 29.029 47.628 29.835 1.00 67.66 285 GLU B C 1
ATOM 5620 O O . GLU B 1 285 ? 29.683 47.109 30.744 1.00 66.14 285 GLU B O 1
ATOM 5626 N N . MET B 1 286 ? 29.506 48.600 29.063 1.00 70.10 286 MET B N 1
ATOM 5627 C CA . MET B 1 286 ? 30.885 49.059 29.143 1.00 70.38 286 MET B CA 1
ATOM 5628 C C . MET B 1 286 ? 30.925 50.576 29.227 1.00 72.53 286 MET B C 1
ATOM 5629 O O . MET B 1 286 ? 30.130 51.264 28.581 1.00 73.26 286 MET B O 1
ATOM 5634 N N . ALA B 1 287 ? 31.852 51.093 30.029 1.00 73.14 287 ALA B N 1
ATOM 5635 C CA . ALA B 1 287 ? 32.091 52.525 30.069 1.00 74.98 287 ALA B CA 1
ATOM 5636 C C . ALA B 1 287 ? 33.025 52.930 28.932 1.00 74.31 287 ALA B C 1
ATOM 5637 O O . ALA B 1 287 ? 33.715 52.099 28.335 1.00 73.78 287 ALA B O 1
ATOM 5639 N N . GLU B 1 288 ? 33.040 54.233 28.640 1.00 75.05 288 GLU B N 1
ATOM 5640 C CA . GLU B 1 288 ? 33.757 54.730 27.468 1.00 74.56 288 GLU B CA 1
ATOM 5641 C C . GLU B 1 288 ? 35.244 54.399 27.539 1.00 73.74 288 GLU B C 1
ATOM 5642 O O . GLU B 1 288 ? 35.831 53.916 26.564 1.00 73.93 288 GLU B O 1
ATOM 5644 N N . GLY B 1 289 ? 35.869 54.646 28.687 1.00 70.94 289 GLY B N 1
ATOM 5645 C CA . GLY B 1 289 ? 37.297 54.436 28.817 1.00 68.03 289 GLY B CA 1
ATOM 5646 C C . GLY B 1 289 ? 37.681 53.115 29.451 1.00 64.69 289 GLY B C 1
ATOM 5647 O O . GLY B 1 289 ? 38.797 52.969 29.957 1.00 65.01 289 GLY B O 1
ATOM 5648 N N . ASP B 1 290 ? 36.769 52.140 29.426 1.00 61.80 290 ASP B N 1
ATOM 5649 C CA . ASP B 1 290 ? 37.061 50.845 30.034 1.00 59.05 290 ASP B CA 1
ATOM 5650 C C . ASP B 1 290 ? 38.093 50.070 29.226 1.00 58.58 290 ASP B C 1
ATOM 5651 O O . ASP B 1 290 ? 38.971 49.412 29.798 1.00 58.05 290 ASP B O 1
ATOM 5656 N N . GLU B 1 291 ? 38.002 50.132 27.896 1.00 58.87 291 GLU B N 1
ATOM 5657 C CA . GLU B 1 291 ? 38.937 49.396 27.051 1.00 57.70 291 GLU B CA 1
ATOM 5658 C C . GLU B 1 291 ? 40.365 49.896 27.240 1.00 56.75 291 GLU B C 1
ATOM 5659 O O . GLU B 1 291 ? 41.313 49.101 27.253 1.00 54.99 291 GLU B O 1
ATOM 5665 N N . ASP B 1 292 ? 40.539 51.209 27.405 1.00 57.90 292 ASP B N 1
ATOM 5666 C CA . ASP B 1 292 ? 41.876 51.758 27.608 1.00 58.20 292 ASP B CA 1
ATOM 5667 C C . ASP B 1 292 ? 42.428 51.390 28.981 1.00 56.84 292 ASP B C 1
ATOM 5668 O O . ASP B 1 292 ? 43.631 51.141 29.125 1.00 56.63 292 ASP B O 1
ATOM 5673 N N . ILE B 1 293 ? 41.567 51.355 30.001 1.00 55.72 293 ILE B N 1
ATOM 5674 C CA . ILE B 1 293 ? 42.022 51.022 31.349 1.00 54.84 293 ILE B CA 1
ATOM 5675 C C . ILE B 1 293 ? 42.558 49.596 31.394 1.00 52.82 293 ILE B C 1
ATOM 5676 O O . ILE B 1 293 ? 43.585 49.322 32.029 1.00 53.10 293 ILE B O 1
ATOM 5681 N N . LEU B 1 294 ? 41.882 48.669 30.713 1.00 50.99 294 LEU B N 1
ATOM 5682 C CA . LEU B 1 294 ? 42.350 47.287 30.684 1.00 49.38 294 LEU B CA 1
ATOM 5683 C C . LEU B 1 294 ? 43.653 47.157 29.904 1.00 49.76 294 LEU B C 1
ATOM 5684 O O . LEU B 1 294 ? 44.547 46.399 30.299 1.00 49.47 294 LEU B O 1
ATOM 5689 N N . LYS B 1 295 ? 43.782 47.893 28.798 1.00 50.23 295 LYS B N 1
ATOM 5690 C CA . LYS B 1 295 ? 44.941 47.722 27.926 1.00 50.32 295 LYS B CA 1
ATOM 5691 C C . LYS B 1 295 ? 46.193 48.355 28.520 1.00 51.32 295 LYS B C 1
ATOM 5692 O O . LYS B 1 295 ? 47.282 47.774 28.445 1.00 51.59 295 LYS B O 1
ATOM 5696 N N . GLU B 1 296 ? 46.063 49.537 29.115 1.00 52.21 296 GLU B N 1
ATOM 5697 C CA . GLU B 1 296 ? 47.214 50.310 29.561 1.00 53.53 296 GLU B CA 1
ATOM 5698 C C . GLU B 1 296 ? 47.712 49.922 30.949 1.00 52.32 296 GLU B C 1
ATOM 5699 O O . GLU B 1 296 ? 48.705 50.494 31.412 1.00 53.41 296 GLU B O 1
ATOM 5705 N N . ASN B 1 297 ? 47.064 48.973 31.624 1.00 50.01 297 ASN B N 1
ATOM 5706 C CA . ASN B 1 297 ? 47.445 48.589 32.981 1.00 48.89 297 ASN B CA 1
ATOM 5707 C C . ASN B 1 297 ? 47.417 47.066 33.128 1.00 47.63 297 ASN B C 1
ATOM 5708 O O . ASN B 1 297 ? 46.733 46.503 33.978 1.00 47.29 297 ASN B O 1
ATOM 5713 N N . THR B 1 298 ? 48.184 46.380 32.286 1.00 47.15 298 THR B N 1
ATOM 5714 C CA . THR B 1 298 ? 48.276 44.930 32.376 1.00 45.40 298 THR B CA 1
ATOM 5715 C C . THR B 1 298 ? 49.132 44.523 33.570 1.00 45.30 298 THR B C 1
ATOM 5716 O O . THR B 1 298 ? 50.007 45.268 34.020 1.00 46.39 298 THR B O 1
ATOM 5720 N N . VAL B 1 299 ? 48.870 43.318 34.086 1.00 44.58 299 VAL B N 1
ATOM 5721 C CA . VAL B 1 299 ? 49.571 42.855 35.279 1.00 44.93 299 VAL B CA 1
ATOM 5722 C C . VAL B 1 299 ? 51.031 42.551 34.951 1.00 46.05 299 VAL B C 1
ATOM 5723 O O . VAL B 1 299 ? 51.408 42.296 33.801 1.00 45.86 299 VAL B O 1
ATOM 5727 N N . ASP B 1 300 ? 51.866 42.577 35.993 1.00 47.22 300 ASP B N 1
ATOM 5728 C CA . ASP B 1 300 ? 53.298 42.369 35.813 1.00 48.12 300 ASP B CA 1
ATOM 5729 C C . ASP B 1 300 ? 53.665 40.893 35.723 1.00 46.82 300 ASP B C 1
ATOM 5730 O O . ASP B 1 300 ? 54.596 40.538 34.990 1.00 47.12 300 ASP B O 1
ATOM 5735 N N . TYR B 1 301 ? 52.967 40.027 36.454 1.00 45.40 301 TYR B N 1
ATOM 5736 C CA . TYR B 1 301 ? 53.241 38.598 36.420 1.00 44.16 301 TYR B CA 1
ATOM 5737 C C . TYR B 1 301 ? 51.927 37.832 36.477 1.00 42.04 301 TYR B C 1
ATOM 5738 O O . TYR B 1 301 ? 50.852 38.406 36.675 1.00 42.69 301 TYR B O 1
ATOM 5747 N N . ILE B 1 302 ? 52.021 36.518 36.296 1.00 39.69 302 ILE B N 1
ATOM 5748 C CA . ILE B 1 302 ? 50.859 35.641 36.249 1.00 37.93 302 ILE B CA 1
ATOM 5749 C C . ILE B 1 302 ? 51.008 34.597 37.347 1.00 37.44 302 ILE B C 1
ATOM 5750 O O . ILE B 1 302 ? 51.806 33.659 37.220 1.00 37.11 302 ILE B O 1
ATOM 5755 N N . GLY B 1 303 ? 50.253 34.766 38.429 1.00 37.56 303 GLY B N 1
ATOM 5756 C CA . GLY B 1 303 ? 50.143 33.736 39.445 1.00 37.04 303 GLY B CA 1
ATOM 5757 C C . GLY B 1 303 ? 49.048 32.753 39.064 1.00 36.03 303 GLY B C 1
ATOM 5758 O O . GLY B 1 303 ? 48.018 33.135 38.515 1.00 35.63 303 GLY B O 1
ATOM 5759 N N . PHE B 1 304 ? 49.285 31.475 39.346 1.00 35.89 304 PHE B N 1
ATOM 5760 C CA . PHE B 1 304 ? 48.300 30.476 38.962 1.00 36.14 304 PHE B CA 1
ATOM 5761 C C . PHE B 1 304 ? 48.327 29.300 39.924 1.00 36.83 304 PHE B C 1
ATOM 5762 O O . PHE B 1 304 ? 49.360 28.983 40.518 1.00 36.73 304 PHE B O 1
ATOM 5770 N N . SER B 1 305 ? 47.171 28.658 40.064 1.00 37.51 305 SER B N 1
ATOM 5771 C CA . SER B 1 305 ? 47.052 27.423 40.818 1.00 39.24 305 SER B CA 1
ATOM 5772 C C . SER B 1 305 ? 47.242 26.232 39.889 1.00 39.95 305 SER B C 1
ATOM 5773 O O . SER B 1 305 ? 47.001 26.316 38.682 1.00 39.96 305 SER B O 1
ATOM 5776 N N . TYR B 1 306 ? 47.689 25.119 40.461 1.00 41.18 306 TYR B N 1
ATOM 5777 C CA . TYR B 1 306 ? 47.701 23.850 39.743 1.00 41.00 306 TYR B CA 1
ATOM 5778 C C . TYR B 1 306 ? 47.625 22.729 40.761 1.00 42.56 306 TYR B C 1
ATOM 5779 O O . TYR B 1 306 ? 48.454 22.665 41.673 1.00 42.62 306 TYR B O 1
ATOM 5788 N N . TYR B 1 307 ? 46.641 21.856 40.599 1.00 44.10 307 TYR B N 1
ATOM 5789 C CA . TYR B 1 307 ? 46.523 20.648 41.399 1.00 45.43 307 TYR B CA 1
ATOM 5790 C C . TYR B 1 307 ? 46.478 19.379 40.568 1.00 45.03 307 TYR B C 1
ATOM 5791 O O . TYR B 1 307 ? 46.983 18.347 41.016 1.00 45.59 307 TYR B O 1
ATOM 5800 N N . MET B 1 308 ? 45.904 19.431 39.369 1.00 43.69 308 MET B N 1
ATOM 5801 C CA . MET B 1 308 ? 45.744 18.247 38.539 1.00 44.07 308 MET B CA 1
ATOM 5802 C C . MET B 1 308 ? 45.445 18.684 37.113 1.00 44.26 308 MET B C 1
ATOM 5803 O O . MET B 1 308 ? 45.161 19.854 36.844 1.00 44.46 308 MET B O 1
ATOM 5808 N N . SER B 1 309 ? 45.517 17.722 36.202 1.00 44.09 309 SER B N 1
ATOM 5809 C CA . SER B 1 309 ? 45.090 17.895 34.823 1.00 44.09 309 SER B CA 1
ATOM 5810 C C . SER B 1 309 ? 43.823 17.085 34.585 1.00 44.71 309 SER B C 1
ATOM 5811 O O . SER B 1 309 ? 43.432 16.244 35.399 1.00 44.99 309 SER B O 1
ATOM 5814 N N . MET B 1 310 ? 43.172 17.347 33.455 1.00 45.13 310 MET B N 1
ATOM 5815 C CA . MET B 1 310 ? 41.946 16.645 33.113 1.00 46.39 310 MET B CA 1
ATOM 5816 C C . MET B 1 310 ? 41.953 16.284 31.635 1.00 45.15 310 MET B C 1
ATOM 5817 O O . MET B 1 310 ? 42.855 16.656 30.879 1.00 44.58 310 MET B O 1
ATOM 5822 N N . VAL B 1 311 ? 40.924 15.543 31.233 1.00 44.55 311 VAL B N 1
ATOM 5823 C CA . VAL B 1 311 ? 40.778 15.036 29.876 1.00 43.89 311 VAL B CA 1
ATOM 5824 C C . VAL B 1 311 ? 39.444 15.517 29.322 1.00 43.50 311 VAL B C 1
ATOM 5825 O O . VAL B 1 311 ? 38.442 15.561 30.044 1.00 43.74 311 VAL B O 1
ATOM 5829 N N . ALA B 1 312 ? 39.437 15.886 28.044 1.00 43.00 312 ALA B N 1
ATOM 5830 C CA . ALA B 1 312 ? 38.227 16.300 27.347 1.00 43.02 312 ALA B CA 1
ATOM 5831 C C . ALA B 1 312 ? 37.866 15.259 26.297 1.00 43.31 312 ALA B C 1
ATOM 5832 O O . ALA B 1 312 ? 38.715 14.863 25.490 1.00 43.47 312 ALA B O 1
ATOM 5834 N N . SER B 1 313 ? 36.610 14.818 26.312 1.00 43.84 313 SER B N 1
ATOM 5835 C CA . SER B 1 313 ? 36.104 13.851 25.347 1.00 44.30 313 SER B CA 1
ATOM 5836 C C . SER B 1 313 ? 34.748 14.316 24.844 1.00 44.40 313 SER B C 1
ATOM 5837 O O . SER B 1 313 ? 33.878 14.680 25.641 1.00 44.56 313 SER B O 1
ATOM 5840 N N . THR B 1 314 ? 34.574 14.307 23.524 1.00 44.55 314 THR B N 1
ATOM 5841 C CA . THR B 1 314 ? 33.309 14.660 22.898 1.00 44.45 314 THR B CA 1
ATOM 5842 C C . THR B 1 314 ? 32.529 13.437 22.435 1.00 44.65 314 THR B C 1
ATOM 5843 O O . THR B 1 314 ? 31.537 13.584 21.714 1.00 45.72 314 THR B O 1
ATOM 5847 N N . SER B 1 315 ? 32.958 12.243 22.824 1.00 43.83 315 SER B N 1
ATOM 5848 C CA . SER B 1 315 ? 32.235 11.035 22.460 1.00 44.93 315 SER B CA 1
ATOM 5849 C C . SER B 1 315 ? 30.837 11.067 23.070 1.00 46.48 315 SER B C 1
ATOM 5850 O O . SER B 1 315 ? 30.697 11.333 24.272 1.00 46.96 315 SER B O 1
ATOM 5853 N N . PRO B 1 316 ? 29.787 10.826 22.283 1.00 53.97 316 PRO B N 1
ATOM 5854 C CA . PRO B 1 316 ? 28.426 10.860 22.844 1.00 55.34 316 PRO B CA 1
ATOM 5855 C C . PRO B 1 316 ? 28.210 9.887 23.989 1.00 57.22 316 PRO B C 1
ATOM 5856 O O . PRO B 1 316 ? 27.454 10.200 24.917 1.00 56.65 316 PRO B O 1
ATOM 5860 N N . GLU B 1 317 ? 28.848 8.714 23.953 1.00 59.17 317 GLU B N 1
ATOM 5861 C CA . GLU B 1 317 ? 28.686 7.756 25.041 1.00 61.68 317 GLU B CA 1
ATOM 5862 C C . GLU B 1 317 ? 29.254 8.303 26.345 1.00 59.74 317 GLU B C 1
ATOM 5863 O O . GLU B 1 317 ? 28.702 8.057 27.424 1.00 60.54 317 GLU B O 1
ATOM 5869 N N . ASP B 1 318 ? 30.353 9.056 26.264 1.00 57.39 318 ASP B N 1
ATOM 5870 C CA . ASP B 1 318 ? 30.953 9.619 27.468 1.00 56.64 318 ASP B CA 1
ATOM 5871 C C . ASP B 1 318 ? 30.152 10.800 28.001 1.00 56.01 318 ASP B C 1
ATOM 5872 O O . ASP B 1 318 ? 30.164 11.060 29.209 1.00 56.58 318 ASP B O 1
ATOM 5877 N N . LEU B 1 319 ? 29.451 11.520 27.125 1.00 54.52 319 LEU B N 1
ATOM 5878 C CA . LEU B 1 319 ? 28.739 12.728 27.521 1.00 53.88 319 LEU B CA 1
ATOM 5879 C C . LEU B 1 319 ? 27.348 12.458 28.079 1.00 56.34 319 LEU B C 1
ATOM 5880 O O . LEU B 1 319 ? 26.811 13.308 28.798 1.00 57.51 319 LEU B O 1
ATOM 5885 N N . ALA B 1 320 ? 26.753 11.305 27.771 1.00 57.40 320 ALA B N 1
ATOM 5886 C CA . ALA B 1 320 ? 25.415 10.972 28.246 1.00 59.74 320 ALA B CA 1
ATOM 5887 C C . ALA B 1 320 ? 25.405 9.773 29.185 1.00 62.05 320 ALA B C 1
ATOM 5888 O O . ALA B 1 320 ? 24.335 9.210 29.444 1.00 56.28 320 ALA B O 1
ATOM 5890 N N . LYS B 1 321 ? 26.562 9.370 29.703 1.00 61.52 321 LYS B N 1
ATOM 5891 C CA . LYS B 1 321 ? 26.637 8.200 30.566 1.00 63.21 321 LYS B CA 1
ATOM 5892 C C . LYS B 1 321 ? 26.088 8.523 31.951 1.00 64.22 321 LYS B C 1
ATOM 5893 O O . LYS B 1 321 ? 26.490 9.509 32.574 1.00 61.91 321 LYS B O 1
ATOM 5897 N N . THR B 1 322 ? 25.155 7.696 32.427 1.00 67.83 322 THR B N 1
ATOM 5898 C CA . THR B 1 322 ? 24.661 7.814 33.794 1.00 70.45 322 THR B CA 1
ATOM 5899 C C . THR B 1 322 ? 25.455 6.973 34.781 1.00 72.29 322 THR B C 1
ATOM 5900 O O . THR B 1 322 ? 25.466 7.288 35.976 1.00 73.56 322 THR B O 1
ATOM 5904 N N . GLU B 1 323 ? 26.112 5.916 34.313 1.00 72.97 323 GLU B N 1
ATOM 5905 C CA . GLU B 1 323 ? 26.930 5.085 35.177 1.00 75.13 323 GLU B CA 1
ATOM 5906 C C . GLU B 1 323 ? 28.261 5.773 35.474 1.00 73.00 323 GLU B C 1
ATOM 5907 O O . GLU B 1 323 ? 28.599 6.814 34.905 1.00 70.14 323 GLU B O 1
ATOM 5909 N N . GLY B 1 324 ? 29.019 5.177 36.390 1.00 74.58 324 GLY B N 1
ATOM 5910 C CA . GLY B 1 324 ? 30.339 5.676 36.717 1.00 72.66 324 GLY B CA 1
ATOM 5911 C C . GLY B 1 324 ? 30.348 6.839 37.687 1.00 72.10 324 GLY B C 1
ATOM 5912 O O . GLY B 1 324 ? 29.562 6.873 38.639 1.00 74.67 324 GLY B O 1
ATOM 5913 N N . ASN B 1 325 ? 31.238 7.800 37.444 1.00 69.01 325 ASN B N 1
ATOM 5914 C CA . ASN B 1 325 ? 31.417 8.927 38.348 1.00 68.01 325 ASN B CA 1
ATOM 5915 C C . ASN B 1 325 ? 30.122 9.717 38.503 1.00 67.11 325 ASN B C 1
ATOM 5916 O O . ASN B 1 325 ? 29.302 9.800 37.586 1.00 66.53 325 ASN B O 1
ATOM 5921 N N . LEU B 1 326 ? 29.944 10.302 39.691 1.00 67.03 326 LEU B N 1
ATOM 5922 C CA . LEU B 1 326 ? 28.745 11.091 39.955 1.00 66.93 326 LEU B CA 1
ATOM 5923 C C . LEU B 1 326 ? 28.763 12.413 39.198 1.00 64.30 326 LEU B C 1
ATOM 5924 O O . LEU B 1 326 ? 27.700 12.969 38.900 1.00 64.86 326 LEU B O 1
ATOM 5929 N N . LEU B 1 327 ? 29.947 12.928 38.885 1.00 61.76 327 LEU B N 1
ATOM 5930 C CA . LEU B 1 327 ? 30.091 14.137 38.090 1.00 59.01 327 LEU B CA 1
ATOM 5931 C C . LEU B 1 327 ? 30.441 13.774 36.652 1.00 56.53 327 LEU B C 1
ATOM 5932 O O . LEU B 1 327 ? 31.094 12.761 36.389 1.00 56.10 327 LEU B O 1
ATOM 5937 N N . GLY B 1 328 ? 29.999 14.613 35.722 1.00 55.11 328 GLY B N 1
ATOM 5938 C CA . GLY B 1 328 ? 30.225 14.352 34.316 1.00 53.12 328 GLY B CA 1
ATOM 5939 C C . GLY B 1 328 ? 31.688 14.462 33.927 1.00 51.02 328 GLY B C 1
ATOM 5940 O O . GLY B 1 328 ? 32.528 15.000 34.649 1.00 50.98 328 GLY B O 1
ATOM 5941 N N . GLY B 1 329 ? 31.989 13.932 32.751 1.00 49.33 329 GLY B N 1
ATOM 5942 C CA . GLY B 1 329 ? 33.329 13.949 32.204 1.00 47.46 329 GLY B CA 1
ATOM 5943 C C . GLY B 1 329 ? 33.946 12.562 32.177 1.00 48.66 329 GLY B C 1
ATOM 5944 O O . GLY B 1 329 ? 33.289 11.545 32.414 1.00 51.24 329 GLY B O 1
ATOM 5945 N N . VAL B 1 330 ? 35.245 12.537 31.873 1.00 47.17 330 VAL B N 1
ATOM 5946 C CA . VAL B 1 330 ? 36.017 11.305 31.804 1.00 48.01 330 VAL B CA 1
ATOM 5947 C C . VAL B 1 330 ? 37.311 11.494 32.583 1.00 48.30 330 VAL B C 1
ATOM 5948 O O . VAL B 1 330 ? 37.719 12.613 32.900 1.00 47.30 330 VAL B O 1
ATOM 5952 N N . LYS B 1 331 ? 37.960 10.374 32.888 1.00 50.04 331 LYS B N 1
ATOM 5953 C CA . LYS B 1 331 ? 39.211 10.364 33.629 1.00 50.86 331 LYS B CA 1
ATOM 5954 C C . LYS B 1 331 ? 40.359 9.919 32.730 1.00 51.51 331 LYS B C 1
ATOM 5955 O O . LYS B 1 331 ? 40.157 9.296 31.685 1.00 51.96 331 LYS B O 1
ATOM 5961 N N . ASN B 1 332 ? 41.578 10.253 33.158 1.00 51.99 332 ASN B N 1
ATOM 5962 C CA . ASN B 1 332 ? 42.778 9.922 32.401 1.00 52.33 332 ASN B CA 1
ATOM 5963 C C . ASN B 1 332 ? 43.217 8.508 32.759 1.00 56.86 332 ASN B C 1
ATOM 5964 O O . ASN B 1 332 ? 43.619 8.270 33.908 1.00 57.74 332 ASN B O 1
ATOM 5969 N N . PRO B 1 333 ? 43.171 7.550 31.828 1.00 60.16 333 PRO B N 1
ATOM 5970 C CA . PRO B 1 333 ? 43.559 6.173 32.174 1.00 63.09 333 PRO B CA 1
ATOM 5971 C C . PRO B 1 333 ? 45.038 6.013 32.473 1.00 64.11 333 PRO B C 1
ATOM 5972 O O . PRO B 1 333 ? 45.417 5.032 33.125 1.00 67.51 333 PRO B O 1
ATOM 5976 N N . TYR B 1 334 ? 45.882 6.937 32.022 1.00 61.00 334 TYR B N 1
ATOM 5977 C CA . TYR B 1 334 ? 47.322 6.848 32.220 1.00 61.37 334 TYR B CA 1
ATOM 5978 C C . TYR B 1 334 ? 47.785 7.542 33.492 1.00 61.87 334 TYR B C 1
ATOM 5979 O O . TYR B 1 334 ? 48.974 7.478 33.820 1.00 62.52 334 TYR B O 1
ATOM 5988 N N . LEU B 1 335 ? 46.882 8.199 34.211 1.00 61.84 335 LEU B N 1
ATOM 5989 C CA . LEU B 1 335 ? 47.181 8.809 35.494 1.00 62.41 335 LEU B CA 1
ATOM 5990 C C . LEU B 1 335 ? 46.593 7.954 36.608 1.00 66.17 335 LEU B C 1
ATOM 5991 O O . LEU B 1 335 ? 45.607 7.238 36.408 1.00 67.50 335 LEU B O 1
ATOM 5996 N N . GLU B 1 336 ? 47.198 8.034 37.789 1.00 68.09 336 GLU B N 1
ATOM 5997 C CA . GLU B 1 336 ? 46.702 7.284 38.932 1.00 72.22 336 GLU B CA 1
ATOM 5998 C C . GLU B 1 336 ? 45.824 8.164 39.808 1.00 72.30 336 GLU B C 1
ATOM 5999 O O . GLU B 1 336 ? 46.139 9.332 40.060 1.00 70.21 336 GLU B O 1
ATOM 6005 N N . SER B 1 337 ? 44.714 7.591 40.264 1.00 74.89 337 SER B N 1
ATOM 6006 C CA . SER B 1 337 ? 43.723 8.335 41.021 1.00 75.07 337 SER B CA 1
ATOM 6007 C C . SER B 1 337 ? 43.961 8.147 42.510 1.00 77.72 337 SER B C 1
ATOM 6008 O O . SER B 1 337 ? 44.347 7.063 42.960 1.00 79.15 337 SER B O 1
ATOM 6011 N N . SER B 1 338 ? 43.736 9.211 43.271 1.00 78.75 338 SER B N 1
ATOM 6012 C CA . SER B 1 338 ? 43.948 9.167 44.708 1.00 82.04 338 SER B CA 1
ATOM 6013 C C . SER B 1 338 ? 42.845 8.341 45.365 1.00 86.84 338 SER B C 1
ATOM 6014 O O . SER B 1 338 ? 42.101 7.609 44.707 1.00 84.11 338 SER B O 1
ATOM 6017 N N . GLU B 1 339 ? 42.751 8.430 46.692 1.00 93.31 339 GLU B N 1
ATOM 6018 C CA . GLU B 1 339 ? 41.568 7.924 47.372 1.00 98.51 339 GLU B CA 1
ATOM 6019 C C . GLU B 1 339 ? 40.367 8.804 47.058 1.00 94.94 339 GLU B C 1
ATOM 6020 O O . GLU B 1 339 ? 39.259 8.305 46.832 1.00 96.98 339 GLU B O 1
ATOM 6022 N N . TRP B 1 340 ? 40.578 10.118 47.013 1.00 91.85 340 TRP B N 1
ATOM 6023 C CA . TRP B 1 340 ? 39.597 11.051 46.484 1.00 90.76 340 TRP B CA 1
ATOM 6024 C C . TRP B 1 340 ? 39.586 10.971 44.959 1.00 87.70 340 TRP B C 1
ATOM 6025 O O . TRP B 1 340 ? 40.356 10.229 44.343 1.00 87.05 340 TRP B O 1
ATOM 6027 N N . GLY B 1 341 ? 38.702 11.744 44.334 1.00 84.86 341 GLY B N 1
ATOM 6028 C CA . GLY B 1 341 ? 38.580 11.705 42.889 1.00 81.76 341 GLY B CA 1
ATOM 6029 C C . GLY B 1 341 ? 39.710 12.353 42.117 1.00 79.24 341 GLY B C 1
ATOM 6030 O O . GLY B 1 341 ? 39.685 12.328 40.883 1.00 77.96 341 GLY B O 1
ATOM 6031 N N . TRP B 1 342 ? 40.702 12.920 42.798 1.00 78.66 342 TRP B N 1
ATOM 6032 C CA . TRP B 1 342 ? 41.756 13.655 42.111 1.00 74.42 342 TRP B CA 1
ATOM 6033 C C . TRP B 1 342 ? 42.690 12.713 41.359 1.00 72.37 342 TRP B C 1
ATOM 6034 O O . TRP B 1 342 ? 42.990 11.607 41.817 1.00 74.27 342 TRP B O 1
ATOM 6036 N N . GLN B 1 343 ? 43.147 13.163 40.193 1.00 66.83 343 GLN B N 1
ATOM 6037 C CA . GLN B 1 343 ? 44.168 12.476 39.415 1.00 63.91 343 GLN B CA 1
ATOM 6038 C C . GLN B 1 343 ? 45.487 13.223 39.553 1.00 60.96 343 GLN B C 1
ATOM 6039 O O . GLN B 1 343 ? 45.525 14.453 39.466 1.00 60.37 343 GLN B O 1
ATOM 6045 N N . ILE B 1 344 ? 46.568 12.481 39.767 1.00 58.87 344 ILE B N 1
ATOM 6046 C CA . ILE B 1 344 ? 47.878 13.067 40.029 1.00 55.66 344 ILE B CA 1
ATOM 6047 C C . ILE B 1 344 ? 48.676 13.089 38.734 1.00 51.49 344 ILE B C 1
ATOM 6048 O O . ILE B 1 344 ? 48.856 12.050 38.085 1.00 52.16 344 ILE B O 1
ATOM 6053 N N . ASP B 1 345 ? 49.157 14.273 38.360 1.00 47.49 345 ASP B N 1
ATOM 6054 C CA . ASP B 1 345 ? 49.853 14.472 37.087 1.00 42.92 345 ASP B CA 1
ATOM 6055 C C . ASP B 1 345 ? 50.949 15.507 37.284 1.00 40.91 345 ASP B C 1
ATOM 6056 O O . ASP B 1 345 ? 50.791 16.684 36.937 1.00 37.31 345 ASP B O 1
ATOM 6061 N N . PRO B 1 346 ? 52.091 15.100 37.847 1.00 41.77 346 PRO B N 1
ATOM 6062 C CA . PRO B 1 346 ? 53.176 16.073 38.069 1.00 41.44 346 PRO B CA 1
ATOM 6063 C C . PRO B 1 346 ? 53.749 16.644 36.783 1.00 39.54 346 PRO B C 1
ATOM 6064 O O . PRO B 1 346 ? 54.100 17.829 36.743 1.00 38.93 346 PRO B O 1
ATOM 6068 N N . LYS B 1 347 ? 53.857 15.835 35.726 1.00 38.76 347 LYS B N 1
ATOM 6069 C CA . LYS B 1 347 ? 54.322 16.355 34.445 1.00 38.70 347 LYS B CA 1
ATOM 6070 C C . LYS B 1 347 ? 53.385 17.416 33.886 1.00 38.24 347 LYS B C 1
ATOM 6071 O O . LYS B 1 347 ? 53.811 18.237 33.067 1.00 38.53 347 LYS B O 1
ATOM 6076 N N . GLY B 1 348 ? 52.122 17.423 34.318 1.00 37.80 348 GLY B N 1
ATOM 6077 C CA . GLY B 1 348 ? 51.181 18.431 33.867 1.00 37.07 348 GLY B CA 1
ATOM 6078 C C . GLY B 1 348 ? 51.501 19.834 34.337 1.00 36.26 348 GLY B C 1
ATOM 6079 O O . GLY B 1 348 ? 51.049 20.800 33.715 1.00 36.33 348 GLY B O 1
ATOM 6080 N N . ILE B 1 349 ? 52.266 19.971 35.422 1.00 36.19 349 ILE B N 1
ATOM 6081 C CA . ILE B 1 349 ? 52.663 21.308 35.851 1.00 35.43 349 ILE B CA 1
ATOM 6082 C C . ILE B 1 349 ? 53.771 21.851 34.957 1.00 34.87 349 ILE B C 1
ATOM 6083 O O . ILE B 1 349 ? 53.888 23.068 34.780 1.00 34.50 349 ILE B O 1
ATOM 6088 N N . ARG B 1 350 ? 54.591 20.973 34.373 1.00 35.47 350 ARG B N 1
ATOM 6089 C CA . ARG B 1 350 ? 55.565 21.424 33.386 1.00 35.69 350 ARG B CA 1
ATOM 6090 C C . ARG B 1 350 ? 54.870 21.858 32.102 1.00 34.96 350 ARG B C 1
ATOM 6091 O O . ARG B 1 350 ? 55.275 22.841 31.470 1.00 34.04 350 ARG B O 1
ATOM 6099 N N . ILE B 1 351 ? 53.820 21.136 31.706 1.00 35.95 351 ILE B N 1
ATOM 6100 C CA . ILE B 1 351 ? 53.032 21.531 30.543 1.00 37.10 351 ILE B CA 1
ATOM 6101 C C . ILE B 1 351 ? 52.350 22.868 30.795 1.00 37.12 351 ILE B C 1
ATOM 6102 O O . ILE B 1 351 ? 52.339 23.751 29.927 1.00 37.22 351 ILE B O 1
ATOM 6107 N N . THR B 1 352 ? 51.775 23.040 31.989 1.00 35.69 352 THR B N 1
ATOM 6108 C CA . THR B 1 352 ? 51.098 24.289 32.322 1.00 34.66 352 THR B CA 1
ATOM 6109 C C . THR B 1 352 ? 52.065 25.467 32.288 1.00 35.03 352 THR B C 1
ATOM 6110 O O . THR B 1 352 ? 51.731 26.539 31.771 1.00 35.86 352 THR B O 1
ATOM 6114 N N . LEU B 1 353 ? 53.273 25.281 32.825 1.00 34.88 353 LEU B N 1
ATOM 6115 C CA . LEU B 1 353 ? 54.238 26.375 32.871 1.00 35.56 353 LEU B CA 1
ATOM 6116 C C . LEU B 1 353 ? 54.679 26.788 31.472 1.00 36.41 353 LEU B C 1
ATOM 6117 O O . LEU B 1 353 ? 54.794 27.985 31.181 1.00 36.97 353 LEU B O 1
ATOM 6122 N N . ASN B 1 354 ? 54.930 25.815 30.593 1.00 36.99 354 ASN B N 1
ATOM 6123 C CA . ASN B 1 354 ? 55.316 26.140 29.223 1.00 38.32 354 ASN B CA 1
ATOM 6124 C C . ASN B 1 354 ? 54.162 26.775 28.458 1.00 38.57 354 ASN B C 1
ATOM 6125 O O . ASN B 1 354 ? 54.368 27.716 27.683 1.00 39.34 354 ASN B O 1
ATOM 6130 N N . THR B 1 355 ? 52.943 26.273 28.663 1.00 38.51 355 THR B N 1
ATOM 6131 C CA . THR B 1 355 ? 51.781 26.828 27.975 1.00 38.08 355 THR B CA 1
ATOM 6132 C C . THR B 1 355 ? 51.556 28.283 28.366 1.00 37.53 355 THR B C 1
ATOM 6133 O O . THR B 1 355 ? 51.366 29.149 27.504 1.00 37.53 355 THR B O 1
ATOM 6137 N N . LEU B 1 356 ? 51.579 28.571 29.670 1.00 37.01 356 LEU B N 1
ATOM 6138 C CA . LEU B 1 356 ? 51.323 29.930 30.133 1.00 36.77 356 LEU B CA 1
ATOM 6139 C C . LEU B 1 356 ? 52.432 30.885 29.706 1.00 36.94 356 LEU B C 1
ATOM 6140 O O . LEU B 1 356 ? 52.161 32.038 29.350 1.00 37.57 356 LEU B O 1
ATOM 6145 N N . TYR B 1 357 ? 53.685 30.427 29.732 1.00 36.70 357 TYR B N 1
ATOM 6146 C CA . TYR B 1 357 ? 54.792 31.322 29.414 1.00 37.63 357 TYR B CA 1
ATOM 6147 C C . TYR B 1 357 ? 54.924 31.555 27.913 1.00 38.47 357 TYR B C 1
ATOM 6148 O O . TYR B 1 357 ? 55.288 32.657 27.488 1.00 38.61 357 TYR B O 1
ATOM 6157 N N . ASP B 1 358 ? 54.648 30.533 27.098 1.00 39.30 358 ASP B N 1
ATOM 6158 C CA . ASP B 1 358 ? 54.661 30.722 25.650 1.00 41.11 358 ASP B CA 1
ATOM 6159 C C . ASP B 1 358 ? 53.606 31.733 25.223 1.00 40.62 358 ASP B C 1
ATOM 6160 O O . ASP B 1 358 ? 53.832 32.532 24.307 1.00 41.34 358 ASP B O 1
ATOM 6165 N N . ARG B 1 359 ? 52.451 31.719 25.887 1.00 39.66 359 ARG B N 1
ATOM 6166 C CA . ARG B 1 359 ? 51.344 32.581 25.487 1.00 39.02 359 ARG B CA 1
ATOM 6167 C C . ARG B 1 359 ? 51.602 34.033 25.875 1.00 38.63 359 ARG B C 1
ATOM 6168 O O . ARG B 1 359 ? 51.436 34.944 25.055 1.00 38.68 359 ARG B O 1
ATOM 6176 N N . TYR B 1 360 ? 52.018 34.269 27.119 1.00 37.62 360 TYR B N 1
ATOM 6177 C CA . TYR B 1 360 ? 52.064 35.620 27.660 1.00 37.61 360 TYR B CA 1
ATOM 6178 C C . TYR B 1 360 ? 53.462 36.218 27.725 1.00 37.36 360 TYR B C 1
ATOM 6179 O O . TYR B 1 360 ? 53.586 37.448 27.729 1.00 38.18 360 TYR B O 1
ATOM 6188 N N . GLN B 1 361 ? 54.507 35.389 27.785 1.00 36.92 361 GLN B N 1
ATOM 6189 C CA . GLN B 1 361 ? 55.894 35.860 27.828 1.00 38.88 361 GLN B CA 1
ATOM 6190 C C . GLN B 1 361 ? 56.153 36.761 29.034 1.00 39.94 361 GLN B C 1
ATOM 6191 O O . GLN B 1 361 ? 56.989 37.666 28.980 1.00 40.78 361 GLN B O 1
ATOM 6197 N N . LYS B 1 362 ? 55.441 36.522 30.127 1.00 39.87 362 LYS B N 1
ATOM 6198 C CA . LYS B 1 362 ? 55.572 37.289 31.353 1.00 40.70 362 LYS B CA 1
ATOM 6199 C C . LYS B 1 362 ? 55.969 36.369 32.499 1.00 39.91 362 LYS B C 1
ATOM 6200 O O . LYS B 1 362 ? 55.738 35.155 32.440 1.00 38.55 362 LYS B O 1
ATOM 6206 N N . PRO B 1 363 ? 56.590 36.909 33.550 1.00 40.85 363 PRO B N 1
ATOM 6207 C CA . PRO B 1 363 ? 56.978 36.064 34.686 1.00 39.94 363 PRO B CA 1
ATOM 6208 C C . PRO B 1 363 ? 55.781 35.334 35.277 1.00 38.53 363 PRO B C 1
ATOM 6209 O O . PRO B 1 363 ? 54.685 35.886 35.393 1.00 37.74 363 PRO B O 1
ATOM 6213 N N . LEU B 1 364 ? 56.000 34.076 35.637 1.00 38.29 364 LEU B N 1
ATOM 6214 C CA . LEU B 1 364 ? 54.982 33.262 36.279 1.00 38.23 364 LEU B CA 1
ATOM 6215 C C . LEU B 1 364 ? 55.276 33.128 37.770 1.00 39.02 364 LEU B C 1
ATOM 6216 O O . LEU B 1 364 ? 56.387 33.388 38.239 1.00 39.63 364 LEU B O 1
ATOM 6221 N N . PHE B 1 365 ? 54.252 32.720 38.513 1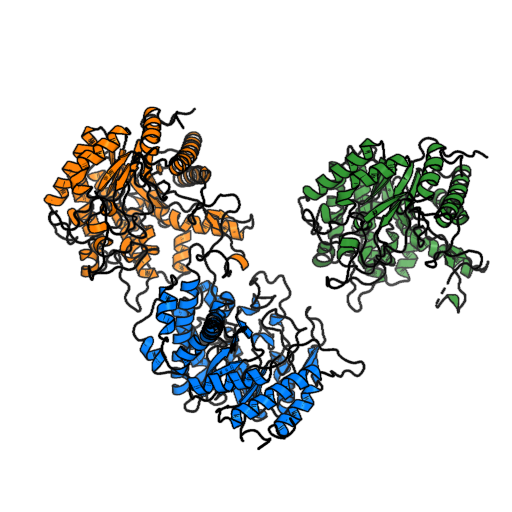.00 39.08 365 PHE B N 1
ATOM 6222 C CA . PHE B 1 365 ? 54.362 32.535 39.956 1.00 39.52 365 PHE B CA 1
ATOM 6223 C C . PHE B 1 365 ? 53.380 31.448 40.359 1.00 39.02 365 PHE B C 1
ATOM 6224 O O . PHE B 1 365 ? 52.168 31.633 40.229 1.00 39.32 365 PHE B O 1
ATOM 6232 N N . ILE B 1 366 ? 53.893 30.318 40.834 1.00 38.88 366 ILE B N 1
ATOM 6233 C CA . ILE B 1 366 ? 53.030 29.261 41.349 1.00 38.61 366 ILE B CA 1
ATOM 6234 C C . ILE B 1 366 ? 52.586 29.675 42.747 1.00 39.76 366 ILE B C 1
ATOM 6235 O O . ILE B 1 366 ? 53.387 29.691 43.685 1.00 40.07 366 ILE B O 1
ATOM 6240 N N . VAL B 1 367 ? 51.309 30.026 42.884 1.00 40.25 367 VAL B N 1
ATOM 6241 C CA . VAL B 1 367 ? 50.772 30.518 44.148 1.00 40.56 367 VAL B CA 1
ATOM 6242 C C . VAL B 1 367 ? 49.904 29.496 44.862 1.00 40.69 367 VAL B C 1
ATOM 6243 O O . VAL B 1 367 ? 49.628 29.674 46.060 1.00 40.52 367 VAL B O 1
ATOM 6247 N N . GLU B 1 368 ? 49.459 28.442 44.179 1.00 40.58 368 GLU B N 1
ATOM 6248 C CA . GLU B 1 368 ? 48.715 27.361 44.815 1.00 40.88 368 GLU B CA 1
ATOM 6249 C C . GLU B 1 368 ? 49.135 26.034 44.205 1.00 40.89 368 GLU B C 1
ATOM 6250 O O . GLU B 1 368 ? 49.111 25.876 42.980 1.00 41.26 368 GLU B O 1
ATOM 6256 N N . ASN B 1 369 ? 49.512 25.087 45.065 1.00 40.50 369 ASN B N 1
ATOM 6257 C CA . ASN B 1 369 ? 49.828 23.721 44.663 1.00 39.58 369 ASN B CA 1
ATOM 6258 C C . ASN B 1 369 ? 50.038 22.858 45.900 1.00 39.62 369 ASN B C 1
ATOM 6259 O O . ASN B 1 369 ? 50.753 23.258 46.821 1.00 40.05 369 ASN B O 1
ATOM 6264 N N . GLY B 1 370 ? 49.425 21.684 45.938 1.00 39.61 370 GLY B N 1
ATOM 6265 C CA . GLY B 1 370 ? 49.576 20.822 47.092 1.00 40.03 370 GLY B CA 1
ATOM 6266 C C . GLY B 1 370 ? 48.617 19.655 47.028 1.00 39.93 370 GLY B C 1
ATOM 6267 O O . GLY B 1 370 ? 47.807 19.526 46.105 1.00 40.68 370 GLY B O 1
ATOM 6268 N N . LEU B 1 371 ? 48.729 18.799 48.039 1.00 39.02 371 LEU B N 1
ATOM 6269 C CA . LEU B 1 371 ? 47.905 17.603 48.151 1.00 39.27 371 LEU B CA 1
ATOM 6270 C C . LEU B 1 371 ? 47.069 17.690 49.417 1.00 39.88 371 LEU B C 1
ATOM 6271 O O . LEU B 1 371 ? 47.615 17.813 50.519 1.00 40.83 371 LEU B O 1
ATOM 6276 N N . GLY B 1 372 ? 45.749 17.632 49.255 1.00 39.70 372 GLY B N 1
ATOM 6277 C CA . GLY B 1 372 ? 44.848 17.541 50.386 1.00 40.14 372 GLY B CA 1
ATOM 6278 C C . GLY B 1 372 ? 44.552 16.085 50.680 1.00 40.70 372 GLY B C 1
ATOM 6279 O O . GLY B 1 372 ? 44.119 15.340 49.796 1.00 40.52 372 GLY B O 1
ATOM 6280 N N . ALA B 1 373 ? 44.798 15.679 51.922 1.00 40.83 373 ALA B N 1
ATOM 6281 C CA . ALA B 1 373 ? 44.630 14.281 52.289 1.00 41.76 373 ALA B CA 1
ATOM 6282 C C . ALA B 1 373 ? 44.354 14.183 53.780 1.00 43.24 373 ALA B C 1
ATOM 6283 O O . ALA B 1 373 ? 44.643 15.105 54.548 1.00 42.87 373 ALA B O 1
ATOM 6285 N N . VAL B 1 374 ? 43.785 13.045 54.176 1.00 44.81 374 VAL B N 1
ATOM 6286 C CA . VAL B 1 374 ? 43.558 12.769 55.588 1.00 46.63 374 VAL B CA 1
ATOM 6287 C C . VAL B 1 374 ? 44.890 12.459 56.256 1.00 48.00 374 VAL B C 1
ATOM 6288 O O . VAL B 1 374 ? 45.679 11.646 55.759 1.00 48.57 374 VAL B O 1
ATOM 6292 N N . ASP B 1 375 ? 45.149 13.112 57.384 1.00 48.78 375 ASP B N 1
ATOM 6293 C CA . ASP B 1 375 ? 46.344 12.860 58.174 1.00 49.98 375 ASP B CA 1
ATOM 6294 C C . ASP B 1 375 ? 45.979 12.059 59.415 1.00 51.57 375 ASP B C 1
ATOM 6295 O O . ASP B 1 375 ? 44.941 12.299 60.039 1.00 52.26 375 ASP B O 1
ATOM 6300 N N . VAL B 1 376 ? 46.834 11.103 59.766 1.00 52.41 376 VAL B N 1
ATOM 6301 C CA . VAL B 1 376 ? 46.661 10.280 60.956 1.00 53.39 376 VAL B CA 1
ATOM 6302 C C . VAL B 1 376 ? 47.742 10.660 61.956 1.00 53.59 376 VAL B C 1
ATOM 6303 O O . VAL B 1 376 ? 48.923 10.747 61.600 1.00 52.75 376 VAL B O 1
ATOM 6307 N N . VAL B 1 377 ? 47.337 10.900 63.199 1.00 54.61 377 VAL B N 1
ATOM 6308 C CA . VAL B 1 377 ? 48.272 11.168 64.285 1.00 55.28 377 VAL B CA 1
ATOM 6309 C C . VAL B 1 377 ? 48.716 9.823 64.849 1.00 57.04 377 VAL B C 1
ATOM 6310 O O . VAL B 1 377 ? 47.911 9.078 65.414 1.00 58.21 377 VAL B O 1
ATOM 6314 N N . GLU B 1 378 ? 50.000 9.509 64.690 1.00 57.64 378 GLU B N 1
ATOM 6315 C CA . GLU B 1 378 ? 50.526 8.236 65.154 1.00 59.76 378 GLU B CA 1
ATOM 6316 C C . GLU B 1 378 ? 50.535 8.193 66.682 1.00 61.98 378 GLU B C 1
ATOM 6317 O O . GLU B 1 378 ? 50.171 9.154 67.366 1.00 61.81 378 GLU B O 1
ATOM 6323 N N . GLU B 1 379 ? 50.960 7.048 67.221 1.00 64.34 379 GLU B N 1
ATOM 6324 C CA . GLU B 1 379 ? 51.003 6.884 68.670 1.00 66.23 379 GLU B CA 1
ATOM 6325 C C . GLU B 1 379 ? 52.013 7.832 69.304 1.00 66.70 379 GLU B C 1
ATOM 6326 O O . GLU B 1 379 ? 51.775 8.368 70.392 1.00 67.71 379 GLU B O 1
ATOM 6328 N N . ASP B 1 380 ? 53.144 8.057 68.636 1.00 66.37 380 ASP B N 1
ATOM 6329 C CA . ASP B 1 380 ? 54.166 8.964 69.143 1.00 67.30 380 ASP B CA 1
ATOM 6330 C C . ASP B 1 380 ? 53.821 10.432 68.927 1.00 66.16 380 ASP B C 1
ATOM 6331 O O . ASP B 1 380 ? 54.602 11.300 69.332 1.00 66.80 380 ASP B O 1
ATOM 6336 N N . GLY B 1 381 ? 52.681 10.730 68.307 1.00 64.74 381 GLY B N 1
ATOM 6337 C CA . GLY B 1 381 ? 52.283 12.093 68.038 1.00 62.91 381 GLY B CA 1
ATOM 6338 C C . GLY B 1 381 ? 52.747 12.648 66.709 1.00 60.41 381 GLY B C 1
ATOM 6339 O O . GLY B 1 381 ? 52.415 13.796 66.387 1.00 58.79 381 GLY B O 1
ATOM 6340 N N . SER B 1 382 ? 53.497 11.877 65.929 1.00 60.03 382 SER B N 1
ATOM 6341 C CA . SER B 1 382 ? 54.017 12.343 64.655 1.00 58.58 382 SER B CA 1
ATOM 6342 C C . SER B 1 382 ? 52.999 12.114 63.541 1.00 56.93 382 SER B C 1
ATOM 6343 O O . SER B 1 382 ? 52.026 11.372 63.688 1.00 57.54 382 SER B O 1
ATOM 6346 N N . ILE B 1 383 ? 53.237 12.771 62.410 1.00 55.16 383 ILE B N 1
ATOM 6347 C CA . ILE B 1 383 ? 52.401 12.643 61.223 1.00 53.67 383 ILE B CA 1
ATOM 6348 C C . ILE B 1 383 ? 53.308 12.221 60.077 1.00 53.83 383 ILE B C 1
ATOM 6349 O O . ILE B 1 383 ? 54.104 13.026 59.576 1.00 53.44 383 ILE B O 1
ATOM 6354 N N . GLN B 1 384 ? 53.196 10.959 59.665 1.00 54.34 384 GLN B N 1
ATOM 6355 C CA . GLN B 1 384 ? 53.996 10.424 58.564 1.00 54.29 384 GLN B CA 1
ATOM 6356 C C . GLN B 1 384 ? 53.208 10.618 57.276 1.00 51.84 384 GLN B C 1
ATOM 6357 O O . GLN B 1 384 ? 52.482 9.731 56.825 1.00 51.96 384 GLN B O 1
ATOM 6363 N N . ASP B 1 385 ? 53.349 11.797 56.677 1.00 49.56 385 ASP B N 1
ATOM 6364 C CA . ASP B 1 385 ? 52.646 12.119 55.436 1.00 47.80 385 ASP B CA 1
ATOM 6365 C C . ASP B 1 385 ? 53.590 12.008 54.238 1.00 48.64 385 ASP B C 1
ATOM 6366 O O . ASP B 1 385 ? 53.857 12.971 53.516 1.00 48.07 385 ASP B O 1
ATOM 6371 N N . ASP B 1 386 ? 54.100 10.790 54.036 1.00 50.23 386 ASP B N 1
ATOM 6372 C CA . ASP B 1 386 ? 54.911 10.515 52.855 1.00 51.27 386 ASP B CA 1
ATOM 6373 C C . ASP B 1 386 ? 54.119 10.742 51.576 1.00 49.94 386 ASP B C 1
ATOM 6374 O O . ASP B 1 386 ? 54.690 11.139 50.553 1.00 49.83 386 ASP B O 1
ATOM 6379 N N . TYR B 1 387 ? 52.807 10.495 51.616 1.00 49.02 387 TYR B N 1
ATOM 6380 C CA . TYR B 1 387 ? 51.954 10.766 50.463 1.00 47.58 387 TYR B CA 1
ATOM 6381 C C . TYR B 1 387 ? 52.015 12.236 50.068 1.00 46.04 387 TYR B C 1
ATOM 6382 O O . TYR B 1 387 ? 52.017 12.568 48.877 1.00 45.43 387 TYR B O 1
ATOM 6391 N N . ARG B 1 388 ? 52.071 13.133 51.056 1.00 45.11 388 ARG B N 1
ATOM 6392 C CA . ARG B 1 388 ? 52.181 14.555 50.754 1.00 43.48 388 ARG B CA 1
ATOM 6393 C C . ARG B 1 388 ? 53.571 14.898 50.232 1.00 43.96 388 ARG B C 1
ATOM 6394 O O . ARG B 1 388 ? 53.716 15.755 49.352 1.00 44.22 388 ARG B O 1
ATOM 6402 N N . ILE B 1 389 ? 54.603 14.231 50.754 1.00 44.15 389 ILE B N 1
ATOM 6403 C CA . ILE B 1 389 ? 55.965 14.488 50.297 1.00 44.07 389 ILE B CA 1
ATOM 6404 C C . ILE B 1 389 ? 56.143 14.032 48.854 1.00 43.65 389 ILE B C 1
ATOM 6405 O O . ILE B 1 389 ? 56.797 14.709 48.052 1.00 44.15 389 ILE B O 1
ATOM 6410 N N . ASN B 1 390 ? 55.561 12.883 48.498 1.00 43.04 390 ASN B N 1
ATOM 6411 C CA . ASN B 1 390 ? 55.721 12.355 47.147 1.00 43.26 390 ASN B CA 1
ATOM 6412 C C . ASN B 1 390 ? 55.074 13.266 46.111 1.00 42.31 390 ASN B C 1
ATOM 6413 O O . ASN B 1 390 ? 55.638 13.487 45.033 1.00 42.72 390 ASN B O 1
ATOM 6418 N N . TYR B 1 391 ? 53.890 13.799 46.418 1.00 41.22 391 TYR B N 1
ATOM 6419 C CA . TYR B 1 391 ? 53.218 14.712 45.498 1.00 39.53 391 TYR B CA 1
ATOM 6420 C C . TYR B 1 391 ? 54.054 15.964 45.265 1.00 38.80 391 TYR B C 1
ATOM 6421 O O . TYR B 1 391 ? 54.245 16.396 44.122 1.00 37.96 391 TYR B O 1
ATOM 6430 N N . LEU B 1 392 ? 54.568 16.558 46.344 1.00 38.52 392 LEU B N 1
ATOM 6431 C CA . LEU B 1 392 ? 55.313 17.805 46.219 1.00 38.53 392 LEU B CA 1
ATOM 6432 C C . LEU B 1 392 ? 56.668 17.582 45.559 1.00 40.10 392 LEU B C 1
ATOM 6433 O O . LEU B 1 392 ? 57.123 18.420 44.771 1.00 40.07 392 LEU B O 1
ATOM 6438 N N . ARG B 1 393 ? 57.328 16.464 45.868 1.00 41.60 393 ARG B N 1
ATOM 6439 C CA . ARG B 1 393 ? 58.627 16.180 45.266 1.00 42.95 393 ARG B CA 1
ATOM 6440 C C . ARG B 1 393 ? 58.507 16.007 43.757 1.00 42.18 393 ARG B C 1
ATOM 6441 O O . ARG B 1 393 ? 59.295 16.571 42.990 1.00 42.06 393 ARG B O 1
ATOM 6449 N N . ASP B 1 394 ? 57.516 15.230 43.313 1.00 41.79 394 ASP B N 1
ATOM 6450 C CA . ASP B 1 394 ? 57.350 14.986 41.883 1.00 41.97 394 ASP B CA 1
ATOM 6451 C C . ASP B 1 394 ? 56.953 16.258 41.144 1.00 41.36 394 ASP B C 1
ATOM 6452 O O . ASP B 1 394 ? 57.436 16.513 40.034 1.00 42.01 394 ASP B O 1
ATOM 6457 N N . HIS B 1 395 ? 56.075 17.068 41.739 1.00 40.42 395 HIS B N 1
ATOM 6458 C CA . HIS B 1 395 ? 55.644 18.295 41.078 1.00 39.55 395 HIS B CA 1
ATOM 6459 C C . HIS B 1 395 ? 56.770 19.319 41.020 1.00 39.83 395 HIS B C 1
ATOM 6460 O O . HIS B 1 395 ? 56.895 20.056 40.035 1.00 39.80 395 HIS B O 1
ATOM 6467 N N . LEU B 1 396 ? 57.602 19.379 42.062 1.00 40.12 396 LEU B N 1
ATOM 6468 C CA . LEU B 1 396 ? 58.707 20.331 42.059 1.00 40.33 396 LEU B CA 1
ATOM 6469 C C . LEU B 1 396 ? 59.821 19.896 41.116 1.00 41.39 396 LEU B C 1
ATOM 6470 O O . LEU B 1 396 ? 60.552 20.745 40.592 1.00 41.31 396 LEU B O 1
ATOM 6475 N N . LYS B 1 397 ? 59.970 18.588 40.891 1.00 42.76 397 LYS B N 1
ATOM 6476 C CA . LYS B 1 397 ? 60.920 18.117 39.888 1.00 44.12 397 LYS B CA 1
ATOM 6477 C C . LYS B 1 397 ? 60.517 18.578 38.494 1.00 43.62 397 LYS B C 1
ATOM 6478 O O . LYS B 1 397 ? 61.367 19.001 37.703 1.00 44.83 397 LYS B O 1
ATOM 6484 N N . GLU B 1 398 ? 59.222 18.501 38.176 1.00 41.63 398 GLU B N 1
ATOM 6485 C CA . GLU B 1 398 ? 58.754 18.952 36.871 1.00 40.51 398 GLU B CA 1
ATOM 6486 C C . GLU B 1 398 ? 58.750 20.471 36.774 1.00 39.67 398 GLU B C 1
ATOM 6487 O O . GLU B 1 398 ? 58.869 21.022 35.674 1.00 39.70 398 GLU B O 1
ATOM 6493 N N . VAL B 1 399 ? 58.606 21.160 37.908 1.00 38.32 399 VAL B N 1
ATOM 6494 C CA . VAL B 1 399 ? 58.759 22.611 37.919 1.00 37.15 399 VAL B CA 1
ATOM 6495 C C . VAL B 1 399 ? 60.193 22.988 37.574 1.00 37.99 399 VAL B C 1
ATOM 6496 O O . VAL B 1 399 ? 60.439 23.920 36.797 1.00 37.39 399 VAL B O 1
ATOM 6500 N N . ARG B 1 400 ? 61.162 22.261 38.136 1.00 39.40 400 ARG B N 1
ATOM 6501 C CA . ARG B 1 400 ? 62.558 22.482 37.778 1.00 40.73 400 ARG B CA 1
ATOM 6502 C C . ARG B 1 400 ? 62.810 22.169 36.309 1.00 41.21 400 ARG B C 1
ATOM 6503 O O . ARG B 1 400 ? 63.673 22.792 35.680 1.00 41.77 400 ARG B O 1
ATOM 6511 N N . GLU B 1 401 ? 62.068 21.212 35.745 1.00 41.31 401 GLU B N 1
ATOM 6512 C CA . GLU B 1 401 ? 62.199 20.916 34.322 1.00 42.89 401 GLU B CA 1
ATOM 6513 C C . GLU B 1 401 ? 61.730 22.088 33.471 1.00 41.84 401 GLU B C 1
ATOM 6514 O O . GLU B 1 401 ? 62.331 22.389 32.433 1.00 42.63 401 GLU B O 1
ATOM 6520 N N . ALA B 1 402 ? 60.659 22.764 33.894 1.00 40.52 402 ALA B N 1
ATOM 6521 C CA . ALA B 1 402 ? 60.158 23.902 33.131 1.00 40.03 402 ALA B CA 1
ATOM 6522 C C . ALA B 1 402 ? 61.118 25.082 33.204 1.00 40.36 402 ALA B C 1
ATOM 6523 O O . ALA B 1 402 ? 61.313 25.789 32.209 1.00 40.94 402 ALA B O 1
ATOM 6525 N N . ILE B 1 403 ? 61.720 25.316 34.372 1.00 39.86 403 ILE B N 1
ATOM 6526 C CA . ILE B 1 403 ? 62.717 26.377 34.486 1.00 40.20 403 ILE B CA 1
ATOM 6527 C C . ILE B 1 403 ? 63.867 26.125 33.520 1.00 41.08 403 ILE B C 1
ATOM 6528 O O . ILE B 1 403 ? 64.379 27.054 32.883 1.00 41.56 403 ILE B O 1
ATOM 6533 N N . ALA B 1 404 ? 64.280 24.863 33.384 1.00 41.24 404 ALA B N 1
ATOM 6534 C CA . ALA B 1 404 ? 65.287 24.510 32.392 1.00 42.28 404 ALA B CA 1
ATOM 6535 C C . ALA B 1 404 ? 64.775 24.684 30.968 1.00 42.72 404 ALA B C 1
ATOM 6536 O O . ALA B 1 404 ? 65.584 24.823 30.045 1.00 43.75 404 ALA B O 1
ATOM 6538 N N . ASP B 1 405 ? 63.456 24.677 30.768 1.00 41.80 405 ASP B N 1
ATOM 6539 C CA . ASP B 1 405 ? 62.874 24.995 29.470 1.00 41.08 405 ASP B CA 1
ATOM 6540 C C . ASP B 1 405 ? 62.853 26.491 29.188 1.00 41.13 405 ASP B C 1
ATOM 6541 O O . ASP B 1 405 ? 62.325 26.901 28.150 1.00 40.38 405 ASP B O 1
ATOM 6546 N N . GLY B 1 406 ? 63.398 27.311 30.082 1.00 42.12 406 GLY B N 1
ATOM 6547 C CA . GLY B 1 406 ? 63.402 28.745 29.904 1.00 42.71 406 GLY B CA 1
ATOM 6548 C C . GLY B 1 406 ? 62.262 29.484 30.568 1.00 42.06 406 GLY B C 1
ATOM 6549 O O . GLY B 1 406 ? 62.198 30.715 30.454 1.00 41.97 406 GLY B O 1
ATOM 6550 N N . VAL B 1 407 ? 61.359 28.779 31.254 1.00 41.58 407 VAL B N 1
ATOM 6551 C CA . VAL B 1 407 ? 60.248 29.440 31.927 1.00 41.20 407 VAL B CA 1
ATOM 6552 C C . VAL B 1 407 ? 60.780 30.407 32.976 1.00 41.49 407 VAL B C 1
ATOM 6553 O O . VAL B 1 407 ? 61.716 30.096 33.725 1.00 42.07 407 VAL B O 1
ATOM 6557 N N . ASP B 1 408 ? 60.190 31.600 33.020 1.00 41.45 408 ASP B N 1
ATOM 6558 C CA . ASP B 1 408 ? 60.526 32.604 34.023 1.00 42.31 408 ASP B CA 1
ATOM 6559 C C . ASP B 1 408 ? 59.557 32.459 35.190 1.00 41.13 408 ASP B C 1
ATOM 6560 O O . ASP B 1 408 ? 58.391 32.854 35.091 1.00 40.37 408 ASP B O 1
ATOM 6565 N N . LEU B 1 409 ? 60.040 31.892 36.294 1.00 41.31 409 LEU B N 1
ATOM 6566 C CA . LEU B 1 409 ? 59.213 31.584 37.454 1.00 40.74 409 LEU B CA 1
ATOM 6567 C C . LEU B 1 409 ? 59.738 32.353 38.658 1.00 41.72 409 LEU B C 1
ATOM 6568 O O . LEU B 1 409 ? 60.917 32.235 39.008 1.00 42.99 409 LEU B O 1
ATOM 6573 N N . ILE B 1 410 ? 58.861 33.138 39.287 1.00 41.45 410 ILE B N 1
ATOM 6574 C CA . ILE B 1 410 ? 59.271 33.964 40.418 1.00 42.13 410 ILE B CA 1
ATOM 6575 C C . ILE B 1 410 ? 59.495 33.103 41.656 1.00 42.66 410 ILE B C 1
ATOM 6576 O O . ILE B 1 410 ? 60.526 33.211 42.331 1.00 43.14 410 ILE B O 1
ATOM 6581 N N . GLY B 1 411 ? 58.537 32.244 41.973 1.00 42.64 411 GLY B N 1
ATOM 6582 C CA . GLY B 1 411 ? 58.659 31.419 43.156 1.00 43.02 411 GLY B CA 1
ATOM 6583 C C . GLY B 1 411 ? 57.619 30.324 43.171 1.00 41.30 411 GLY B C 1
ATOM 6584 O O . GLY B 1 411 ? 56.966 30.043 42.164 1.00 40.70 411 GLY B O 1
ATOM 6585 N N . TYR B 1 412 ? 57.472 29.707 44.341 1.00 40.19 412 TYR B N 1
ATOM 6586 C CA . TYR B 1 412 ? 56.541 28.595 44.514 1.00 39.13 412 TYR B CA 1
ATOM 6587 C C . TYR B 1 412 ? 56.052 28.610 45.955 1.00 40.22 412 TYR B C 1
ATOM 6588 O O . TYR B 1 412 ? 56.829 28.342 46.877 1.00 41.70 412 TYR B O 1
ATOM 6597 N N . THR B 1 413 ? 54.775 28.927 46.149 1.00 39.71 413 THR B N 1
ATOM 6598 C CA . THR B 1 413 ? 54.138 28.880 47.461 1.00 40.01 413 THR B CA 1
ATOM 6599 C C . THR B 1 413 ? 53.077 27.788 47.426 1.00 39.05 413 THR B C 1
ATOM 6600 O O . THR B 1 413 ? 52.008 27.971 46.831 1.00 38.29 413 THR B O 1
ATOM 6604 N N . SER B 1 414 ? 53.378 26.652 48.050 1.00 38.80 414 SER B N 1
ATOM 6605 C CA . SER B 1 414 ? 52.413 25.569 48.128 1.00 37.67 414 SER B CA 1
ATOM 6606 C C . SER B 1 414 ? 51.201 26.002 48.946 1.00 37.13 414 SER B C 1
ATOM 6607 O O . SER B 1 414 ? 51.279 26.888 49.801 1.00 38.03 414 SER B O 1
ATOM 6610 N N . TRP B 1 415 ? 50.064 25.369 48.673 1.00 35.29 415 TRP B N 1
ATOM 6611 C CA . TRP B 1 415 ? 48.819 25.788 49.296 1.00 34.70 415 TRP B CA 1
ATOM 6612 C C . TRP B 1 415 ? 48.711 25.265 50.722 1.00 35.39 415 TRP B C 1
ATOM 6613 O O . TRP B 1 415 ? 49.002 24.098 51.000 1.00 34.93 415 TRP B O 1
ATOM 6624 N N . GLY B 1 416 ? 48.273 26.146 51.619 1.00 36.34 416 GLY B N 1
ATOM 6625 C CA . GLY B 1 416 ? 48.054 25.810 53.004 1.00 37.10 416 GLY B CA 1
ATOM 6626 C C . GLY B 1 416 ? 49.243 25.137 53.656 1.00 37.27 416 GLY B C 1
ATOM 6627 O O . GLY B 1 416 ? 49.197 23.952 53.992 1.00 37.30 416 GLY B O 1
ATOM 6628 N N . PRO B 1 417 ? 50.341 25.876 53.841 1.00 37.50 417 PRO B N 1
ATOM 6629 C CA . PRO B 1 417 ? 51.486 25.304 54.567 1.00 38.74 417 PRO B CA 1
ATOM 6630 C C . PRO B 1 417 ? 51.142 24.932 55.994 1.00 40.33 417 PRO B C 1
ATOM 6631 O O . PRO B 1 417 ? 51.814 24.077 56.585 1.00 41.66 417 PRO B O 1
ATOM 6635 N N . ILE B 1 418 ? 50.116 25.555 56.562 1.00 40.11 418 ILE B N 1
ATOM 6636 C CA . ILE B 1 418 ? 49.529 25.159 57.832 1.00 40.68 418 ILE B CA 1
ATOM 6637 C C . ILE B 1 418 ? 48.089 24.753 57.555 1.00 40.31 418 ILE B C 1
ATOM 6638 O O . ILE B 1 418 ? 47.420 25.364 56.715 1.00 40.08 418 ILE B O 1
ATOM 6643 N N . ASP B 1 419 ? 47.628 23.697 58.228 1.00 40.34 419 ASP B N 1
ATOM 6644 C CA . ASP B 1 419 ? 46.272 23.200 58.019 1.00 40.17 419 ASP B CA 1
ATOM 6645 C C . ASP B 1 419 ? 45.258 24.327 58.166 1.00 41.01 419 ASP B C 1
ATOM 6646 O O . ASP B 1 419 ? 45.259 25.053 59.163 1.00 42.24 419 ASP B O 1
ATOM 6651 N N . LEU B 1 420 ? 44.403 24.480 57.159 1.00 40.82 420 LEU B N 1
ATOM 6652 C CA . LEU B 1 420 ? 43.423 25.555 57.131 1.00 41.40 420 LEU B CA 1
ATOM 6653 C C . LEU B 1 420 ? 42.026 24.985 56.935 1.00 40.98 420 LEU B C 1
ATOM 6654 O O . LEU B 1 420 ? 41.839 23.785 56.717 1.00 39.93 420 LEU B O 1
ATOM 6659 N N . VAL B 1 421 ? 41.040 25.872 57.022 1.00 41.91 421 VAL B N 1
ATOM 6660 C CA . VAL B 1 421 ? 39.657 25.522 56.722 1.00 42.47 421 VAL B CA 1
ATOM 6661 C C . VAL B 1 421 ? 39.469 25.594 55.212 1.00 41.66 421 VAL B C 1
ATOM 6662 O O . VAL B 1 421 ? 39.755 26.623 54.590 1.00 41.54 421 VAL B O 1
ATOM 6666 N N . SER B 1 422 ? 38.996 24.498 54.621 1.00 41.25 422 SER B N 1
ATOM 6667 C CA . SER B 1 422 ? 38.921 24.400 53.170 1.00 41.08 422 SER B CA 1
ATOM 6668 C C . SER B 1 422 ? 37.976 25.452 52.601 1.00 42.10 422 SER B C 1
ATOM 6669 O O . SER B 1 422 ? 37.000 25.857 53.239 1.00 42.93 422 SER B O 1
ATOM 6672 N N . ALA B 1 423 ? 38.283 25.904 51.384 1.00 41.66 423 ALA B N 1
ATOM 6673 C CA . ALA B 1 423 ? 37.449 26.917 50.749 1.00 42.58 423 ALA B CA 1
ATOM 6674 C C . ALA B 1 423 ? 36.154 26.317 50.217 1.00 43.44 423 ALA B C 1
ATOM 6675 O O . ALA B 1 423 ? 35.095 26.949 50.290 1.00 44.02 423 ALA B O 1
ATOM 6677 N N . SER B 1 424 ? 36.216 25.090 49.697 1.00 43.82 424 SER B N 1
ATOM 6678 C CA . SER B 1 424 ? 35.063 24.516 49.012 1.00 44.75 424 SER B CA 1
ATOM 6679 C C . SER B 1 424 ? 33.967 24.115 49.994 1.00 46.49 424 SER B C 1
ATOM 6680 O O . SER B 1 424 ? 32.793 24.450 49.797 1.00 48.32 424 SER B O 1
ATOM 6683 N N . THR B 1 425 ? 34.326 23.399 51.060 1.00 46.21 425 THR B N 1
ATOM 6684 C CA . THR B 1 425 ? 33.336 22.841 51.971 1.00 47.38 425 THR B CA 1
ATOM 6685 C C . THR B 1 425 ? 33.445 23.358 53.398 1.00 49.27 425 THR B C 1
ATOM 6686 O O . THR B 1 425 ? 32.667 22.917 54.254 1.00 49.55 425 THR B O 1
ATOM 6690 N N . ALA B 1 426 ? 34.375 24.272 53.681 1.00 50.77 426 ALA B N 1
ATOM 6691 C CA . ALA B 1 426 ? 34.592 24.780 55.037 1.00 53.02 426 ALA B CA 1
ATOM 6692 C C . ALA B 1 426 ? 34.862 23.637 56.012 1.00 54.99 426 ALA B C 1
ATOM 6693 O O . ALA B 1 426 ? 34.404 23.642 57.156 1.00 55.69 426 ALA B O 1
ATOM 6695 N N . GLU B 1 427 ? 35.607 22.642 55.545 1.00 56.50 427 GLU B N 1
ATOM 6696 C CA . GLU B 1 427 ? 35.949 21.464 56.327 1.00 58.54 427 GLU B CA 1
ATOM 6697 C C . GLU B 1 427 ? 37.420 21.504 56.721 1.00 56.45 427 GLU B C 1
ATOM 6698 O O . GLU B 1 427 ? 38.209 22.304 56.212 1.00 56.70 427 GLU B O 1
ATOM 6704 N N . MET B 1 428 ? 37.779 20.610 57.642 1.00 54.62 428 MET B N 1
ATOM 6705 C CA . MET B 1 428 ? 39.147 20.487 58.119 1.00 51.91 428 MET B CA 1
ATOM 6706 C C . MET B 1 428 ? 39.785 19.140 57.817 1.00 50.75 428 MET B C 1
ATOM 6707 O O . MET B 1 428 ? 41.014 19.033 57.890 1.00 50.32 428 MET B O 1
ATOM 6712 N N . LYS B 1 429 ? 38.994 18.122 57.467 1.00 50.65 429 LYS B N 1
ATOM 6713 C CA . LYS B 1 429 ? 39.520 16.763 57.366 1.00 50.76 429 LYS B CA 1
ATOM 6714 C C . LYS B 1 429 ? 40.538 16.631 56.238 1.00 49.55 429 LYS B C 1
ATOM 6715 O O . LYS B 1 429 ? 41.514 15.883 56.362 1.00 49.34 429 LYS B O 1
ATOM 6719 N N . LYS B 1 430 ? 40.329 17.341 55.131 1.00 48.42 430 LYS B N 1
ATOM 6720 C CA . LYS B 1 430 ? 41.259 17.316 54.007 1.00 47.86 430 LYS B CA 1
ATOM 6721 C C . LYS B 1 430 ? 42.349 18.350 54.268 1.00 46.83 430 LYS B C 1
ATOM 6722 O O . LYS B 1 430 ? 42.119 19.556 54.129 1.00 48.01 430 LYS B O 1
ATOM 6728 N N . ARG B 1 431 ? 43.536 17.879 54.643 1.00 45.14 431 ARG B N 1
ATOM 6729 C CA . ARG B 1 431 ? 44.611 18.736 55.122 1.00 44.50 431 ARG B CA 1
ATOM 6730 C C . ARG B 1 431 ? 45.700 18.887 54.068 1.00 44.07 431 ARG B C 1
ATOM 6731 O O . ARG B 1 431 ? 46.026 17.935 53.353 1.00 44.13 431 ARG B O 1
ATOM 6739 N N . TYR B 1 432 ? 46.265 20.093 53.992 1.00 43.75 432 TYR B N 1
ATOM 6740 C CA . TYR B 1 432 ? 47.308 20.425 53.032 1.00 42.89 432 TYR B CA 1
ATOM 6741 C C . TYR B 1 432 ? 48.644 20.755 53.679 1.00 41.20 432 TYR B C 1
ATOM 6742 O O . TYR B 1 432 ? 49.631 20.941 52.958 1.00 40.07 432 TYR B O 1
ATOM 6751 N N . GLY B 1 433 ? 48.706 20.822 55.006 1.00 40.23 433 GLY B N 1
ATOM 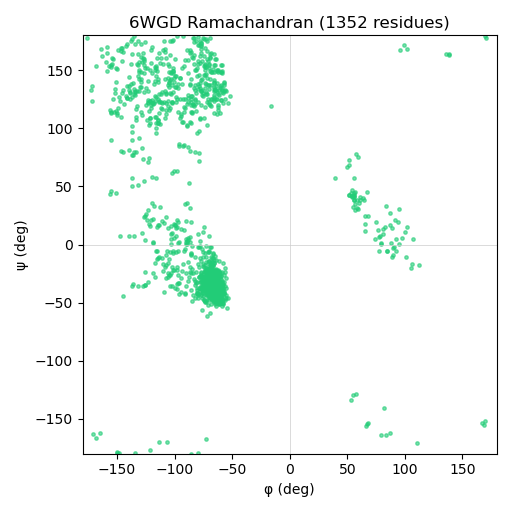6752 C CA . GLY B 1 433 ? 49.789 21.529 55.655 1.00 39.56 433 GLY B CA 1
ATOM 6753 C C . GLY B 1 433 ? 51.060 20.717 55.810 1.00 39.46 433 GLY B C 1
ATOM 6754 O O . GLY B 1 433 ? 51.057 19.488 55.818 1.00 37.68 433 GLY B O 1
ATOM 6755 N N . TYR B 1 434 ? 52.174 21.446 55.903 1.00 39.95 434 TYR B N 1
ATOM 6756 C CA . TYR B 1 434 ? 53.367 20.910 56.541 1.00 41.47 434 TYR B CA 1
ATOM 6757 C C . TYR B 1 434 ? 53.221 20.905 58.055 1.00 41.57 434 TYR B C 1
ATOM 6758 O O . TYR B 1 434 ? 53.972 20.205 58.742 1.00 42.02 434 TYR B O 1
ATOM 6767 N N . ILE B 1 435 ? 52.264 21.668 58.577 1.00 41.07 435 ILE B N 1
ATOM 6768 C CA . ILE B 1 435 ? 52.059 21.855 60.007 1.00 41.91 435 ILE B CA 1
ATOM 6769 C C . ILE B 1 435 ? 50.649 21.387 60.341 1.00 42.19 435 ILE B C 1
ATOM 6770 O O . ILE B 1 435 ? 49.669 21.921 59.806 1.00 42.09 435 ILE B O 1
ATOM 6775 N N . TYR B 1 436 ? 50.549 20.396 61.222 1.00 42.74 436 TYR B N 1
ATOM 6776 C CA . TYR B 1 436 ? 49.259 19.835 61.600 1.00 43.50 436 TYR B CA 1
ATOM 6777 C C . TYR B 1 436 ? 48.602 20.691 62.676 1.00 45.79 436 TYR B C 1
ATOM 6778 O O . TYR B 1 436 ? 49.243 21.062 63.664 1.00 46.85 436 TYR B O 1
ATOM 6787 N N . VAL B 1 437 ? 47.320 20.996 62.487 1.00 46.55 437 VAL B N 1
ATOM 6788 C CA . VAL B 1 437 ? 46.537 21.784 63.433 1.00 48.23 437 VAL B CA 1
ATOM 6789 C C . VAL B 1 437 ? 45.464 20.887 64.031 1.00 48.78 437 VAL B C 1
ATOM 6790 O O . VAL B 1 437 ? 44.729 20.214 63.297 1.00 48.47 437 VAL B O 1
ATOM 6794 N N . ASP B 1 438 ? 45.369 20.884 65.361 1.00 49.27 438 ASP B N 1
ATOM 6795 C CA . ASP B 1 438 ? 44.425 20.026 66.076 1.00 50.07 438 ASP B CA 1
ATOM 6796 C C . ASP B 1 438 ? 43.052 20.696 66.094 1.00 50.18 438 ASP B C 1
ATOM 6797 O O . ASP B 1 438 ? 42.626 21.309 67.076 1.00 51.85 438 ASP B O 1
ATOM 6802 N N . ARG B 1 439 ? 42.352 20.574 64.969 1.00 48.21 439 ARG B N 1
ATOM 6803 C CA . ARG B 1 439 ? 40.950 20.951 64.872 1.00 48.07 439 ARG B CA 1
ATOM 6804 C C . ARG B 1 439 ? 40.309 20.063 63.817 1.00 47.16 439 ARG B C 1
ATOM 6805 O O . ARG B 1 439 ? 40.928 19.773 62.791 1.00 46.37 439 ARG B O 1
ATOM 6813 N N . ASP B 1 440 ? 39.083 19.618 64.079 1.00 47.34 440 ASP B N 1
ATOM 6814 C CA . ASP B 1 440 ? 38.405 18.701 63.177 1.00 47.05 440 ASP B CA 1
ATOM 6815 C C . ASP B 1 440 ? 37.185 19.374 62.548 1.00 47.87 440 ASP B C 1
ATOM 6816 O O . ASP B 1 440 ? 36.982 20.588 62.670 1.00 47.98 440 ASP B O 1
ATOM 6821 N N . ASN B 1 441 ? 36.364 18.567 61.870 1.00 48.70 441 ASN B N 1
ATOM 6822 C CA . ASN B 1 441 ? 35.233 19.104 61.122 1.00 49.69 441 ASN B CA 1
ATOM 6823 C C . ASN B 1 441 ? 34.192 19.739 62.035 1.00 51.38 441 ASN B C 1
ATOM 6824 O O . ASN B 1 441 ? 33.456 20.633 61.603 1.00 51.51 441 ASN B O 1
ATOM 6829 N N . GLU B 1 442 ? 34.109 19.296 63.287 1.00 52.74 442 GLU B N 1
ATOM 6830 C CA . GLU B 1 442 ? 33.196 19.881 64.259 1.00 54.04 442 GLU B CA 1
ATOM 6831 C C . GLU B 1 442 ? 33.856 20.958 65.109 1.00 53.96 442 GLU B C 1
ATOM 6832 O O . GLU B 1 442 ? 33.292 21.355 66.134 1.00 55.59 442 GLU B O 1
ATOM 6835 N N . GLY B 1 443 ? 35.035 21.433 64.712 1.00 52.37 443 GLY B N 1
ATOM 6836 C CA . GLY B 1 443 ? 35.728 22.478 65.433 1.00 52.36 443 GLY B CA 1
ATOM 6837 C C . GLY B 1 443 ? 36.376 22.060 66.736 1.00 52.77 443 GLY B C 1
ATOM 6838 O O . GLY B 1 443 ? 36.911 22.924 67.441 1.00 53.62 443 GLY B O 1
ATOM 6839 N N . LYS B 1 444 ? 36.354 20.774 67.079 1.00 52.54 444 LYS B N 1
ATOM 6840 C CA . LYS B 1 444 ? 36.937 20.312 68.330 1.00 52.78 444 LYS B CA 1
ATOM 6841 C C . LYS B 1 444 ? 38.446 20.147 68.192 1.00 51.93 444 LYS B C 1
ATOM 6842 O O . LYS B 1 444 ? 38.966 19.866 67.108 1.00 51.46 444 LYS B O 1
ATOM 6845 N N . GLY B 1 445 ? 39.151 20.332 69.306 1.00 51.85 445 GLY B N 1
ATOM 6846 C CA . GLY B 1 445 ? 40.593 20.189 69.312 1.00 50.82 445 GLY B CA 1
ATOM 6847 C C . GLY B 1 445 ? 41.318 21.286 70.067 1.00 48.28 445 GLY B C 1
ATOM 6848 O O . GLY B 1 445 ? 40.749 22.346 70.346 1.00 48.82 445 GLY B O 1
ATOM 6849 N N . THR B 1 446 ? 42.588 21.042 70.390 1.00 48.35 446 THR B N 1
ATOM 6850 C CA . THR B 1 446 ? 43.378 21.976 71.182 1.00 50.84 446 THR B CA 1
ATOM 6851 C C . THR B 1 446 ? 43.972 23.110 70.358 1.00 50.55 446 THR B C 1
ATOM 6852 O O . THR B 1 446 ? 44.501 24.059 70.947 1.00 50.54 446 THR B O 1
ATOM 6856 N N . LEU B 1 447 ? 43.904 23.030 69.026 1.00 50.12 447 LEU B N 1
ATOM 6857 C CA . LEU B 1 447 ? 44.457 24.021 68.103 1.00 50.13 447 LEU B CA 1
ATOM 6858 C C . LEU B 1 447 ? 45.978 24.101 68.163 1.00 49.96 447 LEU B C 1
ATOM 6859 O O . LEU B 1 447 ? 46.565 25.083 67.696 1.00 49.83 447 LEU B O 1
ATOM 6864 N N . SER B 1 448 ? 46.633 23.088 68.721 1.00 49.78 448 SER B N 1
ATOM 6865 C CA . SER B 1 448 ? 48.087 23.067 68.747 1.00 50.42 448 SER B CA 1
ATOM 6866 C C . SER B 1 448 ? 48.641 22.765 67.359 1.00 49.42 448 SER B C 1
ATOM 6867 O O . SER B 1 448 ? 47.983 22.140 66.522 1.00 48.04 448 SER B O 1
ATOM 6870 N N . ARG B 1 449 ? 49.866 23.220 67.120 1.00 50.01 449 ARG B N 1
ATOM 6871 C CA . ARG B 1 449 ? 50.561 22.961 65.869 1.00 49.62 449 ARG B CA 1
ATOM 6872 C C . ARG B 1 449 ? 51.599 21.867 66.076 1.00 49.60 449 ARG B C 1
ATOM 6873 O O . ARG B 1 449 ? 52.247 21.801 67.126 1.00 50.26 449 ARG B O 1
ATOM 6881 N N . THR B 1 450 ? 51.747 21.006 65.072 1.00 48.96 450 THR B N 1
ATOM 6882 C CA . THR B 1 450 ? 52.727 19.929 65.102 1.00 49.44 450 THR B CA 1
ATOM 6883 C C . THR B 1 450 ? 53.368 19.812 63.728 1.00 48.81 450 THR B C 1
ATOM 6884 O O . THR B 1 450 ? 52.668 19.816 62.711 1.00 48.58 450 THR B O 1
ATOM 6888 N N . ARG B 1 451 ? 54.695 19.714 63.698 1.00 48.69 451 ARG B N 1
ATOM 6889 C CA . ARG B 1 451 ? 55.406 19.562 62.436 1.00 48.01 451 ARG B CA 1
ATOM 6890 C C . ARG B 1 451 ? 55.216 18.152 61.892 1.00 48.30 451 ARG B C 1
ATOM 6891 O O . ARG B 1 451 ? 55.622 17.172 62.526 1.00 48.96 451 ARG B O 1
ATOM 6899 N N . LYS B 1 452 ? 54.610 18.048 60.713 1.00 47.61 452 LYS B N 1
ATOM 6900 C CA . LYS B 1 452 ? 54.528 16.767 60.035 1.00 47.81 452 LYS B CA 1
ATOM 6901 C C . LYS B 1 452 ? 55.902 16.380 59.492 1.00 48.63 452 LYS B C 1
ATOM 6902 O O . LYS B 1 452 ? 56.872 17.138 59.574 1.00 49.14 452 LYS B O 1
ATOM 6908 N N . LYS B 1 453 ? 55.987 15.172 58.933 1.00 49.20 453 LYS B N 1
ATOM 6909 C CA . LYS B 1 453 ? 57.237 14.758 58.305 1.00 50.10 453 LYS B CA 1
ATOM 6910 C C . LYS B 1 453 ? 57.567 15.648 57.113 1.00 48.42 453 LYS B C 1
ATOM 6911 O O . LYS B 1 453 ? 58.740 15.941 56.852 1.00 48.11 453 LYS B O 1
ATOM 6917 N N . SER B 1 454 ? 56.540 16.100 56.386 1.00 47.32 454 SER B N 1
ATOM 6918 C CA . SER B 1 454 ? 56.750 16.998 55.255 1.00 45.84 454 SER B CA 1
ATOM 6919 C C . SER B 1 454 ? 57.341 18.334 55.682 1.00 45.54 454 SER B C 1
ATOM 6920 O O . SER B 1 454 ? 57.951 19.022 54.856 1.00 44.72 454 SER B O 1
ATOM 6923 N N . PHE B 1 455 ? 57.167 18.717 56.950 1.00 46.09 455 PHE B N 1
ATOM 6924 C CA . PHE B 1 455 ? 57.783 19.938 57.460 1.00 45.99 455 PHE B CA 1
ATOM 6925 C C . PHE B 1 455 ? 59.298 19.891 57.300 1.00 47.31 455 PHE B C 1
ATOM 6926 O O . PHE B 1 455 ? 59.907 20.818 56.754 1.00 46.39 455 PHE B O 1
ATOM 6934 N N . TYR B 1 456 ? 59.924 18.807 57.766 1.00 49.60 456 TYR B N 1
ATOM 6935 C CA . TYR B 1 456 ? 61.376 18.691 57.681 1.00 51.29 456 TYR B CA 1
ATOM 6936 C C . TYR B 1 456 ? 61.841 18.459 56.250 1.00 50.43 456 TYR B C 1
ATOM 6937 O O . TYR B 1 456 ? 62.967 18.831 55.899 1.00 51.75 456 TYR B O 1
ATOM 6946 N N . TRP B 1 457 ? 61.001 17.846 55.415 1.00 48.65 457 TRP B N 1
ATOM 6947 C CA . TRP B 1 457 ? 61.373 17.631 54.021 1.00 48.10 457 TRP B CA 1
ATOM 6948 C C . TRP B 1 457 ? 61.441 18.951 53.263 1.00 47.02 457 TRP B C 1
ATOM 6949 O O . TRP B 1 457 ? 62.442 19.248 52.600 1.00 48.20 457 TRP B O 1
ATOM 6960 N N . TYR B 1 458 ? 60.379 19.758 53.351 1.00 45.25 458 TYR B N 1
ATOM 6961 C CA . TYR B 1 458 ? 60.361 21.050 52.673 1.00 44.39 458 TYR B CA 1
ATOM 6962 C C . TYR B 1 458 ? 61.435 21.983 53.216 1.00 45.42 458 TYR B C 1
ATOM 6963 O O . TYR B 1 458 ? 61.938 22.843 52.484 1.00 45.41 458 TYR B O 1
ATOM 6972 N N . LYS B 1 459 ? 61.795 21.830 54.492 1.00 46.09 459 LYS B N 1
ATOM 6973 C CA . LYS B 1 459 ? 62.870 22.635 55.062 1.00 47.13 459 LYS B CA 1
ATOM 6974 C C . LYS B 1 459 ? 64.200 22.338 54.379 1.00 47.85 459 LYS B C 1
ATOM 6975 O O . LYS B 1 459 ? 64.980 23.255 54.094 1.00 47.83 459 LYS B O 1
ATOM 6981 N N . LYS B 1 460 ? 64.474 21.060 54.107 1.00 48.44 460 LYS B N 1
ATOM 6982 C CA . LYS B 1 460 ? 65.701 20.697 53.406 1.00 49.96 460 LYS B CA 1
ATOM 6983 C C . LYS B 1 460 ? 65.655 21.118 51.942 1.00 48.87 460 LYS B C 1
ATOM 6984 O O . LYS B 1 460 ? 66.702 21.395 51.344 1.00 49.35 460 LYS B O 1
ATOM 6989 N N . VAL B 1 461 ? 64.459 21.176 51.351 1.00 47.51 461 VAL B N 1
ATOM 6990 C CA . VAL B 1 461 ? 64.331 21.613 49.962 1.00 47.18 461 VAL B CA 1
ATOM 6991 C C . VAL B 1 461 ? 64.739 23.075 49.829 1.00 48.14 461 VAL B C 1
ATOM 6992 O O . VAL B 1 461 ? 65.559 23.436 48.977 1.00 48.49 461 VAL B O 1
ATOM 6996 N N . ILE B 1 462 ? 64.170 23.938 50.675 1.00 48.52 462 ILE B N 1
ATOM 6997 C CA . ILE B 1 462 ? 64.499 25.359 50.627 1.00 49.75 462 ILE B CA 1
ATOM 6998 C C . ILE B 1 462 ? 65.960 25.582 50.998 1.00 52.43 462 ILE B C 1
ATOM 6999 O O . ILE B 1 462 ? 66.637 26.445 50.426 1.00 53.70 462 ILE B O 1
ATOM 7004 N N . GLU B 1 463 ? 66.468 24.805 51.958 1.00 53.32 463 GLU B N 1
ATOM 7005 C CA . GLU B 1 463 ? 67.862 24.947 52.368 1.00 56.02 463 GLU B CA 1
ATOM 7006 C C . GLU B 1 463 ? 68.810 24.647 51.214 1.00 56.40 463 GLU B C 1
ATOM 7007 O O . GLU B 1 463 ? 69.806 25.354 51.018 1.00 58.20 463 GLU B O 1
ATOM 7013 N N . THR B 1 464 ? 68.516 23.609 50.436 1.00 55.06 464 THR B N 1
ATOM 7014 C CA . THR B 1 464 ? 69.334 23.228 49.294 1.00 54.93 464 THR B CA 1
ATOM 7015 C C . THR B 1 464 ? 68.918 23.926 48.006 1.00 53.60 464 THR B C 1
ATOM 7016 O O . THR B 1 464 ? 69.508 23.652 46.955 1.00 54.44 464 THR B O 1
ATOM 7020 N N . ASN B 1 465 ? 67.929 24.819 48.067 1.00 51.94 465 ASN B N 1
ATOM 7021 C CA . ASN B 1 465 ? 67.367 25.465 46.879 1.00 50.68 465 ASN B CA 1
ATOM 7022 C C . ASN B 1 465 ? 66.923 24.426 45.850 1.00 50.96 465 ASN B C 1
ATOM 7023 O O . ASN B 1 465 ? 67.140 24.576 44.646 1.00 51.95 465 ASN B O 1
ATOM 7028 N N . GLY B 1 466 ? 66.301 23.352 46.337 1.00 50.85 466 GLY B N 1
ATOM 7029 C CA . GLY B 1 466 ? 65.739 22.330 45.482 1.00 51.08 466 GLY B CA 1
ATOM 7030 C C . GLY B 1 466 ? 66.654 21.168 45.158 1.00 53.86 466 GLY B C 1
ATOM 7031 O O . GLY B 1 466 ? 66.199 20.204 44.529 1.00 53.61 466 GLY B O 1
ATOM 7032 N N . GLU B 1 467 ? 67.924 21.218 45.567 1.00 56.91 467 GLU B N 1
ATOM 7033 C CA . GLU B 1 467 ? 68.857 20.154 45.213 1.00 59.35 467 GLU B CA 1
ATOM 7034 C C . GLU B 1 467 ? 68.545 18.843 45.926 1.00 58.61 467 GLU B C 1
ATOM 7035 O O . GLU B 1 467 ? 68.922 17.777 45.428 1.00 59.33 467 GLU B O 1
ATOM 7041 N N . SER B 1 468 ? 67.855 18.891 47.064 1.00 57.24 468 SER B N 1
ATOM 7042 C CA . SER B 1 468 ? 67.550 17.684 47.822 1.00 56.83 468 SER B CA 1
ATOM 7043 C C . SER B 1 468 ? 66.373 16.899 47.255 1.00 54.81 468 SER B C 1
ATOM 7044 O O . SER B 1 468 ? 66.051 15.832 47.789 1.00 54.88 468 SER B O 1
ATOM 7047 N N . LEU B 1 469 ? 65.729 17.390 46.200 1.00 53.04 469 LEU B N 1
ATOM 7048 C CA . LEU B 1 469 ? 64.593 16.696 45.602 1.00 51.43 469 LEU B CA 1
ATOM 7049 C C . LEU B 1 469 ? 65.010 15.351 45.013 1.00 52.02 469 LEU B C 1
ATOM 7050 O O . LEU B 1 469 ? 64.356 14.334 45.242 1.00 51.67 469 LEU B O 1
ATOM 7055 N N . GLN C 1 4 ? 63.393 -44.460 -12.533 1.00 72.07 4 GLN C N 1
ATOM 7056 C CA . GLN C 1 4 ? 64.285 -45.528 -12.097 1.00 73.46 4 GLN C CA 1
ATOM 7057 C C . GLN C 1 4 ? 64.786 -45.274 -10.680 1.00 72.38 4 GLN C C 1
ATOM 7058 O O . GLN C 1 4 ? 64.871 -46.195 -9.867 1.00 72.37 4 GLN C O 1
ATOM 7060 N N . THR C 1 5 ? 65.119 -44.019 -10.389 1.00 71.31 5 THR C N 1
ATOM 7061 C CA . THR C 1 5 ? 65.567 -43.662 -9.052 1.00 70.23 5 THR C CA 1
ATOM 7062 C C . THR C 1 5 ? 64.397 -43.685 -8.074 1.00 68.68 5 THR C C 1
ATOM 7063 O O . THR C 1 5 ? 63.251 -43.396 -8.429 1.00 67.76 5 THR C O 1
ATOM 7067 N N . LYS C 1 6 ? 64.696 -44.055 -6.830 1.00 68.20 6 LYS C N 1
ATOM 7068 C CA . LYS C 1 6 ? 63.694 -44.101 -5.776 1.00 65.89 6 LYS C CA 1
ATOM 7069 C C . LYS C 1 6 ? 63.718 -42.873 -4.878 1.00 62.84 6 LYS C C 1
ATOM 7070 O O . LYS C 1 6 ? 62.836 -42.731 -4.025 1.00 61.84 6 LYS C O 1
ATOM 7072 N N . LYS C 1 7 ? 64.691 -41.985 -5.054 1.00 61.05 7 LYS C N 1
ATOM 7073 C CA . LYS C 1 7 ? 64.859 -40.817 -4.206 1.00 58.13 7 LYS C CA 1
ATOM 7074 C C . LYS C 1 7 ? 64.413 -39.556 -4.933 1.00 55.63 7 LYS C C 1
ATOM 7075 O O . LYS C 1 7 ? 64.413 -39.481 -6.164 1.00 56.58 7 LYS C O 1
ATOM 7077 N N . PHE C 1 8 ? 64.033 -38.563 -4.143 1.00 52.31 8 PHE C N 1
ATOM 7078 C CA . PHE C 1 8 ? 63.635 -37.253 -4.636 1.00 49.74 8 PHE C CA 1
ATOM 7079 C C . PHE C 1 8 ? 64.865 -36.376 -4.815 1.00 51.10 8 PHE C C 1
ATOM 7080 O O . PHE C 1 8 ? 65.953 -36.703 -4.334 1.00 52.76 8 PHE C O 1
ATOM 7088 N N . PRO C 1 9 ? 64.740 -35.253 -5.528 1.00 50.90 9 PRO C N 1
ATOM 7089 C CA . PRO C 1 9 ? 65.895 -34.362 -5.691 1.00 51.53 9 PRO C CA 1
ATOM 7090 C C . PRO C 1 9 ? 66.407 -33.848 -4.353 1.00 51.31 9 PRO C C 1
ATOM 7091 O O . PRO C 1 9 ? 65.670 -33.768 -3.368 1.00 50.35 9 PRO C O 1
ATOM 7095 N N . GLU C 1 10 ? 67.692 -33.505 -4.329 1.00 52.22 10 GLU C N 1
ATOM 7096 C CA . GLU C 1 10 ? 68.295 -32.952 -3.126 1.00 52.08 10 GLU C CA 1
ATOM 7097 C C . GLU C 1 10 ? 67.688 -31.592 -2.807 1.00 50.42 10 GLU C C 1
ATOM 7098 O O . GLU C 1 10 ? 67.435 -30.780 -3.702 1.00 50.57 10 GLU C O 1
ATOM 7100 N N . GLY C 1 11 ? 67.449 -31.347 -1.522 1.00 48.82 11 GLY C N 1
ATOM 7101 C CA . GLY C 1 11 ? 66.815 -30.116 -1.100 1.00 47.27 11 GLY C CA 1
ATOM 7102 C C . GLY C 1 11 ? 65.325 -30.052 -1.336 1.00 45.66 11 GLY C C 1
ATOM 7103 O O . GLY C 1 11 ? 64.746 -28.964 -1.237 1.00 45.65 11 GLY C O 1
ATOM 7104 N N . PHE C 1 12 ? 64.687 -31.178 -1.653 1.00 44.54 12 PHE C N 1
ATOM 7105 C CA . PHE C 1 12 ? 63.243 -31.199 -1.848 1.00 42.64 12 PHE C CA 1
ATOM 7106 C C . PHE C 1 12 ? 62.536 -30.799 -0.560 1.00 42.13 12 PHE C C 1
ATOM 7107 O O . PHE C 1 12 ? 62.805 -31.355 0.509 1.00 42.37 12 PHE C O 1
ATOM 7115 N N . LEU C 1 13 ? 61.628 -29.829 -0.664 1.00 41.31 13 LEU C N 1
ATOM 7116 C CA . LEU C 1 13 ? 61.014 -29.212 0.513 1.00 40.95 13 LEU C CA 1
ATOM 7117 C C . LEU C 1 13 ? 59.793 -30.023 0.944 1.00 40.85 13 LEU C C 1
ATOM 7118 O O . LEU C 1 13 ? 58.642 -29.691 0.649 1.00 40.03 13 LEU C O 1
ATOM 7123 N N . TRP C 1 14 ? 60.061 -31.109 1.665 1.00 41.57 14 TRP C N 1
ATOM 7124 C CA . TRP C 1 14 ? 58.995 -31.863 2.309 1.00 41.48 14 TRP C CA 1
ATOM 7125 C C . TRP C 1 14 ? 58.378 -31.042 3.437 1.00 40.86 14 TRP C C 1
ATOM 7126 O O . TRP C 1 14 ? 59.052 -30.239 4.087 1.00 41.36 14 TRP C O 1
ATOM 7137 N N . GLY C 1 15 ? 57.085 -31.251 3.674 1.00 40.10 15 GLY C N 1
ATOM 7138 C CA . GLY C 1 15 ? 56.442 -30.566 4.786 1.00 39.90 15 GLY C CA 1
ATOM 7139 C C . GLY C 1 15 ? 54.934 -30.696 4.758 1.00 38.74 15 GLY C C 1
ATOM 7140 O O . GLY C 1 15 ? 54.384 -31.647 4.190 1.00 39.72 15 GLY C O 1
ATOM 7141 N N . GLY C 1 16 ? 54.272 -29.724 5.398 1.00 36.73 16 GLY C N 1
ATOM 7142 C CA . GLY C 1 16 ? 52.827 -29.693 5.462 1.00 36.06 16 GLY C CA 1
ATOM 7143 C C . GLY C 1 16 ? 52.323 -28.268 5.360 1.00 36.68 16 GLY C C 1
ATOM 7144 O O . GLY C 1 16 ? 53.099 -27.312 5.415 1.00 37.61 16 GLY C O 1
ATOM 7145 N N . ALA C 1 17 ? 51.004 -28.137 5.213 1.00 36.64 17 ALA C N 1
ATOM 7146 C CA . ALA C 1 17 ? 50.396 -26.839 4.957 1.00 36.59 17 ALA C CA 1
ATOM 7147 C C . ALA C 1 17 ? 49.104 -26.680 5.741 1.00 37.13 17 ALA C C 1
ATOM 7148 O O . ALA C 1 17 ? 48.286 -27.602 5.802 1.00 36.56 17 ALA C O 1
ATOM 7150 N N . VAL C 1 18 ? 48.925 -25.497 6.331 1.00 36.59 18 VAL C N 1
ATOM 7151 C CA . VAL C 1 18 ? 47.696 -25.104 7.007 1.00 37.29 18 VAL C CA 1
ATOM 7152 C C . VAL C 1 18 ? 47.351 -23.679 6.585 1.00 37.46 18 VAL C C 1
ATOM 7153 O O . VAL C 1 18 ? 48.064 -23.049 5.801 1.00 37.04 18 VAL C O 1
ATOM 7157 N N . ALA C 1 19 ? 46.240 -23.175 7.115 1.00 38.25 19 ALA C N 1
ATOM 7158 C CA . ALA C 1 19 ? 45.853 -21.781 6.965 1.00 38.92 19 ALA C CA 1
ATOM 7159 C C . ALA C 1 19 ? 45.494 -21.231 8.337 1.00 39.91 19 ALA C C 1
ATOM 7160 O O . ALA C 1 19 ? 45.028 -21.968 9.209 1.00 41.45 19 ALA C O 1
ATOM 7162 N N . ALA C 1 20 ? 45.721 -19.926 8.519 1.00 40.24 20 ALA C N 1
ATOM 7163 C CA . ALA C 1 20 ? 45.599 -19.321 9.844 1.00 41.31 20 ALA C CA 1
ATOM 7164 C C . ALA C 1 20 ? 44.201 -19.510 10.421 1.00 42.37 20 ALA C C 1
ATOM 7165 O O . ALA C 1 20 ? 44.043 -20.012 11.539 1.00 43.41 20 ALA C O 1
ATOM 7167 N N . ASN C 1 21 ? 43.170 -19.126 9.664 1.00 43.06 21 ASN C N 1
ATOM 7168 C CA . ASN C 1 21 ? 41.798 -19.216 10.155 1.00 44.71 21 ASN C CA 1
ATOM 7169 C C . ASN C 1 21 ? 41.374 -20.642 10.481 1.00 44.60 21 ASN C C 1
ATOM 7170 O O . ASN C 1 21 ? 40.348 -20.827 11.146 1.00 45.13 21 ASN C O 1
ATOM 7175 N N . GLN C 1 22 ? 42.129 -21.646 10.040 1.00 44.01 22 GLN C N 1
ATOM 7176 C CA . GLN C 1 22 ? 41.757 -23.037 10.246 1.00 44.14 22 GLN C CA 1
ATOM 7177 C C . GLN C 1 22 ? 42.514 -23.706 11.386 1.00 43.92 22 GLN C C 1
ATOM 7178 O O . GLN C 1 22 ? 42.198 -24.851 11.720 1.00 43.88 22 GLN C O 1
ATOM 7184 N N . VAL C 1 23 ? 43.495 -23.035 11.990 1.00 44.33 23 VAL C N 1
ATOM 7185 C CA . VAL C 1 23 ? 44.270 -23.645 13.068 1.00 45.09 23 VAL C CA 1
ATOM 7186 C C . VAL C 1 23 ? 44.385 -22.708 14.266 1.00 46.54 23 VAL C C 1
ATOM 7187 O O . VAL C 1 23 ? 44.354 -23.154 15.418 1.00 47.57 23 VAL C O 1
ATOM 7191 N N . GLU C 1 24 ? 44.490 -21.406 14.004 1.00 46.54 24 GLU C N 1
ATOM 7192 C CA . GLU C 1 24 ? 44.983 -20.477 15.017 1.00 47.18 24 GLU C CA 1
ATOM 7193 C C . GLU C 1 24 ? 44.019 -20.345 16.190 1.00 48.82 24 GLU C C 1
ATOM 7194 O O . GLU C 1 24 ? 44.433 -20.396 17.354 1.00 50.85 24 GLU C O 1
ATOM 7200 N N . GLY C 1 25 ? 42.730 -20.178 15.907 1.00 48.55 25 GLY C N 1
ATOM 7201 C CA . GLY C 1 25 ? 41.856 -19.738 16.974 1.00 49.08 25 GLY C CA 1
ATOM 7202 C C . GLY C 1 25 ? 42.200 -18.310 17.360 1.00 51.91 25 GLY C C 1
ATOM 7203 O O . GLY C 1 25 ? 42.735 -17.536 16.559 1.00 49.19 25 GLY C O 1
ATOM 7204 N N . ALA C 1 26 ? 41.901 -17.960 18.613 1.00 53.68 26 ALA C N 1
ATOM 7205 C CA . ALA C 1 26 ? 42.203 -16.631 19.149 1.00 54.98 26 ALA C CA 1
ATOM 7206 C C . ALA C 1 26 ? 41.675 -15.534 18.226 1.00 55.81 26 ALA C C 1
ATOM 7207 O O . ALA C 1 26 ? 42.341 -14.529 17.970 1.00 55.80 26 ALA C O 1
ATOM 7209 N N . TYR C 1 27 ? 40.454 -15.737 17.723 1.00 56.70 27 TYR C N 1
ATOM 7210 C CA . TYR C 1 27 ? 39.912 -14.883 16.672 1.00 56.83 27 TYR C CA 1
ATOM 7211 C C . TYR C 1 27 ? 39.676 -13.449 17.131 1.00 58.86 27 TYR C C 1
ATOM 7212 O O . TYR C 1 27 ? 39.499 -12.567 16.285 1.00 59.89 27 TYR C O 1
ATOM 7221 N N . ASN C 1 28 ? 39.667 -13.193 18.442 1.00 59.23 28 ASN C N 1
ATOM 7222 C CA . ASN C 1 28 ? 39.497 -11.840 18.960 1.00 58.65 28 ASN C CA 1
ATOM 7223 C C . ASN C 1 28 ? 40.608 -11.460 19.933 1.00 59.24 28 ASN C C 1
ATOM 7224 O O . ASN C 1 28 ? 40.417 -10.570 20.768 1.00 61.50 28 ASN C O 1
ATOM 7229 N N . VAL C 1 29 ? 41.765 -12.111 19.837 1.00 57.61 29 VAL C N 1
ATOM 7230 C CA . VAL C 1 29 ? 42.884 -11.884 20.744 1.00 58.12 29 VAL C CA 1
ATOM 7231 C C . VAL C 1 29 ? 43.861 -10.919 20.089 1.00 57.71 29 VAL C C 1
ATOM 7232 O O . VAL C 1 29 ? 44.190 -11.062 18.904 1.00 56.13 29 VAL C O 1
ATOM 7236 N N . GLY C 1 30 ? 44.323 -9.934 20.856 1.00 59.34 30 GLY C N 1
ATOM 7237 C CA . GLY C 1 30 ? 45.295 -8.987 20.352 1.00 59.32 30 GLY C CA 1
ATOM 7238 C C . GLY C 1 30 ? 44.747 -7.950 19.403 1.00 61.93 30 GLY C C 1
ATOM 7239 O O . GLY C 1 30 ? 45.519 -7.345 18.653 1.00 59.28 30 GLY C O 1
ATOM 7240 N N . GLY C 1 31 ? 43.435 -7.722 19.409 1.00 62.70 31 GLY C N 1
ATOM 7241 C CA . GLY C 1 31 ? 42.846 -6.735 18.528 1.00 62.95 31 GLY C CA 1
ATOM 7242 C C . GLY C 1 31 ? 42.564 -7.216 17.126 1.00 60.99 31 GLY C C 1
ATOM 7243 O O . GLY C 1 31 ? 42.322 -6.391 16.240 1.00 61.12 31 GLY C O 1
ATOM 7244 N N . LYS C 1 32 ? 42.586 -8.527 16.896 1.00 58.98 32 LYS C N 1
ATOM 7245 C CA . LYS C 1 32 ? 42.330 -9.063 15.566 1.00 57.03 32 LYS C CA 1
ATOM 7246 C C . LYS C 1 32 ? 40.901 -8.761 15.136 1.00 57.96 32 LYS C C 1
ATOM 7247 O O . LYS C 1 32 ? 39.951 -8.966 15.898 1.00 58.08 32 LYS C O 1
ATOM 7253 N N . GLY C 1 33 ? 40.751 -8.265 13.908 1.00 57.32 33 GLY C N 1
ATOM 7254 C CA . GLY C 1 33 ? 39.438 -7.977 13.379 1.00 57.42 33 GLY C CA 1
ATOM 7255 C C . GLY C 1 33 ? 38.706 -9.225 12.930 1.00 56.30 33 GLY C C 1
ATOM 7256 O O . GLY C 1 33 ? 39.267 -10.317 12.833 1.00 54.55 33 GLY C O 1
ATOM 7257 N N . LEU C 1 34 ? 37.417 -9.052 12.659 1.00 57.55 34 LEU C N 1
ATOM 7258 C CA . LEU C 1 34 ? 36.608 -10.154 12.159 1.00 57.01 34 LEU C CA 1
ATOM 7259 C C . LEU C 1 34 ? 36.930 -10.413 10.693 1.00 55.86 34 LEU C C 1
ATOM 7260 O O . LEU C 1 34 ? 36.963 -9.484 9.880 1.00 56.46 34 LEU C O 1
ATOM 7265 N N . SER C 1 35 ? 37.179 -11.675 10.359 1.00 54.08 35 SER C N 1
ATOM 7266 C CA . SER C 1 35 ? 37.420 -12.084 8.987 1.00 52.50 35 SER C CA 1
ATOM 7267 C C . SER C 1 35 ? 36.157 -12.726 8.419 1.00 52.99 35 SER C C 1
ATOM 7268 O O . SER C 1 35 ? 35.152 -12.902 9.112 1.00 54.21 35 SER C O 1
ATOM 7271 N N . THR C 1 36 ? 36.212 -13.076 7.132 1.00 51.52 36 THR C N 1
ATOM 7272 C CA . THR C 1 36 ? 35.081 -13.756 6.510 1.00 52.03 36 THR C CA 1
ATOM 7273 C C . THR C 1 36 ? 34.826 -15.106 7.166 1.00 51.68 36 THR C C 1
ATOM 7274 O O . THR C 1 36 ? 33.673 -15.530 7.308 1.00 52.97 36 THR C O 1
ATOM 7278 N N . ALA C 1 37 ? 35.894 -15.794 7.579 1.00 50.13 37 ALA C N 1
ATOM 7279 C CA . ALA C 1 37 ? 35.735 -17.068 8.272 1.00 49.91 37 ALA C CA 1
ATOM 7280 C C . ALA C 1 37 ? 35.101 -16.886 9.644 1.00 56.04 37 ALA C C 1
ATOM 7281 O O . ALA C 1 37 ? 34.385 -17.775 10.118 1.00 52.28 37 ALA C O 1
ATOM 7283 N N . ASP C 1 38 ? 35.348 -15.746 10.294 1.00 56.82 38 ASP C N 1
ATOM 7284 C CA . ASP C 1 38 ? 34.766 -15.481 11.603 1.00 58.93 38 ASP C CA 1
ATOM 7285 C C . ASP C 1 38 ? 33.256 -15.294 11.552 1.00 61.08 38 ASP C C 1
ATOM 7286 O O . ASP C 1 38 ? 32.617 -15.275 12.609 1.00 62.59 38 ASP C O 1
ATOM 7291 N N . VAL C 1 39 ? 32.674 -15.151 10.362 1.00 61.25 39 VAL C N 1
ATOM 7292 C CA . VAL C 1 39 ? 31.231 -15.049 10.198 1.00 63.48 39 VAL C CA 1
ATOM 7293 C C . VAL C 1 39 ? 30.702 -16.123 9.249 1.00 63.06 39 VAL C C 1
ATOM 7294 O O . VAL C 1 39 ? 29.619 -15.983 8.693 1.00 64.30 39 VAL C O 1
ATOM 7298 N N . SER C 1 40 ? 31.465 -17.200 9.058 1.00 61.42 40 SER C N 1
ATOM 7299 C CA . SER C 1 40 ? 31.060 -18.335 8.232 1.00 61.40 40 SER C CA 1
ATOM 7300 C C . SER C 1 40 ? 31.086 -19.597 9.088 1.00 61.29 40 SER C C 1
ATOM 7301 O O . SER C 1 40 ? 31.986 -20.437 8.952 1.00 59.89 40 SER C O 1
ATOM 7304 N N . PRO C 1 41 ? 30.103 -19.765 9.978 1.00 62.92 41 PRO C N 1
ATOM 7305 C CA . PRO C 1 41 ? 30.147 -20.901 10.912 1.00 62.83 41 PRO C CA 1
ATOM 7306 C C . PRO C 1 41 ? 29.954 -22.250 10.247 1.00 61.98 41 PRO C C 1
ATOM 7307 O O . PRO C 1 41 ? 30.350 -23.267 10.830 1.00 61.76 41 PRO C O 1
ATOM 7311 N N . ASN C 1 42 ? 29.367 -22.298 9.052 1.00 61.49 42 ASN C N 1
ATOM 7312 C CA . ASN C 1 42 ? 29.102 -23.554 8.364 1.00 60.69 42 ASN C CA 1
ATOM 7313 C C . ASN C 1 42 ? 30.042 -23.797 7.190 1.00 58.42 42 ASN C C 1
ATOM 7314 O O . ASN C 1 42 ? 29.770 -24.675 6.365 1.00 58.60 42 ASN C O 1
ATOM 7319 N N . GLY C 1 43 ? 31.136 -23.051 7.095 1.00 56.85 43 GLY C N 1
ATOM 7320 C CA . GLY C 1 43 ? 32.129 -23.260 6.062 1.00 55.66 43 GLY C CA 1
ATOM 7321 C C . GLY C 1 43 ? 32.009 -22.254 4.929 1.00 56.04 43 GLY C C 1
ATOM 7322 O O . GLY C 1 43 ? 31.030 -21.514 4.801 1.00 57.03 43 GLY C O 1
ATOM 7323 N N . VAL C 1 44 ? 33.042 -22.240 4.083 1.00 55.61 44 VAL C N 1
ATOM 7324 C CA . VAL C 1 44 ? 33.080 -21.278 2.986 1.00 56.64 44 VAL C CA 1
ATOM 7325 C C . VAL C 1 44 ? 32.029 -21.606 1.932 1.00 59.24 44 VAL C C 1
ATOM 7326 O O . VAL C 1 44 ? 31.537 -20.708 1.238 1.00 59.39 44 VAL C O 1
ATOM 7330 N N . MET C 1 45 ? 31.656 -22.881 1.799 1.00 61.76 45 MET C N 1
ATOM 7331 C CA . MET C 1 45 ? 30.732 -23.281 0.743 1.00 65.52 45 MET C CA 1
ATOM 7332 C C . MET C 1 45 ? 29.298 -22.850 1.014 1.00 66.20 45 MET C C 1
ATOM 7333 O O . MET C 1 45 ? 28.488 -22.825 0.081 1.00 67.44 45 MET C O 1
ATOM 7338 N N . TYR C 1 46 ? 28.968 -22.517 2.253 1.00 65.55 46 TYR C N 1
ATOM 7339 C CA . TYR C 1 46 ? 27.620 -22.148 2.652 1.00 67.03 46 TYR C CA 1
ATOM 7340 C C . TYR C 1 46 ? 27.571 -20.699 3.131 1.00 66.96 46 TYR C C 1
ATOM 7341 O O . TYR C 1 46 ? 28.583 -20.154 3.584 1.00 65.76 46 TYR C O 1
ATOM 7350 N N . PRO C 1 47 ? 26.411 -20.036 3.025 1.00 68.49 47 PRO C N 1
ATOM 7351 C CA . PRO C 1 47 ? 26.371 -18.579 3.226 1.00 68.68 47 PRO C CA 1
ATOM 7352 C C . PRO C 1 47 ? 26.858 -18.158 4.604 1.00 67.76 47 PRO C C 1
ATOM 7353 O O . PRO C 1 47 ? 26.808 -18.920 5.571 1.00 67.59 47 PRO C O 1
ATOM 7357 N N . PHE C 1 48 ? 27.335 -16.917 4.674 1.00 67.48 48 PHE C N 1
ATOM 7358 C CA . PHE C 1 48 ? 27.852 -16.363 5.914 1.00 67.47 48 PHE C CA 1
ATOM 7359 C C . PHE C 1 48 ? 26.718 -16.070 6.892 1.00 70.74 48 PHE C C 1
ATOM 7360 O O . PHE C 1 48 ? 25.551 -15.925 6.517 1.00 73.02 48 PHE C O 1
ATOM 7368 N N . ASP C 1 49 ? 27.084 -15.979 8.168 1.00 71.40 49 ASP C N 1
ATOM 7369 C CA . ASP C 1 49 ? 26.131 -15.721 9.246 1.00 74.83 49 ASP C CA 1
ATOM 7370 C C . ASP C 1 49 ? 26.770 -14.692 10.173 1.00 77.00 49 ASP C C 1
ATOM 7371 O O . ASP C 1 49 ? 27.636 -15.034 10.983 1.00 75.39 49 ASP C O 1
ATOM 7376 N N . GLU C 1 50 ? 26.346 -13.434 10.046 1.00 81.08 50 GLU C N 1
ATOM 7377 C CA . GLU C 1 50 ? 26.876 -12.393 10.919 1.00 83.23 50 GLU C CA 1
ATOM 7378 C C . GLU C 1 50 ? 26.378 -12.553 12.349 1.00 85.69 50 GLU C C 1
ATOM 7379 O O . GLU C 1 50 ? 27.035 -12.093 13.288 1.00 85.12 50 GLU C O 1
ATOM 7385 N N . SER C 1 51 ? 25.223 -13.187 12.533 1.00 88.50 51 SER C N 1
ATOM 7386 C CA . SER C 1 51 ? 24.766 -13.525 13.874 1.00 90.98 51 SER C CA 1
ATOM 7387 C C . SER C 1 51 ? 25.729 -14.522 14.508 1.00 89.77 51 SER C C 1
ATOM 7388 O O . SER C 1 51 ? 26.030 -15.568 13.923 1.00 88.88 51 SER C O 1
ATOM 7391 N N . MET C 1 52 ? 26.241 -14.182 15.688 1.00 89.98 52 MET C N 1
ATOM 7392 C CA . MET C 1 52 ? 27.091 -15.092 16.454 1.00 88.77 52 MET C CA 1
ATOM 7393 C C . MET C 1 52 ? 26.248 -15.994 17.352 1.00 90.56 52 MET C C 1
ATOM 7394 O O . MET C 1 52 ? 26.457 -16.086 18.560 1.00 91.79 52 MET C O 1
ATOM 7399 N N . GLU C 1 53 ? 25.268 -16.666 16.745 1.00 91.17 53 GLU C N 1
ATOM 7400 C CA . GLU C 1 53 ? 24.346 -17.546 17.457 1.00 92.62 53 GLU C CA 1
ATOM 7401 C C . GLU C 1 53 ? 24.763 -19.009 17.414 1.00 90.13 53 GLU C C 1
ATOM 7402 O O . GLU C 1 53 ? 24.674 -19.702 18.432 1.00 92.34 53 GLU C O 1
ATOM 7404 N N . SER C 1 54 ? 25.207 -19.497 16.261 1.00 85.81 54 SER C N 1
ATOM 7405 C CA . SER C 1 54 ? 25.656 -20.873 16.128 1.00 82.30 54 SER C CA 1
ATOM 7406 C C . SER C 1 54 ? 27.134 -20.990 16.493 1.00 78.41 54 SER C C 1
ATOM 7407 O O . SER C 1 54 ? 27.854 -19.998 16.620 1.00 78.27 54 SER C O 1
ATOM 7409 N N . LEU C 1 55 ? 27.584 -22.231 16.659 1.00 75.03 55 LEU C N 1
ATOM 7410 C CA . LEU C 1 55 ? 28.968 -22.503 17.026 1.00 70.34 55 LEU C CA 1
ATOM 7411 C C . LEU C 1 55 ? 29.858 -22.397 15.793 1.00 66.27 55 LEU C C 1
ATOM 7412 O O . LEU C 1 55 ? 29.640 -23.098 14.799 1.00 65.57 55 LEU C O 1
ATOM 7417 N N . ASN C 1 56 ? 30.856 -21.519 15.857 1.00 63.81 56 ASN C N 1
ATOM 7418 C CA . ASN C 1 56 ? 31.827 -21.331 14.784 1.00 60.37 56 ASN C CA 1
ATOM 7419 C C . ASN C 1 56 ? 33.158 -21.907 15.253 1.00 58.72 56 ASN C C 1
ATOM 7420 O O . ASN C 1 56 ? 33.816 -21.333 16.127 1.00 59.55 56 ASN C O 1
ATOM 7425 N N . LEU C 1 57 ? 33.553 -23.039 14.666 1.00 56.54 57 LEU C N 1
ATOM 7426 C CA . LEU C 1 57 ? 34.791 -23.702 15.058 1.00 54.90 57 LEU C CA 1
ATOM 7427 C C . LEU C 1 57 ? 36.038 -22.934 14.637 1.00 53.69 57 LEU C C 1
ATOM 7428 O O . LEU C 1 57 ? 37.126 -23.245 15.132 1.00 50.76 57 LEU C O 1
ATOM 7433 N N . TYR C 1 58 ? 35.914 -21.952 13.741 1.00 54.18 58 TYR C N 1
ATOM 7434 C CA . TYR C 1 58 ? 37.072 -21.144 13.373 1.00 53.00 58 TYR C CA 1
ATOM 7435 C C . TYR C 1 58 ? 37.514 -20.243 14.517 1.00 53.70 58 TYR C C 1
ATOM 7436 O O . TYR C 1 58 ? 38.692 -19.876 14.594 1.00 52.25 58 TYR C O 1
ATOM 7445 N N . HIS C 1 59 ? 36.589 -19.878 15.409 1.00 56.26 59 HIS C N 1
ATOM 7446 C CA . HIS C 1 59 ? 36.913 -18.947 16.486 1.00 58.31 59 HIS C CA 1
ATOM 7447 C C . HIS C 1 59 ? 37.986 -19.512 17.408 1.00 58.40 59 HIS C C 1
ATOM 7448 O O . HIS C 1 59 ? 38.892 -18.786 17.836 1.00 57.63 59 HIS C O 1
ATOM 7455 N N . GLU C 1 60 ? 37.901 -20.802 17.730 1.00 59.52 60 GLU C N 1
ATOM 7456 C CA . GLU C 1 60 ? 38.898 -21.453 18.568 1.00 60.41 60 GLU C CA 1
ATOM 7457 C C . GLU C 1 60 ? 39.837 -22.366 17.798 1.00 57.05 60 GLU C C 1
ATOM 7458 O O . GLU C 1 60 ? 40.981 -22.545 18.221 1.00 56.68 60 GLU C O 1
ATOM 7464 N N . GLY C 1 61 ? 39.384 -22.937 16.682 1.00 54.41 61 GLY C N 1
ATOM 7465 C CA . GLY C 1 61 ? 40.253 -23.771 15.864 1.00 51.30 61 GLY C CA 1
ATOM 7466 C C . GLY C 1 61 ? 40.824 -24.929 16.657 1.00 50.47 61 GLY C C 1
ATOM 7467 O O . GLY C 1 61 ? 40.099 -25.685 17.313 1.00 49.40 61 GLY C O 1
ATOM 7468 N N . ILE C 1 62 ? 42.143 -25.076 16.593 1.00 48.83 62 ILE C N 1
ATOM 7469 C CA . ILE C 1 62 ? 42.870 -26.034 17.413 1.00 48.77 62 ILE C CA 1
ATOM 7470 C C . ILE C 1 62 ? 43.803 -25.318 18.389 1.00 48.45 62 ILE C C 1
ATOM 7471 O O . ILE C 1 62 ? 44.716 -25.931 18.940 1.00 48.14 62 ILE C O 1
ATOM 7476 N N . ASP C 1 63 ? 43.574 -24.020 18.604 1.00 48.52 63 ASP C N 1
ATOM 7477 C CA . ASP C 1 63 ? 44.390 -23.193 19.494 1.00 49.16 63 ASP C CA 1
ATOM 7478 C C . ASP C 1 63 ? 45.864 -23.231 19.096 1.00 47.95 63 ASP C C 1
ATOM 7479 O O . ASP C 1 63 ? 46.757 -23.257 19.946 1.00 48.57 63 ASP C O 1
ATOM 7484 N N . PHE C 1 64 ? 46.119 -23.235 17.786 1.00 46.40 64 PHE C N 1
ATOM 7485 C CA . PHE C 1 64 ? 47.492 -23.165 17.297 1.00 45.29 64 PHE C CA 1
ATOM 7486 C C . PHE C 1 64 ? 48.164 -21.867 17.722 1.00 46.20 64 PHE C C 1
ATOM 7487 O O . PHE C 1 64 ? 49.390 -21.824 17.875 1.00 46.63 64 PHE C O 1
ATOM 7495 N N . TYR C 1 65 ? 47.378 -20.805 17.926 1.00 47.29 65 TYR C N 1
ATOM 7496 C CA . TYR C 1 65 ? 47.930 -19.526 18.360 1.00 49.10 65 TYR C CA 1
ATOM 7497 C C . TYR C 1 65 ? 48.682 -19.652 19.680 1.00 51.14 65 TYR C C 1
ATOM 7498 O O . TYR C 1 65 ? 49.678 -18.950 19.895 1.00 51.84 65 TYR C O 1
ATOM 7507 N N . HIS C 1 66 ? 48.231 -20.535 20.570 1.00 51.70 66 HIS C N 1
ATOM 7508 C CA . HIS C 1 66 ? 48.878 -20.729 21.861 1.00 52.99 66 HIS C CA 1
ATOM 7509 C C . HIS C 1 66 ? 49.709 -22.002 21.937 1.00 52.12 66 HIS C C 1
ATOM 7510 O O . HIS C 1 66 ? 50.662 -22.059 22.721 1.00 50.59 66 HIS C O 1
ATOM 7517 N N . ARG C 1 67 ? 49.382 -23.019 21.139 1.00 50.82 67 ARG C N 1
ATOM 7518 C CA . ARG C 1 67 ? 50.051 -24.312 21.196 1.00 50.75 67 ARG C CA 1
ATOM 7519 C C . ARG C 1 67 ? 51.102 -24.481 20.105 1.00 49.76 67 ARG C C 1
ATOM 7520 O O . ARG C 1 67 ? 51.529 -25.610 19.838 1.00 49.60 67 ARG C O 1
ATOM 7528 N N . TYR C 1 68 ? 51.537 -23.384 19.476 1.00 49.32 68 TYR C N 1
ATOM 7529 C CA . TYR C 1 68 ? 52.399 -23.503 18.303 1.00 48.21 68 TYR C CA 1
ATOM 7530 C C . TYR C 1 68 ? 53.769 -24.074 18.648 1.00 48.44 68 TYR C C 1
ATOM 7531 O O . TYR C 1 68 ? 54.417 -24.677 17.786 1.00 47.35 68 TYR C O 1
ATOM 7540 N N . LYS C 1 69 ? 54.230 -23.903 19.889 1.00 49.65 69 LYS C N 1
ATOM 7541 C CA . LYS C 1 69 ? 55.539 -24.435 20.253 1.00 51.05 69 LYS C CA 1
ATOM 7542 C C . LYS C 1 69 ? 55.527 -25.959 20.287 1.00 51.57 69 LYS C C 1
ATOM 7543 O O . LYS C 1 69 ? 56.459 -26.603 19.791 1.00 52.21 69 LYS C O 1
ATOM 7549 N N . GLU C 1 70 ? 54.482 -26.554 20.865 1.00 51.42 70 GLU C N 1
ATOM 7550 C CA . GLU C 1 70 ? 54.381 -28.010 20.881 1.00 50.83 70 GLU C CA 1
ATOM 7551 C C . GLU C 1 70 ? 54.096 -28.560 19.488 1.00 49.13 70 GLU C C 1
ATOM 7552 O O . GLU C 1 70 ? 54.663 -29.585 19.091 1.00 48.43 70 GLU C O 1
ATOM 7558 N N . ASP C 1 71 ? 53.221 -27.891 18.733 1.00 48.32 71 ASP C N 1
ATOM 7559 C CA . ASP C 1 71 ? 52.857 -28.374 17.404 1.00 47.01 71 ASP C CA 1
ATOM 7560 C C . ASP C 1 71 ? 54.055 -28.356 16.462 1.00 45.80 71 ASP C C 1
ATOM 7561 O O . ASP C 1 71 ? 54.307 -29.329 15.742 1.00 45.78 71 ASP C O 1
ATOM 7566 N N . ILE C 1 72 ? 54.805 -27.252 16.452 1.00 45.40 72 ILE C N 1
ATOM 7567 C CA . ILE C 1 72 ? 55.971 -27.152 15.577 1.00 45.34 72 ILE C CA 1
ATOM 7568 C C . ILE C 1 72 ? 57.031 -28.169 15.977 1.00 45.98 72 ILE C C 1
ATOM 7569 O O . ILE C 1 72 ? 57.757 -28.693 15.122 1.00 45.80 72 ILE C O 1
ATOM 7574 N N . ALA C 1 73 ? 57.127 -28.481 17.272 1.00 46.81 73 ALA C N 1
ATOM 7575 C CA . ALA C 1 73 ? 58.035 -29.536 17.712 1.00 47.07 73 ALA C CA 1
ATOM 7576 C C . ALA C 1 73 ? 57.667 -30.873 17.081 1.00 46.56 73 ALA C C 1
ATOM 7577 O O . ALA C 1 73 ? 58.549 -31.655 16.706 1.00 47.00 73 ALA C O 1
ATOM 7579 N N . LEU C 1 74 ? 56.368 -31.152 16.950 1.00 45.72 74 LEU C N 1
ATOM 7580 C CA . LEU C 1 74 ? 55.941 -32.381 16.292 1.00 45.32 74 LEU C CA 1
ATOM 7581 C C . LEU C 1 74 ? 56.220 -32.341 14.795 1.00 44.49 74 LEU C C 1
ATOM 7582 O O . LEU C 1 74 ? 56.525 -33.378 14.195 1.00 44.57 74 LEU C O 1
ATOM 7587 N N . PHE C 1 75 ? 56.118 -31.161 14.175 1.00 43.62 75 PHE C N 1
ATOM 7588 C CA . PHE C 1 75 ? 56.507 -31.030 12.775 1.00 43.47 75 PHE C CA 1
ATOM 7589 C C . PHE C 1 75 ? 57.989 -31.329 12.594 1.00 45.01 75 PHE C C 1
ATOM 7590 O O . PHE C 1 75 ? 58.383 -32.009 11.639 1.00 45.07 75 PHE C O 1
ATOM 7598 N N . ALA C 1 76 ? 58.825 -30.830 13.508 1.00 46.48 76 ALA C N 1
ATOM 7599 C CA . ALA C 1 76 ? 60.257 -31.090 13.425 1.00 47.83 76 ALA C CA 1
ATOM 7600 C C . ALA C 1 76 ? 60.582 -32.551 13.696 1.00 49.31 76 ALA C C 1
ATOM 7601 O O . ALA C 1 76 ? 61.568 -33.072 13.163 1.00 49.60 76 ALA C O 1
ATOM 7603 N N . GLU C 1 77 ? 59.777 -33.225 14.522 1.00 50.65 77 GLU C N 1
ATOM 7604 C CA . GLU C 1 77 ? 60.005 -34.644 14.769 1.00 51.77 77 GLU C CA 1
ATOM 7605 C C . GLU C 1 77 ? 59.817 -35.456 13.495 1.00 50.76 77 GLU C C 1
ATOM 7606 O O . GLU C 1 77 ? 60.578 -36.393 13.229 1.00 51.80 77 GLU C O 1
ATOM 7612 N N . MET C 1 78 ? 58.812 -35.105 12.688 1.00 48.88 78 MET C N 1
ATOM 7613 C CA . MET C 1 78 ? 58.641 -35.751 11.393 1.00 47.81 78 MET C CA 1
ATOM 7614 C C . MET C 1 78 ? 59.743 -35.371 10.414 1.00 47.81 78 MET C C 1
ATOM 7615 O O . MET C 1 78 ? 59.966 -36.096 9.438 1.00 48.57 78 MET C O 1
ATOM 7620 N N . GLY C 1 79 ? 60.431 -34.261 10.649 1.00 47.25 79 GLY C N 1
ATOM 7621 C CA . GLY C 1 79 ? 61.527 -33.839 9.812 1.00 47.14 79 GLY C CA 1
ATOM 7622 C C . GLY C 1 79 ? 61.181 -32.859 8.714 1.00 45.75 79 GLY C C 1
ATOM 7623 O O . GLY C 1 79 ? 61.837 -32.880 7.668 1.00 45.83 79 GLY C O 1
ATOM 7624 N N . PHE C 1 80 ? 60.185 -31.999 8.921 1.00 44.73 80 PHE C N 1
ATOM 7625 C CA . PHE C 1 80 ? 59.763 -31.066 7.884 1.00 43.59 80 PHE C CA 1
ATOM 7626 C C . PHE C 1 80 ? 60.919 -30.170 7.453 1.00 44.36 80 PHE C C 1
ATOM 7627 O O . PHE C 1 80 ? 61.666 -29.649 8.285 1.00 45.17 80 PHE C O 1
ATOM 7635 N N . LYS C 1 81 ? 61.067 -30.000 6.140 1.00 44.08 81 LYS C N 1
ATOM 7636 C CA . LYS C 1 81 ? 61.973 -28.994 5.605 1.00 44.69 81 LYS C CA 1
ATOM 7637 C C . LYS C 1 81 ? 61.272 -27.674 5.328 1.00 42.47 81 LYS C C 1
ATOM 7638 O O . LYS C 1 81 ? 61.944 -26.647 5.176 1.00 42.53 81 LYS C O 1
ATOM 7644 N N . ALA C 1 82 ? 59.943 -27.680 5.267 1.00 40.84 82 ALA C N 1
ATOM 7645 C CA . ALA C 1 82 ? 59.166 -26.472 5.047 1.00 40.29 82 ALA C CA 1
ATOM 7646 C C . ALA C 1 82 ? 57.813 -26.630 5.722 1.00 39.86 82 ALA C C 1
ATOM 7647 O O . ALA C 1 82 ? 57.311 -27.746 5.882 1.00 40.16 82 ALA C O 1
ATOM 7649 N N . PHE C 1 83 ? 57.230 -25.504 6.125 1.00 39.25 83 PHE C N 1
ATOM 7650 C CA . PHE C 1 83 ? 55.888 -25.493 6.691 1.00 38.85 83 PHE C CA 1
ATOM 7651 C C . PHE C 1 83 ? 55.126 -24.315 6.111 1.00 38.18 83 PHE C C 1
ATOM 7652 O O . PHE C 1 83 ? 55.601 -23.177 6.172 1.00 37.94 83 PHE C O 1
ATOM 7660 N N . ARG C 1 84 ? 53.950 -24.587 5.558 1.00 38.09 84 ARG C N 1
ATOM 7661 C CA . ARG C 1 84 ? 53.143 -23.565 4.908 1.00 38.20 84 ARG C CA 1
ATOM 7662 C C . ARG C 1 84 ? 51.979 -23.163 5.803 1.00 38.66 84 ARG C C 1
ATOM 7663 O O . ARG C 1 84 ? 51.250 -24.022 6.309 1.00 38.97 84 ARG C O 1
ATOM 7671 N N . THR C 1 85 ? 51.811 -21.858 5.991 1.00 38.77 85 THR C N 1
ATOM 7672 C CA . THR C 1 85 ? 50.643 -21.315 6.665 1.00 39.56 85 THR C CA 1
ATOM 7673 C C . THR C 1 85 ? 50.374 -19.932 6.091 1.00 40.79 85 THR C C 1
ATOM 7674 O O . THR C 1 85 ? 51.081 -19.461 5.197 1.00 40.84 85 THR C O 1
ATOM 7678 N N . SER C 1 86 ? 49.346 -19.278 6.616 1.00 42.21 86 SER C N 1
ATOM 7679 C CA . SER C 1 86 ? 48.988 -17.939 6.185 1.00 42.77 86 SER C CA 1
ATOM 7680 C C . SER C 1 86 ? 49.227 -16.936 7.305 1.00 44.31 86 SER C C 1
ATOM 7681 O O . SER C 1 86 ? 49.270 -17.283 8.490 1.00 44.36 86 SER C O 1
ATOM 7684 N N . ILE C 1 87 ? 49.414 -15.684 6.907 1.00 45.05 87 ILE C N 1
ATOM 7685 C CA . ILE C 1 87 ? 49.412 -14.566 7.839 1.00 46.76 87 ILE C CA 1
ATOM 7686 C C . ILE C 1 87 ? 47.989 -14.032 7.901 1.00 47.75 87 ILE C C 1
ATOM 7687 O O . ILE C 1 87 ? 47.440 -13.598 6.883 1.00 48.15 87 ILE C O 1
ATOM 7692 N N . ALA C 1 88 ? 47.381 -14.090 9.086 1.00 47.74 88 ALA C N 1
ATOM 7693 C CA . ALA C 1 88 ? 46.024 -13.587 9.251 1.00 48.27 88 ALA C CA 1
ATOM 7694 C C . ALA C 1 88 ? 45.976 -12.103 8.918 1.00 49.31 88 ALA C C 1
ATOM 7695 O O . ALA C 1 88 ? 46.576 -11.280 9.618 1.00 51.06 88 ALA C O 1
ATOM 7697 N N . TRP C 1 89 ? 45.279 -11.763 7.831 1.00 48.46 89 TRP C N 1
ATOM 7698 C CA . TRP C 1 89 ? 45.161 -10.368 7.419 1.00 48.59 89 TRP C CA 1
ATOM 7699 C C . TRP C 1 89 ? 44.557 -9.516 8.529 1.00 49.40 89 TRP C C 1
ATOM 7700 O O . TRP C 1 89 ? 45.017 -8.397 8.786 1.00 50.80 89 TRP C O 1
ATOM 7711 N N . THR C 1 90 ? 43.535 -10.036 9.210 1.00 49.15 90 THR C N 1
ATOM 7712 C CA . THR C 1 90 ? 42.865 -9.285 10.263 1.00 51.03 90 THR C CA 1
ATOM 7713 C C . THR C 1 90 ? 43.728 -9.094 11.504 1.00 51.57 90 THR C C 1
ATOM 7714 O O . THR C 1 90 ? 43.380 -8.269 12.354 1.00 54.16 90 THR C O 1
ATOM 7718 N N . ARG C 1 91 ? 44.829 -9.833 11.637 1.00 50.27 91 ARG C N 1
ATOM 7719 C CA . ARG C 1 91 ? 45.737 -9.610 12.754 1.00 50.94 91 ARG C CA 1
ATOM 7720 C C . ARG C 1 91 ? 46.684 -8.445 12.509 1.00 51.72 91 ARG C C 1
ATOM 7721 O O . ARG C 1 91 ? 47.186 -7.859 13.474 1.00 53.03 91 ARG C O 1
ATOM 7729 N N . ILE C 1 92 ? 46.933 -8.098 11.251 1.00 51.12 92 ILE C N 1
ATOM 7730 C CA . ILE C 1 92 ? 47.824 -7.000 10.904 1.00 51.98 92 ILE C CA 1
ATOM 7731 C C . ILE C 1 92 ? 47.050 -5.720 10.619 1.00 53.69 92 ILE C C 1
ATOM 7732 O O . ILE C 1 92 ? 47.492 -4.630 10.982 1.00 55.33 92 ILE C O 1
ATOM 7737 N N . PHE C 1 93 ? 45.894 -5.839 9.968 1.00 53.50 93 PHE C N 1
ATOM 7738 C CA . PHE C 1 93 ? 45.020 -4.699 9.700 1.00 55.38 93 PHE C CA 1
ATOM 7739 C C . PHE C 1 93 ? 43.594 -5.139 9.993 1.00 55.76 93 PHE C C 1
ATOM 7740 O O . PHE C 1 93 ? 42.885 -5.639 9.110 1.00 54.73 93 PHE C O 1
ATOM 7748 N N . PRO C 1 94 ? 43.140 -4.969 11.240 1.00 56.90 94 PRO C N 1
ATOM 7749 C CA . PRO C 1 94 ? 41.846 -5.550 11.644 1.00 57.23 94 PRO C CA 1
ATOM 7750 C C . PRO C 1 94 ? 40.663 -5.069 10.823 1.00 59.50 94 PRO C C 1
ATOM 7751 O O . PRO C 1 94 ? 39.793 -5.878 10.475 1.00 58.56 94 PRO C O 1
ATOM 7755 N N . ASN C 1 95 ? 40.593 -3.777 10.511 1.00 61.72 95 ASN C N 1
ATOM 7756 C CA . ASN C 1 95 ? 39.520 -3.272 9.665 1.00 63.38 95 ASN C CA 1
ATOM 7757 C C . ASN C 1 95 ? 39.843 -3.368 8.182 1.00 62.84 95 ASN C C 1
ATOM 7758 O O . ASN C 1 95 ? 38.919 -3.410 7.362 1.00 62.37 95 ASN C O 1
ATOM 7763 N N . GLY C 1 96 ? 41.124 -3.406 7.820 1.00 63.13 96 GLY C N 1
ATOM 7764 C CA . GLY C 1 96 ? 41.553 -3.581 6.450 1.00 63.31 96 GLY C CA 1
ATOM 7765 C C . GLY C 1 96 ? 42.086 -2.328 5.790 1.00 65.36 96 GLY C C 1
ATOM 7766 O O . GLY C 1 96 ? 42.807 -2.433 4.789 1.00 63.34 96 GLY C O 1
ATOM 7767 N N . ASP C 1 97 ? 41.761 -1.146 6.317 1.00 69.59 97 ASP C N 1
ATOM 7768 C CA . ASP C 1 97 ? 42.182 0.112 5.712 1.00 72.26 97 ASP C CA 1
ATOM 7769 C C . ASP C 1 97 ? 42.985 0.981 6.674 1.00 73.37 97 ASP C C 1
ATOM 7770 O O . ASP C 1 97 ? 43.133 2.185 6.440 1.00 75.50 97 ASP C O 1
ATOM 7775 N N . GLU C 1 98 ? 43.505 0.400 7.752 1.00 71.23 98 GLU C N 1
ATOM 7776 C CA . GLU C 1 98 ? 44.315 1.167 8.688 1.00 71.53 98 GLU C CA 1
ATOM 7777 C C . GLU C 1 98 ? 45.662 1.513 8.066 1.00 71.05 98 GLU C C 1
ATOM 7778 O O . GLU C 1 98 ? 46.291 0.683 7.404 1.00 68.62 98 GLU C O 1
ATOM 7784 N N . THR C 1 99 ? 46.100 2.757 8.276 1.00 72.94 99 THR C N 1
ATOM 7785 C CA . THR C 1 99 ? 47.418 3.159 7.797 1.00 71.79 99 THR C CA 1
ATOM 7786 C C . THR C 1 99 ? 48.520 2.465 8.586 1.00 69.51 99 THR C C 1
ATOM 7787 O O . THR C 1 99 ? 49.519 2.019 8.010 1.00 67.51 99 THR C O 1
ATOM 7791 N N . GLU C 1 100 ? 48.352 2.361 9.903 1.00 69.64 100 GLU C N 1
ATOM 7792 C CA . GLU C 1 100 ? 49.316 1.726 10.790 1.00 68.22 100 GLU C CA 1
ATOM 7793 C C . GLU C 1 100 ? 48.962 0.258 10.999 1.00 65.64 100 GLU C C 1
ATOM 7794 O O . GLU C 1 100 ? 47.785 -0.081 11.163 1.00 62.57 100 GLU C O 1
ATOM 7800 N N . PRO C 1 101 ? 49.956 -0.622 10.993 1.00 64.35 101 PRO C N 1
ATOM 7801 C CA . PRO C 1 101 ? 49.696 -2.040 11.246 1.00 59.06 101 PRO C CA 1
ATOM 7802 C C . PRO C 1 101 ? 49.491 -2.298 12.733 1.00 61.58 101 PRO C C 1
ATOM 7803 O O . PRO C 1 101 ? 49.802 -1.471 13.590 1.00 61.83 101 PRO C O 1
ATOM 7807 N N . ASN C 1 102 ? 48.950 -3.476 13.027 1.00 60.08 102 ASN C N 1
ATOM 7808 C CA . ASN C 1 102 ? 48.767 -3.917 14.403 1.00 60.34 102 ASN C CA 1
ATOM 7809 C C . ASN C 1 102 ? 50.056 -4.576 14.881 1.00 59.32 102 ASN C C 1
ATOM 7810 O O . ASN C 1 102 ? 50.527 -5.543 14.273 1.00 56.15 102 ASN C O 1
ATOM 7815 N N . GLU C 1 103 ? 50.624 -4.049 15.968 1.00 60.58 103 GLU C N 1
ATOM 7816 C CA . GLU C 1 103 ? 51.914 -4.541 16.439 1.00 60.07 103 GLU C CA 1
ATOM 7817 C C . GLU C 1 103 ? 51.799 -5.919 17.080 1.00 59.08 103 GLU C C 1
ATOM 7818 O O . GLU C 1 103 ? 52.714 -6.739 16.946 1.00 57.79 103 GLU C O 1
ATOM 7824 N N . GLU C 1 104 ? 50.691 -6.196 17.772 1.00 59.80 104 GLU C N 1
ATOM 7825 C CA . GLU C 1 104 ? 50.527 -7.510 18.387 1.00 58.98 104 GLU C CA 1
ATOM 7826 C C . GLU C 1 104 ? 50.368 -8.597 17.331 1.00 56.20 104 GLU C C 1
ATOM 7827 O O . GLU C 1 104 ? 50.866 -9.716 17.505 1.00 54.72 104 GLU C O 1
ATOM 7833 N N . GLY C 1 105 ? 49.679 -8.290 16.232 1.00 55.64 105 GLY C N 1
ATOM 7834 C CA . GLY C 1 105 ? 49.592 -9.248 15.143 1.00 52.27 105 GLY C CA 1
ATOM 7835 C C . GLY C 1 105 ? 50.944 -9.528 14.516 1.00 51.27 105 GLY C C 1
ATOM 7836 O O . GLY C 1 105 ? 51.325 -10.684 14.318 1.00 49.80 105 GLY C O 1
ATOM 7837 N N . LEU C 1 106 ? 51.694 -8.466 14.209 1.00 54.71 106 LEU C N 1
ATOM 7838 C CA . LEU C 1 106 ? 53.009 -8.634 13.598 1.00 54.36 106 LEU C CA 1
ATOM 7839 C C . LEU C 1 106 ? 53.969 -9.377 14.516 1.00 54.40 106 LEU C C 1
ATOM 7840 O O . LEU C 1 106 ? 54.810 -10.148 14.039 1.00 50.54 106 LEU C O 1
ATOM 7845 N N . GLU C 1 107 ? 53.862 -9.161 15.829 1.00 55.77 107 GLU C N 1
ATOM 7846 C CA . GLU C 1 107 ? 54.797 -9.790 16.755 1.00 56.18 107 GLU C CA 1
ATOM 7847 C C . GLU C 1 107 ? 54.530 -11.282 16.905 1.00 54.05 107 GLU C C 1
ATOM 7848 O O . GLU C 1 107 ? 55.470 -12.056 17.118 1.00 54.16 107 GLU C O 1
ATOM 7854 N N . PHE C 1 108 ? 53.268 -11.706 16.805 1.00 52.45 108 PHE C N 1
ATOM 7855 C CA . PHE C 1 108 ? 52.962 -13.130 16.907 1.00 50.61 108 PHE C CA 1
ATOM 7856 C C . PHE C 1 108 ? 53.614 -13.917 15.778 1.00 48.95 108 PHE C C 1
ATOM 7857 O O . PHE C 1 108 ? 54.180 -14.993 16.006 1.00 47.44 108 PHE C O 1
ATOM 7865 N N . TYR C 1 109 ? 53.543 -13.399 14.551 1.00 47.43 109 TYR C N 1
ATOM 7866 C CA . TYR C 1 109 ? 54.177 -14.081 13.432 1.00 46.84 109 TYR C CA 1
ATOM 7867 C C . TYR C 1 109 ? 55.691 -13.948 13.467 1.00 47.43 109 TYR C C 1
ATOM 7868 O O . TYR C 1 109 ? 56.386 -14.785 12.882 1.00 45.51 109 TYR C O 1
ATOM 7877 N N . ASP C 1 110 ? 56.218 -12.926 14.145 1.00 49.20 110 ASP C N 1
ATOM 7878 C CA . ASP C 1 110 ? 57.637 -12.929 14.481 1.00 50.21 110 ASP C CA 1
ATOM 7879 C C . ASP C 1 110 ? 57.974 -14.140 15.341 1.00 49.97 110 ASP C C 1
ATOM 7880 O O . ASP C 1 110 ? 58.966 -14.835 15.097 1.00 49.27 110 ASP C O 1
ATOM 7885 N N . ARG C 1 111 ? 57.140 -14.416 16.348 1.00 50.38 111 ARG C N 1
ATOM 7886 C CA . ARG C 1 111 ? 57.341 -15.591 17.189 1.00 50.29 111 ARG C CA 1
ATOM 7887 C C . ARG C 1 111 ? 57.161 -16.876 16.391 1.00 48.59 111 ARG C C 1
ATOM 7888 O O . ARG C 1 111 ? 57.981 -17.797 16.483 1.00 48.50 111 ARG C O 1
ATOM 7896 N N . LEU C 1 112 ? 56.087 -16.955 15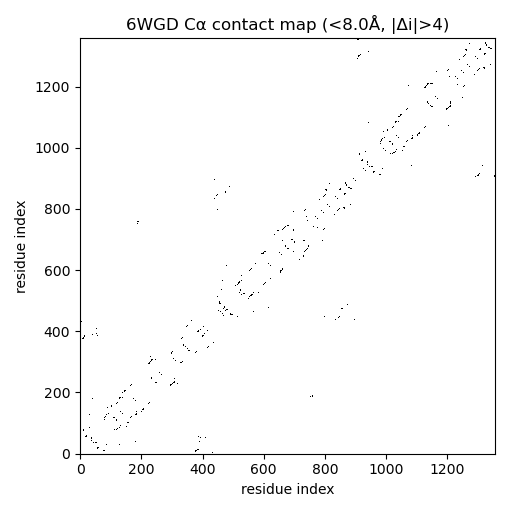.603 1.00 47.48 112 LEU C N 1
ATOM 7897 C CA . LEU C 1 112 ? 55.784 -18.181 14.870 1.00 47.07 112 LEU C CA 1
ATOM 7898 C C . LEU C 1 112 ? 56.888 -18.517 13.873 1.00 46.57 112 LEU C C 1
ATOM 7899 O O . LEU C 1 112 ? 57.336 -19.667 13.790 1.00 46.06 112 LEU C O 1
ATOM 7904 N N . PHE C 1 113 ? 57.342 -17.521 13.108 1.00 46.64 113 PHE C N 1
ATOM 7905 C CA . PHE C 1 113 ? 58.388 -17.770 12.120 1.00 46.15 113 PHE C CA 1
ATOM 7906 C C . PHE C 1 113 ? 59.717 -18.090 12.793 1.00 46.81 113 PHE C C 1
ATOM 7907 O O . PHE C 1 113 ? 60.475 -18.937 12.307 1.00 46.32 113 PHE C O 1
ATOM 7915 N N . ASP C 1 114 ? 60.018 -17.420 13.909 1.00 47.94 114 ASP C N 1
ATOM 7916 C CA . ASP C 1 114 ? 61.204 -17.773 14.683 1.00 49.00 114 ASP C CA 1
ATOM 7917 C C . ASP C 1 114 ? 61.146 -19.225 15.135 1.00 48.14 114 ASP C C 1
ATOM 7918 O O . ASP C 1 114 ? 62.160 -19.935 15.105 1.00 49.11 114 ASP C O 1
ATOM 7923 N N . GLU C 1 115 ? 59.963 -19.681 15.559 1.00 46.49 115 GLU C N 1
ATOM 7924 C CA . GLU C 1 115 ? 59.814 -21.062 16.004 1.00 45.63 115 GLU C CA 1
ATOM 7925 C C . GLU C 1 115 ? 60.138 -22.042 14.883 1.00 44.34 115 GLU C C 1
ATOM 7926 O O . GLU C 1 115 ? 60.861 -23.021 15.099 1.00 44.60 115 GLU C O 1
ATOM 7932 N N . LEU C 1 116 ? 59.610 -21.799 13.681 1.00 43.52 116 LEU C N 1
ATOM 7933 C CA . LEU C 1 116 ? 59.893 -22.683 12.552 1.00 42.46 116 LEU C CA 1
ATOM 7934 C C . LEU C 1 116 ? 61.381 -22.694 12.224 1.00 42.80 116 LEU C C 1
ATOM 7935 O O . LEU C 1 116 ? 61.974 -23.758 12.005 1.00 42.71 116 LEU C O 1
ATOM 7940 N N . LEU C 1 117 ? 62.005 -21.514 12.196 1.00 43.67 117 LEU C N 1
ATOM 7941 C CA . LEU C 1 117 ? 63.420 -21.416 11.858 1.00 47.73 117 LEU C CA 1
ATOM 7942 C C . LEU C 1 117 ? 64.317 -22.069 12.900 1.00 49.85 117 LEU C C 1
ATOM 7943 O O . LEU C 1 117 ? 65.453 -22.434 12.575 1.00 50.02 117 LEU C O 1
ATOM 7948 N N . LYS C 1 118 ? 63.840 -22.220 14.140 1.00 51.40 118 LYS C N 1
ATOM 7949 C CA . LYS C 1 118 ? 64.625 -22.909 15.160 1.00 53.03 118 LYS C CA 1
ATOM 7950 C C . LYS C 1 118 ? 64.954 -24.332 14.731 1.00 51.98 118 LYS C C 1
ATOM 7951 O O . LYS C 1 118 ? 66.065 -24.821 14.969 1.00 52.67 118 LYS C O 1
ATOM 7957 N N . TYR C 1 119 ? 64.001 -25.013 14.095 1.00 50.87 119 TYR C N 1
ATOM 7958 C CA . TYR C 1 119 ? 64.189 -26.372 13.611 1.00 51.16 119 TYR C CA 1
ATOM 7959 C C . TYR C 1 119 ? 64.568 -26.418 12.135 1.00 50.95 119 TYR C C 1
ATOM 7960 O O . TYR C 1 119 ? 64.410 -27.465 11.496 1.00 50.37 119 TYR C O 1
ATOM 7969 N N . ASN C 1 120 ? 65.058 -25.304 11.584 1.00 51.73 120 ASN C N 1
ATOM 7970 C CA . ASN C 1 120 ? 65.457 -25.213 10.178 1.00 52.08 120 ASN C CA 1
ATOM 7971 C C . ASN C 1 120 ? 64.298 -25.579 9.250 1.00 50.39 120 ASN C C 1
ATOM 7972 O O . ASN C 1 120 ? 64.453 -26.327 8.283 1.00 49.54 120 ASN C O 1
ATOM 7977 N N . ILE C 1 121 ? 63.121 -25.042 9.559 1.00 50.10 121 ILE C N 1
ATOM 7978 C CA . ILE C 1 121 ? 61.915 -25.273 8.771 1.00 49.14 121 ILE C CA 1
ATOM 7979 C C . ILE C 1 121 ? 61.641 -24.022 7.950 1.00 48.80 121 ILE C C 1
ATOM 7980 O O . ILE C 1 121 ? 61.406 -22.943 8.507 1.00 48.88 121 ILE C O 1
ATOM 7985 N N . GLU C 1 122 ? 61.672 -24.164 6.632 1.00 48.49 122 GLU C N 1
ATOM 7986 C CA . GLU C 1 122 ? 61.450 -23.031 5.739 1.00 48.31 122 GLU C CA 1
ATOM 7987 C C . GLU C 1 122 ? 60.001 -22.568 5.823 1.00 46.72 122 GLU C C 1
ATOM 7988 O O . GLU C 1 122 ? 59.092 -23.354 5.526 1.00 46.19 122 GLU C O 1
ATOM 7994 N N . PRO C 1 123 ? 59.735 -21.326 6.219 1.00 46.30 123 PRO C N 1
ATOM 7995 C CA . PRO C 1 123 ? 58.353 -20.837 6.204 1.00 45.12 123 PRO C CA 1
ATOM 7996 C C . PRO C 1 123 ? 57.885 -20.565 4.783 1.00 43.91 123 PRO C C 1
ATOM 7997 O O . PRO C 1 123 ? 58.603 -19.973 3.973 1.00 43.65 123 PRO C O 1
ATOM 8001 N N . VAL C 1 124 ? 56.671 -21.017 4.484 1.00 42.63 124 VAL C N 1
ATOM 8002 C CA . VAL C 1 124 ? 56.016 -20.768 3.205 1.00 41.43 124 VAL C CA 1
ATOM 8003 C C . VAL C 1 124 ? 54.710 -20.053 3.521 1.00 40.83 124 VAL C C 1
ATOM 8004 O O . VAL C 1 124 ? 53.777 -20.661 4.060 1.00 40.40 124 VAL C O 1
ATOM 8008 N N . VAL C 1 125 ? 54.639 -18.767 3.194 1.00 40.61 125 VAL C N 1
ATOM 8009 C CA . VAL C 1 125 ? 53.605 -17.881 3.716 1.00 40.53 125 VAL C CA 1
ATOM 8010 C C . VAL C 1 125 ? 52.631 -17.528 2.602 1.00 40.19 125 VAL C C 1
ATOM 8011 O O . VAL C 1 125 ? 53.030 -16.992 1.560 1.00 39.67 125 VAL C O 1
ATOM 8015 N N . THR C 1 126 ? 51.354 -17.825 2.828 1.00 39.96 126 THR C N 1
ATOM 8016 C CA . THR C 1 126 ? 50.276 -17.332 1.981 1.00 39.53 126 THR C CA 1
ATOM 8017 C C . THR C 1 126 ? 49.788 -16.008 2.556 1.00 40.08 126 THR C C 1
ATOM 8018 O O . THR C 1 126 ? 49.301 -15.959 3.690 1.00 41.35 126 THR C O 1
ATOM 8022 N N . ILE C 1 127 ? 49.929 -14.936 1.776 1.00 39.90 127 ILE C N 1
ATOM 8023 C CA . ILE C 1 127 ? 49.586 -13.606 2.269 1.00 41.36 127 ILE C CA 1
ATOM 8024 C C . ILE C 1 127 ? 48.084 -13.481 2.491 1.00 42.43 127 ILE C C 1
ATOM 8025 O O . ILE C 1 127 ? 47.637 -12.911 3.495 1.00 44.17 127 ILE C O 1
ATOM 8030 N N . SER C 1 128 ? 47.284 -14.010 1.569 1.00 42.11 128 SER C N 1
ATOM 8031 C CA . SER C 1 128 ? 45.828 -13.959 1.664 1.00 42.43 128 SER C CA 1
ATOM 8032 C C . SER C 1 128 ? 45.280 -15.365 1.466 1.00 41.13 128 SER C C 1
ATOM 8033 O O . SER C 1 128 ? 45.406 -15.939 0.380 1.00 39.99 128 SER C O 1
ATOM 8036 N N . HIS C 1 129 ? 44.669 -15.928 2.521 1.00 40.72 129 HIS C N 1
ATOM 8037 C CA . HIS C 1 129 ? 44.151 -17.297 2.499 1.00 40.15 129 HIS C CA 1
ATOM 8038 C C . HIS C 1 129 ? 42.769 -17.309 3.160 1.00 41.62 129 HIS C C 1
ATOM 8039 O O . HIS C 1 129 ? 42.616 -17.721 4.314 1.00 42.15 129 HIS C O 1
ATOM 8046 N N . TYR C 1 130 ? 41.763 -16.849 2.413 1.00 41.98 130 TYR C N 1
ATOM 8047 C CA . TYR C 1 130 ? 40.355 -17.014 2.786 1.00 43.10 130 TYR C CA 1
ATOM 8048 C C . TYR C 1 130 ? 40.024 -16.340 4.119 1.00 44.15 130 TYR C C 1
ATOM 8049 O O . TYR C 1 130 ? 39.249 -16.867 4.919 1.00 44.80 130 TYR C O 1
ATOM 8058 N N . GLU C 1 131 ? 40.603 -15.170 4.370 1.00 44.96 131 GLU C N 1
ATOM 8059 C CA . GLU C 1 131 ? 40.427 -14.520 5.666 1.00 46.95 131 GLU C CA 1
ATOM 8060 C C . GLU C 1 131 ? 40.630 -13.010 5.551 1.00 48.30 131 GLU C C 1
ATOM 8061 O O . GLU C 1 131 ? 41.308 -12.387 6.369 1.00 48.67 131 GLU C O 1
ATOM 8067 N N . MET C 1 132 ? 40.026 -12.397 4.538 1.00 49.14 132 MET C N 1
ATOM 8068 C CA . MET C 1 132 ? 40.145 -10.959 4.368 1.00 50.62 132 MET C CA 1
ATOM 8069 C C . MET C 1 132 ? 39.294 -10.233 5.412 1.00 53.15 132 MET C C 1
ATOM 8070 O O . MET C 1 132 ? 38.330 -10.793 5.940 1.00 54.11 132 MET C O 1
ATOM 8075 N N . PRO C 1 133 ? 39.649 -8.990 5.743 1.00 54.68 133 PRO C N 1
ATOM 8076 C CA . PRO C 1 133 ? 38.913 -8.270 6.790 1.00 56.55 133 PRO C CA 1
ATOM 8077 C C . PRO C 1 133 ? 37.465 -8.017 6.400 1.00 58.98 133 PRO C C 1
ATOM 8078 O O . PRO C 1 133 ? 37.161 -7.632 5.269 1.00 59.01 133 PRO C O 1
ATOM 8082 N N . LEU C 1 134 ? 36.568 -8.237 7.365 1.00 61.21 134 LEU C N 1
ATOM 8083 C CA . LEU C 1 134 ? 35.151 -7.972 7.140 1.00 63.72 134 LEU C CA 1
ATOM 8084 C C . LEU C 1 134 ? 34.886 -6.489 6.917 1.00 65.50 134 LEU C C 1
ATOM 8085 O O . LEU C 1 134 ? 33.947 -6.129 6.198 1.00 68.24 134 LEU C O 1
ATOM 8090 N N . GLY C 1 135 ? 35.698 -5.618 7.522 1.00 64.33 135 GLY C N 1
ATOM 8091 C CA . GLY C 1 135 ? 35.504 -4.189 7.345 1.00 62.19 135 GLY C CA 1
ATOM 8092 C C . GLY C 1 135 ? 35.679 -3.735 5.910 1.00 62.22 135 GLY C C 1
ATOM 8093 O O . GLY C 1 135 ? 35.045 -2.768 5.479 1.00 63.86 135 GLY C O 1
ATOM 8094 N N . LEU C 1 136 ? 36.536 -4.421 5.150 1.00 59.72 136 LEU C N 1
ATOM 8095 C CA . LEU C 1 136 ? 36.712 -4.078 3.742 1.00 59.49 136 LEU C CA 1
ATOM 8096 C C . LEU C 1 136 ? 35.452 -4.380 2.941 1.00 63.89 136 LEU C C 1
ATOM 8097 O O . LEU C 1 136 ? 35.104 -3.635 2.017 1.00 61.40 136 LEU C O 1
ATOM 8102 N N . ILE C 1 137 ? 34.755 -5.465 3.282 1.00 63.36 137 ILE C N 1
ATOM 8103 C CA . ILE C 1 137 ? 33.514 -5.801 2.592 1.00 64.38 137 ILE C CA 1
ATOM 8104 C C . ILE C 1 137 ? 32.425 -4.790 2.926 1.00 66.94 137 ILE C C 1
ATOM 8105 O O . ILE C 1 137 ? 31.612 -4.426 2.069 1.00 68.50 137 ILE C O 1
ATOM 8110 N N . LYS C 1 138 ? 32.393 -4.316 4.172 1.00 67.70 138 LYS C N 1
ATOM 8111 C CA . LYS C 1 138 ? 31.350 -3.384 4.584 1.00 70.19 138 LYS C CA 1
ATOM 8112 C C . LYS C 1 138 ? 31.616 -1.973 4.073 1.00 72.04 138 LYS C C 1
ATOM 8113 O O . LYS C 1 138 ? 30.679 -1.266 3.685 1.00 74.67 138 LYS C O 1
ATOM 8115 N N . LYS C 1 139 ? 32.879 -1.545 4.064 1.00 70.95 139 LYS C N 1
ATOM 8116 C CA . LYS C 1 139 ? 33.185 -0.170 3.686 1.00 72.83 139 LYS C CA 1
ATOM 8117 C C . LYS C 1 139 ? 33.325 -0.009 2.176 1.00 73.66 139 LYS C C 1
ATOM 8118 O O . LYS C 1 139 ? 32.875 0.995 1.613 1.00 75.93 139 LYS C O 1
ATOM 8124 N N . TYR C 1 140 ? 33.940 -0.983 1.504 1.00 71.87 140 TYR C N 1
ATOM 8125 C CA . TYR C 1 140 ? 34.233 -0.869 0.084 1.00 72.34 140 TYR C CA 1
ATOM 8126 C C . TYR C 1 140 ? 33.492 -1.871 -0.789 1.00 72.94 140 TYR C C 1
ATOM 8127 O O . TYR C 1 140 ? 33.484 -1.704 -2.014 1.00 72.87 140 TYR C O 1
ATOM 8136 N N . GLY C 1 141 ? 32.872 -2.894 -0.211 1.00 73.98 141 GLY C N 1
ATOM 8137 C CA . GLY C 1 141 ? 32.187 -3.897 -0.999 1.00 73.16 141 GLY C CA 1
ATOM 8138 C C . GLY C 1 141 ? 33.053 -5.043 -1.462 1.00 70.60 141 GLY C C 1
ATOM 8139 O O . GLY C 1 141 ? 32.657 -5.766 -2.384 1.00 70.66 141 GLY C O 1
ATOM 8140 N N . GLY C 1 142 ? 34.221 -5.234 -0.859 1.00 67.63 142 GLY C N 1
ATOM 8141 C CA . GLY C 1 142 ? 35.089 -6.320 -1.256 1.00 63.99 142 GLY C CA 1
ATOM 8142 C C . GLY C 1 142 ? 35.952 -5.962 -2.452 1.00 63.03 142 GLY C C 1
ATOM 8143 O O . GLY C 1 142 ? 36.105 -4.797 -2.834 1.00 65.39 142 GLY C O 1
ATOM 8144 N N . TRP C 1 143 ? 36.509 -7.005 -3.067 1.00 60.02 143 TRP C N 1
ATOM 8145 C CA . TRP C 1 143 ? 37.482 -6.844 -4.141 1.00 58.96 143 TRP C CA 1
ATOM 8146 C C . TRP C 1 143 ? 36.889 -6.259 -5.417 1.00 60.50 143 TRP C C 1
ATOM 8147 O O . TRP C 1 143 ? 37.639 -6.046 -6.377 1.00 60.35 143 TRP C O 1
ATOM 8158 N N . LYS C 1 144 ? 35.581 -5.994 -5.464 1.00 62.05 144 LYS C N 1
ATOM 8159 C CA . LYS C 1 144 ? 35.020 -5.267 -6.595 1.00 63.46 144 LYS C CA 1
ATOM 8160 C C . LYS C 1 144 ? 35.430 -3.801 -6.587 1.00 64.79 144 LYS C C 1
ATOM 8161 O O . LYS C 1 144 ? 35.269 -3.118 -7.604 1.00 65.74 144 LYS C O 1
ATOM 8163 N N . ASN C 1 145 ? 35.953 -3.309 -5.467 1.00 65.03 145 ASN C N 1
ATOM 8164 C CA . ASN C 1 145 ? 36.399 -1.930 -5.334 1.00 67.12 145 ASN C CA 1
ATOM 8165 C C . ASN C 1 145 ? 37.916 -1.874 -5.463 1.00 66.53 145 ASN C C 1
ATOM 8166 O O . ASN C 1 145 ? 38.628 -2.645 -4.811 1.00 64.07 145 ASN C O 1
ATOM 8171 N N . ARG C 1 146 ? 38.403 -0.957 -6.303 1.00 64.39 146 ARG C N 1
ATOM 8172 C CA . ARG C 1 146 ? 39.840 -0.830 -6.521 1.00 63.46 146 ARG C CA 1
ATOM 8173 C C . ARG C 1 146 ? 40.584 -0.399 -5.264 1.00 63.03 146 ARG C C 1
ATOM 8174 O O . ARG C 1 146 ? 41.798 -0.612 -5.175 1.00 60.96 146 ARG C O 1
ATOM 8182 N N . LYS C 1 147 ? 39.889 0.204 -4.295 1.00 65.48 147 LYS C N 1
ATOM 8183 C CA . LYS C 1 147 ? 40.557 0.648 -3.076 1.00 65.10 147 LYS C CA 1
ATOM 8184 C C . LYS C 1 147 ? 41.124 -0.524 -2.284 1.00 62.22 147 LYS C C 1
ATOM 8185 O O . LYS C 1 147 ? 42.073 -0.348 -1.512 1.00 63.21 147 LYS C O 1
ATOM 8187 N N . VAL C 1 148 ? 40.562 -1.722 -2.461 1.00 59.12 148 VAL C N 1
ATOM 8188 C CA . VAL C 1 148 ? 41.074 -2.894 -1.760 1.00 56.15 148 VAL C CA 1
ATOM 8189 C C . VAL C 1 148 ? 42.463 -3.266 -2.270 1.00 54.65 148 VAL C C 1
ATOM 8190 O O . VAL C 1 148 ? 43.263 -3.861 -1.535 1.00 53.39 148 VAL C O 1
ATOM 8194 N N . ILE C 1 149 ? 42.780 -2.920 -3.521 1.00 54.79 149 ILE C N 1
ATOM 8195 C CA . ILE C 1 149 ? 44.119 -3.171 -4.051 1.00 53.82 149 ILE C CA 1
ATOM 8196 C C . ILE C 1 149 ? 45.161 -2.417 -3.235 1.00 55.78 149 ILE C C 1
ATOM 8197 O O . ILE C 1 149 ? 46.198 -2.972 -2.852 1.00 53.99 149 ILE C O 1
ATOM 8202 N N . ASP C 1 150 ? 44.901 -1.135 -2.963 1.00 59.65 150 ASP C N 1
ATOM 8203 C CA . ASP C 1 150 ? 45.822 -0.346 -2.152 1.00 61.70 150 ASP C CA 1
ATOM 8204 C C . ASP C 1 150 ? 45.937 -0.905 -0.741 1.00 60.55 150 ASP C C 1
ATOM 8205 O O . ASP C 1 150 ? 47.014 -0.851 -0.137 1.00 59.61 150 ASP C O 1
ATOM 8210 N N . CYS C 1 151 ? 44.843 -1.446 -0.203 1.00 60.44 151 CYS C N 1
ATOM 8211 C CA . CYS C 1 151 ? 44.893 -2.043 1.126 1.00 60.05 151 CYS C CA 1
ATOM 8212 C C . CYS C 1 151 ? 45.747 -3.303 1.128 1.00 56.78 151 CYS C C 1
ATOM 8213 O O . CYS C 1 151 ? 46.512 -3.541 2.070 1.00 56.68 151 CYS C O 1
ATOM 8216 N N . TYR C 1 152 ? 45.634 -4.121 0.077 1.00 54.20 152 TYR C N 1
ATOM 8217 C CA . TYR C 1 152 ? 46.411 -5.355 0.015 1.00 51.16 152 TYR C CA 1
ATOM 8218 C C . TYR C 1 152 ? 47.886 -5.070 -0.233 1.00 51.79 152 TYR C C 1
ATOM 8219 O O . TYR C 1 152 ? 48.755 -5.688 0.394 1.00 51.45 152 TYR C O 1
ATOM 8228 N N . GLU C 1 153 ? 48.190 -4.150 -1.153 1.00 52.73 153 GLU C N 1
ATOM 8229 C CA . GLU C 1 153 ? 49.583 -3.805 -1.420 1.00 52.80 153 GLU C CA 1
ATOM 8230 C C . GLU C 1 153 ? 50.257 -3.257 -0.169 1.00 53.11 153 GLU C C 1
ATOM 8231 O O . GLU C 1 153 ? 51.383 -3.642 0.166 1.00 52.49 153 GLU C O 1
ATOM 8237 N N . HIS C 1 154 ? 49.575 -2.351 0.537 1.00 54.39 154 HIS C N 1
ATOM 8238 C CA . HIS C 1 154 ? 50.090 -1.858 1.810 1.00 55.36 154 HIS C CA 1
ATOM 8239 C C . HIS C 1 154 ? 50.275 -2.998 2.803 1.00 53.58 154 HIS C C 1
ATOM 8240 O O . HIS C 1 154 ? 51.294 -3.067 3.500 1.00 53.52 154 HIS C O 1
ATOM 8247 N N . TYR C 1 155 ? 49.299 -3.906 2.874 1.00 51.96 155 TYR C N 1
ATOM 8248 C CA . TYR C 1 155 ? 49.408 -5.054 3.767 1.00 49.99 155 TYR C CA 1
ATOM 8249 C C . TYR C 1 155 ? 50.536 -5.984 3.337 1.00 46.72 155 TYR C C 1
ATOM 8250 O O . TYR C 1 155 ? 51.295 -6.477 4.180 1.00 45.36 155 TYR C O 1
ATOM 8259 N N . ALA C 1 156 ? 50.667 -6.230 2.031 1.00 44.94 156 ALA C N 1
ATOM 8260 C CA . ALA C 1 156 ? 51.757 -7.071 1.545 1.00 42.99 156 ALA C CA 1
ATOM 8261 C C . ALA C 1 156 ? 53.108 -6.415 1.801 1.00 43.95 156 ALA C C 1
ATOM 8262 O O . ALA C 1 156 ? 54.045 -7.069 2.273 1.00 42.99 156 ALA C O 1
ATOM 8264 N N . LYS C 1 157 ? 53.226 -5.119 1.498 1.00 46.13 157 LYS C N 1
ATOM 8265 C CA . LYS C 1 157 ? 54.460 -4.402 1.807 1.00 47.79 157 LYS C CA 1
ATOM 8266 C C . LYS C 1 157 ? 54.781 -4.477 3.295 1.00 48.61 157 LYS C C 1
ATOM 8267 O O . LYS C 1 157 ? 55.946 -4.639 3.677 1.00 49.01 157 LYS C O 1
ATOM 8273 N N . THR C 1 158 ? 53.756 -4.381 4.148 1.00 49.01 158 THR C N 1
ATOM 8274 C CA . THR C 1 158 ? 53.983 -4.407 5.591 1.00 50.33 158 THR C CA 1
ATOM 8275 C C . THR C 1 158 ? 54.635 -5.714 6.022 1.00 49.03 158 THR C C 1
ATOM 8276 O O . THR C 1 158 ? 55.656 -5.711 6.719 1.00 49.64 158 THR C O 1
ATOM 8280 N N . VAL C 1 159 ? 54.066 -6.847 5.605 1.00 47.32 159 VAL C N 1
ATOM 8281 C CA . VAL C 1 159 ? 54.605 -8.133 6.034 1.00 46.36 159 VAL C CA 1
ATOM 8282 C C . VAL C 1 159 ? 55.892 -8.468 5.291 1.00 46.29 159 VAL C C 1
ATOM 8283 O O . VAL C 1 159 ? 56.754 -9.178 5.823 1.00 46.30 159 VAL C O 1
ATOM 8287 N N . PHE C 1 160 ? 56.052 -7.969 4.061 1.00 46.20 160 PHE C N 1
ATOM 8288 C CA . PHE C 1 160 ? 57.290 -8.196 3.321 1.00 46.53 160 PHE C CA 1
ATOM 8289 C C . PHE C 1 160 ? 58.490 -7.596 4.052 1.00 49.17 160 PHE C C 1
ATOM 8290 O O . PHE C 1 160 ? 59.535 -8.243 4.185 1.00 48.82 160 PHE C O 1
ATOM 8298 N N . THR C 1 161 ? 58.359 -6.354 4.536 1.00 51.87 161 THR C N 1
ATOM 8299 C CA . THR C 1 161 ? 59.467 -5.720 5.251 1.00 54.44 161 THR C CA 1
ATOM 8300 C C . THR C 1 161 ? 59.677 -6.337 6.628 1.00 54.57 161 THR C C 1
ATOM 8301 O O . THR C 1 161 ? 60.821 -6.538 7.055 1.00 54.98 161 THR C O 1
ATOM 8305 N N . ARG C 1 162 ? 58.590 -6.615 7.351 1.00 53.26 162 ARG C N 1
ATOM 8306 C CA . ARG C 1 162 ? 58.722 -7.076 8.730 1.00 53.72 162 ARG C CA 1
ATOM 8307 C C . ARG C 1 162 ? 59.420 -8.428 8.797 1.00 52.19 162 ARG C C 1
ATOM 8308 O O . ARG C 1 162 ? 60.203 -8.687 9.718 1.00 53.52 162 ARG C O 1
ATOM 8316 N N . TYR C 1 163 ? 59.165 -9.295 7.819 1.00 49.53 163 TYR C N 1
ATOM 8317 C CA . TYR C 1 163 ? 59.731 -10.637 7.789 1.00 47.75 163 TYR C CA 1
ATOM 8318 C C . TYR C 1 163 ? 60.719 -10.811 6.639 1.00 47.39 163 TYR C C 1
ATOM 8319 O O . TYR C 1 163 ? 60.858 -11.907 6.091 1.00 45.77 163 TYR C O 1
ATOM 8328 N N . LYS C 1 164 ? 61.423 -9.734 6.281 1.00 49.56 164 LYS C N 1
ATOM 8329 C CA . LYS C 1 164 ? 62.352 -9.782 5.157 1.00 50.39 164 LYS C CA 1
ATOM 8330 C C . LYS C 1 164 ? 63.483 -10.774 5.394 1.00 51.35 164 LYS C C 1
ATOM 8331 O O . LYS C 1 164 ? 63.979 -11.388 4.442 1.00 51.49 164 LYS C O 1
ATOM 8333 N N . GLU C 1 165 ? 63.900 -10.951 6.646 1.00 52.47 165 GLU C N 1
ATOM 8334 C CA . GLU C 1 165 ? 65.021 -11.823 6.963 1.00 53.57 165 GLU C CA 1
ATOM 8335 C C . GLU C 1 165 ? 64.606 -13.252 7.285 1.00 52.72 165 GLU C C 1
ATOM 8336 O O . GLU C 1 165 ? 65.481 -14.106 7.462 1.00 53.64 165 GLU C O 1
ATOM 8342 N N . LYS C 1 166 ? 63.306 -13.541 7.358 1.00 51.56 166 LYS C N 1
ATOM 8343 C CA . LYS C 1 166 ? 62.839 -14.828 7.852 1.00 50.88 166 LYS C CA 1
ATOM 8344 C C . LYS C 1 166 ? 62.045 -15.648 6.847 1.00 49.82 166 LYS C C 1
ATOM 8345 O O . LYS C 1 166 ? 61.997 -16.874 6.991 1.00 49.62 166 LYS C O 1
ATOM 8351 N N . VAL C 1 167 ? 61.423 -15.025 5.850 1.00 49.35 167 VAL C N 1
ATOM 8352 C CA . VAL C 1 167 ? 60.550 -15.722 4.912 1.00 48.88 167 VAL C CA 1
ATOM 8353 C C . VAL C 1 167 ? 61.094 -15.534 3.503 1.00 49.65 167 VAL C C 1
ATOM 8354 O O . VAL C 1 167 ? 61.270 -14.398 3.043 1.00 50.15 167 VAL C O 1
ATOM 8358 N N . LYS C 1 168 ? 61.352 -16.647 2.818 1.00 50.13 168 LYS C N 1
ATOM 8359 C CA . LYS C 1 168 ? 61.807 -16.636 1.433 1.00 50.47 168 LYS C CA 1
ATOM 8360 C C . LYS C 1 168 ? 60.707 -17.006 0.448 1.00 48.80 168 LYS C C 1
ATOM 8361 O O . LYS C 1 168 ? 60.661 -16.455 -0.656 1.00 48.80 168 LYS C O 1
ATOM 8367 N N . TYR C 1 169 ? 59.816 -17.919 0.822 1.00 47.28 169 TYR C N 1
ATOM 8368 C CA . TYR C 1 169 ? 58.765 -18.403 -0.065 1.00 45.61 169 TYR C CA 1
ATOM 8369 C C . TYR C 1 169 ? 57.443 -17.744 0.308 1.00 44.46 169 TYR C C 1
ATOM 8370 O O . TYR C 1 169 ? 56.987 -17.856 1.452 1.00 44.95 169 TYR C O 1
ATOM 8379 N N . TRP C 1 170 ? 56.835 -17.058 -0.657 1.00 42.89 170 TRP C N 1
ATOM 8380 C CA . TRP C 1 170 ? 55.565 -16.377 -0.460 1.00 41.30 170 TRP C CA 1
ATOM 8381 C C . TRP C 1 170 ? 54.580 -16.793 -1.543 1.00 40.06 170 TRP C C 1
ATOM 8382 O O . TRP C 1 170 ? 54.962 -17.238 -2.628 1.00 38.44 170 TRP C O 1
ATOM 8393 N N . MET C 1 171 ? 53.296 -16.633 -1.230 1.00 39.79 171 MET C N 1
ATOM 8394 C CA . MET C 1 171 ? 52.223 -16.787 -2.201 1.00 38.56 171 MET C CA 1
ATOM 8395 C C . MET C 1 171 ? 51.173 -15.723 -1.925 1.00 37.35 171 MET C C 1
ATOM 8396 O O . MET C 1 171 ? 50.815 -15.477 -0.770 1.00 35.89 171 MET C O 1
ATOM 8401 N N . THR C 1 172 ? 50.685 -15.093 -2.995 1.00 36.92 172 THR C N 1
ATOM 8402 C CA . THR C 1 172 ? 49.843 -13.909 -2.850 1.00 37.81 172 THR C CA 1
ATOM 8403 C C . THR C 1 172 ? 48.422 -14.267 -2.425 1.00 38.17 172 THR C C 1
ATOM 8404 O O . THR C 1 172 ? 47.923 -13.769 -1.410 1.00 39.02 172 THR C O 1
ATOM 8408 N N . PHE C 1 173 ? 47.752 -15.121 -3.195 1.00 37.95 173 PHE C N 1
ATOM 8409 C CA . PHE C 1 173 ? 46.351 -15.440 -2.957 1.00 38.40 173 PHE C CA 1
ATOM 8410 C C . PHE C 1 173 ? 46.146 -16.941 -3.074 1.00 38.19 173 PHE C C 1
ATOM 8411 O O . PHE C 1 173 ? 46.556 -17.549 -4.067 1.00 37.97 173 PHE C O 1
ATOM 8419 N N . ASN C 1 174 ? 45.507 -17.533 -2.068 1.00 38.06 174 ASN C N 1
ATOM 8420 C CA . ASN C 1 174 ? 45.256 -18.968 -2.076 1.00 38.51 174 ASN C CA 1
ATOM 8421 C C . ASN C 1 174 ? 44.062 -19.298 -2.959 1.00 40.33 174 ASN C C 1
ATOM 8422 O O . ASN C 1 174 ? 43.013 -18.654 -2.859 1.00 41.34 174 ASN C O 1
ATOM 8427 N N . GLU C 1 175 ? 44.226 -20.321 -3.797 1.00 41.09 175 GLU C N 1
ATOM 8428 C CA . GLU C 1 175 ? 43.184 -20.834 -4.688 1.00 43.55 175 GLU C CA 1
ATOM 8429 C C . GLU C 1 175 ? 42.360 -19.692 -5.274 1.00 44.53 175 GLU C C 1
ATOM 8430 O O . GLU C 1 175 ? 41.142 -19.610 -5.116 1.00 45.12 175 GLU C O 1
ATOM 8436 N N . ILE C 1 176 ? 43.074 -18.789 -5.950 1.00 45.27 176 ILE C N 1
ATOM 8437 C CA . ILE C 1 176 ? 42.486 -17.539 -6.423 1.00 46.49 176 ILE C CA 1
ATOM 8438 C C . ILE C 1 176 ? 41.323 -17.799 -7.371 1.00 49.45 176 ILE C C 1
ATOM 8439 O O . ILE C 1 176 ? 40.376 -17.006 -7.435 1.00 50.10 176 ILE C O 1
ATOM 8444 N N . ASN C 1 177 ? 41.354 -18.915 -8.098 1.00 51.78 177 ASN C N 1
ATOM 8445 C CA . ASN C 1 177 ? 40.276 -19.238 -9.025 1.00 55.43 177 ASN C CA 1
ATOM 8446 C C . ASN C 1 177 ? 38.971 -19.602 -8.328 1.00 58.97 177 ASN C C 1
ATOM 8447 O O . ASN C 1 177 ? 37.979 -19.854 -9.021 1.00 60.82 177 ASN C O 1
ATOM 8452 N N . MET C 1 178 ? 38.936 -19.634 -6.997 1.00 60.92 178 MET C N 1
ATOM 8453 C CA . MET C 1 178 ? 37.734 -20.005 -6.261 1.00 63.83 178 MET C CA 1
ATOM 8454 C C . MET C 1 178 ? 36.845 -18.813 -5.925 1.00 63.05 178 MET C C 1
ATOM 8455 O O . MET C 1 178 ? 35.799 -18.998 -5.294 1.00 64.40 178 MET C O 1
ATOM 8460 N N . VAL C 1 179 ? 37.230 -17.599 -6.330 1.00 61.77 179 VAL C N 1
ATOM 8461 C CA . VAL C 1 179 ? 36.344 -16.451 -6.179 1.00 63.15 179 VAL C CA 1
ATOM 8462 C C . VAL C 1 179 ? 35.137 -16.580 -7.103 1.00 64.92 179 VAL C C 1
ATOM 8463 O O . VAL C 1 179 ? 34.105 -15.937 -6.875 1.00 66.48 179 VAL C O 1
ATOM 8467 N N . LEU C 1 180 ? 35.229 -17.428 -8.127 1.00 65.05 180 LEU C N 1
ATOM 8468 C CA . LEU C 1 180 ? 34.102 -17.728 -9.000 1.00 67.14 180 LEU C CA 1
ATOM 8469 C C . LEU C 1 180 ? 33.215 -18.847 -8.469 1.00 68.42 180 LEU C C 1
ATOM 8470 O O . LEU C 1 180 ? 32.153 -19.102 -9.049 1.00 70.49 180 LEU C O 1
ATOM 8475 N N . HIS C 1 181 ? 33.618 -19.522 -7.394 1.00 67.37 181 HIS C N 1
ATOM 8476 C CA . HIS C 1 181 ? 32.821 -20.581 -6.790 1.00 69.29 181 HIS C CA 1
ATOM 8477 C C . HIS C 1 181 ? 32.380 -20.275 -5.367 1.00 68.56 181 HIS C C 1
ATOM 8478 O O . HIS C 1 181 ? 31.340 -20.782 -4.938 1.00 70.81 181 HIS C O 1
ATOM 8485 N N . ALA C 1 182 ? 33.140 -19.469 -4.626 1.00 65.59 182 ALA C N 1
ATOM 8486 C CA . ALA C 1 182 ? 32.760 -18.994 -3.295 1.00 64.89 182 ALA C CA 1
ATOM 8487 C C . ALA C 1 182 ? 33.041 -17.498 -3.256 1.00 62.47 182 ALA C C 1
ATOM 8488 O O . ALA C 1 182 ? 34.065 -17.058 -2.714 1.00 60.80 182 ALA C O 1
ATOM 8490 N N . PRO C 1 183 ? 32.142 -16.684 -3.820 1.00 61.88 183 PRO C N 1
ATOM 8491 C CA . PRO C 1 183 ? 32.460 -15.257 -4.010 1.00 59.94 183 PRO C CA 1
ATOM 8492 C C . PRO C 1 183 ? 32.691 -14.501 -2.715 1.00 57.84 183 PRO C C 1
ATOM 8493 O O . PRO C 1 183 ? 33.567 -13.628 -2.662 1.00 56.51 183 PRO C O 1
ATOM 8497 N N . PHE C 1 184 ? 31.922 -14.805 -1.666 1.00 57.99 184 PHE C N 1
ATOM 8498 C CA . PHE C 1 184 ? 32.073 -14.080 -0.409 1.00 56.86 184 PHE C CA 1
ATOM 8499 C C . PHE C 1 184 ? 33.453 -14.304 0.197 1.00 53.74 184 PHE C C 1
ATOM 8500 O O . PHE C 1 184 ? 34.096 -13.358 0.664 1.00 53.94 184 PHE C O 1
ATOM 8508 N N . THR C 1 185 ? 33.925 -15.550 0.197 1.00 51.27 185 THR C N 1
ATOM 8509 C CA . THR C 1 185 ? 35.238 -15.839 0.762 1.00 49.09 185 THR C CA 1
ATOM 8510 C C . THR C 1 185 ? 36.355 -15.502 -0.218 1.00 46.74 185 THR C C 1
ATOM 8511 O O . THR C 1 185 ? 37.411 -15.004 0.188 1.00 45.22 185 THR C O 1
ATOM 8515 N N . GLY C 1 186 ? 36.136 -15.752 -1.512 1.00 46.76 186 GLY C N 1
ATOM 8516 C CA . GLY C 1 186 ? 37.179 -15.535 -2.498 1.00 45.16 186 GLY C CA 1
ATOM 8517 C C . GLY C 1 186 ? 37.400 -14.091 -2.890 1.00 45.69 186 GLY C C 1
ATOM 8518 O O . GLY C 1 186 ? 38.495 -13.749 -3.346 1.00 45.32 186 GLY C O 1
ATOM 8519 N N . GLY C 1 187 ? 36.393 -13.234 -2.726 1.00 46.60 187 GLY C N 1
ATOM 8520 C CA . GLY C 1 187 ? 36.527 -11.853 -3.147 1.00 47.23 187 GLY C CA 1
ATOM 8521 C C . GLY C 1 187 ? 35.764 -10.850 -2.306 1.00 49.84 187 GLY C C 1
ATOM 8522 O O . GLY C 1 187 ? 35.704 -9.666 -2.651 1.00 51.52 187 GLY C O 1
ATOM 8523 N N . GLY C 1 188 ? 35.180 -11.307 -1.203 1.00 50.65 188 GLY C N 1
ATOM 8524 C CA . GLY C 1 188 ? 34.428 -10.420 -0.330 1.00 52.59 188 GLY C CA 1
ATOM 8525 C C . GLY C 1 188 ? 33.196 -9.815 -0.966 1.00 54.43 188 GLY C C 1
ATOM 8526 O O . GLY C 1 188 ? 32.881 -8.646 -0.709 1.00 56.49 188 GLY C O 1
ATOM 8527 N N . LEU C 1 189 ? 32.482 -10.583 -1.783 1.00 54.08 189 LEU C N 1
ATOM 8528 C CA . LEU C 1 189 ? 31.351 -10.078 -2.549 1.00 55.93 189 LEU C CA 1
ATOM 8529 C C . LEU C 1 189 ? 30.048 -10.566 -1.932 1.00 57.66 189 LEU C C 1
ATOM 8530 O O . LEU C 1 189 ? 29.842 -11.776 -1.783 1.00 57.11 189 LEU C O 1
ATOM 8535 N N . VAL C 1 190 ? 29.179 -9.625 -1.573 1.00 60.38 190 VAL C N 1
ATOM 8536 C CA . VAL C 1 190 ? 27.792 -9.909 -1.225 1.00 63.57 190 VAL C CA 1
ATOM 8537 C C . VAL C 1 190 ? 26.927 -9.309 -2.324 1.00 66.06 190 VAL C C 1
ATOM 8538 O O . VAL C 1 190 ? 27.004 -8.105 -2.598 1.00 66.99 190 VAL C O 1
ATOM 8542 N N . PHE C 1 191 ? 26.114 -10.147 -2.957 1.00 67.46 191 PHE C N 1
ATOM 8543 C CA . PHE C 1 191 ? 25.386 -9.759 -4.157 1.00 69.84 191 PHE C CA 1
ATOM 8544 C C . PHE C 1 191 ? 24.042 -9.147 -3.786 1.00 74.86 191 PHE C C 1
ATOM 8545 O O . PHE C 1 191 ? 23.215 -9.796 -3.137 1.00 77.13 191 PHE C O 1
ATOM 8553 N N . GLU C 1 192 ? 23.829 -7.902 -4.201 1.00 77.08 192 GLU C N 1
ATOM 8554 C CA . GLU C 1 192 ? 22.509 -7.305 -4.110 1.00 81.96 192 GLU C CA 1
ATOM 8555 C C . GLU C 1 192 ? 21.562 -7.987 -5.094 1.00 84.35 192 GLU C C 1
ATOM 8556 O O . GLU C 1 192 ? 21.982 -8.687 -6.019 1.00 82.16 192 GLU C O 1
ATOM 8558 N N . GLU C 1 193 ? 20.266 -7.777 -4.881 1.00 89.06 193 GLU C N 1
ATOM 8559 C CA . GLU C 1 193 ? 19.260 -8.399 -5.731 1.00 91.57 193 GLU C CA 1
ATOM 8560 C C . GLU C 1 193 ? 19.346 -7.848 -7.150 1.00 92.01 193 GLU C C 1
ATOM 8561 O O . GLU C 1 193 ? 19.321 -6.631 -7.359 1.00 93.09 193 GLU C O 1
ATOM 8563 N N . GLY C 1 194 ? 19.455 -8.749 -8.127 1.00 91.62 194 GLY C N 1
ATOM 8564 C CA . GLY C 1 194 ? 19.523 -8.371 -9.522 1.00 93.08 194 GLY C CA 1
ATOM 8565 C C . GLY C 1 194 ? 20.899 -8.006 -10.031 1.00 90.60 194 GLY C C 1
ATOM 8566 O O . GLY C 1 194 ? 21.052 -7.768 -11.236 1.00 90.85 194 GLY C O 1
ATOM 8567 N N . GLU C 1 195 ? 21.905 -7.953 -9.163 1.00 88.52 195 GLU C N 1
ATOM 8568 C CA . GLU C 1 195 ? 23.249 -7.589 -9.587 1.00 86.34 195 GLU C CA 1
ATOM 8569 C C . GLU C 1 195 ? 23.845 -8.676 -10.474 1.00 84.16 195 GLU C C 1
ATOM 8570 O O . GLU C 1 195 ? 23.707 -9.870 -10.197 1.00 83.78 195 GLU C O 1
ATOM 8576 N N . ASN C 1 196 ? 24.501 -8.255 -11.555 1.00 83.11 196 ASN C N 1
ATOM 8577 C CA . ASN C 1 196 ? 25.183 -9.194 -12.441 1.00 80.93 196 ASN C CA 1
ATOM 8578 C C . ASN C 1 196 ? 26.339 -9.834 -11.685 1.00 77.64 196 ASN C C 1
ATOM 8579 O O . ASN C 1 196 ? 27.309 -9.158 -11.326 1.00 75.75 196 ASN C O 1
ATOM 8584 N N . LYS C 1 197 ? 26.238 -11.138 -11.440 1.00 77.43 197 LYS C N 1
ATOM 8585 C CA . LYS C 1 197 ? 27.229 -11.804 -10.605 1.00 73.99 197 LYS C CA 1
ATOM 8586 C C . LYS C 1 197 ? 28.536 -12.037 -11.356 1.00 70.40 197 LYS C C 1
ATOM 8587 O O . LYS C 1 197 ? 29.613 -11.758 -10.820 1.00 68.15 197 LYS C O 1
ATOM 8593 N N . LEU C 1 198 ? 28.464 -12.529 -12.596 1.00 70.01 198 LEU C N 1
ATOM 8594 C CA . LEU C 1 198 ? 29.685 -12.823 -13.344 1.00 66.66 198 LEU C CA 1
ATOM 8595 C C . LEU C 1 198 ? 30.527 -11.570 -13.553 1.00 65.21 198 LEU C C 1
ATOM 8596 O O . LEU C 1 198 ? 31.762 -11.635 -13.531 1.00 63.85 198 LEU C O 1
ATOM 8598 N N . ASN C 1 199 ? 29.880 -10.420 -13.750 1.00 65.68 199 ASN C N 1
ATOM 8599 C CA . ASN C 1 199 ? 30.619 -9.171 -13.904 1.00 64.44 199 ASN C CA 1
ATOM 8600 C C . ASN C 1 199 ? 31.387 -8.825 -12.633 1.00 61.96 199 ASN C C 1
ATOM 8601 O O . ASN C 1 199 ? 32.587 -8.532 -12.678 1.00 59.83 199 ASN C O 1
ATOM 8606 N N . ALA C 1 200 ? 30.704 -8.856 -11.485 1.00 62.59 200 ALA C N 1
ATOM 8607 C CA . ALA C 1 200 ? 31.335 -8.468 -10.227 1.00 61.07 200 ALA C CA 1
ATOM 8608 C C . ALA C 1 200 ? 32.462 -9.423 -9.852 1.00 57.37 200 ALA C C 1
ATOM 8609 O O . ALA C 1 200 ? 33.507 -8.994 -9.349 1.00 55.14 200 ALA C O 1
ATOM 8611 N N . MET C 1 201 ? 32.271 -10.721 -10.095 1.00 57.17 201 MET C N 1
ATOM 8612 C CA . MET C 1 201 ? 33.294 -11.702 -9.738 1.00 55.40 201 MET C CA 1
ATOM 8613 C C . MET C 1 201 ? 34.532 -11.564 -10.617 1.00 52.84 201 MET C C 1
ATOM 8614 O O . MET C 1 201 ? 35.665 -11.643 -10.125 1.00 50.70 201 MET C O 1
ATOM 8619 N N . TYR C 1 202 ? 34.343 -11.370 -11.925 1.00 53.02 202 TYR C N 1
ATOM 8620 C CA . TYR C 1 202 ? 35.497 -11.199 -12.798 1.00 51.22 202 TYR C CA 1
ATOM 8621 C C . TYR C 1 202 ? 36.115 -9.815 -12.658 1.00 50.97 202 TYR C C 1
ATOM 8622 O O . TYR C 1 202 ? 37.313 -9.648 -12.908 1.00 50.27 202 TYR C O 1
ATOM 8631 N N . GLN C 1 203 ? 35.324 -8.816 -12.258 1.00 51.99 203 GLN C N 1
ATOM 8632 C CA . GLN C 1 203 ? 35.904 -7.518 -11.934 1.00 51.86 203 GLN C CA 1
ATOM 8633 C C . GLN C 1 203 ? 36.777 -7.612 -10.689 1.00 54.56 203 GLN C C 1
ATOM 8634 O O . GLN C 1 203 ? 37.858 -7.015 -10.634 1.00 49.19 203 GLN C O 1
ATOM 8640 N N . ALA C 1 204 ? 36.326 -8.366 -9.683 1.00 54.10 204 ALA C N 1
ATOM 8641 C CA . ALA C 1 204 ? 37.144 -8.582 -8.495 1.00 52.88 204 ALA C CA 1
ATOM 8642 C C . ALA C 1 204 ? 38.369 -9.429 -8.808 1.00 50.96 204 ALA C C 1
ATOM 8643 O O . ALA C 1 204 ? 39.426 -9.237 -8.195 1.00 50.03 204 ALA C O 1
ATOM 8645 N N . ALA C 1 205 ? 38.249 -10.367 -9.751 1.00 49.90 205 ALA C N 1
ATOM 8646 C CA . ALA C 1 205 ? 39.401 -11.167 -10.151 1.00 47.08 205 ALA C CA 1
ATOM 8647 C C . ALA C 1 205 ? 40.484 -10.297 -10.775 1.00 46.90 205 ALA C C 1
ATOM 8648 O O . ALA C 1 205 ? 41.680 -10.533 -10.565 1.00 45.62 205 ALA C O 1
ATOM 8650 N N . HIS C 1 206 ? 40.084 -9.282 -11.546 1.00 48.10 206 HIS C N 1
ATOM 8651 C CA . HIS C 1 206 ? 41.058 -8.369 -12.136 1.00 47.70 206 HIS C CA 1
ATOM 8652 C C . HIS C 1 206 ? 41.823 -7.616 -11.057 1.00 46.55 206 HIS C C 1
ATOM 8653 O O . HIS C 1 206 ? 43.051 -7.483 -11.125 1.00 45.61 206 HIS C O 1
ATOM 8660 N N . HIS C 1 207 ? 41.107 -7.110 -10.050 1.00 47.09 207 HIS C N 1
ATOM 8661 C CA . HIS C 1 207 ? 41.765 -6.412 -8.952 1.00 46.59 207 HIS C CA 1
ATOM 8662 C C . HIS C 1 207 ? 42.695 -7.343 -8.188 1.00 44.17 207 HIS C C 1
ATOM 8663 O O . HIS C 1 207 ? 43.758 -6.921 -7.719 1.00 44.20 207 HIS C O 1
ATOM 8670 N N . LEU C 1 208 ? 42.309 -8.612 -8.043 1.00 42.81 208 LEU C N 1
ATOM 8671 C CA . LEU C 1 208 ? 43.205 -9.585 -7.427 1.00 41.02 208 LEU C CA 1
ATOM 8672 C C . LEU C 1 208 ? 44.466 -9.769 -8.261 1.00 41.18 208 LEU C C 1
ATOM 8673 O O . LEU C 1 208 ? 45.564 -9.922 -7.714 1.00 41.13 208 LEU C O 1
ATOM 8678 N N . PHE C 1 209 ? 44.327 -9.741 -9.590 1.00 41.33 209 PHE C N 1
ATOM 8679 C CA . PHE C 1 209 ? 45.486 -9.886 -10.465 1.00 41.03 209 PHE C CA 1
ATOM 8680 C C . PHE C 1 209 ? 46.468 -8.734 -10.279 1.00 42.03 209 PHE C C 1
ATOM 8681 O O . PHE C 1 209 ? 47.674 -8.953 -10.121 1.00 40.88 209 PHE C O 1
ATOM 8689 N N . VAL C 1 210 ? 45.974 -7.494 -10.308 1.00 44.38 210 VAL C N 1
ATOM 8690 C CA . VAL C 1 210 ? 46.869 -6.350 -10.157 1.00 46.44 210 VAL C CA 1
ATOM 8691 C C . VAL C 1 210 ? 47.408 -6.270 -8.732 1.00 46.10 210 VAL C C 1
ATOM 8692 O O . VAL C 1 210 ? 48.563 -5.883 -8.514 1.00 46.26 210 VAL C O 1
ATOM 8696 N N . ALA C 1 211 ? 46.593 -6.647 -7.743 1.00 45.72 211 ALA C N 1
ATOM 8697 C CA . ALA C 1 211 ? 47.051 -6.613 -6.357 1.00 45.72 211 ALA C CA 1
ATOM 8698 C C . ALA C 1 211 ? 48.142 -7.646 -6.110 1.00 44.58 211 ALA C C 1
ATOM 8699 O O . ALA C 1 211 ? 49.118 -7.369 -5.403 1.00 44.85 211 ALA C O 1
ATOM 8701 N N . SER C 1 212 ? 47.994 -8.843 -6.687 1.00 43.47 212 SER C N 1
ATOM 8702 C CA . SER C 1 212 ? 49.012 -9.877 -6.523 1.00 41.71 212 SER C CA 1
ATOM 8703 C C . SER C 1 212 ? 50.279 -9.521 -7.287 1.00 42.52 212 SER C C 1
ATOM 8704 O O . SER C 1 212 ? 51.392 -9.695 -6.773 1.00 42.68 212 SER C O 1
ATOM 8707 N N . ALA C 1 213 ? 50.130 -9.022 -8.519 1.00 42.90 213 ALA C N 1
ATOM 8708 C CA . ALA C 1 213 ? 51.295 -8.598 -9.287 1.00 43.27 213 ALA C CA 1
ATOM 8709 C C . ALA C 1 213 ? 52.047 -7.483 -8.572 1.00 44.36 213 ALA C C 1
ATOM 8710 O O . ALA C 1 213 ? 53.284 -7.463 -8.565 1.00 44.79 213 ALA C O 1
ATOM 8712 N N . LEU C 1 214 ? 51.317 -6.545 -7.964 1.00 45.07 214 LEU C N 1
ATOM 8713 C CA . LEU C 1 214 ? 51.965 -5.502 -7.177 1.00 46.34 214 LEU C CA 1
ATOM 8714 C C . LEU C 1 214 ? 52.630 -6.074 -5.931 1.00 45.67 214 LEU C C 1
ATOM 8715 O O . LEU C 1 214 ? 53.618 -5.512 -5.445 1.00 47.05 214 LEU C O 1
ATOM 8720 N N . ALA C 1 215 ? 52.106 -7.183 -5.402 1.00 43.49 215 ALA C N 1
ATOM 8721 C CA . ALA C 1 215 ? 52.777 -7.856 -4.295 1.00 42.58 215 ALA C CA 1
ATOM 8722 C C . ALA C 1 215 ? 54.043 -8.557 -4.770 1.00 42.48 215 ALA C C 1
ATOM 8723 O O . ALA C 1 215 ? 55.047 -8.593 -4.050 1.00 42.44 215 ALA C O 1
ATOM 8725 N N . VAL C 1 216 ? 54.011 -9.124 -5.979 1.00 42.49 216 VAL C N 1
ATOM 8726 C CA . VAL C 1 216 ? 55.227 -9.671 -6.575 1.00 42.28 216 VAL C CA 1
ATOM 8727 C C . VAL C 1 216 ? 56.263 -8.571 -6.758 1.00 44.40 216 VAL C C 1
ATOM 8728 O O . VAL C 1 216 ? 57.451 -8.757 -6.463 1.00 44.75 216 VAL C O 1
ATOM 8732 N N . LYS C 1 217 ? 55.827 -7.406 -7.243 1.00 45.91 217 LYS C N 1
ATOM 8733 C CA . LYS C 1 217 ? 56.740 -6.285 -7.438 1.00 48.58 217 LYS C CA 1
ATOM 8734 C C . LYS C 1 217 ? 57.328 -5.819 -6.112 1.00 50.21 217 LYS C C 1
ATOM 8735 O O . LYS C 1 217 ? 58.544 -5.631 -5.989 1.00 52.01 217 LYS C O 1
ATOM 8739 N N . ALA C 1 218 ? 56.474 -5.626 -5.105 1.00 49.80 218 ALA C N 1
ATOM 8740 C CA . ALA C 1 218 ? 56.956 -5.165 -3.808 1.00 51.11 218 ALA C CA 1
ATOM 8741 C C . ALA C 1 218 ? 57.808 -6.226 -3.123 1.00 50.21 218 ALA C C 1
ATOM 8742 O O . ALA C 1 218 ? 58.819 -5.901 -2.490 1.00 51.65 218 ALA C O 1
ATOM 8744 N N . GLY C 1 219 ? 57.417 -7.496 -3.237 1.00 48.23 219 GLY C N 1
ATOM 8745 C CA . GLY C 1 219 ? 58.194 -8.556 -2.613 1.00 47.56 219 GLY C CA 1
ATOM 8746 C C . GLY C 1 219 ? 59.596 -8.658 -3.180 1.00 48.95 219 GLY C C 1
ATOM 8747 O O . GLY C 1 219 ? 60.573 -8.788 -2.439 1.00 49.61 219 GLY C O 1
ATOM 8748 N N . HIS C 1 220 ? 59.713 -8.597 -4.510 1.00 49.32 220 HIS C N 1
ATOM 8749 C CA . HIS C 1 220 ? 61.027 -8.637 -5.140 1.00 50.63 220 HIS C CA 1
ATOM 8750 C C . HIS C 1 220 ? 61.867 -7.425 -4.763 1.00 52.40 220 HIS C C 1
ATOM 8751 O O . HIS C 1 220 ? 63.093 -7.530 -4.648 1.00 54.32 220 HIS C O 1
ATOM 8758 N N . ASP C 1 221 ? 61.229 -6.270 -4.565 1.00 52.28 221 ASP C N 1
ATOM 8759 C CA . ASP C 1 221 ? 61.966 -5.062 -4.212 1.00 55.12 221 ASP C CA 1
ATOM 8760 C C . ASP C 1 221 ? 62.404 -5.075 -2.753 1.00 56.37 221 ASP C C 1
ATOM 8761 O O . ASP C 1 221 ? 63.537 -4.692 -2.437 1.00 58.47 221 ASP C O 1
ATOM 8766 N N . ILE C 1 222 ? 61.527 -5.515 -1.852 1.00 55.14 222 ILE C N 1
ATOM 8767 C CA . ILE C 1 222 ? 61.841 -5.483 -0.428 1.00 55.84 222 ILE C CA 1
ATOM 8768 C C . ILE C 1 222 ? 62.729 -6.658 -0.039 1.00 55.19 222 ILE C C 1
ATOM 8769 O O . ILE C 1 222 ? 63.694 -6.497 0.717 1.00 57.08 222 ILE C O 1
ATOM 8774 N N . ILE C 1 223 ? 62.424 -7.848 -0.537 1.00 62.18 223 ILE C N 1
ATOM 8775 C CA . ILE C 1 223 ? 63.217 -9.042 -0.289 1.00 63.99 223 ILE C CA 1
ATOM 8776 C C . ILE C 1 223 ? 63.814 -9.495 -1.616 1.00 66.38 223 ILE C C 1
ATOM 8777 O O . ILE C 1 223 ? 63.120 -10.066 -2.458 1.00 64.25 223 ILE C O 1
ATOM 8782 N N . PRO C 1 224 ? 65.111 -9.255 -1.837 1.00 71.03 224 PRO C N 1
ATOM 8783 C CA . PRO C 1 224 ? 65.678 -9.483 -3.181 1.00 72.15 224 PRO C CA 1
ATOM 8784 C C . PRO C 1 224 ? 65.592 -10.925 -3.653 1.00 72.36 224 PRO C C 1
ATOM 8785 O O . PRO C 1 224 ? 65.113 -11.181 -4.766 1.00 71.56 224 PRO C O 1
ATOM 8789 N N . ASP C 1 225 ? 66.047 -11.880 -2.843 1.00 70.71 225 ASP C N 1
ATOM 8790 C CA . ASP C 1 225 ? 66.065 -13.281 -3.236 1.00 67.99 225 ASP C CA 1
ATOM 8791 C C . ASP C 1 225 ? 64.781 -14.016 -2.869 1.00 63.80 225 ASP C C 1
ATOM 8792 O O . ASP C 1 225 ? 64.782 -15.251 -2.801 1.00 63.88 225 ASP C O 1
ATOM 8797 N N . ALA C 1 226 ? 63.692 -13.291 -2.637 1.00 60.34 226 ALA C N 1
ATOM 8798 C CA . ALA C 1 226 ? 62.424 -13.932 -2.325 1.00 57.20 226 ALA C CA 1
ATOM 8799 C C . ALA C 1 226 ? 61.822 -14.569 -3.571 1.00 54.87 226 ALA C C 1
ATOM 8800 O O . ALA C 1 226 ? 62.032 -14.111 -4.697 1.00 54.10 226 ALA C O 1
ATOM 8802 N N . LYS C 1 227 ? 61.064 -15.639 -3.357 1.00 53.86 227 LYS C N 1
ATOM 8803 C CA . LYS C 1 227 ? 60.340 -16.325 -4.420 1.00 52.12 227 LYS C CA 1
ATOM 8804 C C . LYS C 1 227 ? 58.850 -16.134 -4.165 1.00 49.43 227 LYS C C 1
ATOM 8805 O O . LYS C 1 227 ? 58.314 -16.642 -3.174 1.00 49.50 227 LYS C O 1
ATOM 8811 N N . ILE C 1 228 ? 58.191 -15.392 -5.051 1.00 47.05 228 ILE C N 1
ATOM 8812 C CA . ILE C 1 228 ? 56.775 -15.067 -4.923 1.00 44.61 228 ILE C CA 1
ATOM 8813 C C . ILE C 1 228 ? 56.016 -15.875 -5.965 1.00 43.78 228 ILE C C 1
ATOM 8814 O O . ILE C 1 228 ? 56.201 -15.676 -7.173 1.00 41.38 228 ILE C O 1
ATOM 8819 N N . GLY C 1 229 ? 55.162 -16.783 -5.504 1.00 43.19 229 GLY C N 1
ATOM 8820 C CA . GLY C 1 229 ? 54.450 -17.653 -6.417 1.00 42.44 229 GLY C CA 1
ATOM 8821 C C . GLY C 1 229 ? 52.949 -17.458 -6.429 1.00 40.52 229 GLY C C 1
ATOM 8822 O O . GLY C 1 229 ? 52.378 -16.889 -5.494 1.00 40.27 229 GLY C O 1
ATOM 8823 N N . CYS C 1 230 ? 52.302 -17.914 -7.496 1.00 39.10 230 CYS C N 1
ATOM 8824 C CA . CYS C 1 230 ? 50.852 -17.955 -7.520 1.00 37.86 230 CYS C CA 1
ATOM 8825 C C . CYS C 1 230 ? 50.362 -19.202 -6.792 1.00 36.86 230 CYS C C 1
ATOM 8826 O O . CYS C 1 230 ? 51.142 -20.059 -6.367 1.00 37.12 230 CYS C O 1
ATOM 8829 N N . MET C 1 231 ? 49.045 -19.303 -6.659 1.00 36.56 231 MET C N 1
ATOM 8830 C CA . MET C 1 231 ? 48.425 -20.447 -6.001 1.00 38.15 231 MET C CA 1
ATOM 8831 C C . MET C 1 231 ? 47.057 -20.666 -6.621 1.00 38.04 231 MET C C 1
ATOM 8832 O O . MET C 1 231 ? 46.163 -19.831 -6.462 1.00 38.60 231 MET C O 1
ATOM 8837 N N . ILE C 1 232 ? 46.898 -21.786 -7.320 1.00 37.33 232 ILE C N 1
ATOM 8838 C CA . ILE C 1 232 ? 45.655 -22.117 -8.000 1.00 37.12 232 ILE C CA 1
ATOM 8839 C C . ILE C 1 232 ? 45.199 -23.498 -7.558 1.00 37.98 232 ILE C C 1
ATOM 8840 O O . ILE C 1 232 ? 46.013 -24.374 -7.252 1.00 38.38 232 ILE C O 1
ATOM 8845 N N . ALA C 1 233 ? 43.883 -23.688 -7.519 1.00 38.65 233 ALA C N 1
ATOM 8846 C CA . ALA C 1 233 ? 43.308 -25.007 -7.285 1.00 39.39 233 ALA C CA 1
ATOM 8847 C C . ALA C 1 233 ? 43.223 -25.732 -8.621 1.00 39.91 233 ALA C C 1
ATOM 8848 O O . ALA C 1 233 ? 42.471 -25.321 -9.510 1.00 39.23 233 ALA C O 1
ATOM 8850 N N . ALA C 1 234 ? 44.004 -26.798 -8.773 1.00 40.93 234 ALA C N 1
ATOM 8851 C CA . ALA C 1 234 ? 43.992 -27.552 -10.019 1.00 40.11 234 ALA C CA 1
ATOM 8852 C C . ALA C 1 234 ? 42.619 -28.164 -10.252 1.00 40.67 234 ALA C C 1
ATOM 8853 O O . ALA C 1 234 ? 42.035 -28.774 -9.352 1.00 41.61 234 ALA C O 1
ATOM 8855 N N . THR C 1 235 ? 42.096 -27.983 -11.463 1.00 40.41 235 THR C N 1
ATOM 8856 C CA . THR C 1 235 ? 40.841 -28.613 -11.847 1.00 41.46 235 THR C CA 1
ATOM 8857 C C . THR C 1 235 ? 41.070 -29.533 -13.038 1.00 41.02 235 THR C C 1
ATOM 8858 O O . THR C 1 235 ? 40.459 -29.355 -14.097 1.00 40.88 235 THR C O 1
ATOM 8862 N N . THR C 1 236 ? 41.962 -30.508 -12.872 1.00 40.79 236 THR C N 1
ATOM 8863 C CA . THR C 1 236 ? 42.236 -31.475 -13.926 1.00 40.10 236 THR C CA 1
ATOM 8864 C C . THR C 1 236 ? 40.960 -32.223 -14.287 1.00 39.46 236 THR C C 1
ATOM 8865 O O . THR C 1 236 ? 40.311 -32.817 -13.420 1.00 40.18 236 THR C O 1
ATOM 8869 N N . THR C 1 237 ? 40.597 -32.184 -15.567 1.00 37.91 237 THR C N 1
ATOM 8870 C CA . THR C 1 237 ? 39.316 -32.705 -16.023 1.00 37.53 237 THR C CA 1
ATOM 8871 C C . THR C 1 237 ? 39.518 -33.554 -17.269 1.00 36.84 237 THR C C 1
ATOM 8872 O O . THR C 1 237 ? 40.152 -33.109 -18.230 1.00 35.42 237 THR C O 1
ATOM 8876 N N . TYR C 1 238 ? 38.967 -34.798 -17.246 1.00 37.54 238 TYR C N 1
ATOM 8877 C CA . TYR C 1 238 ? 39.025 -35.743 -18.350 1.00 37.60 238 TYR C CA 1
ATOM 8878 C C . TYR C 1 238 ? 37.707 -35.755 -19.116 1.00 37.79 238 TYR C C 1
ATOM 8879 O O . TYR C 1 238 ? 36.639 -35.560 -18.529 1.00 38.37 238 TYR C O 1
ATOM 8888 N N . PRO C 1 239 ? 37.740 -35.983 -20.428 1.00 37.79 239 PRO C N 1
ATOM 8889 C CA . PRO C 1 239 ? 36.484 -36.114 -21.176 1.00 38.24 239 PRO C CA 1
ATOM 8890 C C . PRO C 1 239 ? 35.809 -37.445 -20.882 1.00 39.45 239 PRO C C 1
ATOM 8891 O O . PRO C 1 239 ? 36.464 -38.485 -20.781 1.00 39.19 239 PRO C O 1
ATOM 8895 N N . MET C 1 240 ? 34.482 -37.399 -20.736 1.00 41.05 240 MET C N 1
ATOM 8896 C CA . MET C 1 240 ? 33.723 -38.612 -20.443 1.00 43.01 240 MET C CA 1
ATOM 8897 C C . MET C 1 240 ? 33.830 -39.619 -21.580 1.00 43.31 240 MET C C 1
ATOM 8898 O O . MET C 1 240 ? 33.919 -40.830 -21.344 1.00 43.93 240 MET C O 1
ATOM 8903 N N . THR C 1 241 ? 33.808 -39.139 -22.816 1.00 42.76 241 THR C N 1
ATOM 8904 C CA . THR C 1 241 ? 33.895 -39.957 -24.014 1.00 43.11 241 THR C CA 1
ATOM 8905 C C . THR C 1 241 ? 34.833 -39.268 -24.997 1.00 42.77 241 THR C C 1
ATOM 8906 O O . THR C 1 241 ? 35.132 -38.081 -24.845 1.00 42.18 241 THR C O 1
ATOM 8910 N N . PRO C 1 242 ? 35.311 -39.993 -26.016 1.00 43.31 242 PRO C N 1
ATOM 8911 C CA . PRO C 1 242 ? 36.137 -39.343 -27.046 1.00 43.65 242 PRO C CA 1
ATOM 8912 C C . PRO C 1 242 ? 35.350 -38.394 -27.938 1.00 44.14 242 PRO C C 1
ATOM 8913 O O . PRO C 1 242 ? 35.884 -37.895 -28.934 1.00 44.40 242 PRO C O 1
ATOM 8917 N N . LYS C 1 243 ? 34.087 -38.153 -27.604 1.00 44.60 243 LYS C N 1
ATOM 8918 C CA . LYS C 1 243 ? 33.271 -37.186 -28.323 1.00 46.31 243 LYS C CA 1
ATOM 8919 C C . LYS C 1 243 ? 33.965 -35.829 -28.317 1.00 45.29 243 LYS C C 1
ATOM 8920 O O . LYS C 1 243 ? 34.316 -35.328 -27.237 1.00 44.42 243 LYS C O 1
ATOM 8926 N N . PRO C 1 244 ? 34.194 -35.212 -29.478 1.00 45.66 244 PRO C N 1
ATOM 8927 C CA . PRO C 1 244 ? 34.901 -33.919 -29.495 1.00 44.77 244 PRO C CA 1
ATOM 8928 C C . PRO C 1 244 ? 34.228 -32.852 -28.650 1.00 43.39 244 PRO C C 1
ATOM 8929 O O . PRO C 1 244 ? 34.905 -31.930 -28.177 1.00 41.37 244 PRO C O 1
ATOM 8933 N N . GLU C 1 245 ? 32.914 -32.951 -28.442 1.00 44.43 245 GLU C N 1
ATOM 8934 C CA . GLU C 1 245 ? 32.240 -32.020 -27.545 1.00 45.08 245 GLU C CA 1
ATOM 8935 C C . GLU C 1 245 ? 32.670 -32.242 -26.099 1.00 42.78 245 GLU C C 1
ATOM 8936 O O . GLU C 1 245 ? 32.793 -31.283 -25.329 1.00 41.85 245 GLU C O 1
ATOM 8942 N N . ASP C 1 246 ? 32.906 -33.500 -25.715 1.00 41.58 246 ASP C N 1
ATOM 8943 C CA . ASP C 1 246 ? 33.393 -33.783 -24.368 1.00 40.78 246 ASP C CA 1
ATOM 8944 C C . ASP C 1 246 ? 34.841 -33.342 -24.202 1.00 40.38 246 ASP C C 1
ATOM 8945 O O . ASP C 1 246 ? 35.206 -32.770 -23.168 1.00 39.60 246 ASP C O 1
ATOM 8950 N N . VAL C 1 247 ? 35.679 -33.604 -25.209 1.00 40.98 247 VAL C N 1
ATOM 8951 C CA . VAL C 1 247 ? 37.077 -33.184 -25.151 1.00 41.00 247 VAL C CA 1
ATOM 8952 C C . VAL C 1 247 ? 37.171 -31.671 -25.004 1.00 41.31 247 VAL C C 1
ATOM 8953 O O . VAL C 1 247 ? 37.990 -31.155 -24.233 1.00 40.45 247 VAL C O 1
ATOM 8957 N N . LEU C 1 248 ? 36.327 -30.936 -25.731 1.00 42.55 248 LEU C N 1
ATOM 8958 C CA . LEU C 1 248 ? 36.330 -29.482 -25.615 1.00 43.41 248 LEU C CA 1
ATOM 8959 C C . LEU C 1 248 ? 35.806 -29.034 -24.256 1.00 42.83 248 LEU C C 1
ATOM 8960 O O . LEU C 1 248 ? 36.308 -28.060 -23.684 1.00 42.91 248 LEU C O 1
ATOM 8965 N N . ALA C 1 249 ? 34.797 -29.729 -23.726 1.00 42.95 249 ALA C N 1
ATOM 8966 C CA . ALA C 1 249 ? 34.246 -29.359 -22.426 1.00 43.15 249 ALA C CA 1
ATOM 8967 C C . ALA C 1 249 ? 35.271 -29.555 -21.317 1.00 42.04 249 ALA C C 1
ATOM 8968 O O . ALA C 1 249 ? 35.377 -28.727 -20.405 1.00 42.36 249 ALA C O 1
ATOM 8970 N N . ALA C 1 250 ? 36.037 -30.648 -21.378 1.00 41.27 250 ALA C N 1
ATOM 8971 C CA . ALA C 1 250 ? 37.102 -30.857 -20.403 1.00 40.70 250 ALA C CA 1
ATOM 8972 C C . ALA C 1 250 ? 38.189 -29.801 -20.547 1.00 40.44 250 ALA C C 1
ATOM 8973 O O . ALA C 1 250 ? 38.726 -29.313 -19.546 1.00 39.48 250 ALA C O 1
ATOM 8975 N N . MET C 1 251 ? 38.522 -29.437 -21.787 1.00 40.89 251 MET C N 1
ATOM 8976 C CA . MET C 1 251 ? 39.502 -28.380 -22.011 1.00 42.07 251 MET C CA 1
ATOM 8977 C C . MET C 1 251 ? 39.007 -27.048 -21.462 1.00 42.18 251 MET C C 1
ATOM 8978 O O . MET C 1 251 ? 39.796 -26.250 -20.941 1.00 42.18 251 MET C O 1
ATOM 8983 N N . GLU C 1 252 ? 37.700 -26.791 -21.565 1.00 42.30 252 GLU C N 1
ATOM 8984 C CA . GLU C 1 252 ? 37.149 -25.538 -21.060 1.00 42.53 252 GLU C CA 1
ATOM 8985 C C . GLU C 1 252 ? 37.141 -25.512 -19.536 1.00 41.19 252 GLU C C 1
ATOM 8986 O O . GLU C 1 252 ? 37.401 -24.467 -18.927 1.00 40.90 252 GLU C O 1
ATOM 8988 N N . ASN C 1 253 ? 36.844 -26.651 -18.902 1.00 40.21 253 ASN C N 1
ATOM 8989 C CA . ASN C 1 253 ? 36.845 -26.703 -17.444 1.00 40.21 253 ASN C CA 1
ATOM 8990 C C . ASN C 1 253 ? 38.240 -26.453 -16.887 1.00 40.53 253 ASN C C 1
ATOM 8991 O O . ASN C 1 253 ? 38.404 -25.699 -15.920 1.00 41.45 253 ASN C O 1
ATOM 8996 N N . GLU C 1 254 ? 39.258 -27.080 -17.481 1.00 40.45 254 GLU C N 1
ATOM 8997 C CA . GLU C 1 254 ? 40.630 -26.790 -17.080 1.00 40.77 254 GLU C CA 1
ATOM 8998 C C . GLU C 1 254 ? 40.993 -25.341 -17.368 1.00 41.59 254 GLU C C 1
ATOM 8999 O O . GLU C 1 254 ? 41.785 -24.741 -16.632 1.00 41.40 254 GLU C O 1
ATOM 9005 N N . ARG C 1 255 ? 40.417 -24.760 -18.424 1.00 42.62 255 ARG C N 1
ATOM 9006 C CA . ARG C 1 255 ? 40.709 -23.372 -18.762 1.00 43.88 255 ARG C CA 1
ATOM 9007 C C . ARG C 1 255 ? 40.107 -22.403 -17.754 1.00 45.17 255 ARG C C 1
ATOM 9008 O O . ARG C 1 255 ? 40.606 -21.281 -17.607 1.00 45.28 255 ARG C O 1
ATOM 9016 N N . ARG C 1 256 ? 39.035 -22.806 -17.066 1.00 46.61 256 ARG C N 1
ATOM 9017 C CA . ARG C 1 256 ? 38.460 -21.964 -16.021 1.00 48.50 256 ARG C CA 1
ATOM 9018 C C . ARG C 1 256 ? 39.505 -21.604 -14.973 1.00 46.08 256 ARG C C 1
ATOM 9019 O O . ARG C 1 256 ? 39.501 -20.492 -14.433 1.00 46.74 256 ARG C O 1
ATOM 9027 N N . THR C 1 257 ? 40.415 -22.533 -14.684 1.00 43.44 257 THR C N 1
ATOM 9028 C CA . THR C 1 257 ? 41.475 -22.321 -13.707 1.00 41.69 257 THR C CA 1
ATOM 9029 C C . THR C 1 257 ? 42.740 -21.756 -14.340 1.00 39.52 257 THR C C 1
ATOM 9030 O O . THR C 1 257 ? 43.362 -20.848 -13.777 1.00 39.54 257 THR C O 1
ATOM 9034 N N . LEU C 1 258 ? 43.126 -22.270 -15.512 1.00 37.69 258 LEU C N 1
ATOM 9035 C CA . LEU C 1 258 ? 44.370 -21.843 -16.142 1.00 36.51 258 LEU C CA 1
ATOM 9036 C C . LEU C 1 258 ? 44.360 -20.366 -16.512 1.00 36.12 258 LEU C C 1
ATOM 9037 O O . LEU C 1 258 ? 45.434 -19.772 -16.648 1.00 36.77 258 LEU C O 1
ATOM 9042 N N . PHE C 1 259 ? 43.179 -19.763 -16.676 1.00 35.21 259 PHE C N 1
ATOM 9043 C CA . PHE C 1 259 ? 43.098 -18.324 -16.912 1.00 35.71 259 PHE C CA 1
ATOM 9044 C C . PHE C 1 259 ? 43.814 -17.550 -15.813 1.00 35.68 259 PHE C C 1
ATOM 9045 O O . PHE C 1 259 ? 44.588 -16.624 -16.086 1.00 36.40 259 PHE C O 1
ATOM 9053 N N . PHE C 1 260 ? 43.571 -17.925 -14.557 1.00 35.10 260 PHE C N 1
ATOM 9054 C CA . PHE C 1 260 ? 44.210 -17.239 -13.440 1.00 36.96 260 PHE C CA 1
ATOM 9055 C C . PHE C 1 260 ? 45.719 -17.449 -13.462 1.00 36.18 260 PHE C C 1
ATOM 9056 O O . PHE C 1 260 ? 46.492 -16.495 -13.317 1.00 35.49 260 PHE C O 1
ATOM 9064 N N . SER C 1 261 ? 46.159 -18.694 -13.659 1.00 35.07 261 SER C N 1
ATOM 9065 C CA . SER C 1 261 ? 47.593 -18.956 -13.701 1.00 35.94 261 SER C CA 1
ATOM 9066 C C . SER C 1 261 ? 48.234 -18.376 -14.956 1.00 36.78 261 SER C C 1
ATOM 9067 O O . SER C 1 261 ? 49.424 -18.044 -14.940 1.00 37.51 261 SER C O 1
ATOM 9070 N N . ASP C 1 262 ? 47.473 -18.246 -16.047 1.00 36.83 262 ASP C N 1
ATOM 9071 C CA . ASP C 1 262 ? 47.999 -17.575 -17.233 1.00 38.41 262 ASP C CA 1
ATOM 9072 C C . ASP C 1 262 ? 48.312 -16.114 -16.936 1.00 39.68 262 ASP C C 1
ATOM 9073 O O . ASP C 1 262 ? 49.388 -15.615 -17.277 1.00 41.00 262 ASP C O 1
ATOM 9078 N N . VAL C 1 263 ? 47.379 -15.412 -16.292 1.00 39.51 263 VAL C N 1
ATOM 9079 C CA . VAL C 1 263 ? 47.599 -14.004 -15.980 1.00 40.68 263 VAL C CA 1
ATOM 9080 C C . VAL C 1 263 ? 48.735 -13.847 -14.977 1.00 41.14 263 VAL C C 1
ATOM 9081 O O . VAL C 1 263 ? 49.590 -12.963 -15.119 1.00 43.10 263 VAL C O 1
ATOM 9085 N N . GLN C 1 264 ? 48.772 -14.705 -13.956 1.00 39.33 264 GLN C N 1
ATOM 9086 C CA . GLN C 1 264 ? 49.778 -14.558 -12.909 1.00 39.02 264 GLN C CA 1
ATOM 9087 C C . GLN C 1 264 ? 51.162 -14.976 -13.394 1.00 39.99 264 GLN C C 1
ATOM 9088 O O . GLN C 1 264 ? 52.163 -14.335 -13.052 1.00 41.21 264 GLN C O 1
ATOM 9094 N N . ALA C 1 265 ? 51.245 -16.041 -14.192 1.00 39.69 265 ALA C N 1
ATOM 9095 C CA . ALA C 1 265 ? 52.537 -16.578 -14.605 1.00 41.10 265 ALA C CA 1
ATOM 9096 C C . ALA C 1 265 ? 52.990 -16.107 -15.980 1.00 42.91 265 ALA C C 1
ATOM 9097 O O . ALA C 1 265 ? 54.196 -15.949 -16.196 1.00 45.20 265 ALA C O 1
ATOM 9099 N N . ARG C 1 266 ? 52.071 -15.883 -16.919 1.00 42.24 266 ARG C N 1
ATOM 9100 C CA . ARG C 1 266 ? 52.450 -15.415 -18.248 1.00 44.12 266 ARG C CA 1
ATOM 9101 C C . ARG C 1 266 ? 52.329 -13.906 -18.410 1.00 45.81 266 ARG C C 1
ATOM 9102 O O . ARG C 1 266 ? 53.030 -13.329 -19.247 1.00 48.27 266 ARG C O 1
ATOM 9110 N N . GLY C 1 267 ? 51.463 -13.256 -17.639 1.00 40.19 267 GLY C N 1
ATOM 9111 C CA . GLY C 1 267 ? 51.445 -11.811 -17.558 1.00 41.12 267 GLY C CA 1
ATOM 9112 C C . GLY C 1 267 ? 50.389 -11.092 -18.367 1.00 41.32 267 GLY C C 1
ATOM 9113 O O . GLY C 1 267 ? 50.460 -9.864 -18.480 1.00 42.97 267 GLY C O 1
ATOM 9114 N N . ALA C 1 268 ? 49.411 -11.802 -18.923 1.00 39.89 268 ALA C N 1
ATOM 9115 C CA . ALA C 1 268 ? 48.397 -11.141 -19.729 1.00 40.23 268 ALA C CA 1
ATOM 9116 C C . ALA C 1 268 ? 47.127 -11.976 -19.740 1.00 39.96 268 ALA C C 1
ATOM 9117 O O . ALA C 1 268 ? 47.166 -13.194 -19.545 1.00 37.23 268 ALA C O 1
ATOM 9119 N N . TYR C 1 269 ? 46.006 -11.302 -19.962 1.00 41.62 269 TYR C N 1
ATOM 9120 C CA . TYR C 1 269 ? 44.747 -11.985 -20.210 1.00 42.63 269 TYR C CA 1
ATOM 9121 C C . TYR C 1 269 ? 44.875 -12.803 -21.490 1.00 42.40 269 TYR C C 1
ATOM 9122 O O . TYR C 1 269 ? 45.156 -12.229 -22.553 1.00 42.64 269 TYR C O 1
ATOM 9131 N N . PRO C 1 270 ? 44.697 -14.119 -21.441 1.00 41.06 270 PRO C N 1
ATOM 9132 C CA . PRO C 1 270 ? 44.802 -14.920 -22.663 1.00 40.65 270 PRO C CA 1
ATOM 9133 C C . PRO C 1 270 ? 43.701 -14.569 -23.651 1.00 41.71 270 PRO C C 1
ATOM 9134 O O . PRO C 1 270 ? 42.665 -13.998 -23.300 1.00 42.33 270 PRO C O 1
ATOM 9138 N N . GLY C 1 271 ? 43.949 -14.919 -24.915 1.00 42.02 271 GLY C N 1
ATOM 9139 C CA . GLY C 1 271 ? 43.013 -14.561 -25.967 1.00 43.06 271 GLY C CA 1
ATOM 9140 C C . GLY C 1 271 ? 41.648 -15.197 -25.789 1.00 43.31 271 GLY C C 1
ATOM 9141 O O . GLY C 1 271 ? 40.624 -14.588 -26.110 1.00 45.14 271 GLY C O 1
ATOM 9142 N N . TYR C 1 272 ? 41.610 -16.424 -25.262 1.00 42.12 272 TYR C N 1
ATOM 9143 C CA . TYR C 1 272 ? 40.342 -17.137 -25.153 1.00 43.33 272 TYR C CA 1
ATOM 9144 C C . TYR C 1 272 ? 39.390 -16.496 -24.151 1.00 45.95 272 TYR C C 1
ATOM 9145 O O . TYR C 1 272 ? 38.195 -16.812 -24.165 1.00 46.42 272 TYR C O 1
ATOM 9154 N N . MET C 1 273 ? 39.884 -15.605 -23.289 1.00 47.52 273 MET C N 1
ATOM 9155 C CA . MET C 1 273 ? 39.008 -14.940 -22.332 1.00 49.58 273 MET C CA 1
ATOM 9156 C C . MET C 1 273 ? 38.307 -13.733 -22.938 1.00 52.28 273 MET C C 1
ATOM 9157 O O . MET C 1 273 ? 37.195 -13.395 -22.517 1.00 53.30 273 MET C O 1
ATOM 9162 N N . LYS C 1 274 ? 38.934 -13.073 -23.917 1.00 53.64 274 LYS C N 1
ATOM 9163 C CA . LYS C 1 274 ? 38.274 -11.961 -24.593 1.00 55.69 274 LYS C CA 1
ATOM 9164 C C . LYS C 1 274 ? 36.986 -12.417 -25.266 1.00 56.01 274 LYS C C 1
ATOM 9165 O O . LYS C 1 274 ? 35.987 -11.689 -25.272 1.00 56.48 274 LYS C O 1
ATOM 9167 N N . ARG C 1 275 ? 36.988 -13.626 -25.831 1.00 55.72 275 ARG C N 1
ATOM 9168 C CA . ARG C 1 275 ? 35.763 -14.185 -26.392 1.00 55.89 275 ARG C CA 1
ATOM 9169 C C . ARG C 1 275 ? 34.770 -14.536 -25.291 1.00 53.86 275 ARG C C 1
ATOM 9170 O O . ARG C 1 275 ? 33.574 -14.240 -25.401 1.00 54.34 275 ARG C O 1
ATOM 9178 N N . PHE C 1 276 ? 35.252 -15.176 -24.221 1.00 51.46 276 PHE C N 1
ATOM 9179 C CA . PHE C 1 276 ? 34.389 -15.498 -23.089 1.00 50.54 276 PHE C CA 1
ATOM 9180 C C . PHE C 1 276 ? 33.740 -14.245 -22.518 1.00 51.13 276 PHE C C 1
ATOM 9181 O O . PHE C 1 276 ? 32.547 -14.247 -22.191 1.00 52.38 276 PHE C O 1
ATOM 9189 N N . PHE C 1 277 ? 34.511 -13.162 -22.395 1.00 50.72 277 PHE C N 1
ATOM 9190 C CA . PHE C 1 277 ? 33.967 -11.917 -21.862 1.00 52.53 277 PHE C CA 1
ATOM 9191 C C . PHE C 1 277 ? 32.913 -11.330 -22.790 1.00 55.94 277 PHE C C 1
ATOM 9192 O O . PHE C 1 277 ? 31.881 -10.830 -22.330 1.00 57.91 277 PHE C O 1
ATOM 9200 N N . LYS C 1 278 ? 33.155 -11.380 -24.102 1.00 57.11 278 LYS C N 1
ATOM 9201 C CA . LYS C 1 278 ? 32.247 -10.741 -25.050 1.00 60.38 278 LYS C CA 1
ATOM 9202 C C . LYS C 1 278 ? 30.944 -11.519 -25.189 1.00 62.11 278 LYS C C 1
ATOM 9203 O O . LYS C 1 278 ? 29.865 -10.921 -25.276 1.00 63.42 278 LYS C O 1
ATOM 9205 N N . GLU C 1 279 ? 31.021 -12.852 -25.219 1.00 62.55 279 GLU C N 1
ATOM 9206 C CA . GLU C 1 279 ? 29.815 -13.653 -25.399 1.00 65.07 279 GLU C CA 1
ATOM 9207 C C . GLU C 1 279 ? 28.896 -13.548 -24.189 1.00 66.05 279 GLU C C 1
ATOM 9208 O O . GLU C 1 279 ? 27.668 -13.521 -24.335 1.00 67.71 279 GLU C O 1
ATOM 9214 N N . ASN C 1 280 ? 29.466 -13.488 -22.990 1.00 65.42 280 ASN C N 1
ATOM 9215 C CA . ASN C 1 280 ? 28.699 -13.108 -21.815 1.00 67.18 280 ASN C CA 1
ATOM 9216 C C . ASN C 1 280 ? 28.622 -11.583 -21.745 1.00 70.83 280 ASN C C 1
ATOM 9217 O O . ASN C 1 280 ? 29.187 -10.869 -22.576 1.00 71.69 280 ASN C O 1
ATOM 9222 N N . GLY C 1 281 ? 27.909 -11.063 -20.752 1.00 73.64 281 GLY C N 1
ATOM 9223 C CA . GLY C 1 281 ? 27.761 -9.623 -20.658 1.00 75.59 281 GLY C CA 1
ATOM 9224 C C . GLY C 1 281 ? 28.838 -8.970 -19.819 1.00 74.52 281 GLY C C 1
ATOM 9225 O O . GLY C 1 281 ? 28.580 -7.977 -19.133 1.00 76.53 281 GLY C O 1
ATOM 9226 N N . ILE C 1 282 ? 30.053 -9.501 -19.872 1.00 71.28 282 ILE C N 1
ATOM 9227 C CA . ILE C 1 282 ? 31.089 -9.159 -18.908 1.00 70.13 282 ILE C CA 1
ATOM 9228 C C . ILE C 1 282 ? 31.948 -8.032 -19.461 1.00 70.85 282 ILE C C 1
ATOM 9229 O O . ILE C 1 282 ? 32.699 -8.215 -20.429 1.00 70.34 282 ILE C O 1
ATOM 9234 N N . THR C 1 283 ? 31.813 -6.863 -18.833 1.00 73.57 283 THR C N 1
ATOM 9235 C CA . THR C 1 283 ? 32.742 -5.753 -18.976 1.00 74.55 283 THR C CA 1
ATOM 9236 C C . THR C 1 283 ? 33.697 -5.742 -17.789 1.00 72.96 283 THR C C 1
ATOM 9237 O O . THR C 1 283 ? 33.313 -6.114 -16.673 1.00 72.75 283 THR C O 1
ATOM 9241 N N . ILE C 1 284 ? 34.948 -5.354 -18.029 1.00 71.38 284 ILE C N 1
ATOM 9242 C CA . ILE C 1 284 ? 35.942 -5.309 -16.967 1.00 68.78 284 ILE C CA 1
ATOM 9243 C C . ILE C 1 284 ? 36.685 -3.988 -17.071 1.00 70.18 284 ILE C C 1
ATOM 9244 O O . ILE C 1 284 ? 37.502 -3.806 -17.980 1.00 70.24 284 ILE C O 1
ATOM 9249 N N . GLU C 1 285 ? 36.404 -3.072 -16.143 1.00 71.71 285 GLU C N 1
ATOM 9250 C CA . GLU C 1 285 ? 37.137 -1.816 -16.056 1.00 73.57 285 GLU C CA 1
ATOM 9251 C C . GLU C 1 285 ? 38.606 -2.071 -15.739 1.00 70.83 285 GLU C C 1
ATOM 9252 O O . GLU C 1 285 ? 38.944 -2.916 -14.904 1.00 69.89 285 GLU C O 1
ATOM 9254 N N . MET C 1 286 ? 39.484 -1.313 -16.394 1.00 71.55 286 MET C N 1
ATOM 9255 C CA . MET C 1 286 ? 40.920 -1.565 -16.338 1.00 71.61 286 MET C CA 1
ATOM 9256 C C . MET C 1 286 ? 41.658 -0.237 -16.347 1.00 74.06 286 MET C C 1
ATOM 9257 O O . MET C 1 286 ? 41.510 0.549 -17.287 1.00 74.24 286 MET C O 1
ATOM 9262 N N . ALA C 1 287 ? 42.448 0.012 -15.305 1.00 75.57 287 ALA C N 1
ATOM 9263 C CA . ALA C 1 287 ? 43.260 1.217 -15.254 1.00 77.49 287 ALA C CA 1
ATOM 9264 C C . ALA C 1 287 ? 44.322 1.188 -16.351 1.00 75.35 287 ALA C C 1
ATOM 9265 O O . ALA C 1 287 ? 44.627 0.143 -16.933 1.00 74.43 287 ALA C O 1
ATOM 9267 N N . GLU C 1 288 ? 44.895 2.363 -16.623 1.00 75.75 288 GLU C N 1
ATOM 9268 C CA . GLU C 1 288 ? 45.797 2.507 -17.763 1.00 75.45 288 GLU C CA 1
ATOM 9269 C C . GLU C 1 288 ? 47.061 1.671 -17.593 1.00 73.38 288 GLU C C 1
ATOM 9270 O O . GLU C 1 288 ? 47.532 1.051 -18.554 1.00 73.15 288 GLU C O 1
ATOM 9272 N N . GLY C 1 289 ? 47.623 1.640 -16.390 1.00 70.06 289 GLY C N 1
ATOM 9273 C CA . GLY C 1 289 ? 48.859 0.931 -16.141 1.00 66.76 289 GLY C CA 1
ATOM 9274 C C . GLY C 1 289 ? 48.715 -0.528 -15.771 1.00 63.36 289 GLY C C 1
ATOM 9275 O O . GLY C 1 289 ? 49.723 -1.174 -15.463 1.00 63.59 289 GLY C O 1
ATOM 9276 N N . ASP C 1 290 ? 47.498 -1.076 -15.807 1.00 60.76 290 ASP C N 1
ATOM 9277 C CA . ASP C 1 290 ? 47.283 -2.440 -15.332 1.00 57.84 290 ASP C CA 1
ATOM 9278 C C . ASP C 1 290 ? 47.978 -3.465 -16.221 1.00 56.84 290 ASP C C 1
ATOM 9279 O O . ASP C 1 290 ? 48.553 -4.437 -15.718 1.00 55.66 290 ASP C O 1
ATOM 9284 N N . GLU C 1 291 ? 47.934 -3.268 -17.542 1.00 57.30 291 GLU C N 1
ATOM 9285 C CA . GLU C 1 291 ? 48.534 -4.239 -18.452 1.00 56.23 291 GLU C CA 1
ATOM 9286 C C . GLU C 1 291 ? 50.037 -4.361 -18.238 1.00 55.39 291 GLU C C 1
ATOM 9287 O O . GLU C 1 291 ? 50.597 -5.453 -18.384 1.00 53.70 291 GLU C O 1
ATOM 9289 N N . ASP C 1 292 ? 50.705 -3.261 -17.888 1.00 56.82 292 ASP C N 1
ATOM 9290 C CA . ASP C 1 292 ? 52.144 -3.310 -17.655 1.00 57.30 292 ASP C CA 1
ATOM 9291 C C . ASP C 1 292 ? 52.472 -3.922 -16.299 1.00 55.89 292 ASP C C 1
ATOM 9292 O O . ASP C 1 292 ? 53.471 -4.638 -16.165 1.00 55.48 292 ASP C O 1
ATOM 9297 N N . ILE C 1 293 ? 51.648 -3.651 -15.285 1.00 55.13 293 ILE C N 1
ATOM 9298 C CA . ILE C 1 293 ? 51.875 -4.233 -13.965 1.00 54.11 293 ILE C CA 1
ATOM 9299 C C . ILE C 1 293 ? 51.759 -5.750 -14.025 1.00 51.99 293 ILE C C 1
ATOM 9300 O O . ILE C 1 293 ? 52.569 -6.475 -13.434 1.00 51.14 293 ILE C O 1
ATOM 9305 N N . LEU C 1 294 ? 50.757 -6.254 -14.749 1.00 51.29 294 LEU C N 1
ATOM 9306 C CA . LEU C 1 294 ? 50.572 -7.698 -14.854 1.00 49.23 294 LEU C CA 1
ATOM 9307 C C . LEU C 1 294 ? 51.699 -8.347 -15.648 1.00 48.59 294 LEU C C 1
ATOM 9308 O O . LEU C 1 294 ? 52.138 -9.455 -15.319 1.00 47.05 294 LEU C O 1
ATOM 9313 N N . LYS C 1 295 ? 52.184 -7.673 -16.691 1.00 49.10 295 LYS C N 1
ATOM 9314 C CA . LYS C 1 295 ? 53.169 -8.283 -17.577 1.00 48.69 295 LYS C CA 1
ATOM 9315 C C . LYS C 1 295 ? 54.561 -8.305 -16.957 1.00 49.07 295 LYS C C 1
ATOM 9316 O O . LYS C 1 295 ? 55.296 -9.287 -17.115 1.00 48.36 295 LYS C O 1
ATOM 9318 N N . GLU C 1 296 ? 54.939 -7.246 -16.248 1.00 50.63 296 GLU C N 1
ATOM 9319 C CA . GLU C 1 296 ? 56.306 -7.084 -15.770 1.00 52.09 296 GLU C CA 1
ATOM 9320 C C . GLU C 1 296 ? 56.549 -7.693 -14.394 1.00 51.07 296 GLU C C 1
ATOM 9321 O O . GLU C 1 296 ? 57.673 -7.608 -13.890 1.00 51.95 296 GLU C O 1
ATOM 9327 N N . ASN C 1 297 ? 55.542 -8.304 -13.775 1.00 49.31 297 ASN C N 1
ATOM 9328 C CA . ASN C 1 297 ? 55.680 -8.832 -12.419 1.00 48.73 297 ASN C CA 1
ATOM 9329 C C . ASN C 1 297 ? 55.037 -10.212 -12.315 1.00 46.47 297 ASN C C 1
ATOM 9330 O O . ASN C 1 297 ? 54.247 -10.491 -11.412 1.00 46.00 297 ASN C O 1
ATOM 9335 N N . THR C 1 298 ? 55.383 -11.098 -13.244 1.00 44.82 298 THR C N 1
ATOM 9336 C CA . THR C 1 298 ? 54.868 -12.458 -13.201 1.00 43.02 298 THR C CA 1
ATOM 9337 C C . THR C 1 298 ? 55.485 -13.227 -12.037 1.00 42.77 298 THR C C 1
ATOM 9338 O O . THR C 1 298 ? 56.585 -12.920 -11.571 1.00 44.38 298 THR C O 1
ATOM 9342 N N . VAL C 1 299 ? 54.756 -14.245 -11.569 1.00 40.75 299 VAL C N 1
ATOM 9343 C CA . VAL C 1 299 ? 55.193 -15.001 -10.399 1.00 39.83 299 VAL C CA 1
ATOM 9344 C C . VAL C 1 299 ? 56.435 -15.823 -10.731 1.00 39.45 299 VAL C C 1
ATOM 9345 O O . VAL C 1 299 ? 56.745 -16.108 -11.894 1.00 39.50 299 VAL C O 1
ATOM 9349 N N . ASP C 1 300 ? 57.155 -16.215 -9.679 1.00 38.47 300 ASP C N 1
ATOM 9350 C CA . ASP C 1 300 ? 58.372 -17.003 -9.829 1.00 39.00 300 ASP C CA 1
ATOM 9351 C C . ASP C 1 300 ? 58.106 -18.500 -9.877 1.00 37.90 300 ASP C C 1
ATOM 9352 O O . ASP C 1 300 ? 58.891 -19.241 -10.479 1.00 41.10 300 ASP C O 1
ATOM 9357 N N . TYR C 1 301 ? 57.028 -18.965 -9.251 1.00 37.06 301 TYR C N 1
ATOM 9358 C CA . TYR C 1 301 ? 56.691 -20.380 -9.273 1.00 36.40 301 TYR C CA 1
ATOM 9359 C C . TYR C 1 301 ? 55.178 -20.522 -9.201 1.00 35.54 301 TYR C C 1
ATOM 9360 O O . TYR C 1 301 ? 54.454 -19.564 -8.917 1.00 35.31 301 TYR C O 1
ATOM 9369 N N . ILE C 1 302 ? 54.704 -21.734 -9.472 1.00 34.87 302 ILE C N 1
ATOM 9370 C CA . ILE C 1 302 ? 53.277 -22.034 -9.501 1.00 34.60 302 ILE C CA 1
ATOM 9371 C C . ILE C 1 302 ? 52.995 -23.033 -8.386 1.00 35.28 302 ILE C C 1
ATOM 9372 O O . ILE C 1 302 ? 53.243 -24.237 -8.533 1.00 36.04 302 ILE C O 1
ATOM 9377 N N . GLY C 1 303 ? 52.487 -22.537 -7.263 1.00 34.77 303 GLY C N 1
ATOM 9378 C CA . GLY C 1 303 ? 51.934 -23.418 -6.260 1.00 34.99 303 GLY C CA 1
ATOM 9379 C C . GLY C 1 303 ? 50.523 -23.834 -6.625 1.00 34.38 303 GLY C C 1
ATOM 9380 O O . GLY C 1 303 ? 49.759 -23.075 -7.219 1.00 34.17 303 GLY C O 1
ATOM 9381 N N . PHE C 1 304 ? 50.174 -25.070 -6.279 1.00 34.21 304 PHE C N 1
ATOM 9382 C CA . PHE C 1 304 ? 48.844 -25.544 -6.628 1.00 33.83 304 PHE C CA 1
ATOM 9383 C C . PHE C 1 304 ? 48.414 -26.650 -5.679 1.00 34.46 304 PHE C C 1
ATOM 9384 O O . PHE C 1 304 ? 49.244 -27.369 -5.116 1.00 34.79 304 PHE C O 1
ATOM 9392 N N . SER C 1 305 ? 47.102 -26.767 -5.515 1.00 34.78 305 SER C N 1
ATOM 9393 C CA . SER C 1 305 ? 46.487 -27.827 -4.735 1.00 36.21 305 SER C CA 1
ATOM 9394 C C . SER C 1 305 ? 46.007 -28.930 -5.665 1.00 36.66 305 SER C C 1
ATOM 9395 O O . SER C 1 305 ? 45.560 -28.661 -6.784 1.00 37.60 305 SER C O 1
ATOM 9398 N N . TYR C 1 306 ? 46.106 -30.173 -5.204 1.00 36.96 306 TYR C N 1
ATOM 9399 C CA . TYR C 1 306 ? 45.508 -31.293 -5.914 1.00 37.06 306 TYR C CA 1
ATOM 9400 C C . TYR C 1 306 ? 44.917 -32.260 -4.904 1.00 38.92 306 TYR C C 1
ATOM 9401 O O . TYR C 1 306 ? 45.613 -32.707 -3.988 1.00 39.59 306 TYR C O 1
ATOM 9410 N N . TYR C 1 307 ? 43.647 -32.580 -5.081 1.00 40.14 307 TYR C N 1
ATOM 9411 C CA . TYR C 1 307 ? 42.941 -33.563 -4.268 1.00 42.29 307 TYR C CA 1
ATOM 9412 C C . TYR C 1 307 ? 42.278 -34.641 -5.107 1.00 44.01 307 TYR C C 1
ATOM 9413 O O . TYR C 1 307 ? 42.234 -35.800 -4.688 1.00 44.99 307 TYR C O 1
ATOM 9422 N N . MET C 1 308 ? 41.774 -34.290 -6.288 1.00 44.42 308 MET C N 1
ATOM 9423 C CA . MET C 1 308 ? 40.998 -35.212 -7.103 1.00 45.84 308 MET C CA 1
ATOM 9424 C C . MET C 1 308 ? 41.013 -34.732 -8.548 1.00 45.18 308 MET C C 1
ATOM 9425 O O . MET C 1 308 ? 41.457 -33.623 -8.854 1.00 44.42 308 MET C O 1
ATOM 9430 N N . SER C 1 309 ? 40.516 -35.586 -9.435 1.00 45.70 309 SER C N 1
ATOM 9431 C CA . SER C 1 309 ? 40.281 -35.237 -10.827 1.00 45.19 309 SER C CA 1
ATOM 9432 C C . SER C 1 309 ? 38.783 -35.244 -11.106 1.00 46.38 309 SER C C 1
ATOM 9433 O O . SER C 1 309 ? 37.983 -35.775 -10.330 1.00 47.65 309 SER C O 1
ATOM 9436 N N . MET C 1 310 ? 38.406 -34.641 -12.231 1.00 45.95 310 MET C N 1
ATOM 9437 C CA . MET C 1 310 ? 37.008 -34.498 -12.601 1.00 47.46 310 MET C CA 1
ATOM 9438 C C . MET C 1 310 ? 36.792 -34.995 -14.024 1.00 45.99 310 MET C C 1
ATOM 9439 O O . MET C 1 310 ? 37.736 -35.322 -14.749 1.00 45.30 310 MET C O 1
ATOM 9444 N N . VAL C 1 311 ? 35.520 -35.050 -14.416 1.00 45.39 311 VAL C N 1
ATOM 9445 C CA . VAL C 1 311 ? 35.110 -35.522 -15.733 1.00 44.69 311 VAL C CA 1
ATOM 9446 C C . VAL C 1 311 ? 34.068 -34.562 -16.288 1.00 44.26 311 VAL C C 1
ATOM 9447 O O . VAL C 1 311 ? 33.130 -34.179 -15.580 1.00 45.36 311 VAL C O 1
ATOM 9451 N N . ALA C 1 312 ? 34.236 -34.172 -17.549 1.00 42.88 312 ALA C N 1
ATOM 9452 C CA . ALA C 1 312 ? 33.269 -33.341 -18.251 1.00 42.16 312 ALA C CA 1
ATOM 9453 C C . ALA C 1 312 ? 32.481 -34.188 -19.242 1.00 42.71 312 ALA C C 1
ATOM 9454 O O . ALA C 1 312 ? 33.043 -35.047 -19.927 1.00 42.97 312 ALA C O 1
ATOM 9456 N N . SER C 1 313 ? 31.174 -33.942 -19.313 1.00 43.10 313 SER C N 1
ATOM 9457 C CA . SER C 1 313 ? 30.293 -34.687 -20.203 1.00 44.09 313 SER C CA 1
ATOM 9458 C C . SER C 1 313 ? 29.212 -33.761 -20.732 1.00 46.11 313 SER C C 1
ATOM 9459 O O . SER C 1 313 ? 28.584 -33.028 -19.960 1.00 47.49 313 SER C O 1
ATOM 9462 N N . THR C 1 314 ? 28.983 -33.818 -22.041 1.00 46.59 314 THR C N 1
ATOM 9463 C CA . THR C 1 314 ? 27.975 -32.998 -22.696 1.00 49.14 314 THR C CA 1
ATOM 9464 C C . THR C 1 314 ? 26.673 -33.749 -22.938 1.00 51.81 314 THR C C 1
ATOM 9465 O O . THR C 1 314 ? 25.836 -33.283 -23.719 1.00 52.74 314 THR C O 1
ATOM 9469 N N . SER C 1 315 ? 26.490 -34.902 -22.303 1.00 54.17 315 SER C N 1
ATOM 9470 C CA . SER C 1 315 ? 25.237 -35.623 -22.418 1.00 57.80 315 SER C CA 1
ATOM 9471 C C . SER C 1 315 ? 24.110 -34.815 -21.774 1.00 61.13 315 SER C C 1
ATOM 9472 O O . SER C 1 315 ? 24.337 -34.074 -20.814 1.00 60.23 315 SER C O 1
ATOM 9475 N N . PRO C 1 316 ? 22.886 -34.929 -22.297 1.00 65.63 316 PRO C N 1
ATOM 9476 C CA . PRO C 1 316 ? 21.779 -34.138 -21.732 1.00 68.67 316 PRO C CA 1
ATOM 9477 C C . PRO C 1 316 ? 21.503 -34.446 -20.273 1.00 70.39 316 PRO C C 1
ATOM 9478 O O . PRO C 1 316 ? 21.117 -33.543 -19.519 1.00 70.55 316 PRO C O 1
ATOM 9482 N N . GLU C 1 317 ? 21.697 -35.695 -19.848 1.00 71.78 317 GLU C N 1
ATOM 9483 C CA . GLU C 1 317 ? 21.501 -36.037 -18.444 1.00 73.41 317 GLU C CA 1
ATOM 9484 C C . GLU C 1 317 ? 22.555 -35.378 -17.561 1.00 72.66 317 GLU C C 1
ATOM 9485 O O . GLU C 1 317 ? 22.232 -34.840 -16.495 1.00 73.55 317 GLU C O 1
ATOM 9491 N N . ASP C 1 318 ? 23.820 -35.399 -17.992 1.00 71.33 318 ASP C N 1
ATOM 9492 C CA . ASP C 1 318 ? 24.908 -34.876 -17.174 1.00 70.98 318 ASP C CA 1
ATOM 9493 C C . ASP C 1 318 ? 25.004 -33.357 -17.204 1.00 72.94 318 ASP C C 1
ATOM 9494 O O . ASP C 1 318 ? 25.630 -32.775 -16.309 1.00 72.24 318 ASP C O 1
ATOM 9499 N N . LEU C 1 319 ? 24.412 -32.701 -18.207 1.00 75.79 319 LEU C N 1
ATOM 9500 C CA . LEU C 1 319 ? 24.447 -31.243 -18.254 1.00 76.93 319 LEU C CA 1
ATOM 9501 C C . LEU C 1 319 ? 23.539 -30.617 -17.204 1.00 78.18 319 LEU C C 1
ATOM 9502 O O . LEU C 1 319 ? 23.719 -29.442 -16.865 1.00 77.47 319 LEU C O 1
ATOM 9507 N N . ALA C 1 320 ? 22.572 -31.369 -16.688 1.00 79.90 320 ALA C N 1
ATOM 9508 C CA . ALA C 1 320 ? 21.738 -30.905 -15.594 1.00 81.74 320 ALA C CA 1
ATOM 9509 C C . ALA C 1 320 ? 22.487 -31.029 -14.270 1.00 81.55 320 ALA C C 1
ATOM 9510 O O . ALA C 1 320 ? 22.968 -30.040 -13.719 1.00 81.60 320 ALA C O 1
ATOM 9512 N N . VAL C 1 330 ? 30.186 -34.186 -13.336 1.00 54.62 330 VAL C N 1
ATOM 9513 C CA . VAL C 1 330 ? 29.857 -35.602 -13.237 1.00 55.15 330 VAL C CA 1
ATOM 9514 C C . VAL C 1 330 ? 31.091 -36.365 -12.763 1.00 54.20 330 VAL C C 1
ATOM 9515 O O . VAL C 1 330 ? 32.221 -35.934 -12.989 1.00 52.92 330 VAL C O 1
ATOM 9519 N N . LYS C 1 331 ? 30.872 -37.499 -12.106 1.00 54.86 331 LYS C N 1
ATOM 9520 C CA . LYS C 1 331 ? 31.951 -38.218 -11.446 1.00 54.24 331 LYS C CA 1
ATOM 9521 C C . LYS C 1 331 ? 32.585 -39.249 -12.377 1.00 52.64 331 LYS C C 1
ATOM 9522 O O . LYS C 1 331 ? 31.985 -39.701 -13.355 1.00 53.18 331 LYS C O 1
ATOM 9528 N N . ASN C 1 332 ? 33.818 -39.621 -12.046 1.00 50.83 332 ASN C N 1
ATOM 9529 C CA . ASN C 1 332 ? 34.571 -40.586 -12.839 1.00 49.79 332 ASN C CA 1
ATOM 9530 C C . ASN C 1 332 ? 34.169 -42.002 -12.446 1.00 50.33 332 ASN C C 1
ATOM 9531 O O . ASN C 1 332 ? 34.354 -42.387 -11.286 1.00 51.32 332 ASN C O 1
ATOM 9536 N N . PRO C 1 333 ? 33.635 -42.809 -13.369 1.00 49.79 333 PRO C N 1
ATOM 9537 C CA . PRO C 1 333 ? 33.187 -44.160 -13.004 1.00 50.47 333 PRO C CA 1
ATOM 9538 C C . PRO C 1 333 ? 34.313 -45.161 -12.798 1.00 50.28 333 PRO C C 1
ATOM 9539 O O . PRO C 1 333 ? 34.036 -46.293 -12.380 1.00 51.46 333 PRO C O 1
ATOM 9543 N N . TYR C 1 334 ? 35.561 -44.792 -13.077 1.00 48.96 334 TYR C N 1
ATOM 9544 C CA . TYR C 1 334 ? 36.693 -45.693 -12.914 1.00 49.27 334 TYR C CA 1
ATOM 9545 C C . TYR C 1 334 ? 37.516 -45.399 -11.667 1.00 49.50 334 TYR C C 1
ATOM 9546 O O . TYR C 1 334 ? 38.552 -46.039 -11.462 1.00 49.24 334 TYR C O 1
ATOM 9555 N N . LEU C 1 335 ? 37.086 -44.455 -10.834 1.00 50.43 335 LEU C N 1
ATOM 9556 C CA . LEU C 1 335 ? 37.833 -44.055 -9.652 1.00 51.07 335 LEU C CA 1
ATOM 9557 C C . LEU C 1 335 ? 37.039 -44.361 -8.391 1.00 52.81 335 LEU C C 1
ATOM 9558 O O . LEU C 1 335 ? 35.804 -44.358 -8.397 1.00 53.26 335 LEU C O 1
ATOM 9563 N N . GLU C 1 336 ? 37.763 -44.630 -7.308 1.00 54.20 336 GLU C N 1
ATOM 9564 C CA . GLU C 1 336 ? 37.154 -44.731 -5.993 1.00 56.33 336 GLU C CA 1
ATOM 9565 C C . GLU C 1 336 ? 37.023 -43.341 -5.377 1.00 56.71 336 GLU C C 1
ATOM 9566 O O . GLU C 1 336 ? 37.695 -42.389 -5.782 1.00 55.97 336 GLU C O 1
ATOM 9572 N N . SER C 1 337 ? 36.145 -43.230 -4.384 1.00 58.12 337 SER C N 1
ATOM 9573 C CA . SER C 1 337 ? 35.822 -41.946 -3.781 1.00 58.56 337 SER C CA 1
ATOM 9574 C C . SER C 1 337 ? 36.068 -41.977 -2.279 1.00 60.45 337 SER C C 1
ATOM 9575 O O . SER C 1 337 ? 35.980 -43.028 -1.637 1.00 61.77 337 SER C O 1
ATOM 9578 N N . SER C 1 338 ? 36.376 -40.806 -1.727 1.00 60.76 338 SER C N 1
ATOM 9579 C CA . SER C 1 338 ? 36.561 -40.655 -0.294 1.00 62.69 338 SER C CA 1
ATOM 9580 C C . SER C 1 338 ? 35.208 -40.680 0.415 1.00 64.74 338 SER C C 1
ATOM 9581 O O . SER C 1 338 ? 34.146 -40.750 -0.211 1.00 63.94 338 SER C O 1
ATOM 9584 N N . GLU C 1 339 ? 35.247 -40.618 1.748 1.00 67.43 339 GLU C N 1
ATOM 9585 C CA . GLU C 1 339 ? 34.014 -40.576 2.524 1.00 70.07 339 GLU C CA 1
ATOM 9586 C C . GLU C 1 339 ? 33.246 -39.277 2.315 1.00 68.31 339 GLU C C 1
ATOM 9587 O O . GLU C 1 339 ? 32.065 -39.208 2.670 1.00 69.53 339 GLU C O 1
ATOM 9593 N N . TRP C 1 340 ? 33.887 -38.253 1.751 1.00 64.65 340 TRP C N 1
ATOM 9594 C CA . TRP C 1 340 ? 33.243 -36.976 1.470 1.00 63.13 340 TRP C CA 1
ATOM 9595 C C . TRP C 1 340 ? 33.002 -36.765 -0.022 1.00 63.17 340 TRP C C 1
ATOM 9596 O O . TRP C 1 340 ? 32.893 -35.621 -0.474 1.00 63.15 340 TRP C O 1
ATOM 9607 N N . GLY C 1 341 ? 32.921 -37.846 -0.796 1.00 63.30 341 GLY C N 1
ATOM 9608 C CA . GLY C 1 341 ? 32.607 -37.763 -2.206 1.00 62.12 341 GLY C CA 1
ATOM 9609 C C . GLY C 1 341 ? 33.752 -37.370 -3.113 1.00 59.80 341 GLY C C 1
ATOM 9610 O O . GLY C 1 341 ? 33.544 -37.263 -4.329 1.00 58.70 341 GLY C O 1
ATOM 9611 N N . TRP C 1 342 ? 34.949 -37.151 -2.575 1.00 59.22 342 TRP C N 1
ATOM 9612 C CA . TRP C 1 342 ? 36.100 -36.768 -3.381 1.00 57.44 342 TRP C CA 1
ATOM 9613 C C . TRP C 1 342 ? 36.775 -38.017 -3.933 1.00 55.15 342 TRP C C 1
ATOM 9614 O O . TRP C 1 342 ? 37.096 -38.942 -3.180 1.00 56.34 342 TRP C O 1
ATOM 9625 N N . GLN C 1 343 ? 36.987 -38.039 -5.245 1.00 51.78 343 GLN C N 1
ATOM 9626 C CA . GLN C 1 343 ? 37.510 -39.225 -5.907 1.00 49.55 343 GLN C CA 1
ATOM 9627 C C . GLN C 1 343 ? 39.024 -39.313 -5.756 1.00 47.77 343 GLN C C 1
ATOM 9628 O O . GLN C 1 343 ? 39.721 -38.303 -5.627 1.00 47.35 343 GLN C O 1
ATOM 9634 N N . ILE C 1 344 ? 39.530 -40.543 -5.772 1.00 46.48 344 ILE C N 1
ATOM 9635 C CA . ILE C 1 344 ? 40.933 -40.833 -5.497 1.00 44.83 344 ILE C CA 1
ATOM 9636 C C . ILE C 1 344 ? 41.615 -41.150 -6.821 1.00 42.53 344 ILE C C 1
ATOM 9637 O O . ILE C 1 344 ? 41.296 -42.152 -7.474 1.00 42.59 344 ILE C O 1
ATOM 9642 N N . ASP C 1 345 ? 42.562 -40.301 -7.214 1.00 40.42 345 ASP C N 1
ATOM 9643 C CA . ASP C 1 345 ? 43.233 -40.422 -8.510 1.00 38.72 345 ASP C CA 1
ATOM 9644 C C . ASP C 1 345 ? 44.671 -39.950 -8.369 1.00 39.12 345 ASP C C 1
ATOM 9645 O O . ASP C 1 345 ? 45.011 -38.814 -8.720 1.00 39.01 345 ASP C O 1
ATOM 9650 N N . PRO C 1 346 ? 45.557 -40.808 -7.851 1.00 39.92 346 PRO C N 1
ATOM 9651 C CA . PRO C 1 346 ? 46.970 -40.407 -7.739 1.00 39.36 346 PRO C CA 1
ATOM 9652 C C . PRO C 1 346 ? 47.632 -40.156 -9.083 1.00 39.77 346 PRO C C 1
ATOM 9653 O O . PRO C 1 346 ? 48.401 -39.195 -9.217 1.00 39.11 346 PRO C O 1
ATOM 9657 N N . LYS C 1 347 ? 47.355 -40.992 -10.088 1.00 40.76 347 LYS C N 1
ATOM 9658 C CA . LYS C 1 347 ? 47.932 -40.770 -11.411 1.00 41.29 347 LYS C CA 1
ATOM 9659 C C . LYS C 1 347 ? 47.538 -39.411 -11.975 1.00 39.85 347 LYS C C 1
ATOM 9660 O O . LYS C 1 347 ? 48.249 -38.864 -12.827 1.00 40.34 347 LYS C O 1
ATOM 9666 N N . GLY C 1 348 ? 46.419 -38.849 -11.512 1.00 38.50 348 GLY C N 1
ATOM 9667 C CA . GLY C 1 348 ? 46.020 -37.528 -11.962 1.00 36.96 348 GLY C CA 1
ATOM 9668 C C . GLY C 1 348 ? 46.967 -36.430 -11.519 1.00 36.29 348 GLY C C 1
ATOM 9669 O O . GLY C 1 348 ? 47.053 -35.383 -12.167 1.00 37.01 348 GLY C O 1
ATOM 9670 N N . ILE C 1 349 ? 47.690 -36.646 -10.417 1.00 35.17 349 ILE C N 1
ATOM 9671 C CA . ILE C 1 349 ? 48.649 -35.636 -9.981 1.00 33.51 349 ILE C CA 1
ATOM 9672 C C . ILE C 1 349 ? 49.881 -35.647 -10.876 1.00 33.76 349 ILE C C 1
ATOM 9673 O O . ILE C 1 349 ? 50.528 -34.610 -11.063 1.00 33.27 349 ILE C O 1
ATOM 9678 N N . ARG C 1 350 ? 50.227 -36.804 -11.446 1.00 35.20 350 ARG C N 1
ATOM 9679 C CA . ARG C 1 350 ? 51.288 -36.833 -12.446 1.00 36.46 350 ARG C CA 1
ATOM 9680 C C . ARG C 1 350 ? 50.842 -36.135 -13.723 1.00 36.23 350 ARG C C 1
ATOM 9681 O O . ARG C 1 350 ? 51.621 -35.402 -14.344 1.00 35.70 350 ARG C O 1
ATOM 9689 N N . ILE C 1 351 ? 49.585 -36.346 -14.120 1.00 36.77 351 ILE C N 1
ATOM 9690 C CA . ILE C 1 351 ? 49.038 -35.656 -15.284 1.00 36.87 351 ILE C CA 1
ATOM 9691 C C . ILE C 1 351 ? 48.985 -34.154 -15.036 1.00 36.27 351 ILE C C 1
ATOM 9692 O O . ILE C 1 351 ? 49.308 -33.351 -15.920 1.00 36.61 351 ILE C O 1
ATOM 9697 N N . THR C 1 352 ? 48.589 -33.751 -13.826 1.00 35.62 352 THR C N 1
ATOM 9698 C CA . THR C 1 352 ? 48.499 -32.329 -13.506 1.00 34.99 352 THR C CA 1
ATOM 9699 C C . THR C 1 352 ? 49.873 -31.672 -13.533 1.00 34.61 352 THR C C 1
ATOM 9700 O O . THR C 1 352 ? 50.048 -30.595 -14.116 1.00 34.56 352 THR C O 1
ATOM 9704 N N . LEU C 1 353 ? 50.864 -32.309 -12.903 1.00 34.43 353 LEU C N 1
ATOM 9705 C CA . LEU C 1 353 ? 52.209 -31.742 -12.870 1.00 34.49 353 LEU C CA 1
ATOM 9706 C C . LEU C 1 353 ? 52.782 -31.590 -14.274 1.00 35.14 353 LEU C C 1
ATOM 9707 O O . LEU C 1 353 ? 53.380 -30.558 -14.599 1.00 35.05 353 LEU C O 1
ATOM 9712 N N . ASN C 1 354 ? 52.607 -32.609 -15.120 1.00 35.64 354 ASN C N 1
ATOM 9713 C CA . ASN C 1 354 ? 53.092 -32.523 -16.494 1.00 36.63 354 ASN C CA 1
ATOM 9714 C C . ASN C 1 354 ? 52.349 -31.448 -17.275 1.00 36.71 354 ASN C C 1
ATOM 9715 O O . ASN C 1 354 ? 52.960 -30.701 -18.048 1.00 36.83 354 ASN C O 1
ATOM 9720 N N . THR C 1 355 ? 51.030 -31.354 -17.084 1.00 36.57 355 THR C N 1
ATOM 9721 C CA . THR C 1 355 ? 50.250 -30.324 -17.762 1.00 35.95 355 THR C CA 1
ATOM 9722 C C . THR C 1 355 ? 50.725 -28.931 -17.370 1.00 35.21 355 THR C C 1
ATOM 9723 O O . THR C 1 355 ? 50.965 -28.077 -18.231 1.00 35.60 355 THR C O 1
ATOM 9727 N N . LEU C 1 356 ? 50.876 -28.690 -16.066 1.00 34.21 356 LEU C N 1
ATOM 9728 C CA . LEU C 1 356 ? 51.274 -27.366 -15.599 1.00 33.67 356 LEU C CA 1
ATOM 9729 C C . LEU C 1 356 ? 52.682 -27.013 -16.059 1.00 34.05 356 LEU C C 1
ATOM 9730 O O . LEU C 1 356 ? 52.939 -25.876 -16.471 1.00 34.49 356 LEU C O 1
ATOM 9735 N N . TYR C 1 357 ? 53.609 -27.970 -15.996 1.00 34.45 357 TYR C N 1
ATOM 9736 C CA . TYR C 1 357 ? 54.988 -27.657 -16.353 1.00 35.94 357 TYR C CA 1
ATOM 9737 C C . TYR C 1 357 ? 55.169 -27.515 -17.858 1.00 37.22 357 TYR C C 1
ATOM 9738 O O . TYR C 1 357 ? 55.996 -26.711 -18.303 1.00 37.52 357 TYR C O 1
ATOM 9747 N N . ASP C 1 358 ? 54.423 -28.283 -18.654 1.00 38.15 358 ASP C N 1
ATOM 9748 C CA . ASP C 1 358 ? 54.515 -28.134 -20.103 1.00 39.78 358 ASP C CA 1
ATOM 9749 C C . ASP C 1 358 ? 53.998 -26.776 -20.558 1.00 40.10 358 ASP C C 1
ATOM 9750 O O . ASP C 1 358 ? 54.500 -26.222 -21.542 1.00 41.12 358 ASP C O 1
ATOM 9755 N N . ARG C 1 359 ? 53.011 -26.220 -19.854 1.00 39.19 359 ARG C N 1
ATOM 9756 C CA . ARG C 1 359 ? 52.436 -24.947 -20.273 1.00 39.65 359 ARG C CA 1
ATOM 9757 C C . ARG C 1 359 ? 53.296 -23.766 -19.839 1.00 39.46 359 ARG C C 1
ATOM 9758 O O . ARG C 1 359 ? 53.498 -22.827 -20.616 1.00 40.35 359 ARG C O 1
ATOM 9766 N N . TYR C 1 360 ? 53.817 -23.795 -18.612 1.00 37.82 360 TYR C N 1
ATOM 9767 C CA . TYR C 1 360 ? 54.473 -22.623 -18.049 1.00 37.20 360 TYR C CA 1
ATOM 9768 C C . TYR C 1 360 ? 55.990 -22.724 -18.005 1.00 37.18 360 TYR C C 1
ATOM 9769 O O . TYR C 1 360 ? 56.657 -21.682 -18.004 1.00 38.50 360 TYR C O 1
ATOM 9778 N N . GLN C 1 361 ? 56.547 -23.936 -17.973 1.00 36.55 361 GLN C N 1
ATOM 9779 C CA . GLN C 1 361 ? 57.997 -24.135 -17.936 1.00 37.69 361 GLN C CA 1
ATOM 9780 C C . GLN C 1 361 ? 58.626 -23.364 -16.778 1.00 38.84 361 GLN C C 1
ATOM 9781 O O . GLN C 1 361 ? 59.681 -22.740 -16.914 1.00 40.21 361 GLN C O 1
ATOM 9787 N N . LYS C 1 362 ? 57.963 -23.402 -15.632 1.00 38.29 362 LYS C N 1
ATOM 9788 C CA . LYS C 1 362 ? 58.373 -22.700 -14.428 1.00 38.48 362 LYS C CA 1
ATOM 9789 C C . LYS C 1 362 ? 58.346 -23.666 -13.256 1.00 37.39 362 LYS C C 1
ATOM 9790 O O . LYS C 1 362 ? 57.648 -24.685 -13.299 1.00 36.78 362 LYS C O 1
ATOM 9796 N N . PRO C 1 363 ? 59.109 -23.385 -12.199 1.00 37.41 363 PRO C N 1
ATOM 9797 C CA . PRO C 1 363 ? 59.076 -24.259 -11.020 1.00 36.09 363 PRO C CA 1
ATOM 9798 C C . PRO C 1 363 ? 57.668 -24.389 -10.459 1.00 33.94 363 PRO C C 1
ATOM 9799 O O . PRO C 1 363 ? 56.918 -23.415 -10.374 1.00 32.69 363 PRO C O 1
ATOM 9803 N N . LEU C 1 364 ? 57.309 -25.613 -10.092 1.00 33.74 364 LEU C N 1
ATOM 9804 C CA . LEU C 1 364 ? 56.035 -25.902 -9.457 1.00 33.59 364 LEU C CA 1
ATOM 9805 C C . LEU C 1 364 ? 56.254 -26.221 -7.984 1.00 34.02 364 LEU C C 1
ATOM 9806 O O . LEU C 1 364 ? 57.359 -26.566 -7.554 1.00 34.69 364 LEU C O 1
ATOM 9811 N N . PHE C 1 365 ? 55.179 -26.097 -7.210 1.00 33.37 365 PHE C N 1
ATOM 9812 C CA . PHE C 1 365 ? 55.223 -26.369 -5.776 1.00 33.53 365 PHE C CA 1
ATOM 9813 C C . PHE C 1 365 ? 53.870 -26.940 -5.380 1.00 33.65 365 PHE C C 1
ATOM 9814 O O . PHE C 1 365 ? 52.868 -26.221 -5.389 1.00 33.89 365 PHE C O 1
ATOM 9822 N N . ILE C 1 366 ? 53.836 -28.226 -5.045 1.00 33.99 366 ILE C N 1
ATOM 9823 C CA . ILE C 1 366 ? 52.613 -28.823 -4.519 1.00 34.24 366 ILE C CA 1
ATOM 9824 C C . ILE C 1 366 ? 52.443 -28.332 -3.086 1.00 34.88 366 ILE C C 1
ATOM 9825 O O . ILE C 1 366 ? 53.199 -28.722 -2.193 1.00 35.38 366 ILE C O 1
ATOM 9830 N N . VAL C 1 367 ? 51.457 -27.465 -2.867 1.00 35.14 367 VAL C N 1
ATOM 9831 C CA . VAL C 1 367 ? 51.254 -26.841 -1.565 1.00 36.46 367 VAL C CA 1
ATOM 9832 C C . VAL C 1 367 ? 50.041 -27.384 -0.826 1.00 37.00 367 VAL C C 1
ATOM 9833 O O . VAL C 1 367 ? 49.866 -27.057 0.358 1.00 38.58 367 VAL C O 1
ATOM 9837 N N . GLU C 1 368 ? 49.202 -28.194 -1.472 1.00 36.50 368 GLU C N 1
ATOM 9838 C CA . GLU C 1 368 ? 48.068 -28.825 -0.806 1.00 37.02 368 GLU C CA 1
ATOM 9839 C C . GLU C 1 368 ? 47.803 -30.178 -1.447 1.00 37.62 368 GLU C C 1
ATOM 9840 O O . GLU C 1 368 ? 47.645 -30.265 -2.668 1.00 38.50 368 GLU C O 1
ATOM 9846 N N . ASN C 1 369 ? 47.741 -31.219 -0.616 1.00 37.64 369 ASN C N 1
ATOM 9847 C CA . ASN C 1 369 ? 47.404 -32.568 -1.058 1.00 37.40 369 ASN C CA 1
ATOM 9848 C C . ASN C 1 369 ? 47.214 -33.469 0.155 1.00 38.26 369 ASN C C 1
ATOM 9849 O O . ASN C 1 369 ? 48.113 -33.582 0.992 1.00 38.46 369 ASN C O 1
ATOM 9854 N N . GLY C 1 370 ? 46.059 -34.109 0.271 1.00 38.86 370 GLY C N 1
ATOM 9855 C CA . GLY C 1 370 ? 45.814 -34.967 1.417 1.00 39.89 370 GLY C CA 1
ATOM 9856 C C . GLY C 1 370 ? 44.478 -35.660 1.289 1.00 40.55 370 GLY C C 1
ATOM 9857 O O . GLY C 1 370 ? 43.722 -35.442 0.335 1.00 39.88 370 GLY C O 1
ATOM 9858 N N . LEU C 1 371 ? 44.199 -36.508 2.275 1.00 41.84 371 LEU C N 1
ATOM 9859 C CA . LEU C 1 371 ? 42.965 -37.281 2.334 1.00 42.56 371 LEU C CA 1
ATOM 9860 C C . LEU C 1 371 ? 42.212 -36.908 3.601 1.00 42.60 371 LEU C C 1
ATOM 9861 O O . LEU C 1 371 ? 42.742 -37.048 4.707 1.00 43.37 371 LEU C O 1
ATOM 9866 N N . GLY C 1 372 ? 40.978 -36.426 3.435 1.00 41.99 372 GLY C N 1
ATOM 9867 C CA . GLY C 1 372 ? 40.097 -36.196 4.563 1.00 42.66 372 GLY C CA 1
ATOM 9868 C C . GLY C 1 372 ? 39.311 -37.455 4.859 1.00 44.84 372 GLY C C 1
ATOM 9869 O O . GLY C 1 372 ? 38.655 -38.011 3.974 1.00 45.76 372 GLY C O 1
ATOM 9870 N N . ALA C 1 373 ? 39.384 -37.912 6.107 1.00 45.52 373 ALA C N 1
ATOM 9871 C CA . ALA C 1 373 ? 38.766 -39.180 6.462 1.00 47.33 373 ALA C CA 1
ATOM 9872 C C . ALA C 1 373 ? 38.425 -39.192 7.944 1.00 48.48 373 ALA C C 1
ATOM 9873 O O . ALA C 1 373 ? 39.036 -38.478 8.744 1.00 47.54 373 ALA C O 1
ATOM 9875 N N . VAL C 1 374 ? 37.440 -40.019 8.293 1.00 50.56 374 VAL C N 1
ATOM 9876 C CA . VAL C 1 374 ? 37.058 -40.197 9.688 1.00 51.83 374 VAL C CA 1
ATOM 9877 C C . VAL C 1 374 ? 38.129 -41.008 10.403 1.00 52.70 374 VAL C C 1
ATOM 9878 O O . VAL C 1 374 ? 38.539 -42.077 9.933 1.00 53.39 374 VAL C O 1
ATOM 9882 N N . ASP C 1 375 ? 38.588 -40.503 11.542 1.00 53.12 375 ASP C N 1
ATOM 9883 C CA . ASP C 1 375 ? 39.550 -41.207 12.375 1.00 54.37 375 ASP C CA 1
ATOM 9884 C C . ASP C 1 375 ? 38.850 -41.804 13.586 1.00 57.09 375 ASP C C 1
ATOM 9885 O O . ASP C 1 375 ? 37.942 -41.193 14.157 1.00 57.60 375 ASP C O 1
ATOM 9890 N N . VAL C 1 376 ? 39.274 -43.004 13.970 1.00 59.53 376 VAL C N 1
ATOM 9891 C CA . VAL C 1 376 ? 38.761 -43.690 15.150 1.00 62.83 376 VAL C CA 1
ATOM 9892 C C . VAL C 1 376 ? 39.938 -43.960 16.073 1.00 64.31 376 VAL C C 1
ATOM 9893 O O . VAL C 1 376 ? 40.921 -44.593 15.666 1.00 64.23 376 VAL C O 1
ATOM 9897 N N . VAL C 1 377 ? 39.847 -43.472 17.305 1.00 66.40 377 VAL C N 1
ATOM 9898 C CA . VAL C 1 377 ? 40.897 -43.668 18.297 1.00 67.47 377 VAL C CA 1
ATOM 9899 C C . VAL C 1 377 ? 40.684 -45.016 18.969 1.00 71.29 377 VAL C C 1
ATOM 9900 O O . VAL C 1 377 ? 39.589 -45.311 19.461 1.00 73.98 377 VAL C O 1
ATOM 9904 N N . GLU C 1 378 ? 41.731 -45.837 18.988 1.00 71.76 378 GLU C N 1
ATOM 9905 C CA . GLU C 1 378 ? 41.632 -47.182 19.530 1.00 73.70 378 GLU C CA 1
ATOM 9906 C C . GLU C 1 378 ? 41.713 -47.151 21.055 1.00 75.73 378 GLU C C 1
ATOM 9907 O O . GLU C 1 378 ? 41.865 -46.097 21.680 1.00 74.92 378 GLU C O 1
ATOM 9913 N N . GLU C 1 379 ? 41.607 -48.335 21.664 1.00 78.87 379 GLU C N 1
ATOM 9914 C CA . GLU C 1 379 ? 41.667 -48.431 23.119 1.00 81.02 379 GLU C CA 1
ATOM 9915 C C . GLU C 1 379 ? 43.042 -48.037 23.645 1.00 80.60 379 GLU C C 1
ATOM 9916 O O . GLU C 1 379 ? 43.153 -47.438 24.721 1.00 80.53 379 GLU C O 1
ATOM 9918 N N . ASP C 1 380 ? 44.098 -48.360 22.901 1.00 81.08 380 ASP C N 1
ATOM 9919 C CA . ASP C 1 380 ? 45.453 -47.989 23.290 1.00 81.17 380 ASP C CA 1
ATOM 9920 C C . ASP C 1 380 ? 45.757 -46.517 23.043 1.00 77.64 380 ASP C C 1
ATOM 9921 O O . ASP C 1 380 ? 46.851 -46.061 23.391 1.00 78.20 380 ASP C O 1
ATOM 9926 N N . GLY C 1 381 ? 44.823 -45.768 22.456 1.00 74.18 381 GLY C N 1
ATOM 9927 C CA . GLY C 1 381 ? 45.046 -44.383 22.114 1.00 71.64 381 GLY C CA 1
ATOM 9928 C C . GLY C 1 381 ? 45.622 -44.154 20.734 1.00 70.95 381 GLY C C 1
ATOM 9929 O O . GLY C 1 381 ? 45.679 -43.001 20.289 1.00 70.25 381 GLY C O 1
ATOM 9930 N N . SER C 1 382 ? 46.045 -45.210 20.044 1.00 71.26 382 SER C N 1
ATOM 9931 C CA . SER C 1 382 ? 46.628 -45.069 18.721 1.00 68.63 382 SER C CA 1
ATOM 9932 C C . SER C 1 382 ? 45.556 -44.700 17.697 1.00 66.07 382 SER C C 1
ATOM 9933 O O . SER C 1 382 ? 44.350 -44.781 17.951 1.00 66.68 382 SER C O 1
ATOM 9936 N N . ILE C 1 383 ? 46.016 -44.281 16.522 1.00 63.34 383 ILE C N 1
ATOM 9937 C CA . ILE C 1 383 ? 45.153 -43.971 15.388 1.00 61.44 383 ILE C CA 1
ATOM 9938 C C . ILE C 1 383 ? 45.774 -44.633 14.167 1.00 61.24 383 ILE C C 1
ATOM 9939 O O . ILE C 1 383 ? 46.839 -44.208 13.699 1.00 60.47 383 ILE C O 1
ATOM 9944 N N . GLN C 1 384 ? 45.122 -45.674 13.655 1.00 62.20 384 GLN C N 1
ATOM 9945 C CA . GLN C 1 384 ? 45.628 -46.450 12.523 1.00 62.29 384 GLN C CA 1
ATOM 9946 C C . GLN C 1 384 ? 44.978 -45.915 11.251 1.00 59.48 384 GLN C C 1
ATOM 9947 O O . GLN C 1 384 ? 43.956 -46.425 10.789 1.00 60.11 384 GLN C O 1
ATOM 9953 N N . ASP C 1 385 ? 45.583 -44.880 10.677 1.00 56.67 385 ASP C N 1
ATOM 9954 C CA . ASP C 1 385 ? 45.070 -44.265 9.453 1.00 54.69 385 ASP C CA 1
ATOM 9955 C C . ASP C 1 385 ? 45.816 -44.797 8.229 1.00 54.78 385 ASP C C 1
ATOM 9956 O O . ASP C 1 385 ? 46.501 -44.070 7.509 1.00 53.57 385 ASP C O 1
ATOM 9961 N N . ASP C 1 386 ? 45.669 -46.105 8.003 1.00 56.56 386 ASP C N 1
ATOM 9962 C CA . ASP C 1 386 ? 46.257 -46.720 6.817 1.00 56.94 386 ASP C CA 1
ATOM 9963 C C . ASP C 1 386 ? 45.605 -46.204 5.541 1.00 55.71 386 ASP C C 1
ATOM 9964 O O . ASP C 1 386 ? 46.257 -46.146 4.492 1.00 55.09 386 ASP C O 1
ATOM 9969 N N . TYR C 1 387 ? 44.324 -45.835 5.613 1.00 55.40 387 TYR C N 1
ATOM 9970 C CA . TYR C 1 387 ? 43.653 -45.227 4.470 1.00 54.06 387 TYR C CA 1
ATOM 9971 C C . TYR C 1 387 ? 44.353 -43.943 4.045 1.00 51.54 387 TYR C C 1
ATOM 9972 O O . TYR C 1 387 ? 44.504 -43.674 2.848 1.00 50.64 387 TYR C O 1
ATOM 9981 N N . ARG C 1 388 ? 44.797 -43.141 5.016 1.00 50.41 388 ARG C N 1
ATOM 9982 C CA . ARG C 1 388 ? 45.500 -41.906 4.692 1.00 48.56 388 ARG C CA 1
ATOM 9983 C C . ARG C 1 388 ? 46.907 -42.182 4.180 1.00 48.18 388 ARG C C 1
ATOM 9984 O O . ARG C 1 388 ? 47.412 -41.437 3.332 1.00 47.16 388 ARG C O 1
ATOM 9992 N N . ILE C 1 389 ? 47.553 -43.238 4.679 1.00 48.99 389 ILE C N 1
ATOM 9993 C CA . ILE C 1 389 ? 48.878 -43.592 4.182 1.00 48.36 389 ILE C CA 1
ATOM 9994 C C . ILE C 1 389 ? 48.797 -44.056 2.733 1.00 48.02 389 ILE C C 1
ATOM 9995 O O . ILE C 1 389 ? 49.625 -43.674 1.898 1.00 46.98 389 ILE C O 1
ATOM 10000 N N . ASN C 1 390 ? 47.794 -44.880 2.411 1.00 49.02 390 ASN C N 1
ATOM 10001 C CA . ASN C 1 390 ? 47.646 -45.378 1.047 1.00 49.34 390 ASN C CA 1
ATOM 10002 C C . ASN C 1 390 ? 47.429 -44.236 0.062 1.00 47.00 390 ASN C C 1
ATOM 10003 O O . ASN C 1 390 ? 48.009 -44.231 -1.030 1.00 47.42 390 ASN C O 1
ATOM 10008 N N . TYR C 1 391 ? 46.595 -43.261 0.430 1.00 45.08 391 TYR C N 1
ATOM 10009 C CA . TYR C 1 391 ? 46.378 -42.102 -0.429 1.00 42.59 391 TYR C CA 1
ATOM 10010 C C . TYR C 1 391 ? 47.676 -41.333 -0.647 1.00 41.76 391 TYR C C 1
ATOM 10011 O O . TYR C 1 391 ? 48.052 -41.034 -1.786 1.00 41.29 391 TYR C O 1
ATOM 10020 N N . LEU C 1 392 ? 48.376 -41.006 0.443 1.00 41.31 392 LEU C N 1
ATOM 10021 C CA . LEU C 1 392 ? 49.581 -40.189 0.335 1.00 40.99 392 LEU C CA 1
ATOM 10022 C C . LEU C 1 392 ? 50.704 -40.938 -0.372 1.00 43.09 392 LEU C C 1
ATOM 10023 O O . LEU C 1 392 ? 51.448 -40.345 -1.163 1.00 43.35 392 LEU C O 1
ATOM 10028 N N . ARG C 1 393 ? 50.846 -42.237 -0.100 1.00 44.81 393 ARG C N 1
ATOM 10029 C CA . ARG C 1 393 ? 51.912 -43.014 -0.728 1.00 46.18 393 ARG C CA 1
ATOM 10030 C C . ARG C 1 393 ? 51.718 -43.092 -2.237 1.00 46.60 393 ARG C C 1
ATOM 10031 O O . ARG C 1 393 ? 52.659 -42.870 -3.009 1.00 46.62 393 ARG C O 1
ATOM 10039 N N . ASP C 1 394 ? 50.498 -43.408 -2.676 1.00 46.99 394 ASP C N 1
ATOM 10040 C CA . ASP C 1 394 ? 50.234 -43.536 -4.106 1.00 47.03 394 ASP C CA 1
ATOM 10041 C C . ASP C 1 394 ? 50.428 -42.208 -4.826 1.00 44.83 394 ASP C C 1
ATOM 10042 O O . ASP C 1 394 ? 50.952 -42.172 -5.946 1.00 45.23 394 ASP C O 1
ATOM 10047 N N . HIS C 1 395 ? 50.014 -41.104 -4.200 1.00 42.50 395 HIS C N 1
ATOM 10048 C CA . HIS C 1 395 ? 50.206 -39.795 -4.815 1.00 40.68 395 HIS C CA 1
ATOM 10049 C C . HIS C 1 395 ? 51.683 -39.429 -4.884 1.00 41.86 395 HIS C C 1
ATOM 10050 O O . HIS C 1 395 ? 52.143 -38.874 -5.888 1.00 41.55 395 HIS C O 1
ATOM 10057 N N . LEU C 1 396 ? 52.441 -39.737 -3.829 1.00 43.52 396 LEU C N 1
ATOM 10058 C CA . LEU C 1 396 ? 53.859 -39.397 -3.816 1.00 44.36 396 LEU C CA 1
ATOM 10059 C C . LEU C 1 396 ? 54.649 -40.236 -4.812 1.00 45.95 396 LEU C C 1
ATOM 10060 O O . LEU C 1 396 ? 55.642 -39.756 -5.370 1.00 45.79 396 LEU C O 1
ATOM 10065 N N . LYS C 1 397 ? 54.232 -41.483 -5.045 1.00 47.46 397 LYS C N 1
ATOM 10066 C CA . LYS C 1 397 ? 54.862 -42.283 -6.090 1.00 48.50 397 LYS C CA 1
ATOM 10067 C C . LYS C 1 397 ? 54.622 -41.670 -7.463 1.00 46.87 397 LYS C C 1
ATOM 10068 O O . LYS C 1 397 ? 55.527 -41.640 -8.306 1.00 47.72 397 LYS C O 1
ATOM 10074 N N . GLU C 1 398 ? 53.405 -41.177 -7.706 1.00 44.47 398 GLU C N 1
ATOM 10075 C CA . GLU C 1 398 ? 53.116 -40.515 -8.973 1.00 42.48 398 GLU C CA 1
ATOM 10076 C C . GLU C 1 398 ? 53.807 -39.162 -9.065 1.00 40.91 398 GLU C C 1
ATOM 10077 O O . GLU C 1 398 ? 54.192 -38.738 -10.161 1.00 40.91 398 GLU C O 1
ATOM 10083 N N . VAL C 1 399 ? 53.966 -38.472 -7.933 1.00 39.44 399 VAL C N 1
ATOM 10084 C CA . VAL C 1 399 ? 54.749 -37.240 -7.917 1.00 38.13 399 VAL C CA 1
ATOM 10085 C C . VAL C 1 399 ? 56.194 -37.532 -8.297 1.00 39.51 399 VAL C C 1
ATOM 10086 O O . VAL C 1 399 ? 56.820 -36.779 -9.054 1.00 40.16 399 VAL C O 1
ATOM 10090 N N . ARG C 1 400 ? 56.741 -38.639 -7.788 1.00 40.07 400 ARG C N 1
ATOM 10091 C CA . ARG C 1 400 ? 58.097 -39.035 -8.153 1.00 41.59 400 ARG C CA 1
ATOM 10092 C C . ARG C 1 400 ? 58.201 -39.365 -9.636 1.00 42.76 400 ARG C C 1
ATOM 10093 O O . ARG C 1 400 ? 59.254 -39.150 -10.248 1.00 43.05 400 ARG C O 1
ATOM 10101 N N . GLU C 1 401 ? 57.124 -39.882 -10.232 1.00 43.59 401 GLU C N 1
ATOM 10102 C CA . GLU C 1 401 ? 57.137 -40.165 -11.664 1.00 44.82 401 GLU C CA 1
ATOM 10103 C C . GLU C 1 401 ? 57.183 -38.879 -12.479 1.00 42.87 401 GLU C C 1
ATOM 10104 O O . GLU C 1 401 ? 57.884 -38.808 -13.496 1.00 43.67 401 GLU C O 1
ATOM 10110 N N . ALA C 1 402 ? 56.442 -37.854 -12.051 1.00 40.55 402 ALA C N 1
ATOM 10111 C CA . ALA C 1 402 ? 56.468 -36.578 -12.759 1.00 39.08 402 ALA C CA 1
ATOM 10112 C C . ALA C 1 402 ? 57.839 -35.922 -12.660 1.00 40.49 402 ALA C C 1
ATOM 10113 O O . ALA C 1 402 ? 58.297 -35.280 -13.612 1.00 41.40 402 ALA C O 1
ATOM 10115 N N . ILE C 1 403 ? 58.508 -36.072 -11.514 1.00 40.47 403 ILE C N 1
ATOM 10116 C CA . ILE C 1 403 ? 59.877 -35.582 -11.383 1.00 40.57 403 ILE C CA 1
ATOM 10117 C C . ILE C 1 403 ? 60.787 -36.293 -12.375 1.00 42.10 403 ILE C C 1
ATOM 10118 O O . ILE C 1 403 ? 61.646 -35.670 -13.012 1.00 42.74 403 ILE C O 1
ATOM 10123 N N . ALA C 1 404 ? 60.611 -37.609 -12.527 1.00 43.16 404 ALA C N 1
ATOM 10124 C CA . ALA C 1 404 ? 61.370 -38.357 -13.521 1.00 45.26 404 ALA C CA 1
ATOM 10125 C C . ALA C 1 404 ? 60.988 -37.971 -14.943 1.00 45.75 404 ALA C C 1
ATOM 10126 O O . ALA C 1 404 ? 61.798 -38.148 -15.858 1.00 46.86 404 ALA C O 1
ATOM 10128 N N . ASP C 1 405 ? 59.774 -37.454 -15.150 1.00 45.18 405 ASP C N 1
ATOM 10129 C CA . ASP C 1 405 ? 59.395 -36.919 -16.451 1.00 44.86 405 ASP C CA 1
ATOM 10130 C C . ASP C 1 405 ? 60.072 -35.591 -16.754 1.00 43.74 405 ASP C C 1
ATOM 10131 O O . ASP C 1 405 ? 59.996 -35.123 -17.895 1.00 42.43 405 ASP C O 1
ATOM 10136 N N . GLY C 1 406 ? 60.723 -34.974 -15.769 1.00 43.83 406 GLY C N 1
ATOM 10137 C CA . GLY C 1 406 ? 61.387 -33.700 -15.955 1.00 44.15 406 GLY C CA 1
ATOM 10138 C C . GLY C 1 406 ? 60.694 -32.519 -15.312 1.00 43.80 406 GLY C C 1
ATOM 10139 O O . GLY C 1 406 ? 61.150 -31.385 -15.497 1.00 44.40 406 GLY C O 1
ATOM 10140 N N . VAL C 1 407 ? 59.610 -32.740 -14.568 1.00 43.24 407 VAL C N 1
ATOM 10141 C CA . VAL C 1 407 ? 58.914 -31.641 -13.908 1.00 42.56 407 VAL C CA 1
ATOM 10142 C C . VAL C 1 407 ? 59.819 -31.037 -12.842 1.00 43.06 407 VAL C C 1
ATOM 10143 O O . VAL C 1 407 ? 60.428 -31.756 -12.039 1.00 43.94 407 VAL C O 1
ATOM 10147 N N . ASP C 1 408 ? 59.920 -29.710 -12.839 1.00 42.76 408 ASP C N 1
ATOM 10148 C CA . ASP C 1 408 ? 60.721 -28.984 -11.855 1.00 43.44 408 ASP C CA 1
ATOM 10149 C C . ASP C 1 408 ? 59.835 -28.689 -10.651 1.00 41.52 408 ASP C C 1
ATOM 10150 O O . ASP C 1 408 ? 59.021 -27.762 -10.675 1.00 40.30 408 ASP C O 1
ATOM 10155 N N . LEU C 1 409 ? 59.996 -29.476 -9.591 1.00 41.62 409 LEU C N 1
ATOM 10156 C CA . LEU C 1 409 ? 59.144 -29.404 -8.411 1.00 40.89 409 LEU C CA 1
ATOM 10157 C C . LEU C 1 409 ? 59.963 -28.923 -7.220 1.00 41.06 409 LEU C C 1
ATOM 10158 O O . LEU C 1 409 ? 60.967 -29.547 -6.859 1.00 41.72 409 LEU C O 1
ATOM 10163 N N . ILE C 1 410 ? 59.529 -27.817 -6.612 1.00 40.77 410 ILE C N 1
ATOM 10164 C CA . ILE C 1 410 ? 60.239 -27.269 -5.460 1.00 41.45 410 ILE C CA 1
ATOM 10165 C C . ILE C 1 410 ? 60.060 -28.171 -4.244 1.00 41.82 410 ILE C C 1
ATOM 10166 O O . ILE C 1 410 ? 61.027 -28.504 -3.549 1.00 42.38 410 ILE C O 1
ATOM 10171 N N . GLY C 1 411 ? 58.828 -28.574 -3.965 1.00 41.72 411 GLY C N 1
ATOM 10172 C CA . GLY C 1 411 ? 58.585 -29.387 -2.793 1.00 42.42 411 GLY C CA 1
ATOM 10173 C C . GLY C 1 411 ? 57.171 -29.918 -2.764 1.00 40.83 411 GLY C C 1
ATOM 10174 O O . GLY C 1 411 ? 56.463 -29.922 -3.772 1.00 39.80 411 GLY C O 1
ATOM 10175 N N . TYR C 1 412 ? 56.769 -30.366 -1.575 1.00 39.61 412 TYR C N 1
ATOM 10176 C CA . TYR C 1 412 ? 55.459 -30.985 -1.388 1.00 37.85 412 TYR C CA 1
ATOM 10177 C C . TYR C 1 412 ? 55.067 -30.808 0.072 1.00 38.04 412 TYR C C 1
ATOM 10178 O O . TYR C 1 412 ? 55.707 -31.384 0.957 1.00 38.51 412 TYR C O 1
ATOM 10187 N N . THR C 1 413 ? 54.030 -30.013 0.323 1.00 37.38 413 THR C N 1
ATOM 10188 C CA . THR C 1 413 ? 53.478 -29.835 1.664 1.00 37.79 413 THR C CA 1
ATOM 10189 C C . THR C 1 413 ? 52.053 -30.377 1.648 1.00 37.06 413 THR C C 1
ATOM 10190 O O . THR C 1 413 ? 51.144 -29.740 1.106 1.00 36.48 413 THR C O 1
ATOM 10194 N N . SER C 1 414 ? 51.866 -31.559 2.231 1.00 36.94 414 SER C N 1
ATOM 10195 C CA . SER C 1 414 ? 50.534 -32.134 2.338 1.00 36.43 414 SER C CA 1
ATOM 10196 C C . SER C 1 414 ? 49.640 -31.235 3.184 1.00 35.91 414 SER C C 1
ATOM 10197 O O . SER C 1 414 ? 50.103 -30.529 4.084 1.00 37.20 414 SER C O 1
ATOM 10200 N N . TRP C 1 415 ? 48.345 -31.257 2.886 1.00 34.44 415 TRP C N 1
ATOM 10201 C CA . TRP C 1 415 ? 47.422 -30.334 3.527 1.00 33.79 415 TRP C CA 1
ATOM 10202 C C . TRP C 1 415 ? 47.075 -30.790 4.937 1.00 34.86 415 TRP C C 1
ATOM 10203 O O . TRP C 1 415 ? 46.859 -31.979 5.188 1.00 34.99 415 TRP C O 1
ATOM 10214 N N . GLY C 1 416 ? 47.010 -29.823 5.851 1.00 36.17 416 GLY C N 1
ATOM 10215 C CA . GLY C 1 416 ? 46.645 -30.063 7.226 1.00 37.26 416 GLY C CA 1
ATOM 10216 C C . GLY C 1 416 ? 47.420 -31.194 7.868 1.00 37.81 416 GLY C C 1
ATOM 10217 O O . GLY C 1 416 ? 46.860 -32.243 8.193 1.00 38.06 416 GLY C O 1
ATOM 10218 N N . PRO C 1 417 ? 48.730 -31.009 8.059 1.00 37.64 417 PRO C N 1
ATOM 10219 C CA . PRO C 1 417 ? 49.518 -32.048 8.741 1.00 38.79 417 PRO C CA 1
ATOM 10220 C C . PRO C 1 417 ? 49.089 -32.260 10.178 1.00 40.30 417 PRO C C 1
ATOM 10221 O O . PRO C 1 417 ? 49.360 -33.323 10.749 1.00 41.08 417 PRO C O 1
ATOM 10225 N N . ILE C 1 418 ? 48.436 -31.272 10.778 1.00 40.54 418 ILE C N 1
ATOM 10226 C CA . ILE C 1 418 ? 47.734 -31.418 12.044 1.00 41.42 418 ILE C CA 1
ATOM 10227 C C . ILE C 1 418 ? 46.257 -31.179 11.767 1.00 42.17 418 ILE C C 1
ATOM 10228 O O . ILE C 1 418 ? 45.907 -30.378 10.893 1.00 41.62 418 ILE C O 1
ATOM 10233 N N . ASP C 1 419 ? 45.393 -31.906 12.476 1.00 43.67 419 ASP C N 1
ATOM 10234 C CA . ASP C 1 419 ? 43.957 -31.793 12.245 1.00 44.41 419 ASP C CA 1
ATOM 10235 C C . ASP C 1 419 ? 43.505 -30.348 12.411 1.00 44.24 419 ASP C C 1
ATOM 10236 O O . ASP C 1 419 ? 43.876 -29.677 13.377 1.00 44.24 419 ASP C O 1
ATOM 10241 N N . LEU C 1 420 ? 42.712 -29.863 11.456 1.00 44.14 420 LEU C N 1
ATOM 10242 C CA . LEU C 1 420 ? 42.256 -28.481 11.450 1.00 44.42 420 LEU C CA 1
ATOM 10243 C C . LEU C 1 420 ? 40.766 -28.422 11.143 1.00 44.15 420 LEU C C 1
ATOM 10244 O O . LEU C 1 420 ? 40.131 -29.426 10.810 1.00 44.58 420 LEU C O 1
ATOM 10249 N N . VAL C 1 421 ? 40.213 -27.218 11.258 1.00 43.46 421 VAL C N 1
ATOM 10250 C CA . VAL C 1 421 ? 38.821 -26.973 10.903 1.00 43.53 421 VAL C CA 1
ATOM 10251 C C . VAL C 1 421 ? 38.711 -26.914 9.386 1.00 42.61 421 VAL C C 1
ATOM 10252 O O . VAL C 1 421 ? 39.456 -26.180 8.726 1.00 41.35 421 VAL C O 1
ATOM 10256 N N . SER C 1 422 ? 37.784 -27.692 8.832 1.00 43.21 422 SER C N 1
ATOM 10257 C CA . SER C 1 422 ? 37.638 -27.777 7.387 1.00 42.89 422 SER C CA 1
ATOM 10258 C C . SER C 1 422 ? 37.233 -26.428 6.804 1.00 45.21 422 SER C C 1
ATOM 10259 O O . SER C 1 422 ? 36.578 -25.612 7.456 1.00 46.61 422 SER C O 1
ATOM 10262 N N . ALA C 1 423 ? 37.647 -26.190 5.559 1.00 45.72 423 ALA C N 1
ATOM 10263 C CA . ALA C 1 423 ? 37.238 -24.969 4.876 1.00 47.79 423 ALA C CA 1
ATOM 10264 C C . ALA C 1 423 ? 35.834 -25.102 4.300 1.00 50.33 423 ALA C C 1
ATOM 10265 O O . ALA C 1 423 ? 35.025 -24.175 4.411 1.00 51.10 423 ALA C O 1
ATOM 10267 N N . SER C 1 424 ? 35.525 -26.257 3.707 1.00 51.96 424 SER C N 1
ATOM 10268 C CA . SER C 1 424 ? 34.244 -26.432 3.030 1.00 54.90 424 SER C CA 1
ATOM 10269 C C . SER C 1 424 ? 33.078 -26.369 4.011 1.00 57.20 424 SER C C 1
ATOM 10270 O O . SER C 1 424 ? 32.096 -25.654 3.781 1.00 58.23 424 SER C O 1
ATOM 10273 N N . THR C 1 425 ? 33.168 -27.112 5.114 1.00 57.41 425 THR C N 1
ATOM 10274 C CA . THR C 1 425 ? 32.047 -27.263 6.031 1.00 59.26 425 THR C CA 1
ATOM 10275 C C . THR C 1 425 ? 32.321 -26.751 7.438 1.00 60.36 425 THR C C 1
ATOM 10276 O O . THR C 1 425 ? 31.434 -26.856 8.295 1.00 61.61 425 THR C O 1
ATOM 10280 N N . ALA C 1 426 ? 33.506 -26.199 7.701 1.00 59.95 426 ALA C N 1
ATOM 10281 C CA . ALA C 1 426 ? 33.896 -25.755 9.041 1.00 60.53 426 ALA C CA 1
ATOM 10282 C C . ALA C 1 426 ? 33.745 -26.890 10.051 1.00 60.31 426 ALA C C 1
ATOM 10283 O O . ALA C 1 426 ? 33.193 -26.724 11.140 1.00 61.99 426 ALA C O 1
ATOM 10285 N N . GLU C 1 427 ? 34.247 -28.063 9.672 1.00 58.84 427 GLU C N 1
ATOM 10286 C CA . GLU C 1 427 ? 34.102 -29.276 10.460 1.00 58.59 427 GLU C CA 1
ATOM 10287 C C . GLU C 1 427 ? 35.463 -29.785 10.911 1.00 56.06 427 GLU C C 1
ATOM 10288 O O . GLU C 1 427 ? 36.483 -29.554 10.254 1.00 54.44 427 GLU C O 1
ATOM 10294 N N . MET C 1 428 ? 35.465 -30.487 12.044 1.00 54.73 428 MET C N 1
ATOM 10295 C CA . MET C 1 428 ? 36.647 -31.194 12.511 1.00 53.00 428 MET C CA 1
ATOM 10296 C C . MET C 1 428 ? 36.632 -32.672 12.153 1.00 52.66 428 MET C C 1
ATOM 10297 O O . MET C 1 428 ? 37.694 -33.302 12.145 1.00 51.82 428 MET C O 1
ATOM 10302 N N . LYS C 1 429 ? 35.456 -33.230 11.849 1.00 53.72 429 LYS C N 1
ATOM 10303 C CA . LYS C 1 429 ? 35.350 -34.662 11.589 1.00 54.12 429 LYS C CA 1
ATOM 10304 C C . LYS C 1 429 ? 36.140 -35.075 10.354 1.00 52.36 429 LYS C C 1
ATOM 10305 O O . LYS C 1 429 ? 36.708 -36.172 10.322 1.00 52.15 429 LYS C O 1
ATOM 10309 N N . LYS C 1 430 ? 36.188 -34.223 9.333 1.00 51.12 430 LYS C N 1
ATOM 10310 C CA . LYS C 1 430 ? 36.973 -34.500 8.132 1.00 49.59 430 LYS C CA 1
ATOM 10311 C C . LYS C 1 430 ? 38.433 -34.200 8.445 1.00 47.84 430 LYS C C 1
ATOM 10312 O O . LYS C 1 430 ? 38.874 -33.050 8.378 1.00 47.92 430 LYS C O 1
ATOM 10318 N N . ARG C 1 431 ? 39.193 -35.239 8.779 1.00 46.41 431 ARG C N 1
ATOM 10319 C CA . ARG C 1 431 ? 40.544 -35.080 9.298 1.00 44.86 431 ARG C CA 1
ATOM 10320 C C . ARG C 1 431 ? 41.586 -35.375 8.226 1.00 44.30 431 ARG C C 1
ATOM 10321 O O . ARG C 1 431 ? 41.467 -36.346 7.473 1.00 44.92 431 ARG C O 1
ATOM 10329 N N . TYR C 1 432 ? 42.614 -34.526 8.173 1.00 43.48 432 TYR C N 1
ATOM 10330 C CA . TYR C 1 432 ? 43.705 -34.648 7.218 1.00 42.61 432 TYR C CA 1
ATOM 10331 C C . TYR C 1 432 ? 45.046 -34.959 7.865 1.00 42.66 432 TYR C C 1
ATOM 10332 O O . TYR C 1 432 ? 45.995 -35.296 7.149 1.00 42.02 432 TYR C O 1
ATOM 10341 N N . GLY C 1 433 ? 45.151 -34.858 9.188 1.00 43.18 433 GLY C N 1
ATOM 10342 C CA . GLY C 1 433 ? 46.447 -34.732 9.815 1.00 42.88 433 GLY C CA 1
ATOM 10343 C C . GLY C 1 433 ? 47.204 -36.034 9.963 1.00 43.78 433 GLY C C 1
ATOM 10344 O O . GLY C 1 433 ? 46.649 -37.131 9.925 1.00 44.14 433 GLY C O 1
ATOM 10345 N N . TYR C 1 434 ? 48.522 -35.884 10.102 1.00 44.43 434 TYR C N 1
ATOM 10346 C CA . TYR C 1 434 ? 49.350 -36.905 10.725 1.00 46.31 434 TYR C CA 1
ATOM 10347 C C . TYR C 1 434 ? 49.218 -36.885 12.239 1.00 46.77 434 TYR C C 1
ATOM 10348 O O . TYR C 1 434 ? 49.644 -37.839 12.900 1.00 47.92 434 TYR C O 1
ATOM 10357 N N . ILE C 1 435 ? 48.646 -35.819 12.791 1.00 45.89 435 ILE C N 1
ATOM 10358 C CA . ILE C 1 435 ? 48.520 -35.619 14.229 1.00 46.56 435 ILE C CA 1
ATOM 10359 C C . ILE C 1 435 ? 47.043 -35.441 14.547 1.00 46.38 435 ILE C C 1
ATOM 10360 O O . ILE C 1 435 ? 46.382 -34.559 13.983 1.00 46.03 435 ILE C O 1
ATOM 10365 N N . TYR C 1 436 ? 46.529 -36.274 15.446 1.00 46.77 436 TYR C N 1
ATOM 10366 C CA . TYR C 1 436 ? 45.126 -36.216 15.832 1.00 46.96 436 TYR C CA 1
ATOM 10367 C C . TYR C 1 436 ? 44.917 -35.141 16.891 1.00 47.51 436 TYR C C 1
ATOM 10368 O O . TYR C 1 436 ? 45.685 -35.046 17.852 1.00 48.80 436 TYR C O 1
ATOM 10377 N N . VAL C 1 437 ? 43.878 -34.330 16.711 1.00 46.73 437 VAL C N 1
ATOM 10378 C CA . VAL C 1 437 ? 43.516 -33.277 17.652 1.00 46.94 437 VAL C CA 1
ATOM 10379 C C . VAL C 1 437 ? 42.164 -33.626 18.255 1.00 48.27 437 VAL C C 1
ATOM 10380 O O . VAL C 1 437 ? 41.191 -33.853 17.525 1.00 47.76 437 VAL C O 1
ATOM 10384 N N . ASP C 1 438 ? 42.103 -33.667 19.587 1.00 49.53 438 ASP C N 1
ATOM 10385 C CA . ASP C 1 438 ? 40.887 -34.066 20.295 1.00 51.23 438 ASP C CA 1
ATOM 10386 C C . ASP C 1 438 ? 39.903 -32.896 20.330 1.00 51.82 438 ASP C C 1
ATOM 10387 O O . ASP C 1 438 ? 39.665 -32.257 21.358 1.00 53.12 438 ASP C O 1
ATOM 10392 N N . ARG C 1 439 ? 39.333 -32.615 19.162 1.00 50.82 439 ARG C N 1
ATOM 10393 C CA . ARG C 1 439 ? 38.214 -31.696 19.021 1.00 51.57 439 ARG C CA 1
ATOM 10394 C C . ARG C 1 439 ? 37.247 -32.293 18.011 1.00 51.99 439 ARG C C 1
ATOM 10395 O O . ARG C 1 439 ? 37.672 -32.940 17.050 1.00 50.47 439 ARG C O 1
ATOM 10403 N N . ASP C 1 440 ? 35.955 -32.092 18.232 1.00 54.19 440 ASP C N 1
ATOM 10404 C CA . ASP C 1 440 ? 34.934 -32.669 17.370 1.00 55.02 440 ASP C CA 1
ATOM 10405 C C . ASP C 1 440 ? 34.062 -31.565 16.778 1.00 55.08 440 ASP C C 1
ATOM 10406 O O . ASP C 1 440 ? 34.290 -30.372 16.995 1.00 54.89 440 ASP C O 1
ATOM 10411 N N . ASN C 1 441 ? 33.047 -31.986 16.018 1.00 55.20 441 ASN C N 1
ATOM 10412 C CA . ASN C 1 441 ? 32.158 -31.041 15.354 1.00 55.25 441 ASN C CA 1
ATOM 10413 C C . ASN C 1 441 ? 31.383 -30.179 16.341 1.00 57.06 441 ASN C C 1
ATOM 10414 O O . ASN C 1 441 ? 30.928 -29.092 15.973 1.00 56.37 441 ASN C O 1
ATOM 10419 N N . GLU C 1 442 ? 31.220 -30.636 17.580 1.00 59.86 442 GLU C N 1
ATOM 10420 C CA . GLU C 1 442 ? 30.564 -29.852 18.616 1.00 60.45 442 GLU C CA 1
ATOM 10421 C C . GLU C 1 442 ? 31.536 -28.979 19.398 1.00 59.71 442 GLU C C 1
ATOM 10422 O O . GLU C 1 442 ? 31.115 -28.296 20.338 1.00 62.51 442 GLU C O 1
ATOM 10424 N N . GLY C 1 443 ? 32.818 -28.986 19.038 1.00 56.07 443 GLY C N 1
ATOM 10425 C CA . GLY C 1 443 ? 33.808 -28.185 19.728 1.00 55.41 443 GLY C CA 1
ATOM 10426 C C . GLY C 1 443 ? 34.280 -28.731 21.056 1.00 56.89 443 GLY C C 1
ATOM 10427 O O . GLY C 1 443 ? 35.039 -28.048 21.752 1.00 57.71 443 GLY C O 1
ATOM 10428 N N . LYS C 1 444 ? 33.864 -29.937 21.430 1.00 57.21 444 LYS C N 1
ATOM 10429 C CA . LYS C 1 444 ? 34.244 -30.527 22.704 1.00 57.66 444 LYS C CA 1
ATOM 10430 C C . LYS C 1 444 ? 35.486 -31.397 22.545 1.00 55.93 444 LYS C C 1
ATOM 10431 O O . LYS C 1 444 ? 35.752 -31.948 21.473 1.00 54.55 444 LYS C O 1
ATOM 10433 N N . GLY C 1 445 ? 36.251 -31.506 23.629 1.00 56.21 445 GLY C N 1
ATOM 10434 C CA . GLY C 1 445 ? 37.466 -32.295 23.623 1.00 55.09 445 GLY C CA 1
ATOM 10435 C C . GLY C 1 445 ? 38.622 -31.636 24.346 1.00 54.50 445 GLY C C 1
ATOM 10436 O O . GLY C 1 445 ? 38.613 -30.424 24.591 1.00 53.89 445 GLY C O 1
ATOM 10437 N N . THR C 1 446 ? 39.634 -32.432 24.687 1.00 55.15 446 THR C N 1
ATOM 10438 C CA . THR C 1 446 ? 40.797 -31.922 25.400 1.00 55.82 446 THR C CA 1
ATOM 10439 C C . THR C 1 446 ? 41.764 -31.169 24.498 1.00 55.14 446 THR C C 1
ATOM 10440 O O . THR C 1 446 ? 42.674 -30.517 25.017 1.00 54.69 446 THR C O 1
ATOM 10444 N N . LEU C 1 447 ? 41.594 -31.247 23.175 1.00 55.02 447 LEU C N 1
ATOM 10445 C CA . LEU C 1 447 ? 42.459 -30.553 22.220 1.00 54.62 447 LEU C CA 1
ATOM 10446 C C . LEU C 1 447 ? 43.920 -30.969 22.364 1.00 54.68 447 LEU C C 1
ATOM 10447 O O . LEU C 1 447 ? 44.834 -30.177 22.119 1.00 53.83 447 LEU C O 1
ATOM 10452 N N . SER C 1 448 ? 44.153 -32.210 22.768 1.00 55.83 448 SER C N 1
ATOM 10453 C CA . SER C 1 448 ? 45.497 -32.755 22.828 1.00 56.09 448 SER C CA 1
ATOM 10454 C C . SER C 1 448 ? 45.903 -33.314 21.467 1.00 54.40 448 SER C C 1
ATOM 10455 O O . SER C 1 448 ? 45.067 -33.598 20.606 1.00 53.82 448 SER C O 1
ATOM 10458 N N . ARG C 1 449 ? 47.209 -33.476 21.285 1.00 53.60 449 ARG C N 1
ATOM 10459 C CA . ARG C 1 449 ? 47.772 -33.946 20.027 1.00 51.61 449 ARG C CA 1
ATOM 10460 C C . ARG C 1 449 ? 48.288 -35.369 20.196 1.00 52.40 449 ARG C C 1
ATOM 10461 O O . ARG C 1 449 ? 49.013 -35.662 21.152 1.00 54.09 449 ARG C O 1
ATOM 10469 N N . THR C 1 450 ? 47.920 -36.245 19.263 1.00 51.38 450 THR C N 1
ATOM 10470 C CA . THR C 1 450 ? 48.363 -37.633 19.272 1.00 51.81 450 THR C CA 1
ATOM 10471 C C . THR C 1 450 ? 48.897 -37.996 17.895 1.00 50.46 450 THR C C 1
ATOM 10472 O O . THR C 1 450 ? 48.250 -37.711 16.882 1.00 49.85 450 THR C O 1
ATOM 10476 N N . ARG C 1 451 ? 50.070 -38.623 17.861 1.00 50.73 451 ARG C N 1
ATOM 10477 C CA . ARG C 1 451 ? 50.664 -39.047 16.600 1.00 49.89 451 ARG C CA 1
ATOM 10478 C C . ARG C 1 451 ? 49.863 -40.203 16.014 1.00 49.99 451 ARG C C 1
ATOM 10479 O O . ARG C 1 451 ? 49.699 -41.244 16.659 1.00 51.07 451 ARG C O 1
ATOM 10487 N N . LYS C 1 452 ? 49.364 -40.023 14.795 1.00 48.81 452 LYS C N 1
ATOM 10488 C CA . LYS C 1 452 ? 48.737 -41.122 14.083 1.00 48.96 452 LYS C CA 1
ATOM 10489 C C . LYS C 1 452 ? 49.808 -42.050 13.515 1.00 50.12 452 LYS C C 1
ATOM 10490 O O . LYS C 1 452 ? 51.009 -41.777 13.590 1.00 50.24 452 LYS C O 1
ATOM 10496 N N . LYS C 1 453 ? 49.361 -43.171 12.947 1.00 51.62 453 LYS C N 1
ATOM 10497 C CA . LYS C 1 453 ? 50.301 -44.091 12.313 1.00 53.19 453 LYS C CA 1
ATOM 10498 C C . LYS C 1 453 ? 51.023 -43.421 11.150 1.00 51.54 453 LYS C C 1
ATOM 10499 O O . LYS C 1 453 ? 52.205 -43.689 10.904 1.00 51.70 453 LYS C O 1
ATOM 10505 N N . SER C 1 454 ? 50.330 -42.534 10.430 1.00 50.09 454 SER C N 1
ATOM 10506 C CA . SER C 1 454 ? 50.939 -41.832 9.307 1.00 49.28 454 SER C CA 1
ATOM 10507 C C . SER C 1 454 ? 52.007 -40.841 9.750 1.00 49.34 454 SER C C 1
ATOM 10508 O O . SER C 1 454 ? 52.855 -40.461 8.935 1.00 48.79 454 SER C O 1
ATOM 10511 N N . PHE C 1 455 ? 51.977 -40.407 11.013 1.00 49.53 455 PHE C N 1
ATOM 10512 C CA . PHE C 1 455 ? 53.034 -39.545 11.534 1.00 48.86 455 PHE C CA 1
ATOM 10513 C C . PHE C 1 455 ? 54.397 -40.207 11.376 1.00 49.95 455 PHE C C 1
ATOM 10514 O O . PHE C 1 455 ? 55.363 -39.574 10.934 1.00 49.44 455 PHE C O 1
ATOM 10522 N N . TYR C 1 456 ? 54.489 -41.490 11.731 1.00 51.56 456 TYR C N 1
ATOM 10523 C CA . TYR C 1 456 ? 55.747 -42.216 11.604 1.00 52.76 456 TYR C CA 1
ATOM 10524 C C . TYR C 1 456 ? 56.039 -42.599 10.160 1.00 52.04 456 TYR C C 1
ATOM 10525 O O . TYR C 1 456 ? 57.209 -42.681 9.770 1.00 52.53 456 TYR C O 1
ATOM 10534 N N . TRP C 1 457 ? 54.998 -42.836 9.360 1.00 51.20 457 TRP C N 1
ATOM 10535 C CA . TRP C 1 457 ? 55.206 -43.164 7.954 1.00 50.93 457 TRP C CA 1
ATOM 10536 C C . TRP C 1 457 ? 55.802 -41.982 7.200 1.00 49.00 457 TRP C C 1
ATOM 10537 O O . TRP C 1 457 ? 56.786 -42.130 6.466 1.00 49.41 457 TRP C O 1
ATOM 10548 N N . TYR C 1 458 ? 55.216 -40.794 7.373 1.00 47.14 458 TYR C N 1
ATOM 10549 C CA . TYR C 1 458 ? 55.745 -39.601 6.720 1.00 45.64 458 TYR C CA 1
ATOM 10550 C C . TYR C 1 458 ? 57.122 -39.233 7.253 1.00 46.68 458 TYR C C 1
ATOM 10551 O O . TYR C 1 458 ? 57.943 -38.676 6.515 1.00 46.07 458 TYR C O 1
ATOM 10560 N N . LYS C 1 459 ? 57.389 -39.529 8.527 1.00 48.42 459 LYS C N 1
ATOM 10561 C CA . LYS C 1 459 ? 58.710 -39.272 9.092 1.00 49.86 459 LYS C CA 1
ATOM 10562 C C . LYS C 1 459 ? 59.783 -40.074 8.367 1.00 51.38 459 LYS C C 1
ATOM 10563 O O . LYS C 1 459 ? 60.881 -39.567 8.106 1.00 52.26 459 LYS C O 1
ATOM 10569 N N . LYS C 1 460 ? 59.482 -41.331 8.027 1.00 51.69 460 LYS C N 1
ATOM 10570 C CA . LYS C 1 460 ? 60.449 -42.152 7.307 1.00 53.56 460 LYS C CA 1
ATOM 10571 C C . LYS C 1 460 ? 60.550 -41.750 5.841 1.00 53.45 460 LYS C C 1
ATOM 10572 O O . LYS C 1 460 ? 61.609 -41.921 5.226 1.00 54.69 460 LYS C O 1
ATOM 10574 N N . VAL C 1 461 ? 59.468 -41.221 5.265 1.00 51.87 461 VAL C N 1
ATOM 10575 C CA . VAL C 1 461 ? 59.514 -40.760 3.879 1.00 50.73 461 VAL C CA 1
ATOM 10576 C C . VAL C 1 461 ? 60.476 -39.586 3.746 1.00 50.11 461 VAL C C 1
ATOM 10577 O O . VAL C 1 461 ? 61.312 -39.542 2.835 1.00 49.78 461 VAL C O 1
ATOM 10581 N N . ILE C 1 462 ? 60.377 -38.620 4.661 1.00 49.76 462 ILE C N 1
ATOM 10582 C CA . ILE C 1 462 ? 61.257 -37.458 4.612 1.00 50.02 462 ILE C CA 1
ATOM 10583 C C . ILE C 1 462 ? 62.693 -37.857 4.931 1.00 52.47 462 ILE C C 1
ATOM 10584 O O . ILE C 1 462 ? 63.641 -37.366 4.305 1.00 53.05 462 ILE C O 1
ATOM 10589 N N . GLU C 1 463 ? 62.877 -38.752 5.906 1.00 54.05 463 GLU C N 1
ATOM 10590 C CA . GLU C 1 463 ? 64.224 -39.169 6.286 1.00 56.42 463 GLU C CA 1
ATOM 10591 C C . GLU C 1 463 ? 64.947 -39.838 5.124 1.00 57.31 463 GLU C C 1
ATOM 10592 O O . GLU C 1 463 ? 66.125 -39.559 4.872 1.00 58.37 463 GLU C O 1
ATOM 10594 N N . THR C 1 464 ? 64.260 -40.722 4.404 1.00 57.29 464 THR C N 1
ATOM 10595 C CA . THR C 1 464 ? 64.830 -41.382 3.237 1.00 58.06 464 THR C CA 1
ATOM 10596 C C . THR C 1 464 ? 64.628 -40.590 1.952 1.00 56.24 464 THR C C 1
ATOM 10597 O O . THR C 1 464 ? 65.006 -41.075 0.880 1.00 56.97 464 THR C O 1
ATOM 10601 N N . ASN C 1 465 ? 64.043 -39.393 2.037 1.00 54.00 465 ASN C N 1
ATOM 10602 C CA . ASN C 1 465 ? 63.797 -38.536 0.876 1.00 52.35 465 ASN C CA 1
ATOM 10603 C C . ASN C 1 465 ? 62.961 -39.245 -0.188 1.00 51.72 465 ASN C C 1
ATOM 10604 O O . ASN C 1 465 ? 63.150 -39.033 -1.388 1.00 51.82 465 ASN C O 1
ATOM 10609 N N . GLY C 1 466 ? 62.029 -40.095 0.243 1.00 51.42 466 GLY C N 1
ATOM 10610 C CA . GLY C 1 466 ? 61.113 -40.765 -0.653 1.00 51.00 466 GLY C CA 1
ATOM 10611 C C . GLY C 1 466 ? 61.459 -42.203 -0.979 1.00 53.55 466 GLY C C 1
ATOM 10612 O O . GLY C 1 466 ? 60.622 -42.904 -1.561 1.00 53.95 466 GLY C O 1
ATOM 10613 N N . GLU C 1 467 ? 62.656 -42.667 -0.615 1.00 55.68 467 GLU C N 1
ATOM 10614 C CA . GLU C 1 467 ? 63.081 -44.019 -0.961 1.00 58.59 467 GLU C CA 1
ATOM 10615 C C . GLU C 1 467 ? 62.291 -45.101 -0.235 1.00 59.83 467 GLU C C 1
ATOM 10616 O O . GLU C 1 467 ? 62.413 -46.276 -0.597 1.00 61.54 467 GLU C O 1
ATOM 10618 N N . SER C 1 468 ? 61.488 -44.744 0.765 1.00 59.03 468 SER C N 1
ATOM 10619 C CA . SER C 1 468 ? 60.749 -45.712 1.563 1.00 59.80 468 SER C CA 1
ATOM 10620 C C . SER C 1 468 ? 59.290 -45.840 1.143 1.00 58.54 468 SER C C 1
ATOM 10621 O O . SER C 1 468 ? 58.528 -46.552 1.805 1.00 59.27 468 SER C O 1
ATOM 10624 N N . LEU C 1 469 ? 58.885 -45.176 0.065 1.00 56.73 469 LEU C N 1
ATOM 10625 C CA . LEU C 1 469 ? 57.497 -45.221 -0.387 1.00 55.98 469 LEU C CA 1
ATOM 10626 C C . LEU C 1 469 ? 57.102 -46.620 -0.854 1.00 58.48 469 LEU C C 1
ATOM 10627 O O . LEU C 1 469 ? 57.836 -47.268 -1.599 1.00 60.64 469 LEU C O 1
#

InterPro domains:
  IPR001360 Glycoside hydrolase family 1 [PF00232] (5-466)
  IPR001360 Glycoside hydrolase family 1 [PR00131] (298-312)
  IPR001360 Glycoside hydrolase family 1 [PR00131] (364-372)
  IPR001360 Glycoside hydrolase family 1 [PR00131] (385-396)
  IPR001360 Glycoside hydrolase family 1 [PR00131] (406-423)
  IPR001360 Glycoside hydrolase family 1 [PR00131] (431-443)
  IPR001360 Glycoside hydrolase family 1 [PTHR10353] (8-466)
  IPR017853 Glycoside hydrolase superfamily [SSF51445] (6-466)
  IPR018120 Glycoside hydrolase family 1, active site [PS00572] (364-372)
  IPR033132 Glycosyl hydrolases family 1, N-terminal conserved site [PS00653] (12-26)

Foldseek 3Di:
DDQFDDPLFQAAAEEECLWAAAPCPPLQFAAWQLNQQQFFLQDDGHPPPPDDRCSNGKLNCLPCVLVVLVLRVLLPGQAYEYEQQCRLQPRLLPDPHTRPSSLVSVVVNLVSCVVSNYAYAYEHEELTHHLNCCVPPNWLLGLVSLVSLLSSLLVNLQSCLPRHQHYEHYAALLVCVNRVCRNTNHDADPPRDSQQSSVQSSLSSLLSRLSSLVSNCVSRVNHFYEYEHAQAAEDEPDPPVVSVVVRVVRRCSTVQSLCQQQQQARDPVVVVVCVVDVHDHDDDPPSSVSSHVRHGQEYEYEDEDYHYGCLPLLVLLVRLCVVCVVRVHEYEDREYWFFAAWDQDPVRETAPVVGVVSVLSNVVNVVVSVVVVRHYNHHHYYCLDQTQDNGTRFRRRGGHQWYAQAGRNGDGDSDIDGYPVSVVSSVCVVSNSSVD/DQFDDPQFFAAAAEECLWAQACCPPLNFAAWQLNQCQFFLQDDGHDPPPADRCSNGWLNCLPCVLVVLVLRLLLPGQAYEYEQQCRLFPVLLDDQHTRPSSLVSVVVNLVSCVVSNYAYAYEHEELTHHLNCCVPQNWLLGLVSLVSLLSSLLVNLQSCLPRHQHYEHYAALLVCVNRVCRNTVHDDDPPDDSQQSSVQSSLSSLLSRLSSLVSNCVNHVNHAYEYEWEAAQEAEPDPPVVSVVQNVVRRVSTVQSLCQQQQPARDDVVVVVCVVDVYDYDDDPCSSVSSHVRHGQEYEYEDEAYAYGYPPPCQQPPPDDDNDGDDGDPVFDADVPRGTADLLVLLVVLCVVCVVRVHEYEHREYFFWDAWDQDPVRATAPVVRVVSVLSNVVSVSVNVVVVRHYNHHHYYCQDQTQDNGGSFRRGGTHQWYAAAGRSRDGPSDIDGYPVSVVSSVCVVSNRSSD/DDQFDDPQFFEAAAEECLWAAACCPPLNFAAWQLNQQQFFLLDDGHVDPPDDRCSNHKLNCLPCVLVVLVLRVLLPGQAYEYEQQLSLFPVLLPDLHTRPVSLVSVVVNLVSCVVSNYAYAYEHAELTHHLNCCVPQNWLLGLVSLVSLLSSLLVNLQSCLPRHQHYEYYAQLLCCLNRVCRNTVHDDDPPDDDVQSSVQSSLSSLLSLLSSLVSNCVNRVNHFYEYEHEQAQEAFPDPPVVSVVQRVVRRVSTVQSLCQQQQQARDPVVVVVCVVDVHDHDDDPCSSVSSHVRHGQEYEYEDEAYYYGYPDPVVVVDHDPVFPAAPVGGTQDLLVLLVRLCVVCVVRVHEYEHREYWFFHAWDQDPVRETAPVVGVVRVLSNVVSVVVSVVVVRRYNHHHYYCQDQTQDNGGRFRRRGTHQWYFQQGRNRDGPRDIDGYPVSVVSSVCVVSNRSSD